Protein AF-0000000068237718 (afdb_homodimer)

Structure (mmCIF, N/CA/C/O backbone):
data_AF-0000000068237718-model_v1
#
loop_
_entity.id
_entity.type
_entity.pdbx_description
1 polymer 'Glycosyl hydrolase, putative'
#
loop_
_atom_site.group_PDB
_atom_site.id
_atom_site.type_symbol
_atom_site.label_atom_id
_atom_site.label_alt_id
_atom_site.label_comp_id
_atom_site.label_asym_id
_atom_site.label_entity_id
_atom_site.label_seq_id
_atom_site.pdbx_PDB_ins_code
_atom_site.Cartn_x
_atom_site.Cartn_y
_atom_site.Cartn_z
_atom_site.occupancy
_atom_site.B_iso_or_equiv
_atom_site.auth_seq_id
_atom_site.auth_comp_id
_atom_site.auth_asym_id
_atom_site.auth_atom_id
_atom_site.pdbx_PDB_model_num
ATOM 1 N N . MET A 1 1 ? -10.891 39.156 21.531 1 84.56 1 MET A N 1
ATOM 2 C CA . MET A 1 1 ? -10.586 38.719 20.172 1 84.56 1 MET A CA 1
ATOM 3 C C . MET A 1 1 ? -9.383 37.781 20.156 1 84.56 1 MET A C 1
ATOM 5 O O . MET A 1 1 ? -8.539 37.812 21.062 1 84.56 1 MET A O 1
ATOM 9 N N . TYR A 1 2 ? -9.477 36.844 19.281 1 87.69 2 TYR A N 1
ATOM 10 C CA . TYR A 1 2 ? -8.352 35.938 19.172 1 87.69 2 TYR A CA 1
ATOM 11 C C . TYR A 1 2 ? -7.969 35.719 17.703 1 87.69 2 TYR A C 1
ATOM 13 O O . TYR A 1 2 ? -8.711 36.094 16.797 1 87.69 2 TYR A O 1
ATOM 21 N N . ASN A 1 3 ? -6.816 35.125 17.531 1 90.75 3 ASN A N 1
ATOM 22 C CA . ASN A 1 3 ? -6.273 34.906 16.188 1 90.75 3 ASN A CA 1
ATOM 23 C C . ASN A 1 3 ? -6.668 33.531 15.664 1 90.75 3 ASN A C 1
ATOM 25 O O . ASN A 1 3 ? -6.703 32.531 16.406 1 90.75 3 ASN A O 1
ATOM 29 N N . ASN A 1 4 ? -7.02 33.469 14.375 1 93.81 4 ASN A N 1
ATOM 30 C CA . ASN A 1 4 ? -7.113 32.25 13.586 1 93.81 4 ASN A CA 1
ATOM 31 C C . ASN A 1 4 ? -6.027 32.188 12.516 1 93.81 4 ASN A C 1
ATOM 33 O O . ASN A 1 4 ? -5.621 33.219 11.977 1 93.81 4 ASN A O 1
ATOM 37 N N . PRO A 1 5 ? -5.641 30.984 12.211 1 95.75 5 PRO A N 1
ATOM 38 C CA . PRO A 1 5 ? -5.961 29.641 12.727 1 95.75 5 PRO A CA 1
ATOM 39 C C . PRO A 1 5 ? -5.426 29.406 14.141 1 95.75 5 PRO A C 1
ATOM 41 O O . PRO A 1 5 ? -4.414 30 14.523 1 95.75 5 PRO A O 1
ATOM 44 N N . ILE A 1 6 ? -6.023 28.531 14.859 1 96.5 6 ILE A N 1
ATOM 45 C CA . ILE A 1 6 ? -5.586 28.203 16.219 1 96.5 6 ILE A CA 1
ATOM 46 C C . ILE A 1 6 ? -4.477 27.156 16.172 1 96.5 6 ILE A C 1
ATOM 48 O O . ILE A 1 6 ? -3.684 27.047 17.109 1 96.5 6 ILE A O 1
ATOM 52 N N . ILE A 1 7 ? -4.402 26.359 15.195 1 97.38 7 ILE A N 1
ATOM 53 C CA . ILE A 1 7 ? -3.283 25.469 14.914 1 97.38 7 ILE A CA 1
ATOM 54 C C . ILE A 1 7 ? -2.756 25.734 13.508 1 97.38 7 ILE A C 1
ATOM 56 O O . ILE A 1 7 ? -3.244 25.156 12.531 1 97.38 7 ILE A O 1
ATOM 60 N N . PRO A 1 8 ? -1.752 26.578 13.391 1 96.19 8 PRO A N 1
ATOM 61 C CA . PRO A 1 8 ? -1.205 26.922 12.078 1 96.19 8 PRO A CA 1
ATOM 62 C C . PRO A 1 8 ? -0.406 25.797 11.445 1 96.19 8 PRO A C 1
ATOM 64 O O . PRO A 1 8 ? 0.057 24.891 12.148 1 96.19 8 PRO A O 1
ATOM 67 N N . GLY A 1 9 ? -0.217 25.859 10.133 1 95.88 9 GLY A N 1
ATOM 68 C CA . GLY A 1 9 ? 0.415 24.797 9.375 1 95.88 9 GLY A CA 1
ATOM 69 C C . GLY A 1 9 ? -0.55 23.688 8.984 1 95.88 9 GLY A C 1
ATOM 70 O O . GLY A 1 9 ? -1.736 23.75 9.312 1 95.88 9 GLY A O 1
ATOM 71 N N . PHE A 1 10 ? -0.057 22.703 8.312 1 94.56 10 PHE A N 1
ATOM 72 C CA . PHE A 1 10 ? -0.828 21.578 7.809 1 94.56 10 PHE A CA 1
ATOM 73 C C . PHE A 1 10 ? -1.458 20.797 8.953 1 94.56 10 PHE A C 1
ATOM 75 O O . PHE A 1 10 ? -0.807 19.953 9.562 1 94.56 10 PHE A O 1
ATOM 82 N N . ASN A 1 11 ? -2.746 21.031 9.25 1 98.06 11 ASN A N 1
ATOM 83 C CA . ASN A 1 11 ? -3.547 20.359 10.273 1 98.06 11 ASN A CA 1
ATOM 84 C C . ASN A 1 11 ? -5.027 20.375 9.914 1 98.06 11 ASN A C 1
ATOM 86 O O . ASN A 1 11 ? -5.84 20.984 10.609 1 98.06 11 ASN A O 1
ATOM 90 N N . PRO A 1 12 ? -5.355 19.625 8.914 1 97.56 12 PRO A N 1
ATOM 91 C CA . PRO A 1 12 ? -6.723 19.672 8.383 1 97.56 12 PRO A CA 1
ATOM 92 C C . PRO A 1 12 ? -7.672 18.734 9.117 1 97.56 12 PRO A C 1
ATOM 94 O O . PRO A 1 12 ? -7.227 17.891 9.898 1 97.56 12 PRO A O 1
ATOM 97 N N . ASP A 1 13 ? -8.984 18.922 8.844 1 98.12 13 ASP A N 1
ATOM 98 C CA . ASP A 1 13 ? -10.055 18.031 9.281 1 98.12 13 ASP A CA 1
ATOM 99 C C . ASP A 1 13 ? -10.039 17.844 10.797 1 98.12 13 ASP A C 1
ATOM 101 O O . ASP A 1 13 ? -10.039 16.719 11.289 1 98.12 13 ASP A O 1
ATOM 105 N N . PRO A 1 14 ? -10.094 18.938 11.508 1 98.69 14 PRO A N 1
ATOM 106 C CA . PRO A 1 14 ? -9.984 18.797 12.961 1 98.69 14 PRO A CA 1
ATOM 107 C C . PRO A 1 14 ? -11.203 18.125 13.586 1 98.69 14 PRO A C 1
ATOM 109 O O . PRO A 1 14 ? -12.336 18.359 13.141 1 98.69 14 PRO A O 1
ATOM 112 N N . SER A 1 15 ? -10.992 17.281 14.492 1 98.88 15 SER A N 1
ATOM 113 C CA . SER A 1 15 ? -12 16.734 15.391 1 98.88 15 SER A CA 1
ATOM 114 C C . SER A 1 15 ? -11.641 16.984 16.844 1 98.88 15 SER A C 1
ATOM 116 O O . SER A 1 15 ? -10.508 16.75 17.266 1 98.88 15 SER A O 1
ATOM 118 N N . ILE A 1 16 ? -12.586 17.453 17.625 1 98.81 16 ILE A N 1
ATOM 119 C CA . ILE A 1 16 ? -12.273 17.953 18.953 1 98.81 16 ILE A CA 1
ATOM 120 C C . ILE A 1 16 ? -13.219 17.328 19.984 1 98.81 16 ILE A C 1
ATOM 122 O O . ILE A 1 16 ? -14.391 17.078 19.688 1 98.81 16 ILE A O 1
ATOM 126 N N . ILE A 1 17 ? -12.711 17.078 21.188 1 98.75 17 ILE A N 1
ATOM 127 C CA . ILE A 1 17 ? -13.531 16.703 22.344 1 98.75 17 ILE A CA 1
ATOM 128 C C . ILE A 1 17 ? -13.062 17.453 23.578 1 98.75 17 ILE A C 1
ATOM 130 O O . ILE A 1 17 ? -11.969 18.016 23.594 1 98.75 17 ILE A O 1
ATOM 134 N N . ARG A 1 18 ? -13.914 17.531 24.484 1 98.56 18 ARG A N 1
ATOM 135 C CA . ARG A 1 18 ? -13.555 17.969 25.828 1 98.56 18 ARG A CA 1
ATOM 136 C C . ARG A 1 18 ? -13.742 16.844 26.844 1 98.56 18 ARG A C 1
ATOM 138 O O . ARG A 1 18 ? -14.781 16.188 26.844 1 98.56 18 ARG A O 1
ATOM 145 N N . VAL A 1 19 ? -12.805 16.578 27.594 1 98.19 19 VAL A N 1
ATOM 146 C CA . VAL A 1 19 ? -12.875 15.68 28.75 1 98.19 19 VAL A CA 1
ATOM 147 C C . VAL A 1 19 ? -12.5 16.438 30.016 1 98.19 19 VAL A C 1
ATOM 149 O O . VAL A 1 19 ? -11.328 16.75 30.234 1 98.19 19 VAL A O 1
ATOM 152 N N . ASN A 1 20 ? -13.484 16.797 30.875 1 95.56 20 ASN A N 1
ATOM 153 C CA . ASN A 1 20 ? -13.328 17.688 32.031 1 95.56 20 ASN A CA 1
ATOM 154 C C . ASN A 1 20 ? -12.875 19.078 31.609 1 95.56 20 ASN A C 1
ATOM 156 O O . ASN A 1 20 ? -13.602 19.781 30.906 1 95.56 20 ASN A O 1
ATOM 160 N N . HIS A 1 21 ? 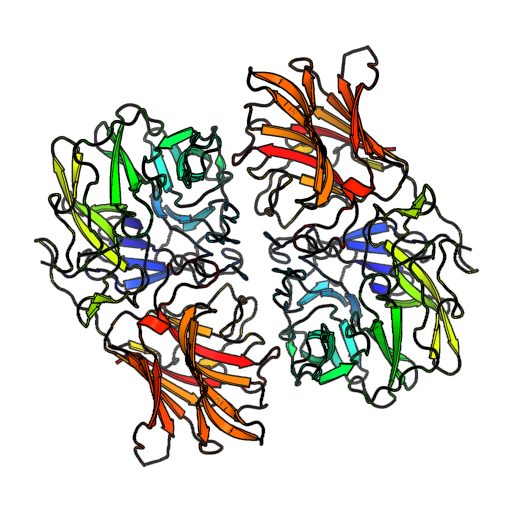-11.641 19.375 31.938 1 95.25 21 HIS A N 1
ATOM 161 C CA . HIS A 1 21 ? -11.18 20.734 31.625 1 95.25 21 HIS A CA 1
ATOM 162 C C . HIS A 1 21 ? -10.18 20.719 30.469 1 95.25 21 HIS A C 1
ATOM 164 O O . HIS A 1 21 ? -9.648 21.766 30.094 1 95.25 21 HIS A O 1
ATOM 170 N N . ASP A 1 22 ? -9.984 19.562 29.922 1 98 22 ASP A N 1
ATOM 171 C CA . ASP A 1 22 ? -9 19.422 28.859 1 98 22 ASP A CA 1
ATOM 172 C C . ASP A 1 22 ? -9.68 19.312 27.484 1 98 22 ASP A C 1
ATOM 174 O O . ASP A 1 22 ? -10.688 18.609 27.344 1 98 22 ASP A O 1
ATOM 178 N N . TYR A 1 23 ? -9.141 20.031 26.531 1 98.62 23 TYR A N 1
ATOM 179 C CA . TYR A 1 23 ? -9.539 19.875 25.141 1 98.62 23 TYR A CA 1
ATOM 180 C C . TYR A 1 23 ? -8.508 19.078 24.359 1 98.62 23 TYR A C 1
ATOM 182 O O . TYR A 1 23 ? -7.301 19.297 24.5 1 98.62 23 TYR A O 1
ATOM 190 N N . PHE A 1 24 ? -8.961 18.078 23.625 1 98.88 24 PHE A N 1
ATOM 191 C CA . PHE A 1 24 ? -8.109 17.297 22.719 1 98.88 24 PHE A CA 1
ATOM 192 C C . PHE A 1 24 ? -8.586 17.438 21.281 1 98.88 24 PHE A C 1
ATOM 194 O O . PHE A 1 24 ? -9.789 17.5 21.031 1 98.88 24 PHE A O 1
ATOM 201 N N . LEU A 1 25 ? -7.68 17.547 20.406 1 98.88 25 LEU A N 1
ATOM 202 C CA . LEU A 1 25 ? -7.965 17.719 18.984 1 98.88 25 LEU A CA 1
ATOM 203 C C . LEU A 1 25 ? -7.051 16.828 18.141 1 98.88 25 LEU A C 1
ATOM 205 O O . LEU A 1 25 ? -5.855 16.734 18.406 1 98.88 25 LEU A O 1
ATOM 209 N N . VAL A 1 26 ? -7.641 16.094 17.156 1 98.88 26 VAL A N 1
ATOM 210 C CA . VAL A 1 26 ? -6.871 15.281 16.234 1 98.88 26 VAL A CA 1
ATOM 211 C C . VAL A 1 26 ? -7.047 15.82 14.805 1 98.88 26 VAL A C 1
ATOM 213 O O . VAL A 1 26 ? -8.078 16.422 14.484 1 98.88 26 VAL A O 1
ATOM 216 N N . THR A 1 27 ? -6.074 15.688 13.938 1 98.75 27 THR A N 1
ATOM 217 C CA . THR A 1 27 ? -6.141 16.141 12.555 1 98.75 27 THR A CA 1
ATOM 218 C C . THR A 1 27 ? -5.656 15.047 11.602 1 98.75 27 THR A C 1
ATOM 220 O O . THR A 1 27 ? -5.086 14.047 12.047 1 98.75 27 THR A O 1
ATOM 223 N N . SER A 1 28 ? -5.969 15.195 10.328 1 98.31 28 SER A N 1
ATOM 224 C CA . SER A 1 28 ? -5.492 14.281 9.305 1 98.31 28 SER A CA 1
ATOM 225 C C . SER A 1 28 ? -3.982 14.406 9.109 1 98.31 28 SER A C 1
ATOM 227 O O . SER A 1 28 ? -3.416 15.484 9.297 1 98.31 28 SER A O 1
ATOM 229 N N . SER A 1 29 ? -3.363 13.273 8.719 1 98.19 29 SER A N 1
ATOM 230 C CA . SER A 1 29 ? -1.926 13.297 8.469 1 98.19 29 SER A CA 1
ATOM 231 C C . SER A 1 29 ? -1.598 12.781 7.07 1 98.19 29 SER A C 1
ATOM 233 O O . SER A 1 29 ? -0.449 12.859 6.629 1 98.19 29 SER A O 1
ATOM 235 N N . PHE A 1 30 ? -2.598 12.195 6.355 1 98.19 30 PHE A N 1
ATOM 236 C CA . PHE A 1 30 ? -2.482 11.766 4.965 1 98.19 30 PHE A CA 1
ATOM 237 C C . PHE A 1 30 ? -1.297 10.82 4.789 1 98.19 30 PHE A C 1
ATOM 239 O O . PHE A 1 30 ? -1.229 9.773 5.434 1 98.19 30 PHE A O 1
ATOM 246 N N . GLU A 1 31 ? -0.339 11.117 3.951 1 97.69 31 GLU A N 1
ATOM 247 C CA . GLU A 1 31 ? 0.714 10.188 3.566 1 97.69 31 GLU A CA 1
ATOM 248 C C . GLU A 1 31 ? 1.885 10.242 4.543 1 97.69 31 GLU A C 1
ATOM 250 O O . GLU A 1 31 ? 2.959 9.703 4.266 1 97.69 31 GLU A O 1
ATOM 255 N N . TYR A 1 32 ? 1.712 10.812 5.734 1 98.25 32 TYR A N 1
ATOM 256 C CA . TYR A 1 32 ? 2.842 11 6.637 1 98.25 32 TYR A CA 1
ATOM 257 C C . TYR A 1 32 ? 2.699 10.133 7.879 1 98.25 32 TYR A C 1
ATOM 259 O O . TYR A 1 32 ? 1.584 9.773 8.266 1 98.25 32 TYR A O 1
ATOM 267 N N . PHE A 1 33 ? 3.869 9.797 8.484 1 98.25 33 PHE A N 1
ATOM 268 C CA . PHE A 1 33 ? 4.031 8.93 9.641 1 98.25 33 PHE A CA 1
ATOM 269 C C . PHE A 1 33 ? 4.895 9.602 10.703 1 98.25 33 PHE A C 1
ATOM 271 O O . PHE A 1 33 ? 5.949 10.164 10.391 1 98.25 33 PHE A O 1
ATOM 278 N N . PRO A 1 34 ? 4.527 9.555 11.93 1 98.12 34 PRO A N 1
ATOM 279 C CA . PRO A 1 34 ? 3.322 8.953 12.508 1 98.12 34 PRO A CA 1
ATOM 280 C C . PRO A 1 34 ? 2.047 9.703 12.133 1 98.12 34 PRO A C 1
ATOM 282 O O . PRO A 1 34 ? 2.115 10.836 11.648 1 98.12 34 PRO A O 1
ATOM 285 N N . GLY A 1 35 ? 0.948 8.977 12.312 1 98.56 35 GLY A N 1
ATOM 286 C CA . GLY A 1 35 ? -0.327 9.531 11.883 1 98.56 35 GLY A CA 1
ATOM 287 C C . GLY A 1 35 ? -1.235 9.906 13.039 1 98.56 35 GLY A C 1
ATOM 288 O O . GLY A 1 35 ? -0.986 9.508 14.188 1 98.56 35 GLY A O 1
ATOM 289 N N . ALA A 1 36 ? -2.234 10.727 12.695 1 98.69 36 ALA A N 1
ATOM 290 C CA . ALA A 1 36 ? -3.262 11.156 13.641 1 98.69 36 ALA A CA 1
ATOM 291 C C . ALA A 1 36 ? -2.648 11.93 14.797 1 98.69 36 ALA A C 1
ATOM 293 O O . ALA A 1 36 ? -2.746 11.516 15.953 1 98.69 36 ALA A O 1
ATOM 294 N N . PRO A 1 37 ? -2.076 13.062 14.484 1 98.75 37 PRO A N 1
ATOM 295 C CA . PRO A 1 37 ? -1.514 13.891 15.555 1 98.75 37 PRO A CA 1
ATOM 296 C C . PRO A 1 37 ? -2.568 14.367 16.547 1 98.75 37 PRO A C 1
ATOM 298 O O . PRO A 1 37 ? -3.684 14.719 16.156 1 98.75 37 PRO A O 1
ATOM 301 N N . ILE A 1 38 ? -2.201 14.359 17.797 1 98.94 38 ILE A N 1
ATOM 302 C CA . ILE A 1 38 ? -3.109 14.727 18.891 1 98.94 38 ILE A CA 1
ATOM 303 C C . ILE A 1 38 ? -2.607 15.992 19.578 1 98.94 38 ILE A C 1
ATOM 305 O O . ILE A 1 38 ? -1.46 16.047 20.031 1 98.94 38 ILE A O 1
ATOM 309 N N . TYR A 1 39 ? -3.469 16.984 19.656 1 98.81 39 TYR A N 1
ATOM 310 C CA . TYR A 1 39 ? -3.174 18.25 20.297 1 98.81 39 TYR A CA 1
ATOM 311 C C . TYR A 1 39 ? -3.98 18.406 21.594 1 98.81 39 TYR A C 1
ATOM 313 O O . TYR A 1 39 ? -5.07 17.844 21.719 1 98.81 39 TYR A O 1
ATOM 321 N N . HIS A 1 40 ? -3.434 19.156 22.531 1 98.81 40 HIS A N 1
ATOM 322 C CA . HIS A 1 40 ? -4.07 19.422 23.812 1 98.81 40 HIS A CA 1
ATOM 323 C C . HIS A 1 40 ? -4.121 20.906 24.109 1 98.81 40 HIS A C 1
ATOM 325 O O . HIS A 1 40 ? -3.188 21.641 23.781 1 98.81 40 HIS A O 1
ATOM 331 N N . SER A 1 41 ? -5.156 21.375 24.609 1 98.31 41 SER A N 1
ATOM 332 C CA . SER A 1 41 ? -5.348 22.734 25.109 1 98.31 41 SER A CA 1
ATOM 333 C C . SER A 1 41 ? -6.219 22.75 26.359 1 98.31 41 SER A C 1
ATOM 335 O O . SER A 1 41 ? -6.988 21.828 26.594 1 98.31 41 SER A O 1
ATOM 337 N N . THR A 1 42 ? -6.133 23.828 27.188 1 97.06 42 THR A N 1
ATOM 338 C CA . THR A 1 42 ? -7.039 24.047 28.312 1 97.06 42 THR A CA 1
ATOM 339 C C . THR A 1 42 ? -7.871 25.312 28.094 1 97.06 42 THR A C 1
ATOM 341 O O . THR A 1 42 ? -8.789 25.594 28.875 1 97.06 42 THR A O 1
ATOM 344 N N . ASP A 1 43 ? -7.617 26.031 27 1 95.44 43 ASP A N 1
ATOM 345 C CA . ASP A 1 43 ? -8.273 27.328 26.859 1 95.44 43 ASP A CA 1
ATOM 346 C C . ASP A 1 43 ? -8.742 27.547 25.422 1 95.44 43 ASP A C 1
ATOM 348 O O . ASP A 1 43 ? -9.188 28.641 25.078 1 95.44 43 ASP A O 1
ATOM 352 N N . LEU A 1 44 ? -8.555 26.5 24.5 1 96.25 44 LEU A N 1
ATOM 353 C CA . LEU A 1 44 ? -8.984 26.484 23.094 1 96.25 44 LEU A CA 1
ATOM 354 C C . LEU A 1 44 ? -8.109 27.406 22.25 1 96.25 44 LEU A C 1
ATOM 356 O O . LEU A 1 44 ? -8.359 27.578 21.062 1 96.25 44 LEU A O 1
ATOM 360 N N . ILE A 1 45 ? -7.078 28 22.797 1 95.31 45 ILE A N 1
ATOM 361 C CA . ILE A 1 45 ? -6.246 28.953 22.062 1 95.31 45 ILE A CA 1
ATOM 362 C C . ILE A 1 45 ? -4.82 28.406 21.953 1 95.31 45 ILE A C 1
ATOM 364 O O . ILE A 1 45 ? -4.297 28.234 20.859 1 95.31 45 ILE A O 1
ATOM 368 N N . ARG A 1 46 ? -4.266 28.031 23.094 1 96.19 46 ARG A N 1
ATOM 369 C CA . ARG A 1 46 ? -2.92 27.469 23.094 1 96.19 46 ARG A CA 1
ATOM 370 C C . ARG A 1 46 ? -2.967 25.938 22.938 1 96.19 46 ARG A C 1
ATOM 372 O O . ARG A 1 46 ? -3.459 25.234 23.828 1 96.19 46 ARG A O 1
ATOM 379 N N . TRP A 1 47 ? -2.447 25.531 21.875 1 97.81 47 TRP A N 1
ATOM 380 C CA . TRP A 1 47 ? -2.461 24.109 21.578 1 97.81 47 TRP A CA 1
ATOM 381 C C . TRP A 1 47 ? -1.043 23.547 21.531 1 97.81 47 TRP A C 1
ATOM 383 O O . TRP A 1 47 ? -0.135 24.188 21 1 97.81 47 TRP A O 1
ATOM 393 N N . SER A 1 48 ? -0.866 22.406 22.156 1 97.56 48 SER A N 1
ATOM 394 C CA . SER A 1 48 ? 0.407 21.688 22.109 1 97.56 48 SER A CA 1
ATOM 395 C C . SER A 1 48 ? 0.232 20.281 21.547 1 97.56 48 SER A C 1
ATOM 397 O O . SER A 1 48 ? -0.728 19.594 21.891 1 97.56 48 SER A O 1
ATOM 399 N N . LEU A 1 49 ? 1.128 19.875 20.625 1 98.12 49 LEU A N 1
ATOM 400 C CA . LEU A 1 49 ? 1.178 18.484 20.188 1 98.12 49 LEU A CA 1
ATOM 401 C C . LEU A 1 49 ? 1.611 17.562 21.328 1 98.12 49 LEU A C 1
ATOM 403 O O . LEU A 1 49 ? 2.682 17.75 21.906 1 98.12 49 LEU A O 1
ATOM 407 N N . ILE A 1 50 ? 0.832 16.531 21.609 1 98.56 50 ILE A N 1
ATOM 408 C CA . ILE A 1 50 ? 1.165 15.711 22.766 1 98.56 50 ILE A CA 1
ATOM 409 C C . ILE A 1 50 ? 1.472 14.281 22.312 1 98.56 50 ILE A C 1
ATOM 411 O O . ILE A 1 50 ? 1.879 13.445 23.125 1 98.56 50 ILE A O 1
ATOM 415 N N . GLY A 1 51 ? 1.209 13.977 21.078 1 98.31 51 GLY A N 1
ATOM 416 C CA . GLY A 1 51 ? 1.504 12.648 20.562 1 98.31 51 GLY A CA 1
ATOM 417 C C . GLY A 1 51 ? 0.754 12.328 19.281 1 98.31 51 GLY A C 1
ATOM 418 O O . GLY A 1 51 ? 0.196 13.227 18.641 1 98.31 51 GLY A O 1
ATOM 419 N N . HIS A 1 52 ? 0.808 11.07 18.859 1 98.69 52 HIS A N 1
ATOM 420 C CA . HIS A 1 52 ? 0.116 10.508 17.703 1 98.69 52 HIS A CA 1
ATOM 421 C C . HIS A 1 52 ? -0.553 9.18 18.047 1 98.69 52 HIS A C 1
ATOM 423 O O . HIS A 1 52 ? -0.093 8.461 18.938 1 98.69 52 HIS A O 1
ATOM 429 N N . ALA A 1 53 ? -1.582 8.867 17.375 1 98.81 53 ALA A N 1
ATOM 430 C CA . ALA A 1 53 ? -2.295 7.625 17.672 1 98.81 53 ALA A CA 1
ATOM 431 C C . ALA A 1 53 ? -1.729 6.461 16.859 1 98.81 53 ALA A C 1
ATOM 433 O O . ALA A 1 53 ? -1.831 5.305 17.281 1 98.81 53 ALA A O 1
ATOM 434 N N . LEU A 1 54 ? -1.195 6.723 15.688 1 98.69 54 LEU A N 1
ATOM 435 C CA . LEU A 1 54 ? -0.659 5.711 14.789 1 98.69 54 LEU A CA 1
ATOM 436 C C . LEU A 1 54 ? 0.858 5.828 14.68 1 98.69 54 LEU A C 1
ATOM 438 O O . LEU A 1 54 ? 1.367 6.625 13.891 1 98.69 54 LEU A O 1
ATOM 442 N N . THR A 1 55 ? 1.596 4.965 15.438 1 98.06 55 THR A N 1
ATOM 443 C CA . THR A 1 55 ? 3.023 5.215 15.594 1 98.06 55 THR A CA 1
ATOM 444 C C . THR A 1 55 ? 3.832 3.971 15.242 1 98.06 55 THR A C 1
ATOM 446 O O . THR A 1 55 ? 5.059 3.969 15.352 1 98.06 55 THR A O 1
ATOM 449 N N . ARG A 1 56 ? 3.143 2.898 14.844 1 96.31 56 ARG A N 1
ATOM 450 C CA . ARG A 1 56 ? 3.877 1.677 14.531 1 96.31 56 ARG A CA 1
ATOM 451 C C . ARG A 1 56 ? 3.309 0.999 13.289 1 96.31 56 ARG A C 1
ATOM 453 O O . ARG A 1 56 ? 2.131 1.168 12.961 1 96.31 56 ARG A O 1
ATOM 460 N N . PRO A 1 57 ? 4.086 0.12 12.664 1 94.38 57 PRO A N 1
ATOM 461 C CA . PRO A 1 57 ? 3.682 -0.521 11.414 1 94.38 57 PRO A CA 1
ATOM 462 C C . PRO A 1 57 ? 2.436 -1.391 11.57 1 94.38 57 PRO A C 1
ATOM 464 O O . PRO A 1 57 ? 1.673 -1.562 10.617 1 94.38 57 PRO A O 1
ATOM 467 N N . SER A 1 58 ? 2.203 -1.957 12.703 1 95.44 58 SER A N 1
ATOM 468 C CA . SER A 1 58 ? 1.022 -2.793 12.891 1 95.44 58 SER A CA 1
ATOM 469 C C . SER A 1 58 ? -0.258 -1.972 12.789 1 95.44 58 SER A C 1
ATOM 471 O O . SER A 1 58 ? -1.343 -2.525 12.594 1 95.44 58 SER A O 1
ATOM 473 N N . GLN A 1 59 ? -0.135 -0.619 12.883 1 96.81 59 GLN A N 1
ATOM 474 C CA .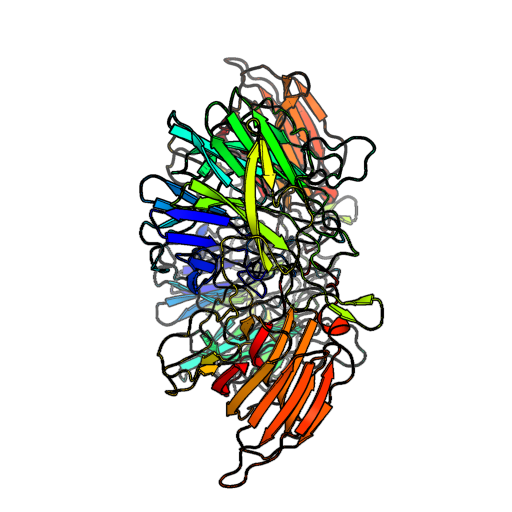 GLN A 1 59 ? -1.308 0.25 12.852 1 96.81 59 GLN A CA 1
ATOM 475 C C . GLN A 1 59 ? -1.48 0.887 11.477 1 96.81 59 GLN A C 1
ATOM 477 O O . GLN A 1 59 ? -2.607 1.085 11.016 1 96.81 59 GLN A O 1
ATOM 482 N N . LEU A 1 60 ? -0.371 1.199 10.906 1 95.75 60 LEU A N 1
ATOM 483 C CA . LEU A 1 60 ? -0.448 2.047 9.727 1 95.75 60 LEU A CA 1
ATOM 484 C C . LEU A 1 60 ? 0.583 1.622 8.68 1 95.75 60 LEU A C 1
ATOM 486 O O . LEU A 1 60 ? 1.788 1.694 8.93 1 95.75 60 LEU A O 1
ATOM 490 N N . GLN A 1 61 ? 0.077 1.151 7.543 1 94.62 61 GLN A N 1
ATOM 491 C CA . GLN A 1 61 ? 0.903 0.74 6.414 1 94.62 61 GLN A CA 1
ATOM 492 C C . GLN A 1 61 ? 0.617 1.595 5.18 1 94.62 61 GLN A C 1
ATOM 494 O O . GLN A 1 61 ? -0.227 1.24 4.355 1 94.62 61 GLN A O 1
ATOM 499 N N . ILE A 1 62 ? 1.306 2.693 5.086 1 95.81 62 ILE A N 1
ATOM 500 C CA . ILE A 1 62 ? 1.241 3.553 3.908 1 95.81 62 ILE A CA 1
ATOM 501 C C . ILE A 1 62 ? 2.504 3.375 3.07 1 95.81 62 ILE A C 1
ATOM 503 O O . ILE A 1 62 ? 3.582 3.84 3.453 1 95.81 62 ILE A O 1
ATOM 507 N N . HIS A 1 63 ? 2.338 2.805 1.894 1 93.81 63 HIS A N 1
ATOM 508 C CA . HIS A 1 63 ? 3.568 2.443 1.198 1 93.81 63 HIS A CA 1
ATOM 509 C C . HIS A 1 63 ? 3.818 3.361 0.007 1 93.81 63 HIS A C 1
ATOM 511 O O . HIS A 1 63 ? 4.875 3.988 -0.087 1 93.81 63 HIS A O 1
ATOM 517 N N . THR A 1 64 ? 2.809 3.506 -0.915 1 95.5 64 THR A N 1
ATOM 518 C CA . THR A 1 64 ? 3.15 4.273 -2.107 1 95.5 64 THR A CA 1
ATOM 519 C C . THR A 1 64 ? 1.924 5.004 -2.65 1 95.5 64 THR A C 1
ATOM 521 O O . THR A 1 64 ? 1.701 5.035 -3.861 1 95.5 64 THR A O 1
ATOM 524 N N . PRO A 1 65 ? 1.046 5.52 -1.845 1 94.94 65 PRO A N 1
ATOM 525 C CA . PRO A 1 65 ? -0.081 6.262 -2.414 1 94.94 65 PRO A CA 1
ATOM 526 C C . PRO A 1 65 ? 0.352 7.555 -3.098 1 94.94 65 PRO A C 1
ATOM 528 O O . PRO A 1 65 ? 1.477 8.023 -2.895 1 94.94 65 PRO A O 1
ATOM 531 N N . GLU A 1 66 ? -0.502 8.102 -3.953 1 96.19 66 GLU A N 1
ATOM 532 C CA . GLU A 1 66 ? -0.308 9.438 -4.5 1 96.19 66 GLU A CA 1
ATOM 533 C C . GLU A 1 66 ? -0.471 10.508 -3.42 1 96.19 66 GLU A C 1
ATOM 535 O O . GLU A 1 66 ? -1.015 10.234 -2.348 1 96.19 66 GLU A O 1
ATOM 540 N N . PRO A 1 67 ? 0.057 11.75 -3.738 1 97.56 67 PRO A N 1
ATOM 541 C CA . PRO A 1 67 ? -0.172 12.828 -2.775 1 97.56 67 PRO A CA 1
ATOM 542 C C . PRO A 1 67 ? -1.64 12.961 -2.373 1 97.56 67 PRO A C 1
ATOM 544 O O . PRO A 1 67 ? -2.527 12.859 -3.223 1 97.56 67 PRO A O 1
ATOM 547 N N . GLY A 1 68 ? -1.835 13.156 -1.111 1 96.44 68 GLY A N 1
ATOM 548 C CA . GLY A 1 68 ? -3.197 13.273 -0.615 1 96.44 68 GLY A CA 1
ATOM 549 C C . GLY A 1 68 ? -3.799 11.945 -0.205 1 96.44 68 GLY A C 1
ATOM 550 O O . GLY A 1 68 ? -4.895 11.898 0.359 1 96.44 68 GLY A O 1
ATOM 551 N N . GLY A 1 69 ? -3.107 10.82 -0.456 1 97.25 69 GLY A N 1
ATOM 552 C CA . GLY A 1 69 ? -3.541 9.539 0.072 1 97.25 69 GLY A CA 1
ATOM 553 C C . GLY A 1 69 ? -3.217 9.359 1.542 1 97.25 69 GLY A C 1
ATOM 554 O O . GLY A 1 69 ? -2.955 10.336 2.25 1 97.25 69 GLY A O 1
ATOM 555 N N . GLY A 1 70 ? -3.279 8.148 2.043 1 97.56 70 GLY A N 1
ATOM 556 C CA . GLY A 1 70 ? -2.971 7.867 3.436 1 97.56 70 GLY A CA 1
ATOM 557 C C . GLY A 1 70 ? -4.145 8.102 4.367 1 97.56 70 GLY A C 1
ATOM 558 O O . GLY A 1 70 ? -5.281 7.758 4.043 1 97.56 70 GLY A O 1
ATOM 559 N N . ILE A 1 71 ? -3.916 8.648 5.543 1 98.06 71 ILE A N 1
ATOM 560 C CA . ILE A 1 71 ? -4.887 8.742 6.629 1 98.06 71 ILE A CA 1
ATOM 561 C C . ILE A 1 71 ? -5.738 10 6.453 1 98.06 71 ILE A C 1
ATOM 563 O O . ILE A 1 71 ? -5.219 11.117 6.484 1 98.06 71 ILE A O 1
ATOM 567 N N . TRP A 1 72 ? -7.016 9.75 6.352 1 97.56 72 TRP A N 1
ATOM 568 C CA . TRP A 1 72 ? -7.953 10.844 6.125 1 97.56 72 TRP A CA 1
ATOM 569 C C . TRP A 1 72 ? -8.867 11.031 7.328 1 97.56 72 TRP A C 1
ATOM 571 O O . TRP A 1 72 ? -9.391 10.062 7.879 1 97.56 72 TRP A O 1
ATOM 581 N N . ALA A 1 73 ? -9.07 12.297 7.578 1 96.62 73 ALA A N 1
ATOM 582 C CA . ALA A 1 73 ? -10.242 12.797 8.281 1 96.62 73 ALA A CA 1
ATOM 583 C C . ALA A 1 73 ? -10.461 12.039 9.586 1 96.62 73 ALA A C 1
ATOM 585 O O . ALA A 1 73 ? -11.539 11.477 9.812 1 96.62 73 ALA A O 1
ATOM 586 N N . THR A 1 74 ? -9.469 12.117 10.453 1 98.19 74 THR A N 1
ATOM 587 C CA . THR A 1 74 ? -9.555 11.445 11.75 1 98.19 74 THR A CA 1
ATOM 588 C C . THR A 1 74 ? -10.648 12.07 12.609 1 98.19 74 THR A C 1
ATOM 590 O O . THR A 1 74 ? -10.836 13.289 12.594 1 98.19 74 THR A O 1
ATOM 593 N N . THR A 1 75 ? -11.359 11.25 13.312 1 98.81 75 THR A N 1
ATOM 594 C CA . THR A 1 75 ? -12.359 11.688 14.289 1 98.81 75 THR A CA 1
ATOM 595 C C . THR A 1 75 ? -11.984 11.203 15.688 1 98.81 75 THR A C 1
ATOM 597 O O . THR A 1 75 ? -11.562 10.062 15.867 1 98.81 75 THR A O 1
ATOM 600 N N . LEU A 1 76 ? -12.047 12.07 16.641 1 98.88 76 LEU A N 1
ATOM 601 C CA . LEU A 1 76 ? -11.75 11.766 18.047 1 98.88 76 LEU A CA 1
ATOM 602 C C . LEU A 1 76 ? -13.039 11.703 18.859 1 98.88 76 LEU A C 1
ATOM 604 O O . LEU A 1 76 ? -13.859 12.625 18.812 1 98.88 76 LEU A O 1
ATOM 608 N N . ARG A 1 77 ? -13.273 10.625 19.609 1 98.81 77 ARG A N 1
ATOM 609 C CA . ARG A 1 77 ? -14.414 10.453 20.516 1 98.81 77 ARG A CA 1
ATOM 610 C C . ARG A 1 77 ? -13.969 9.891 21.859 1 98.81 77 ARG A C 1
ATOM 612 O O . ARG A 1 77 ? -12.914 9.266 21.953 1 98.81 77 ARG A O 1
ATOM 619 N N . TYR A 1 78 ? -14.672 10.18 22.812 1 98.62 78 TYR A N 1
ATOM 620 C CA . TYR A 1 78 ? -14.484 9.68 24.172 1 98.62 78 TYR A CA 1
ATOM 621 C C . TYR A 1 78 ? -15.758 9.031 24.703 1 98.62 78 TYR A C 1
ATOM 623 O O . TYR A 1 78 ? -16.828 9.641 24.656 1 98.62 78 TYR A O 1
ATOM 631 N N . HIS A 1 79 ? -15.648 7.82 25.109 1 98.25 79 HIS A N 1
ATOM 632 C CA . HIS A 1 79 ? -16.797 7.094 25.641 1 98.25 79 HIS A CA 1
ATOM 633 C C . HIS A 1 79 ? -16.406 6.184 26.797 1 98.25 79 HIS A C 1
ATOM 635 O O . HIS A 1 79 ? -15.609 5.262 26.625 1 98.25 79 HIS A O 1
ATOM 641 N N . LYS A 1 80 ? -16.969 6.465 27.953 1 97.5 80 LYS A N 1
ATOM 642 C CA . LYS A 1 80 ? -16.812 5.637 29.156 1 97.5 80 LYS A CA 1
ATOM 643 C C . LYS A 1 80 ? -15.336 5.379 29.438 1 97.5 8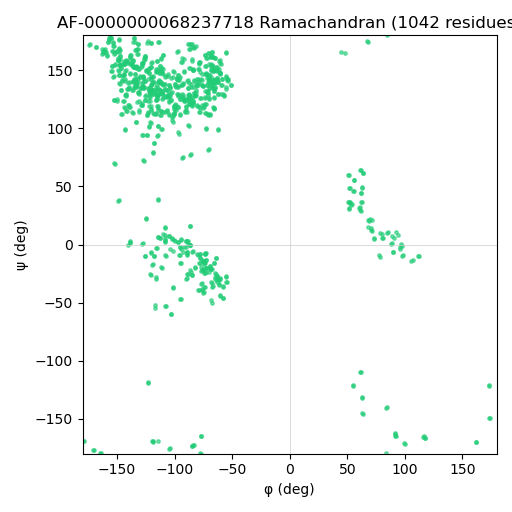0 LYS A C 1
ATOM 645 O O . LYS A 1 80 ? -14.914 4.227 29.594 1 97.5 80 LYS A O 1
ATOM 650 N N . GLY A 1 81 ? -14.57 6.395 29.422 1 98.12 81 GLY A N 1
ATOM 651 C CA . GLY A 1 81 ? -13.188 6.309 29.859 1 98.12 81 GLY A CA 1
ATOM 652 C C . GLY A 1 81 ? -12.234 5.934 28.75 1 98.12 81 GLY A C 1
ATOM 653 O O . GLY A 1 81 ? -11.023 5.824 28.969 1 98.12 81 GLY A O 1
ATOM 654 N N . THR A 1 82 ? -12.734 5.75 27.547 1 98.62 82 THR A N 1
ATOM 655 C CA . THR A 1 82 ? -11.906 5.301 26.422 1 98.62 82 THR A CA 1
ATOM 656 C C . THR A 1 82 ? -11.898 6.34 25.312 1 98.62 82 THR A C 1
ATOM 658 O O . THR A 1 82 ? -12.953 6.859 24.922 1 98.62 82 THR A O 1
ATOM 661 N N . PHE A 1 83 ? -10.672 6.703 24.844 1 98.88 83 PHE A N 1
ATOM 662 C CA . PHE A 1 83 ? -10.508 7.555 23.672 1 98.88 83 PHE A CA 1
ATOM 663 C C . PHE A 1 83 ? -10.477 6.723 22.391 1 98.88 83 PHE A C 1
ATOM 665 O O . PHE A 1 83 ? -9.766 5.719 22.312 1 98.88 83 PHE A O 1
ATOM 672 N N . TYR A 1 84 ? -11.281 7.09 21.438 1 98.94 84 TYR A N 1
ATOM 673 C CA . TYR A 1 84 ? -11.297 6.477 20.109 1 98.94 84 TYR A CA 1
ATOM 674 C C . TYR A 1 84 ? -10.82 7.453 19.047 1 98.94 84 TYR A C 1
ATOM 676 O O . TYR A 1 84 ? -11.234 8.617 19.031 1 98.94 84 TYR A O 1
ATOM 684 N N . ILE A 1 85 ? -9.961 7.039 18.203 1 98.88 85 ILE A N 1
ATOM 685 C CA . ILE A 1 85 ? -9.672 7.758 16.969 1 98.88 85 ILE A CA 1
ATOM 686 C C . ILE A 1 85 ? -10.086 6.91 15.773 1 98.88 85 ILE A C 1
ATOM 688 O O . ILE A 1 85 ? -9.641 5.766 15.633 1 98.88 85 ILE A O 1
ATOM 692 N N . ILE A 1 86 ? -11 7.41 14.969 1 98.81 86 ILE A N 1
ATOM 693 C CA . ILE A 1 86 ? -11.547 6.758 13.789 1 98.81 86 ILE A CA 1
ATOM 694 C C . ILE A 1 86 ? -10.953 7.387 12.531 1 98.81 86 ILE A C 1
ATOM 696 O O . ILE A 1 86 ? -10.82 8.609 12.445 1 98.81 86 ILE A O 1
ATOM 700 N N . ALA A 1 87 ? -10.594 6.582 11.586 1 98.12 87 ALA A N 1
ATOM 701 C CA . ALA A 1 87 ? -9.984 7.102 10.367 1 98.12 87 ALA A CA 1
ATOM 702 C C . ALA A 1 87 ? -10.141 6.109 9.211 1 98.12 87 ALA A C 1
ATOM 704 O O . ALA A 1 87 ? -10.75 5.051 9.375 1 98.12 87 ALA A O 1
ATOM 705 N N . ALA A 1 88 ? -9.766 6.465 8.078 1 97.94 88 ALA A N 1
ATOM 706 C CA . ALA A 1 88 ? -9.594 5.629 6.891 1 97.94 88 ALA A CA 1
ATOM 707 C C . ALA A 1 88 ? -8.266 5.934 6.195 1 97.94 88 ALA A C 1
ATOM 709 O O . ALA A 1 88 ? -7.727 7.035 6.332 1 97.94 88 ALA A O 1
ATOM 710 N N . SER A 1 89 ? -7.711 4.988 5.504 1 97.25 89 SER A N 1
ATOM 711 C CA . SER A 1 89 ? -6.441 5.168 4.805 1 97.25 89 SER A CA 1
ATOM 712 C C . SER A 1 89 ? -6.582 4.871 3.318 1 97.25 89 SER A C 1
ATOM 714 O O . SER A 1 89 ? -6.801 3.725 2.926 1 97.25 89 SER A O 1
ATOM 716 N N . PHE A 1 90 ? -6.445 5.855 2.451 1 97.12 90 PHE A N 1
ATOM 717 C CA . PHE A 1 90 ? -6.5 5.688 1.004 1 97.12 90 PHE A CA 1
ATOM 718 C C . PHE A 1 90 ? -5.191 5.117 0.475 1 97.12 90 PHE A C 1
ATOM 720 O O . PHE A 1 90 ? -4.145 5.766 0.569 1 97.12 90 PHE A O 1
ATOM 727 N N . GLU A 1 91 ? -5.297 3.939 -0.109 1 94.56 91 GLU A N 1
ATOM 728 C CA . GLU A 1 91 ? -4.133 3.322 -0.738 1 94.56 91 GLU A CA 1
ATOM 729 C C . GLU A 1 91 ? -3.975 3.787 -2.184 1 94.56 91 GLU A C 1
ATOM 731 O O . GLU A 1 91 ? -2.896 3.662 -2.766 1 94.56 91 GLU A O 1
ATOM 736 N N . ARG A 1 92 ? -5.043 4.238 -2.74 1 94.38 92 ARG A N 1
ATOM 737 C CA . ARG A 1 92 ? -5.078 4.773 -4.098 1 94.38 92 ARG A CA 1
ATOM 738 C C . ARG A 1 92 ? -6.066 5.93 -4.207 1 94.38 92 ARG A C 1
ATOM 740 O O . ARG A 1 92 ? -7.246 5.777 -3.885 1 94.38 92 ARG A O 1
ATOM 747 N N . TYR A 1 93 ? -5.609 7.02 -4.621 1 95.38 93 TYR A N 1
ATOM 748 C CA . TYR A 1 93 ? -6.422 8.219 -4.812 1 95.38 93 TYR A CA 1
ATOM 749 C C . TYR A 1 93 ? -5.965 8.992 -6.039 1 95.38 93 TYR A C 1
ATOM 751 O O . TYR A 1 93 ? -5.031 9.797 -5.965 1 95.38 93 TYR A O 1
ATOM 759 N N . ARG A 1 94 ? -6.641 8.836 -7.184 1 94.69 94 ARG A N 1
ATOM 760 C CA . ARG A 1 94 ? -6.371 9.469 -8.469 1 94.69 94 ARG A CA 1
ATOM 761 C C . ARG A 1 94 ? -7.613 10.172 -9.008 1 94.69 94 ARG A C 1
ATOM 763 O O . ARG A 1 94 ? -8.18 9.742 -10.016 1 94.69 94 ARG A O 1
ATOM 770 N N . PRO A 1 95 ? -7.938 11.242 -8.383 1 92.62 95 PRO A N 1
ATOM 771 C CA . PRO A 1 95 ? -9.203 11.906 -8.727 1 92.62 95 PRO A CA 1
ATOM 772 C C . PRO A 1 95 ? -9.234 12.406 -10.172 1 92.62 95 PRO A C 1
ATOM 774 O O . PRO A 1 95 ? -10.305 12.5 -10.773 1 92.62 95 PRO A O 1
ATOM 777 N N . GLN A 1 96 ? -8.031 12.703 -10.742 1 92.75 96 GLN A N 1
ATOM 778 C CA . GLN A 1 96 ? -7.965 13.18 -12.125 1 92.75 96 GLN A CA 1
ATOM 779 C C . GLN A 1 96 ? -8.539 12.148 -13.086 1 92.75 96 GLN A C 1
ATOM 781 O O . GLN A 1 96 ? -9.133 12.5 -14.109 1 92.75 96 GLN A O 1
ATOM 786 N N . GLU A 1 97 ? -8.43 10.906 -12.711 1 90.88 97 GLU A N 1
ATOM 787 C CA . GLU A 1 97 ? -8.922 9.812 -13.539 1 90.88 97 GLU A CA 1
ATOM 788 C C . GLU A 1 97 ? -10.18 9.18 -12.945 1 90.88 97 GLU A C 1
ATOM 790 O O . GLU A 1 97 ? -10.641 8.141 -13.414 1 90.88 97 GLU A O 1
ATOM 795 N N . ASP A 1 98 ? -10.703 9.812 -11.898 1 91.62 98 ASP A N 1
ATOM 796 C CA . ASP A 1 98 ? -11.828 9.258 -11.133 1 91.62 98 ASP A CA 1
ATOM 797 C C . ASP A 1 98 ? -11.547 7.82 -10.711 1 91.62 98 ASP A C 1
ATOM 799 O O . ASP A 1 98 ? -12.422 6.957 -10.82 1 91.62 98 ASP A O 1
ATOM 803 N N . ASP A 1 99 ? -10.305 7.562 -10.391 1 91.12 99 ASP A N 1
ATOM 804 C CA . ASP A 1 99 ? -9.859 6.258 -9.922 1 91.12 99 ASP A CA 1
ATOM 805 C C . ASP A 1 99 ? -9.445 6.309 -8.453 1 91.12 99 ASP A C 1
ATOM 807 O O . ASP A 1 99 ? -8.523 7.035 -8.086 1 91.12 99 ASP A O 1
ATOM 811 N N . ARG A 1 100 ? -10.203 5.586 -7.633 1 93.75 100 ARG A N 1
ATOM 812 C CA . ARG A 1 100 ? -9.922 5.48 -6.203 1 93.75 100 ARG A CA 1
ATOM 813 C C . ARG A 1 100 ? -10.352 4.125 -5.656 1 93.75 100 ARG A C 1
ATOM 815 O O . ARG A 1 100 ? -11.258 3.492 -6.199 1 93.75 100 ARG A O 1
ATOM 822 N N . VAL A 1 101 ? -9.711 3.648 -4.711 1 94.75 101 VAL A N 1
ATOM 823 C CA . VAL A 1 101 ? -10.164 2.51 -3.92 1 94.75 101 VAL A CA 1
ATOM 824 C C . VAL A 1 101 ? -10.805 3.002 -2.623 1 94.75 101 VAL A C 1
ATOM 826 O O . VAL A 1 101 ? -10.148 3.658 -1.812 1 94.75 101 VAL A O 1
ATOM 829 N N . TRP A 1 102 ? -12.094 2.742 -2.486 1 96.38 102 TRP A N 1
ATOM 830 C CA . TRP A 1 102 ? -12.758 3.135 -1.247 1 96.38 102 TRP A CA 1
ATOM 831 C C . TRP A 1 102 ? -12.211 2.346 -0.062 1 96.38 102 TRP A C 1
ATOM 833 O O . TRP A 1 102 ? -12.312 1.117 -0.025 1 96.38 102 TRP A O 1
ATOM 843 N N . PRO A 1 103 ? -11.625 3.037 0.873 1 97 103 PRO A N 1
ATOM 844 C CA . PRO A 1 103 ? -11.039 2.307 1.999 1 97 103 PRO A CA 1
ATOM 845 C C . PRO A 1 103 ? -12.086 1.85 3.014 1 97 103 PRO A C 1
ATOM 847 O O . PRO A 1 103 ? -13.164 2.445 3.107 1 97 103 PRO A O 1
ATOM 850 N N . ARG A 1 104 ? -11.688 0.795 3.764 1 95.5 104 ARG A N 1
ATOM 851 C CA . ARG A 1 104 ? -12.398 0.539 5.012 1 95.5 104 ARG A CA 1
ATOM 852 C C . ARG A 1 104 ? -11.992 1.538 6.09 1 95.5 104 ARG A C 1
ATOM 854 O O . ARG A 1 104 ? -10.82 1.896 6.199 1 95.5 104 ARG A O 1
ATOM 861 N N . GLY A 1 105 ? -12.961 2.033 6.801 1 97.38 105 GLY A N 1
ATOM 862 C CA . GLY A 1 105 ? -12.602 2.762 8.008 1 97.38 105 GLY A CA 1
ATOM 863 C C . GLY A 1 105 ? -12.133 1.858 9.133 1 97.38 105 GLY A C 1
ATOM 864 O O . GLY A 1 105 ? -12.336 0.643 9.086 1 97.38 105 GLY A O 1
ATOM 865 N N . PHE A 1 106 ? -11.477 2.395 10.109 1 98.5 106 PHE A N 1
ATOM 866 C CA . PHE A 1 106 ? -11.039 1.669 11.297 1 98.5 106 PHE A CA 1
ATOM 867 C C . PHE A 1 106 ? -10.984 2.596 12.508 1 98.5 106 PHE A C 1
ATOM 869 O O . PHE A 1 106 ? -11.125 3.812 12.367 1 98.5 106 PHE A O 1
ATOM 876 N N . TYR A 1 107 ? -10.867 2.057 13.664 1 98.69 107 TYR A N 1
ATOM 877 C CA . TYR A 1 107 ? -10.555 2.857 14.844 1 98.69 107 TYR A CA 1
ATOM 878 C C . TYR A 1 107 ? -9.422 2.23 15.648 1 98.69 107 TYR A C 1
ATOM 880 O O . TYR A 1 107 ? -9.18 1.026 15.547 1 98.69 107 TYR A O 1
ATOM 888 N N . VAL A 1 108 ? -8.703 3.016 16.297 1 98.81 108 VAL A N 1
ATOM 889 C CA . VAL A 1 108 ? -7.805 2.635 17.391 1 98.81 108 VAL A CA 1
ATOM 890 C C . VAL A 1 108 ? -8.281 3.26 18.688 1 98.81 108 VAL A C 1
ATOM 892 O O . VAL A 1 108 ? -9.047 4.23 18.688 1 98.81 108 VAL A O 1
ATOM 895 N N . LYS A 1 109 ? -7.902 2.711 19.844 1 98.81 109 LYS A N 1
ATOM 896 C CA . LYS A 1 109 ? -8.406 3.234 21.109 1 98.81 109 LYS A CA 1
ATOM 897 C C . LYS A 1 109 ? -7.344 3.16 22.188 1 98.81 109 LYS A C 1
ATOM 899 O O . LYS A 1 109 ? -6.375 2.406 22.078 1 98.81 109 LYS A O 1
ATOM 904 N N . THR A 1 110 ? -7.441 3.961 23.156 1 98.81 110 THR A N 1
ATOM 905 C CA . THR A 1 110 ? -6.574 3.99 24.328 1 98.81 110 THR A CA 1
ATOM 906 C C . THR A 1 110 ? -7.324 4.543 25.547 1 98.81 110 THR A C 1
ATOM 908 O O . THR A 1 110 ? -8.328 5.238 25.391 1 98.81 110 THR A O 1
ATOM 911 N N . GLU A 1 111 ? -6.93 4.207 26.75 1 98.56 111 GLU A N 1
ATOM 912 C CA . GLU A 1 111 ? -7.43 4.816 27.984 1 98.56 111 GLU A CA 1
ATOM 913 C C . GLU A 1 111 ? -6.504 5.93 28.469 1 98.56 111 GLU A C 1
ATOM 915 O O . GLU A 1 111 ? -6.848 6.676 29.375 1 98.56 111 GLU A O 1
ATOM 920 N N . ASN A 1 112 ? -5.344 6.02 27.812 1 98.69 112 ASN A N 1
ATOM 921 C CA . ASN A 1 112 ? -4.375 7.047 28.172 1 98.69 112 ASN A CA 1
ATOM 922 C C . ASN A 1 112 ? -3.93 7.852 26.953 1 98.69 112 ASN A C 1
ATOM 924 O O . ASN A 1 112 ? -2.91 7.539 26.328 1 98.69 112 ASN A O 1
ATOM 928 N N . ILE A 1 113 ? -4.527 8.961 26.672 1 98.38 113 ILE A N 1
ATOM 929 C CA . ILE A 1 113 ? -4.312 9.742 25.469 1 98.38 113 ILE A CA 1
ATOM 930 C C . ILE A 1 113 ? -2.977 10.477 25.562 1 98.38 113 ILE A C 1
ATOM 932 O O . ILE A 1 113 ? -2.467 10.977 24.547 1 98.38 113 ILE A O 1
ATOM 936 N N . TRP A 1 114 ? -2.338 10.578 26.766 1 97.94 114 TRP A N 1
ATOM 937 C CA . TRP A 1 114 ? -1.1 11.312 27 1 97.94 114 TRP A CA 1
ATOM 938 C C . TRP A 1 114 ? 0.109 10.5 26.547 1 97.94 114 TRP A C 1
ATOM 940 O O . TRP A 1 114 ? 1.229 11.016 26.5 1 97.94 114 TRP A O 1
ATOM 950 N N . ASP A 1 115 ? -0.162 9.227 26.219 1 97.44 115 ASP A N 1
ATOM 951 C CA . ASP A 1 115 ? 0.885 8.297 25.812 1 97.44 115 ASP A CA 1
ATOM 952 C C . ASP A 1 115 ? 0.564 7.672 24.453 1 97.44 115 ASP A C 1
ATOM 954 O O . ASP A 1 115 ? -0.514 7.102 24.266 1 97.44 115 ASP A O 1
ATOM 958 N N . SER A 1 116 ? 1.521 7.738 23.547 1 94.38 116 SER A N 1
ATOM 959 C CA . SER A 1 116 ? 1.293 7.223 22.188 1 94.38 116 SER A CA 1
ATOM 960 C C . SER A 1 116 ? 1.415 5.703 22.156 1 94.38 116 SER A C 1
ATOM 962 O O . SER A 1 116 ? 0.95 5.059 21.219 1 94.38 116 SER A O 1
ATOM 964 N N . ASP A 1 117 ? 1.977 5.031 23.125 1 95.06 117 ASP A N 1
ATOM 965 C CA . ASP A 1 117 ? 2.35 3.621 23.078 1 95.06 117 ASP A CA 1
ATOM 966 C C . ASP A 1 117 ? 1.123 2.723 23.234 1 95.06 117 ASP A C 1
ATOM 968 O O . ASP A 1 117 ? 0.979 1.738 22.5 1 95.06 117 ASP A O 1
ATOM 972 N N . PRO A 1 118 ? 0.217 3.09 24.062 1 97 118 PRO A N 1
ATOM 973 C CA . PRO A 1 118 ? -0.831 2.111 24.359 1 97 118 PRO A CA 1
ATOM 974 C C . PRO A 1 118 ? -1.983 2.162 23.359 1 97 118 PRO A C 1
ATOM 976 O O . PRO A 1 118 ? -2.969 1.435 23.516 1 97 118 PRO A O 1
ATOM 979 N N . TRP A 1 119 ? -1.948 3.035 22.375 1 98.69 119 TRP A N 1
ATOM 980 C CA . TRP A 1 119 ? -3 2.979 21.359 1 98.69 119 TRP A CA 1
ATOM 981 C C . TRP A 1 119 ? -3.078 1.592 20.734 1 98.69 119 TRP A C 1
ATOM 983 O O . TRP A 1 119 ? -2.051 0.994 20.406 1 98.69 119 TRP A O 1
ATOM 993 N N . SER A 1 120 ? -4.258 1.021 20.578 1 98.69 120 SER A N 1
ATOM 994 C CA . SER A 1 120 ? -4.465 -0.34 20.094 1 98.69 120 SER A CA 1
ATOM 995 C C . SER A 1 120 ? -4.129 -0.454 18.609 1 98.69 120 SER A C 1
ATOM 997 O O . SER A 1 120 ? -3.912 0.556 17.938 1 98.69 120 SER A O 1
ATOM 999 N N . ASP A 1 121 ? -3.977 -1.677 18.125 1 97.81 121 ASP A N 1
ATOM 1000 C CA . ASP A 1 121 ? -4.039 -1.916 16.688 1 97.81 121 ASP A CA 1
ATOM 1001 C C . ASP A 1 121 ? -5.434 -1.61 16.141 1 97.81 121 ASP A C 1
ATOM 1003 O O . ASP A 1 121 ? -6.406 -1.569 16.906 1 97.81 121 ASP A O 1
ATOM 1007 N N . PRO A 1 122 ? -5.543 -1.393 14.859 1 98.12 122 PRO A N 1
ATOM 1008 C CA . PRO A 1 122 ? -6.832 -0.995 14.289 1 98.12 122 PRO A CA 1
ATOM 1009 C C . PRO A 1 122 ? -7.867 -2.119 14.32 1 98.12 122 PRO A C 1
ATOM 1011 O O . PRO A 1 122 ? -7.52 -3.287 14.133 1 98.12 122 PRO A O 1
ATOM 1014 N N . VAL A 1 123 ? -9.07 -1.805 14.594 1 98.31 123 VAL A N 1
ATOM 1015 C CA . VAL A 1 123 ? -10.25 -2.605 14.281 1 98.31 123 VAL A CA 1
ATOM 1016 C C . VAL A 1 123 ? -10.93 -2.049 13.031 1 98.31 123 VAL A C 1
ATOM 1018 O O . VAL A 1 123 ? -11.469 -0.939 13.055 1 98.31 123 VAL A O 1
ATOM 1021 N N . TYR A 1 124 ? -10.891 -2.785 11.984 1 98.12 124 TYR A N 1
ATOM 1022 C CA . TYR A 1 124 ? -11.414 -2.314 10.703 1 98.12 124 TYR A CA 1
ATOM 1023 C C . TYR A 1 124 ? -12.922 -2.527 10.625 1 98.12 124 TYR A C 1
ATOM 1025 O O . TYR A 1 124 ? -13.438 -3.561 11.062 1 98.12 124 TYR A O 1
ATOM 1033 N N . PHE A 1 125 ? -13.57 -1.537 10.031 1 98.19 125 PHE A N 1
ATOM 1034 C CA . PHE A 1 125 ? -15 -1.659 9.75 1 98.19 125 PHE A CA 1
ATOM 1035 C C . PHE A 1 125 ? -15.227 -2.395 8.43 1 98.19 125 PHE A C 1
ATOM 1037 O O . PHE A 1 125 ? -14.273 -2.695 7.711 1 98.19 125 PHE A O 1
ATOM 1044 N N . ASP A 1 126 ? -16.484 -2.744 8.18 1 95 126 ASP A N 1
ATOM 1045 C CA . ASP A 1 126 ? -16.875 -3.277 6.879 1 95 126 ASP A CA 1
ATOM 1046 C C . ASP A 1 126 ? -17.609 -2.225 6.051 1 95 126 ASP A C 1
ATOM 1048 O O . ASP A 1 126 ? -17.969 -2.479 4.902 1 95 126 ASP A O 1
ATOM 1052 N N . GLN A 1 127 ? -17.797 -1.136 6.676 1 94.44 127 GLN A N 1
ATOM 1053 C CA . GLN A 1 127 ? -18.297 0.023 5.941 1 94.44 127 GLN A CA 1
ATOM 1054 C C . GLN A 1 127 ? -17.156 0.787 5.277 1 94.44 127 GLN A C 1
ATOM 1056 O O . GLN A 1 127 ? -16.172 1.153 5.934 1 94.44 127 GLN A O 1
ATOM 1061 N N . VAL A 1 128 ? -17.266 1.027 3.949 1 97.19 128 VAL A N 1
ATOM 1062 C CA . VAL A 1 128 ? -16.203 1.722 3.223 1 97.19 128 VAL A CA 1
ATOM 1063 C C . VAL A 1 128 ? -16.406 3.23 3.338 1 97.19 128 VAL A C 1
ATOM 1065 O O . VAL A 1 128 ? -17.438 3.691 3.824 1 97.19 128 VAL A O 1
ATOM 1068 N N . GLY A 1 129 ? -15.461 3.889 2.867 1 97.88 129 GLY A N 1
ATOM 1069 C CA . GLY A 1 129 ? -15.547 5.336 2.744 1 97.88 129 GLY A CA 1
ATOM 1070 C C . GLY A 1 129 ? -14.516 6.066 3.574 1 97.88 129 GLY A C 1
ATOM 1071 O O . GLY A 1 129 ? -13.484 5.492 3.943 1 97.88 129 GLY A O 1
ATOM 1072 N N . PHE A 1 130 ? -14.75 7.328 3.701 1 97.88 130 PHE A N 1
ATOM 1073 C CA . PHE A 1 130 ? -13.906 8.195 4.512 1 97.88 130 PHE A CA 1
ATOM 1074 C C . PHE A 1 130 ? -14.75 9.07 5.434 1 97.88 130 PHE A C 1
ATOM 1076 O O . PHE A 1 130 ? -15.977 8.992 5.414 1 97.88 130 PHE A O 1
ATOM 1083 N N . ASP A 1 131 ? -14.125 9.797 6.332 1 98.25 131 ASP A N 1
ATOM 1084 C CA . ASP A 1 131 ? -14.789 10.703 7.266 1 98.25 131 ASP A CA 1
ATOM 1085 C C . ASP A 1 131 ? -15.719 9.938 8.203 1 98.25 131 ASP A C 1
ATOM 1087 O O . ASP A 1 131 ? -16.891 10.305 8.367 1 98.25 131 ASP A O 1
ATOM 1091 N N . GLN A 1 132 ? -15.195 8.867 8.789 1 98.31 132 GLN A N 1
ATOM 1092 C CA . GLN A 1 132 ? -16.016 8.078 9.703 1 98.31 132 GLN A CA 1
ATOM 1093 C C . GLN A 1 132 ? -16.234 8.82 11.023 1 98.31 132 GLN A C 1
ATOM 1095 O O . GLN A 1 132 ? -15.344 9.531 11.492 1 98.31 132 GLN A O 1
ATOM 1100 N N . ASP A 1 133 ? -17.328 8.609 11.57 1 98.62 133 ASP A N 1
ATOM 1101 C CA . ASP A 1 133 ? -17.625 9.062 12.922 1 98.62 133 ASP A CA 1
ATOM 1102 C C . ASP A 1 133 ? -18.469 8.039 13.672 1 98.62 133 ASP A C 1
ATOM 1104 O O . ASP A 1 133 ? -19.172 7.238 13.062 1 98.62 133 ASP A O 1
ATOM 1108 N N . LEU A 1 134 ? -18.312 7.996 14.953 1 98.75 134 LEU A N 1
ATOM 1109 C CA . LEU A 1 134 ? -19.094 7.121 15.828 1 98.75 134 LEU A CA 1
ATOM 1110 C C . LEU A 1 134 ? -20.031 7.938 16.703 1 98.75 134 LEU A C 1
ATOM 1112 O O . LEU A 1 134 ? -19.656 8.992 17.219 1 98.75 134 LEU A O 1
ATOM 1116 N N . PHE A 1 135 ? -21.234 7.52 16.891 1 98.56 135 PHE A N 1
ATOM 1117 C CA . PHE A 1 135 ? -22.234 8.078 17.797 1 98.56 135 PHE A CA 1
ATOM 1118 C C . PHE A 1 135 ? -22.812 6.996 18.688 1 98.56 135 PHE A C 1
ATOM 1120 O O . PHE A 1 135 ? -23.312 5.984 18.203 1 98.56 135 PHE A O 1
ATOM 1127 N N . TRP A 1 136 ? -22.656 7.148 19.953 1 98.38 136 TRP A N 1
ATOM 1128 C CA . TRP A 1 136 ? -23.297 6.289 20.938 1 98.38 136 TRP A CA 1
ATOM 1129 C C . TRP A 1 136 ? -24.656 6.852 21.344 1 98.38 136 TRP A C 1
ATOM 1131 O O . TRP A 1 136 ? -24.719 7.926 21.953 1 98.38 136 TRP A O 1
ATOM 1141 N N . ASP A 1 137 ? -25.688 6.152 21.125 1 97.69 137 ASP A N 1
ATOM 1142 C CA . ASP A 1 137 ? -27 6.613 21.547 1 97.69 137 ASP A CA 1
ATOM 1143 C C . ASP A 1 137 ? -27.312 6.184 22.984 1 97.69 137 ASP A C 1
ATOM 1145 O O . ASP A 1 137 ? -26.562 5.41 23.578 1 97.69 137 ASP A O 1
ATOM 1149 N N . ASP A 1 138 ? -28.406 6.672 23.531 1 95.69 138 ASP A N 1
ATOM 1150 C CA . ASP A 1 138 ? -28.766 6.473 24.922 1 95.69 138 ASP A CA 1
ATOM 1151 C C . ASP A 1 138 ? -29.047 4.996 25.219 1 95.69 138 ASP A C 1
ATOM 1153 O O . ASP A 1 138 ? -28.812 4.527 26.328 1 95.69 138 ASP A O 1
ATOM 1157 N N . ASP A 1 139 ? -29.484 4.254 24.25 1 95.75 139 ASP A N 1
ATOM 1158 C CA . ASP A 1 139 ? -29.844 2.852 24.453 1 95.75 139 ASP A CA 1
ATOM 1159 C C . ASP A 1 139 ? -28.625 1.944 24.266 1 95.75 139 ASP A C 1
ATOM 1161 O O . ASP A 1 139 ? -28.75 0.718 24.312 1 95.75 139 ASP A O 1
ATOM 1165 N N . GLY A 1 140 ? -27.516 2.553 23.984 1 95.44 140 GLY A N 1
ATOM 1166 C CA . GLY A 1 140 ? -26.281 1.789 23.859 1 95.44 140 GLY A CA 1
ATOM 1167 C C . GLY A 1 140 ? -25.922 1.457 22.422 1 95.44 140 GLY A C 1
ATOM 1168 O O . GLY A 1 140 ? -24.812 1 22.141 1 95.44 140 GLY A O 1
ATOM 1169 N N . THR A 1 141 ? -26.828 1.703 21.484 1 97.75 141 THR A N 1
ATOM 1170 C CA . THR A 1 141 ? -26.547 1.449 20.078 1 97.75 141 THR A CA 1
ATOM 1171 C C . THR A 1 141 ? -25.453 2.377 19.562 1 97.75 141 THR A C 1
ATOM 1173 O O . THR A 1 141 ? -25.438 3.568 19.891 1 97.75 141 THR A O 1
ATOM 1176 N N . VAL A 1 142 ? -24.531 1.822 18.859 1 98.62 142 VAL A N 1
ATOM 1177 C CA . VAL A 1 142 ? -23.469 2.613 18.25 1 98.62 142 VAL A CA 1
ATOM 1178 C C . VAL A 1 142 ? -23.703 2.756 16.75 1 98.62 142 VAL A C 1
ATOM 1180 O O . VAL A 1 142 ? -23.953 1.766 16.062 1 98.62 142 VAL A O 1
ATOM 1183 N N . TYR A 1 143 ? -23.656 3.955 16.281 1 98.75 143 TYR A N 1
ATOM 1184 C CA . TYR A 1 143 ? -23.844 4.273 14.859 1 98.75 143 TYR A CA 1
ATOM 1185 C C . TYR A 1 143 ? -22.531 4.707 14.227 1 98.75 143 TYR A C 1
ATOM 1187 O O . TYR A 1 143 ? -21.75 5.43 14.844 1 98.75 143 TYR A O 1
ATOM 1195 N N . LEU A 1 144 ? -22.281 4.23 13.023 1 98.75 144 LEU A N 1
ATOM 1196 C CA . LEU A 1 144 ? -21.141 4.602 12.203 1 98.75 144 LEU A CA 1
ATOM 1197 C C . LEU A 1 144 ? -21.594 5.348 10.953 1 98.75 144 LEU A C 1
ATOM 1199 O O . LEU A 1 144 ? -22.391 4.828 10.164 1 98.75 144 LEU A O 1
ATOM 1203 N N . SER A 1 145 ? -21.203 6.57 10.805 1 98.56 145 SER A N 1
ATOM 1204 C CA . SER A 1 145 ? -21.438 7.305 9.562 1 98.56 145 SER A CA 1
ATOM 1205 C C . SER A 1 145 ? -20.156 7.387 8.727 1 98.56 145 SER A C 1
ATOM 1207 O O . SER A 1 145 ? -19.047 7.445 9.281 1 98.56 145 SER A O 1
ATOM 1209 N N . SER A 1 146 ? -20.266 7.316 7.473 1 98.31 146 SER A N 1
ATOM 1210 C CA . SER A 1 146 ? -19.156 7.363 6.531 1 98.31 146 SER A CA 1
ATOM 1211 C C . SER A 1 146 ? -19.562 8.039 5.227 1 98.31 146 SER A C 1
ATOM 1213 O O . SER A 1 146 ? -20.75 8.086 4.883 1 98.31 146 SER A O 1
ATOM 1215 N N . THR A 1 147 ? -18.594 8.586 4.547 1 98.44 147 THR A N 1
ATOM 1216 C CA . THR A 1 147 ? -18.797 9.195 3.24 1 98.44 147 THR A CA 1
ATOM 1217 C C . THR A 1 147 ? -18.266 8.297 2.131 1 98.44 147 THR A C 1
ATOM 1219 O O . THR A 1 147 ? -17.094 7.902 2.152 1 98.44 147 THR A O 1
ATOM 1222 N N . TYR A 1 148 ? -19.047 7.934 1.208 1 97.44 148 TYR A N 1
ATOM 1223 C CA . TYR A 1 148 ? -18.641 7.27 -0.024 1 97.44 148 TYR A CA 1
ATOM 1224 C C . TYR A 1 148 ? -19.672 7.477 -1.125 1 97.44 148 TYR A C 1
ATOM 1226 O O . TYR A 1 148 ? -20.688 8.156 -0.918 1 97.44 148 TYR A O 1
ATOM 1234 N N . ARG A 1 149 ? -19.406 7.02 -2.262 1 96.94 149 ARG A N 1
ATOM 1235 C CA . ARG A 1 149 ? -20.25 7.242 -3.43 1 96.94 149 ARG A CA 1
ATOM 1236 C C . ARG A 1 149 ? -21.562 6.465 -3.318 1 96.94 149 ARG A C 1
ATOM 1238 O O . ARG A 1 149 ? -21.562 5.309 -2.898 1 96.94 149 ARG A O 1
ATOM 1245 N N . LYS A 1 150 ? -22.703 7.109 -3.768 1 95.88 150 LYS A N 1
ATOM 1246 C CA . LYS A 1 150 ? -24 6.445 -3.814 1 95.88 150 LYS A CA 1
ATOM 1247 C C . LYS A 1 150 ? -23.969 5.219 -4.715 1 95.88 150 LYS A C 1
ATOM 1249 O O . LYS A 1 150 ? -23.344 5.246 -5.785 1 95.88 150 LYS A O 1
ATOM 1254 N N . LEU A 1 151 ? -24.562 4.188 -4.266 1 94.12 151 LEU A N 1
ATOM 1255 C CA . LEU A 1 151 ? -24.672 2.994 -5.094 1 94.12 151 LEU A CA 1
ATOM 1256 C C . LEU A 1 151 ? -25.438 3.299 -6.383 1 94.12 151 LEU A C 1
ATOM 1258 O O . LEU A 1 151 ? -25.078 2.801 -7.453 1 94.12 151 LEU A O 1
ATOM 1262 N N . VAL A 1 152 ? -26.484 4.027 -6.219 1 92.06 152 VAL A N 1
ATOM 1263 C CA . VAL A 1 152 ? -27.266 4.469 -7.367 1 92.06 152 VAL A CA 1
ATOM 1264 C C . VAL A 1 152 ? -26.938 5.926 -7.684 1 92.06 152 VAL A C 1
ATOM 1266 O O . VAL A 1 152 ? -27.375 6.832 -6.965 1 92.06 152 VAL A O 1
ATOM 1269 N N . ARG A 1 153 ? -26.281 6.156 -8.75 1 93.75 153 ARG A N 1
ATOM 1270 C CA . ARG A 1 153 ? -25.828 7.492 -9.133 1 93.75 153 ARG A CA 1
ATOM 1271 C C . ARG A 1 153 ? -27.016 8.383 -9.492 1 93.75 153 ARG A C 1
ATOM 1273 O O . ARG A 1 153 ? -28.062 7.895 -9.93 1 93.75 153 ARG A O 1
ATOM 1280 N N . THR A 1 154 ? -26.734 9.664 -9.289 1 93.81 154 THR A N 1
ATOM 1281 C CA . THR A 1 154 ? -27.75 10.617 -9.742 1 93.81 154 THR A CA 1
ATOM 1282 C C . THR A 1 154 ? -27.859 10.602 -11.266 1 93.81 154 THR A C 1
ATOM 1284 O O . THR A 1 154 ? -26.891 10.891 -11.969 1 93.81 154 THR A O 1
ATOM 1287 N N . PRO A 1 155 ? -29.047 10.234 -11.773 1 91.62 155 PRO A N 1
ATOM 1288 C CA . PRO A 1 155 ? -29.188 10.109 -13.227 1 91.62 155 PRO A CA 1
ATOM 1289 C C . PRO A 1 155 ? -28.984 11.438 -13.953 1 91.62 155 PRO A C 1
ATOM 1291 O O . PRO A 1 155 ? -29.484 12.469 -13.508 1 91.62 155 PRO A O 1
ATOM 1294 N N . GLY A 1 156 ? -28.359 11.375 -15.039 1 90.31 156 GLY A N 1
ATOM 1295 C CA . GLY A 1 156 ? -28.219 12.508 -15.938 1 90.31 156 GLY A CA 1
ATOM 1296 C C . GLY A 1 156 ? -27.297 13.586 -15.398 1 90.31 156 GLY A C 1
ATOM 1297 O O . GLY A 1 156 ? -27.297 14.711 -15.906 1 90.31 156 GLY A O 1
ATOM 1298 N N . ALA A 1 157 ? -26.531 13.297 -14.32 1 88.75 157 ALA A N 1
ATOM 1299 C CA . ALA A 1 157 ? -25.656 14.312 -13.734 1 88.75 157 ALA A CA 1
ATOM 1300 C C . ALA A 1 157 ? -24.219 13.805 -13.641 1 88.75 157 ALA A C 1
ATOM 1302 O O . ALA A 1 157 ? -23.984 12.609 -13.492 1 88.75 157 ALA A O 1
ATOM 1303 N N . THR A 1 158 ? -23.359 14.742 -13.93 1 88.56 158 THR A N 1
ATOM 1304 C CA . THR A 1 158 ? -21.953 14.43 -13.719 1 88.56 158 THR A CA 1
ATOM 1305 C C . THR A 1 158 ? -21.484 14.891 -12.336 1 88.56 158 THR A C 1
ATOM 1307 O O . THR A 1 158 ? -20.938 15.992 -12.195 1 88.56 158 THR A O 1
ATOM 1310 N N . LEU A 1 159 ? -21.859 14.203 -11.273 1 92.44 159 LEU A N 1
ATOM 1311 C CA . LEU A 1 159 ? -21.516 14.5 -9.891 1 92.44 159 LEU A CA 1
ATOM 1312 C C . LEU A 1 159 ? -20.641 13.398 -9.297 1 92.44 159 LEU A C 1
ATOM 1314 O O . LEU A 1 159 ? -20.703 12.25 -9.742 1 92.44 159 LEU A O 1
ATOM 1318 N N . LYS A 1 160 ? -19.859 13.781 -8.398 1 93.12 160 LYS A N 1
ATOM 1319 C CA . LYS A 1 160 ? -19.109 12.758 -7.66 1 93.12 160 LYS A CA 1
ATOM 1320 C C . LYS A 1 160 ? -20.062 11.82 -6.91 1 93.12 160 LYS A C 1
ATOM 1322 O O . LYS A 1 160 ? -19.781 10.625 -6.785 1 93.12 160 LYS A O 1
ATOM 1327 N N . ASP A 1 161 ? -21.234 12.359 -6.391 1 96.38 161 ASP A N 1
ATOM 1328 C CA . ASP A 1 161 ? -22.281 11.641 -5.66 1 96.38 161 ASP A CA 1
ATOM 1329 C C . ASP A 1 161 ? -21.734 11.055 -4.363 1 96.38 161 ASP A C 1
ATOM 1331 O O . ASP A 1 161 ? -22.016 9.891 -4.039 1 96.38 161 ASP A O 1
ATOM 1335 N N . PHE A 1 162 ? -20.828 11.797 -3.725 1 97.44 162 PHE A N 1
ATOM 1336 C CA . PHE A 1 162 ? -20.422 11.453 -2.367 1 97.44 162 PHE A CA 1
ATOM 1337 C C . PHE A 1 162 ? -21.531 11.797 -1.371 1 97.44 162 PHE A C 1
ATOM 1339 O O . PHE A 1 162 ? -22.047 12.914 -1.373 1 97.44 162 PHE A O 1
ATOM 1346 N N . ALA A 1 163 ? -21.922 10.875 -0.599 1 98.25 163 ALA A N 1
ATOM 1347 C CA . ALA A 1 163 ? -23.047 11.039 0.316 1 98.25 163 ALA A CA 1
ATOM 1348 C C . ALA A 1 163 ? -22.734 10.414 1.676 1 98.25 163 ALA A C 1
ATOM 1350 O O . ALA A 1 163 ? -21.781 9.648 1.817 1 98.25 163 ALA A O 1
ATOM 1351 N N . ILE A 1 164 ? -23.516 10.82 2.596 1 98.56 164 ILE A N 1
ATOM 1352 C CA . ILE A 1 164 ? -23.359 10.281 3.941 1 98.56 164 ILE A CA 1
ATOM 1353 C C . ILE A 1 164 ? -24.188 9.008 4.086 1 98.56 164 ILE A C 1
ATOM 1355 O O . ILE A 1 164 ? -25.391 9 3.809 1 98.56 164 ILE A O 1
ATOM 1359 N N . HIS A 1 165 ? -23.516 7.941 4.465 1 98.56 165 HIS A N 1
ATOM 1360 C CA . HIS A 1 165 ? -24.156 6.676 4.812 1 98.56 165 HIS A CA 1
ATOM 1361 C C . HIS A 1 165 ? -24 6.367 6.293 1 98.56 165 HIS A C 1
ATOM 1363 O O . HIS A 1 165 ? -23.016 6.777 6.914 1 98.56 165 HIS A O 1
ATOM 1369 N N . ILE A 1 166 ? -24.984 5.672 6.859 1 98.56 166 ILE A N 1
ATOM 1370 C CA . ILE A 1 166 ? -24.922 5.336 8.273 1 98.56 166 ILE A CA 1
ATOM 1371 C C . ILE A 1 166 ? -25.328 3.875 8.477 1 98.56 166 ILE A C 1
ATOM 1373 O O . ILE A 1 166 ? -26.172 3.352 7.746 1 98.56 166 ILE A O 1
ATOM 1377 N N . ALA A 1 167 ? -24.703 3.191 9.367 1 98.12 167 ALA A N 1
ATOM 1378 C CA . ALA A 1 167 ? -25.047 1.853 9.828 1 98.12 167 ALA A CA 1
ATOM 1379 C C . ALA A 1 167 ? -24.766 1.694 11.32 1 98.12 167 ALA A C 1
ATOM 1381 O O . ALA A 1 167 ? -24.031 2.486 11.906 1 98.12 167 ALA A O 1
ATOM 1382 N N . THR A 1 168 ? -25.469 0.771 11.969 1 98.56 168 THR A N 1
ATOM 1383 C CA . THR A 1 168 ? -25.062 0.384 13.312 1 98.56 168 THR A CA 1
ATOM 1384 C C . THR A 1 168 ? -23.875 -0.575 13.266 1 98.56 168 THR A C 1
ATOM 1386 O O . THR A 1 168 ? -23.656 -1.252 12.258 1 98.56 168 THR A O 1
ATOM 1389 N N . VAL A 1 169 ? -23.094 -0.604 14.359 1 98.44 169 VAL A N 1
ATOM 1390 C CA . VAL A 1 169 ? -21.844 -1.333 14.297 1 98.44 169 VAL A CA 1
ATOM 1391 C C . VAL A 1 169 ? -21.547 -1.982 15.648 1 98.44 169 VAL A C 1
ATOM 1393 O O . VAL A 1 169 ? -21.922 -1.444 16.688 1 98.44 169 VAL A O 1
ATOM 1396 N N . ASP A 1 170 ? -20.922 -3.158 15.625 1 97.88 170 ASP A N 1
ATOM 1397 C CA . ASP A 1 170 ? -20.312 -3.799 16.781 1 97.88 170 ASP A CA 1
ATOM 1398 C C . ASP A 1 170 ? -18.844 -3.396 16.906 1 97.88 170 ASP A C 1
ATOM 1400 O O . ASP A 1 170 ? -18.016 -3.777 16.078 1 97.88 170 ASP A O 1
ATOM 1404 N N . LEU A 1 171 ? -18.438 -2.684 17.938 1 97.69 171 LEU A N 1
ATOM 1405 C CA . LEU A 1 171 ? -17.109 -2.102 18.047 1 97.69 171 LEU A CA 1
ATOM 1406 C C . LEU A 1 171 ? -16.078 -3.168 18.406 1 97.69 171 LEU A C 1
ATOM 1408 O O . LEU A 1 171 ? -14.875 -2.955 18.234 1 97.69 171 LEU A O 1
ATOM 1412 N N . GLU A 1 172 ? -16.516 -4.215 18.953 1 96.62 172 GLU A N 1
ATOM 1413 C CA . GLU A 1 172 ? -15.57 -5.285 19.266 1 96.62 172 GLU A CA 1
ATOM 1414 C C . GLU A 1 172 ? -15 -5.895 17.984 1 96.62 172 GLU A C 1
ATOM 1416 O O . GLU A 1 172 ? -13.805 -6.203 17.922 1 96.62 172 GLU A O 1
ATOM 1421 N N . THR A 1 173 ? -15.836 -6.004 16.906 1 96.44 173 THR A N 1
ATOM 1422 C CA . THR A 1 173 ? -15.406 -6.684 15.695 1 96.44 173 THR A CA 1
ATOM 1423 C C . THR A 1 173 ? -15.242 -5.691 14.547 1 96.44 173 THR A C 1
ATOM 1425 O O . THR A 1 173 ? -14.609 -6.004 13.539 1 96.44 173 THR A O 1
ATOM 1428 N N . GLY A 1 174 ? -15.867 -4.531 14.672 1 97.5 174 GLY A N 1
ATOM 1429 C CA . GLY A 1 174 ? -15.93 -3.588 13.57 1 97.5 174 GLY A CA 1
ATOM 1430 C C . GLY A 1 174 ? -17 -3.926 12.547 1 97.5 174 GLY A C 1
ATOM 1431 O O . GLY A 1 174 ? -17.141 -3.23 11.539 1 97.5 174 GLY A O 1
ATOM 1432 N N . ASN A 1 175 ? -17.828 -4.957 12.828 1 97.06 175 ASN A N 1
ATOM 1433 C CA . ASN A 1 175 ? -18.828 -5.398 11.859 1 97.06 175 ASN A CA 1
ATOM 1434 C C . ASN A 1 175 ? -20.078 -4.523 11.906 1 97.06 175 ASN A C 1
ATOM 1436 O O . ASN A 1 175 ? -20.547 -4.156 12.984 1 97.06 175 ASN A O 1
ATOM 1440 N N . SER A 1 176 ? -20.562 -4.215 10.719 1 97.25 176 SER A N 1
ATOM 1441 C CA . SER A 1 176 ? -21.859 -3.574 10.648 1 97.25 176 SER A CA 1
ATOM 1442 C C . SER A 1 176 ? -22.969 -4.508 11.156 1 97.25 176 SER A C 1
ATOM 1444 O O . SER A 1 176 ? -22.938 -5.707 10.875 1 97.25 176 SER A O 1
ATOM 1446 N N . THR A 1 177 ? -23.938 -3.969 11.875 1 97.25 177 THR A N 1
ATOM 1447 C CA . THR A 1 177 ? -25.062 -4.762 12.383 1 97.25 177 THR A CA 1
ATOM 1448 C C . THR A 1 177 ? -26.359 -4.352 11.703 1 97.25 177 THR A C 1
ATOM 1450 O O . THR A 1 177 ? -27.438 -4.793 12.102 1 97.25 177 THR A O 1
ATOM 1453 N N . SER A 1 178 ? -26.281 -3.49 10.734 1 96.88 178 SER A N 1
ATOM 1454 C CA . SER A 1 178 ? -27.391 -3.113 9.883 1 96.88 178 SER A CA 1
ATOM 1455 C C . SER A 1 178 ? -26.922 -2.742 8.477 1 96.88 178 SER A C 1
ATOM 1457 O O . SER A 1 178 ? -25.734 -2.486 8.266 1 96.88 178 SER A O 1
ATOM 1459 N N . GLU A 1 179 ? -27.844 -2.799 7.512 1 95.62 179 GLU A N 1
ATOM 1460 C CA . GLU A 1 179 ? -27.531 -2.295 6.176 1 95.62 179 GLU A CA 1
ATOM 1461 C C . GLU A 1 179 ? -27.297 -0.786 6.195 1 95.62 179 GLU A C 1
ATOM 1463 O O . GLU A 1 179 ? -28 -0.055 6.902 1 95.62 179 GLU A O 1
ATOM 1468 N N . PRO A 1 180 ? -26.297 -0.366 5.449 1 96.81 180 PRO A N 1
ATOM 1469 C CA . PRO A 1 180 ? -26.094 1.084 5.41 1 96.81 180 PRO A CA 1
ATOM 1470 C C . PRO A 1 180 ? -27.25 1.824 4.754 1 96.81 180 PRO A C 1
ATOM 1472 O O . PRO A 1 180 ? -27.828 1.338 3.777 1 96.81 180 PRO A O 1
ATOM 1475 N N . ARG A 1 181 ? -27.562 2.947 5.316 1 97.12 181 ARG A N 1
ATOM 1476 C CA . ARG A 1 181 ? -28.594 3.828 4.773 1 97.12 181 ARG A CA 1
ATOM 1477 C C . ARG A 1 181 ? -28 5.152 4.316 1 97.12 181 ARG A C 1
ATOM 1479 O O . ARG A 1 181 ? -27.141 5.719 4.992 1 97.12 181 ARG A O 1
ATOM 1486 N N . LEU A 1 182 ? -28.391 5.559 3.137 1 97.69 182 LEU A N 1
ATOM 1487 C CA . LEU A 1 182 ? -28.062 6.906 2.688 1 97.69 182 LEU A CA 1
ATOM 1488 C C . LEU A 1 182 ? -28.891 7.949 3.434 1 97.69 182 LEU A C 1
ATOM 1490 O O . LEU A 1 182 ? -30.109 7.941 3.361 1 97.69 182 LEU A O 1
ATOM 1494 N N . ILE A 1 183 ? -28.234 8.867 4.125 1 98.12 183 ILE A N 1
ATOM 1495 C CA . ILE A 1 183 ? -29.031 9.75 4.973 1 98.12 183 ILE A CA 1
ATOM 1496 C C . ILE A 1 183 ? -28.844 11.195 4.523 1 98.12 183 ILE A C 1
ATOM 1498 O O . ILE A 1 183 ? -29.609 12.078 4.938 1 98.12 183 ILE A O 1
ATOM 1502 N N . ARG A 1 184 ? -27.812 11.523 3.746 1 98.06 184 ARG A N 1
ATOM 1503 C CA . ARG A 1 184 ? -27.594 12.898 3.289 1 98.06 184 ARG A CA 1
ATOM 1504 C C . ARG A 1 184 ? -26.906 12.914 1.936 1 98.06 184 ARG A C 1
ATOM 1506 O O . ARG A 1 184 ? -25.859 12.273 1.757 1 98.06 184 ARG A O 1
ATOM 1513 N N . GLU A 1 185 ? -27.422 13.523 1 1 96.38 185 GLU A N 1
ATOM 1514 C CA . GLU A 1 185 ? -26.781 13.875 -0.271 1 96.38 185 GLU A CA 1
ATOM 1515 C C . GLU A 1 185 ? -26.875 15.375 -0.531 1 96.38 185 GLU A C 1
ATOM 1517 O O . GLU A 1 185 ? -27.766 16.047 -0.017 1 96.38 185 GLU A O 1
ATOM 1522 N N . SER A 1 186 ? -25.953 15.852 -1.177 1 95.38 186 SER A N 1
ATOM 1523 C CA . SER A 1 186 ? -25.891 17.281 -1.449 1 95.38 186 SER A CA 1
ATOM 1524 C C . SER A 1 186 ? -26.125 17.578 -2.926 1 95.38 186 SER A C 1
ATOM 1526 O O . SER A 1 186 ? -25.703 16.812 -3.795 1 95.38 186 SER A O 1
ATOM 1528 N N . ALA A 1 187 ? -26.75 18.75 -3.227 1 90.56 187 ALA A N 1
ATOM 1529 C CA . ALA A 1 187 ? -26.953 19.188 -4.602 1 90.56 187 ALA A CA 1
ATOM 1530 C C . ALA A 1 187 ? -25.625 19.469 -5.289 1 90.56 187 ALA A C 1
ATOM 1532 O O . ALA A 1 187 ? -25.516 19.375 -6.516 1 90.56 187 ALA A O 1
ATOM 1533 N N . SER A 1 188 ? -24.625 19.766 -4.504 1 91.44 188 SER A N 1
ATOM 1534 C CA . SER A 1 188 ? -23.297 20.016 -5.055 1 91.44 188 SER A CA 1
ATOM 1535 C C . SER A 1 188 ? -22.625 18.719 -5.504 1 91.44 188 SER A C 1
ATOM 1537 O O . SER A 1 188 ? -21.625 18.734 -6.215 1 91.44 188 SER A O 1
ATOM 1539 N N . GLY A 1 189 ? -23.172 17.641 -5.023 1 94.31 189 GLY A N 1
ATOM 1540 C CA . GLY A 1 189 ? -22.594 16.344 -5.352 1 94.31 189 GLY A CA 1
ATOM 1541 C C . GLY A 1 189 ? -21.641 15.836 -4.293 1 94.31 189 GLY A C 1
ATOM 1542 O O . GLY A 1 189 ? -21.125 14.719 -4.395 1 94.31 189 GLY A O 1
ATOM 1543 N N . VAL A 1 190 ? -21.391 16.641 -3.252 1 96.5 190 VAL A N 1
ATOM 1544 C CA . VAL A 1 190 ? -20.469 16.203 -2.217 1 96.5 190 VAL A CA 1
ATOM 1545 C C . VAL A 1 190 ? -21.047 16.516 -0.838 1 96.5 190 VAL A C 1
ATOM 1547 O O . VAL A 1 190 ? -21.25 17.688 -0.505 1 96.5 190 VAL A O 1
ATOM 1550 N N . ALA A 1 191 ? -21.359 15.586 -0.104 1 97.69 191 ALA A N 1
ATOM 1551 C CA . ALA A 1 191 ? -21.578 15.625 1.34 1 97.69 191 ALA A CA 1
ATOM 1552 C C . ALA A 1 191 ? -20.547 14.766 2.07 1 97.69 191 ALA A C 1
ATOM 1554 O O . ALA A 1 191 ? -20.375 13.586 1.757 1 97.69 191 ALA A O 1
ATOM 1555 N N . GLU A 1 192 ? -19.828 15.359 3.01 1 98.06 192 GLU A N 1
ATOM 1556 C CA . GLU A 1 192 ? -18.766 14.641 3.711 1 98.06 192 GLU A CA 1
ATOM 1557 C C . GLU A 1 192 ? -18.609 15.141 5.145 1 98.06 192 GLU A C 1
ATOM 1559 O O . GLU A 1 192 ? -19.375 16 5.59 1 98.06 192 GLU A O 1
ATOM 1564 N N . GLY A 1 193 ? -17.719 14.5 5.887 1 97.94 193 GLY A N 1
ATOM 1565 C CA . GLY A 1 193 ? -17.375 14.961 7.219 1 97.94 193 GLY A CA 1
ATOM 1566 C C . GLY A 1 193 ? -18.547 14.953 8.18 1 97.94 193 GLY A C 1
ATOM 1567 O O . GLY A 1 193 ? -18.766 15.914 8.914 1 97.94 193 GLY A O 1
ATOM 1568 N N . SER A 1 194 ? -19.328 13.945 8.203 1 98 194 SER A N 1
ATOM 1569 C CA . SER A 1 194 ? -20.531 13.891 9.016 1 98 194 SER A CA 1
ATOM 1570 C C . SER A 1 194 ? -20.203 13.742 10.5 1 98 194 SER A C 1
ATOM 1572 O O . SER A 1 194 ? -19.281 13.008 10.867 1 98 194 SER A O 1
ATOM 1574 N N . HIS A 1 195 ? -20.875 14.445 11.305 1 98.12 195 HIS A N 1
ATOM 1575 C CA . HIS A 1 195 ? -20.906 14.289 12.758 1 98.12 195 HIS A CA 1
ATOM 1576 C C . HIS A 1 195 ? -22.328 14.25 13.273 1 98.12 195 HIS A C 1
ATOM 1578 O O . HIS A 1 195 ? -23.156 15.086 12.898 1 98.12 195 HIS A O 1
ATOM 1584 N N . ILE A 1 196 ? -22.562 13.273 14.078 1 97.94 196 ILE A N 1
ATOM 1585 C CA . ILE A 1 196 ? -23.891 13.141 14.695 1 97.94 196 ILE A CA 1
ATOM 1586 C C . ILE A 1 196 ? -23.766 13.281 16.203 1 97.94 196 ILE A C 1
ATOM 1588 O O . ILE A 1 196 ? -22.875 12.703 16.828 1 97.94 196 ILE A O 1
ATOM 1592 N N . PHE A 1 197 ? -24.531 14.039 16.812 1 95.5 197 PHE A N 1
ATOM 1593 C CA . PHE A 1 197 ? -24.672 14.062 18.266 1 95.5 197 PHE A CA 1
ATOM 1594 C C . PHE A 1 197 ? -26.094 14.43 18.672 1 95.5 197 PHE A C 1
ATOM 1596 O O . PHE A 1 197 ? -26.906 14.812 17.844 1 95.5 197 PHE A O 1
ATOM 1603 N N . LYS A 1 198 ? -26.344 14.219 19.891 1 96.88 198 LYS A N 1
ATOM 1604 C CA . LYS A 1 198 ? -27.672 14.445 20.438 1 96.88 198 LYS A CA 1
ATOM 1605 C C . LYS A 1 198 ? -27.672 15.633 21.406 1 96.88 198 LYS A C 1
ATOM 1607 O O . LYS A 1 198 ? -26.766 15.781 22.219 1 96.88 198 LYS A O 1
ATOM 1612 N N . ARG A 1 199 ? -28.562 16.562 21.328 1 96.06 199 ARG A N 1
ATOM 1613 C CA . ARG A 1 199 ? -28.797 17.688 22.234 1 96.06 199 ARG A CA 1
ATOM 1614 C C . ARG A 1 199 ? -30.297 17.922 22.438 1 96.06 199 ARG A C 1
ATOM 1616 O O . ARG A 1 199 ? -31.016 18.234 21.484 1 96.06 199 ARG A O 1
ATOM 1623 N N . GLY A 1 200 ? -30.672 17.812 23.703 1 94.88 200 GLY A N 1
ATOM 1624 C CA . GLY A 1 200 ? -32.094 17.891 23.953 1 94.88 200 GLY A CA 1
ATOM 1625 C C . GLY A 1 200 ? -32.875 16.766 23.297 1 94.88 200 GLY A C 1
ATOM 1626 O O . GLY A 1 200 ? -32.562 15.594 23.469 1 94.88 200 GLY A O 1
ATOM 1627 N N . LYS A 1 201 ? -33.906 17.109 22.625 1 96 201 LYS A N 1
ATOM 1628 C CA . LYS A 1 201 ? -34.75 16.094 22.016 1 96 201 LYS A CA 1
ATOM 1629 C C . LYS A 1 201 ? -34.312 15.789 20.594 1 96 201 LYS A C 1
ATOM 1631 O O . LYS A 1 201 ? -34.875 14.914 19.922 1 96 201 LYS A O 1
ATOM 1636 N N . TYR A 1 202 ? -33.281 16.531 20.141 1 98.19 202 TYR A N 1
ATOM 1637 C CA . TYR A 1 202 ? -32.906 16.391 18.719 1 98.19 202 TYR A CA 1
ATOM 1638 C C . TYR A 1 202 ? -31.609 15.641 18.562 1 98.19 202 TYR A C 1
ATOM 1640 O O . TYR A 1 202 ? -30.703 15.773 19.391 1 98.19 202 TYR A O 1
ATOM 1648 N N . TYR A 1 203 ? -31.547 14.859 17.484 1 98.5 203 TYR A N 1
ATOM 1649 C CA . TYR A 1 203 ? -30.281 14.469 16.859 1 98.5 203 TYR A CA 1
ATOM 1650 C C . TYR A 1 203 ? -29.859 15.492 15.812 1 98.5 203 TYR A C 1
ATOM 1652 O O . TYR A 1 203 ? -30.688 15.977 15.039 1 98.5 203 TYR A O 1
ATOM 1660 N N . TYR A 1 204 ? -28.672 15.852 15.812 1 98.62 204 TYR A N 1
ATOM 1661 C CA . TYR A 1 204 ? -28.141 16.766 14.812 1 98.62 204 TYR A CA 1
ATOM 1662 C C . TYR A 1 204 ? -27.141 16.062 13.906 1 98.62 204 TYR A C 1
ATOM 1664 O O . TYR A 1 204 ? -26.359 15.219 14.359 1 98.62 204 TYR A O 1
ATOM 1672 N N . LEU A 1 205 ? -27.172 16.344 12.625 1 98.69 205 LEU A N 1
ATOM 1673 C CA . LEU A 1 205 ? -26.219 15.906 11.617 1 98.69 205 LEU A CA 1
ATOM 1674 C C . LEU A 1 205 ? -25.516 17.109 10.977 1 98.69 205 LEU A C 1
ATOM 1676 O O . LEU A 1 205 ? -26.156 17.922 10.312 1 98.69 205 LEU A O 1
ATOM 1680 N N . PHE A 1 206 ? -24.297 17.234 11.211 1 98.44 206 PHE A N 1
ATOM 1681 C CA . PHE A 1 206 ? -23.469 18.219 10.523 1 98.44 206 PHE A CA 1
ATOM 1682 C C . PHE A 1 206 ? -22.734 17.578 9.352 1 98.44 206 PHE A C 1
ATOM 1684 O O . PHE A 1 206 ? -22.234 16.469 9.453 1 98.44 206 PHE A O 1
ATOM 1691 N N . THR A 1 207 ? -22.703 18.234 8.203 1 98.25 207 THR A N 1
ATOM 1692 C CA . THR A 1 207 ? -22 17.75 7.027 1 98.25 207 THR A CA 1
ATOM 1693 C C . THR A 1 207 ? -21.281 18.891 6.309 1 98.25 207 THR A C 1
ATOM 1695 O O . THR A 1 207 ? -21.812 20 6.227 1 98.25 207 THR A O 1
ATOM 1698 N N . ALA A 1 208 ? -20.094 18.594 5.852 1 97.69 208 ALA A N 1
ATOM 1699 C CA . ALA A 1 208 ? -19.406 19.484 4.922 1 97.69 208 ALA A CA 1
ATOM 1700 C C . ALA A 1 208 ? -19.891 19.266 3.492 1 97.69 208 ALA A C 1
ATOM 1702 O O . ALA A 1 208 ? -19.922 18.141 3.008 1 97.69 208 ALA A O 1
ATOM 1703 N N . GLU A 1 209 ? -20.266 20.328 2.844 1 96.81 209 GLU A N 1
ATOM 1704 C CA . GLU A 1 209 ? -20.812 20.234 1.492 1 96.81 209 GLU A CA 1
ATOM 1705 C C . GLU A 1 209 ? -20.203 21.312 0.582 1 96.81 209 GLU A C 1
ATOM 1707 O O . GLU A 1 209 ? -19.297 22.031 0.984 1 96.81 209 GLU A O 1
ATOM 1712 N N . GLY A 1 210 ? -20.578 21.328 -0.712 1 92.56 210 GLY A N 1
ATOM 1713 C CA . GLY A 1 210 ? -20.141 22.344 -1.659 1 92.56 210 GLY A CA 1
ATOM 1714 C C . GLY A 1 210 ? -18.781 22.031 -2.281 1 92.56 210 GLY A C 1
ATOM 1715 O O . GLY A 1 210 ? -18.203 22.859 -2.982 1 92.56 210 GLY A O 1
ATOM 1716 N N . GLY A 1 211 ? -18.359 20.844 -2.018 1 87.62 211 GLY A N 1
ATOM 1717 C CA . GLY A 1 211 ? -17.016 20.453 -2.453 1 87.62 211 GLY A CA 1
ATOM 1718 C C . GLY A 1 211 ? -15.984 20.516 -1.348 1 87.62 211 GLY A C 1
ATOM 1719 O O . GLY A 1 211 ? -16.328 20.625 -0.17 1 87.62 211 GLY A O 1
ATOM 1720 N N . THR A 1 212 ? -14.68 20.344 -1.719 1 84.88 212 THR A N 1
ATOM 1721 C CA . THR A 1 212 ? -13.625 20.359 -0.716 1 84.88 212 THR A CA 1
ATOM 1722 C C . THR A 1 212 ? -12.703 21.562 -0.924 1 84.88 212 THR A C 1
ATOM 1724 O O . THR A 1 212 ? -11.688 21.703 -0.237 1 84.88 212 THR A O 1
ATOM 1727 N N . GLU A 1 213 ? -13.078 22.422 -1.849 1 90.19 213 GLU A N 1
ATOM 1728 C CA . GLU A 1 213 ? -12.281 23.594 -2.17 1 90.19 213 GLU A CA 1
ATOM 1729 C C . GLU A 1 213 ? -13.094 24.875 -2.004 1 90.19 213 GLU A C 1
ATOM 1731 O O . GLU A 1 213 ? -13.68 25.125 -0.943 1 90.19 213 GLU A O 1
ATOM 1736 N N . SER A 1 214 ? -13.281 25.656 -3.035 1 87.81 214 SER A N 1
ATOM 1737 C CA . SER A 1 214 ? -13.828 27 -2.906 1 87.81 214 SER A CA 1
ATOM 1738 C C . SER A 1 214 ? -15.289 26.969 -2.469 1 87.81 214 SER A C 1
ATOM 1740 O O . SER A 1 214 ? -15.797 27.938 -1.897 1 87.81 214 SER A O 1
ATOM 1742 N N . GLY A 1 215 ? -15.922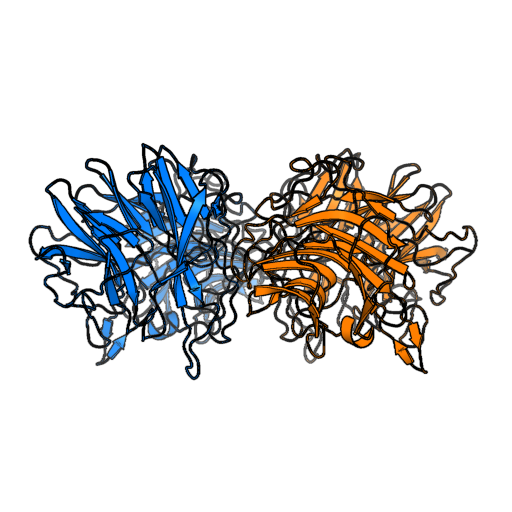 25.859 -2.693 1 89.94 215 GLY A N 1
ATOM 1743 C CA . GLY A 1 215 ? -17.328 25.766 -2.326 1 89.94 215 GLY A CA 1
ATOM 1744 C C . GLY A 1 215 ? -17.547 25.109 -0.975 1 89.94 215 GLY A C 1
ATOM 1745 O O . GLY A 1 215 ? -18.688 24.969 -0.524 1 89.94 215 GLY A O 1
ATOM 1746 N N . HIS A 1 216 ? -16.484 24.766 -0.328 1 92.62 216 HIS A N 1
ATOM 1747 C CA . HIS A 1 216 ? -16.562 24.016 0.923 1 92.62 216 HIS A CA 1
ATOM 1748 C C . HIS A 1 216 ? -17.297 24.812 1.994 1 92.62 216 HIS A C 1
ATOM 1750 O O . HIS A 1 216 ? -17.062 26 2.158 1 92.62 216 HIS A O 1
ATOM 1756 N N . CYS A 1 217 ? -18.266 24.25 2.635 1 95.62 217 CYS A N 1
ATOM 1757 C CA . CYS A 1 217 ? -19.078 24.859 3.68 1 95.62 217 CYS A CA 1
ATOM 1758 C C . CYS A 1 217 ? -19.688 23.797 4.582 1 95.62 217 CYS A C 1
ATOM 1760 O O . CYS A 1 217 ? -19.453 22.609 4.398 1 95.62 217 CYS A O 1
ATOM 1762 N N . GLU A 1 218 ? -20.391 24.281 5.547 1 96.88 218 GLU A N 1
ATOM 1763 C CA . GLU A 1 218 ? -20.953 23.375 6.531 1 96.88 218 GLU A CA 1
ATOM 1764 C C . GLU A 1 218 ? -22.469 23.484 6.578 1 96.88 218 GLU A C 1
ATOM 1766 O O . GLU A 1 218 ? -23.016 24.594 6.5 1 96.88 218 GLU A O 1
ATOM 1771 N N . TRP A 1 219 ? -23.109 22.344 6.652 1 97.44 219 TRP A N 1
ATOM 1772 C CA . TRP A 1 219 ? -24.562 22.234 6.734 1 97.44 219 TRP A CA 1
ATOM 1773 C C . TRP A 1 219 ? -24.984 21.516 8.016 1 97.44 219 TRP A C 1
ATOM 1775 O O . TRP A 1 219 ? -24.188 20.797 8.625 1 97.44 219 TRP A O 1
ATOM 1785 N N . VAL A 1 220 ? -26.25 21.812 8.406 1 98.25 220 VAL A N 1
ATOM 1786 C CA . VAL A 1 220 ? -26.781 21.109 9.57 1 98.25 220 VAL A CA 1
ATOM 1787 C C . VAL A 1 220 ? -28.203 20.625 9.258 1 98.25 220 VAL A C 1
ATOM 1789 O O . VAL A 1 220 ? -28.953 21.297 8.539 1 98.25 220 VAL A O 1
ATOM 1792 N N . CYS A 1 221 ? -28.484 19.469 9.688 1 98.56 221 CYS A N 1
ATOM 1793 C CA . CYS A 1 221 ? -29.828 18.891 9.742 1 98.56 221 CYS A CA 1
ATOM 1794 C C . CYS A 1 221 ? -30.156 18.391 11.141 1 98.56 221 CYS A C 1
ATOM 1796 O O . CYS A 1 221 ? -29.25 18.25 11.977 1 98.56 221 CYS A O 1
ATOM 1798 N N . ARG A 1 222 ? -31.391 18.219 11.453 1 98.62 222 ARG A N 1
ATOM 1799 C CA . ARG A 1 222 ? -31.75 17.625 12.742 1 98.62 222 ARG A CA 1
ATOM 1800 C C . ARG A 1 222 ? -32.906 16.625 12.586 1 98.62 222 ARG A C 1
ATOM 1802 O O . ARG A 1 222 ? -33.594 16.625 11.562 1 98.62 222 ARG A O 1
ATOM 1809 N N . SER A 1 223 ? -33 15.711 13.461 1 98.56 223 SER A N 1
ATOM 1810 C CA . SER A 1 223 ? -34.062 14.719 13.539 1 98.56 223 SER A CA 1
ATOM 1811 C C . SER A 1 223 ? -34.562 14.547 14.969 1 98.56 223 SER A C 1
ATOM 1813 O O . SER A 1 223 ? -33.781 14.578 15.914 1 98.56 223 SER A O 1
ATOM 1815 N N . GLU A 1 224 ? -35.875 14.383 15.148 1 97.75 224 GLU A N 1
ATOM 1816 C CA . GLU A 1 224 ? -36.469 14.094 16.453 1 97.75 224 GLU A CA 1
ATOM 1817 C C . GLU A 1 224 ? -36.625 12.594 16.672 1 97.75 224 GLU A C 1
ATOM 1819 O O . GLU A 1 224 ? -36.969 12.148 17.766 1 97.75 224 GLU A O 1
ATOM 1824 N N . VAL A 1 225 ? -36.344 11.836 15.648 1 97.38 225 VAL A N 1
ATOM 1825 C CA . VAL A 1 225 ? -36.75 10.438 15.641 1 97.38 225 VAL A CA 1
ATOM 1826 C C . VAL A 1 225 ? -35.531 9.547 15.953 1 97.38 225 VAL A C 1
ATOM 1828 O O . VAL A 1 225 ? -35.594 8.727 16.875 1 97.38 225 VAL A O 1
ATOM 1831 N N . SER A 1 226 ? -34.5 9.648 15.109 1 97.06 226 SER A N 1
ATOM 1832 C CA . SER A 1 226 ? -33.344 8.781 15.289 1 97.06 226 SER A CA 1
ATOM 1833 C C . SER A 1 226 ? -32.156 9.242 14.422 1 97.06 226 SER A C 1
ATOM 1835 O O . SER A 1 226 ? -32.344 10.07 13.531 1 97.06 226 SER A O 1
ATOM 1837 N N . PRO A 1 227 ? -30.953 8.664 14.633 1 97.88 227 PRO A N 1
ATOM 1838 C CA . PRO A 1 227 ? -29.812 8.961 13.773 1 97.88 227 PRO A CA 1
ATOM 1839 C C . PRO A 1 227 ? -30.016 8.516 12.328 1 97.88 227 PRO A C 1
ATOM 1841 O O . PRO A 1 227 ? -29.25 8.906 11.438 1 97.88 227 PRO A O 1
ATOM 1844 N N . PHE A 1 228 ? -31 7.746 12.023 1 97.88 228 PHE A N 1
ATOM 1845 C CA . PHE A 1 228 ? -31.328 7.332 10.664 1 97.88 228 PHE A CA 1
ATOM 1846 C C . PHE A 1 228 ? -32.188 8.383 9.961 1 97.88 228 PHE A C 1
ATOM 1848 O O . PHE A 1 228 ? -32.375 8.312 8.75 1 97.88 228 PHE A O 1
ATOM 1855 N N . GLY A 1 229 ? -32.562 9.344 10.664 1 96.44 229 GLY A N 1
ATOM 1856 C CA . GLY A 1 229 ? -33.5 10.328 10.148 1 96.44 229 GLY A CA 1
ATOM 1857 C C . GLY A 1 229 ? -34.938 9.992 10.461 1 96.44 229 GLY A C 1
ATOM 1858 O O . GLY A 1 229 ? -35.219 9.195 11.359 1 96.44 229 GLY A O 1
ATOM 1859 N N . PRO A 1 230 ? -35.938 10.625 9.805 1 97.44 230 PRO A N 1
ATOM 1860 C CA . PRO A 1 230 ? -35.75 11.617 8.742 1 97.44 230 PRO A CA 1
ATOM 1861 C C . PRO A 1 230 ? -35.094 12.898 9.242 1 97.44 230 PRO A C 1
ATOM 1863 O O . PRO A 1 230 ? -35.281 13.297 10.391 1 97.44 230 PRO A O 1
ATOM 1866 N N . TRP A 1 231 ? -34.344 13.555 8.336 1 98.12 231 TRP A N 1
ATOM 1867 C CA . TRP A 1 231 ? -33.594 14.75 8.68 1 98.12 231 TRP A CA 1
ATOM 1868 C C . TRP A 1 231 ? -34.281 16 8.156 1 98.12 231 TRP A C 1
ATOM 1870 O O . TRP A 1 231 ? -34.688 16.047 6.988 1 98.12 231 TRP A O 1
ATOM 1880 N N . GLU A 1 232 ? -34.5 16.969 9 1 97.88 232 GLU A N 1
ATOM 1881 C CA . GLU A 1 232 ? -34.906 18.312 8.641 1 97.88 232 GLU A CA 1
ATOM 1882 C C . GLU A 1 232 ? -33.719 19.219 8.375 1 97.88 232 GLU A C 1
ATOM 1884 O O . GLU A 1 232 ? -32.844 19.375 9.234 1 97.88 232 GLU A O 1
ATOM 1889 N N . VAL A 1 233 ? -33.719 19.828 7.234 1 97.75 233 VAL A N 1
ATOM 1890 C CA . VAL A 1 233 ? -32.594 20.688 6.867 1 97.75 233 VAL A CA 1
ATOM 1891 C C . VAL A 1 233 ? -32.688 22.016 7.609 1 97.75 233 VAL A C 1
ATOM 1893 O O . VAL A 1 233 ? -33.781 22.578 7.73 1 97.75 233 VAL A O 1
ATOM 1896 N N . GLY A 1 234 ? -31.609 22.469 8.094 1 97.5 234 GLY A N 1
ATOM 1897 C CA . GLY A 1 234 ? -31.609 23.75 8.797 1 97.5 234 GLY A CA 1
ATOM 1898 C C . GLY A 1 234 ? -32.031 24.906 7.922 1 97.5 234 GLY A C 1
ATOM 1899 O O . GLY A 1 234 ? -31.719 24.953 6.734 1 97.5 234 GLY A O 1
ATOM 1900 N N . PRO A 1 235 ? -32.656 25.891 8.5 1 95.75 235 PRO A N 1
ATOM 1901 C CA . PRO A 1 235 ? -33.219 27 7.727 1 95.75 235 PRO A CA 1
ATOM 1902 C C . PRO A 1 235 ? -32.156 27.984 7.266 1 95.75 235 PRO A C 1
ATOM 1904 O O . PRO A 1 235 ? -32.375 28.734 6.309 1 95.75 235 PRO A O 1
ATOM 1907 N N . CYS A 1 236 ? -31.062 28.031 7.902 1 94.31 236 CYS A N 1
ATOM 1908 C CA . CYS A 1 236 ? -30.031 29 7.586 1 94.31 236 CYS A CA 1
ATOM 1909 C C . CYS A 1 236 ? -28.781 28.328 7.047 1 94.31 236 CYS A C 1
ATOM 1911 O O . CYS A 1 236 ? -27.656 28.734 7.367 1 94.31 236 CYS A O 1
ATOM 1913 N N . ASN A 1 237 ? -28.859 27.344 6.25 1 95.56 237 ASN A N 1
ATOM 1914 C CA . ASN A 1 237 ? -27.75 26.672 5.598 1 95.56 237 ASN A CA 1
ATOM 1915 C C . ASN A 1 237 ? -27.328 27.391 4.32 1 95.56 237 ASN A C 1
ATOM 1917 O O . ASN A 1 237 ? -28.172 27.938 3.605 1 95.56 237 ASN A O 1
ATOM 1921 N N . PRO A 1 238 ? -26.094 27.297 3.947 1 95.44 238 PRO A N 1
ATOM 1922 C CA . PRO A 1 238 ? -24.984 26.812 4.781 1 95.44 238 PRO A CA 1
ATOM 1923 C C . PRO A 1 238 ? -24.781 27.672 6.027 1 95.44 238 PRO A C 1
ATOM 1925 O O . PRO A 1 238 ? -25.156 28.844 6.059 1 95.44 238 PRO A O 1
ATOM 1928 N N . LEU A 1 239 ? -24.188 27.156 6.969 1 96.19 239 LEU A N 1
ATOM 1929 C CA . LEU A 1 239 ? -24.016 27.812 8.258 1 96.19 239 LEU A CA 1
ATOM 1930 C C . LEU A 1 239 ? -23.078 29 8.141 1 96.19 239 LEU A C 1
ATOM 1932 O O . LEU A 1 239 ? -23.156 29.938 8.938 1 96.19 239 LEU A O 1
ATOM 1936 N N . TRP A 1 240 ? -22.156 28.953 7.312 1 92.25 240 TRP A N 1
ATOM 1937 C CA . TRP A 1 240 ? -21.344 30.078 6.844 1 92.25 240 TRP A CA 1
ATOM 1938 C C . TRP A 1 240 ? -20.844 29.844 5.426 1 92.25 240 TRP A C 1
ATOM 1940 O O . TRP A 1 240 ? -20.969 28.734 4.898 1 92.25 240 TRP A O 1
ATOM 1950 N N . ARG A 1 241 ? -20.375 30.953 4.828 1 90.81 241 ARG A N 1
ATOM 1951 C CA . ARG A 1 241 ? -19.812 30.781 3.49 1 90.81 241 ARG A CA 1
ATOM 1952 C C . ARG A 1 241 ? -18.672 31.75 3.258 1 90.81 241 ARG A C 1
ATOM 1954 O O . ARG A 1 241 ? -18.859 32.969 3.25 1 90.81 241 ARG A O 1
ATOM 1961 N N . ASN A 1 242 ? -17.516 31.188 3.152 1 94.62 242 ASN A N 1
ATOM 1962 C CA . ASN A 1 242 ? -16.359 31.906 2.609 1 94.62 242 ASN A CA 1
ATOM 1963 C C . ASN A 1 242 ? -16.156 31.578 1.132 1 94.62 242 ASN A C 1
ATOM 1965 O O . ASN A 1 242 ? -16.391 30.453 0.696 1 94.62 242 ASN A O 1
ATOM 1969 N N . GLY A 1 243 ? -15.758 32.594 0.344 1 93.12 243 GLY A N 1
ATOM 1970 C CA . GLY A 1 243 ? -15.5 32.406 -1.074 1 93.12 243 GLY A CA 1
ATOM 1971 C C . GLY A 1 243 ? -14.078 32.719 -1.474 1 93.12 243 GLY A C 1
ATOM 1972 O O . GLY A 1 243 ? -13.203 32.906 -0.615 1 93.12 243 GLY A O 1
ATOM 1973 N N . VAL A 1 244 ? -13.836 32.781 -2.793 1 93.75 244 VAL A N 1
ATOM 1974 C CA . VAL A 1 244 ? -12.492 32.875 -3.365 1 93.75 244 VAL A CA 1
ATOM 1975 C C . VAL A 1 244 ? -11.93 34.281 -3.107 1 93.75 244 VAL A C 1
ATOM 1977 O O . VAL A 1 244 ? -10.727 34.5 -3.248 1 93.75 244 VAL A O 1
ATOM 1980 N N . ASP A 1 245 ? -12.781 35.25 -2.697 1 93.69 245 ASP A N 1
ATOM 1981 C CA . ASP A 1 245 ? -12.328 36.594 -2.498 1 93.69 245 ASP A CA 1
ATOM 1982 C C . ASP A 1 245 ? -12.078 36.906 -1.018 1 93.69 245 ASP A C 1
ATOM 1984 O O . ASP A 1 245 ? -11.719 38 -0.649 1 93.69 245 ASP A O 1
ATOM 1988 N N . ASP A 1 246 ? -12.234 35.906 -0.187 1 95.31 246 ASP A N 1
ATOM 1989 C CA . ASP A 1 246 ? -12.094 36.094 1.255 1 95.31 246 ASP A CA 1
ATOM 1990 C C . ASP A 1 246 ? -10.672 35.781 1.715 1 95.31 246 ASP A C 1
ATOM 1992 O O . ASP A 1 246 ? -9.961 35.031 1.054 1 95.31 246 ASP A O 1
ATOM 1996 N N . GLU A 1 247 ? -10.219 36.312 2.865 1 95.56 247 GLU A N 1
ATOM 1997 C CA . GLU A 1 247 ? -8.875 36.094 3.395 1 95.56 247 GLU A CA 1
ATOM 1998 C C . GLU A 1 247 ? -8.742 34.688 3.973 1 95.56 247 GLU A C 1
ATOM 2000 O O . GLU A 1 247 ? -7.629 34.188 4.184 1 95.56 247 GLU A O 1
ATOM 2005 N N . VAL A 1 248 ? -9.875 34.125 4.359 1 96.5 248 VAL A N 1
ATOM 2006 C CA . VAL A 1 248 ? -9.961 32.688 4.695 1 96.5 248 VAL A CA 1
ATOM 2007 C C . VAL A 1 248 ? -10.828 31.969 3.666 1 96.5 248 VAL A C 1
ATOM 2009 O O . VAL A 1 248 ? -11.922 32.438 3.324 1 96.5 248 VAL A O 1
ATOM 2012 N N . GLN A 1 249 ? -10.359 30.891 3.137 1 96.56 249 GLN A N 1
ATOM 2013 C CA . GLN A 1 249 ? -11.047 30.188 2.064 1 96.56 249 GLN A CA 1
ATOM 2014 C C . GLN A 1 249 ? -11.141 28.688 2.357 1 96.56 249 GLN A C 1
ATOM 2016 O O . GLN A 1 249 ? -10.516 28.203 3.301 1 96.56 249 GLN A O 1
ATOM 2021 N N . ASN A 1 250 ? -11.984 27.969 1.537 1 96.38 250 ASN A N 1
ATOM 2022 C CA . ASN A 1 250 ? -12.117 26.516 1.613 1 96.38 250 ASN A CA 1
ATOM 2023 C C . ASN A 1 250 ? -12.469 26.062 3.027 1 96.38 250 ASN A C 1
ATOM 2025 O O . ASN A 1 250 ? -11.82 25.172 3.574 1 96.38 250 ASN A O 1
ATOM 2029 N N . THR A 1 251 ? -13.414 26.719 3.621 1 96.56 251 THR A N 1
ATOM 2030 C CA . THR A 1 251 ? -13.758 26.469 5.016 1 96.56 251 THR A CA 1
ATOM 2031 C C . THR A 1 251 ? -14.867 25.422 5.121 1 96.56 251 THR A C 1
ATOM 2033 O O . THR A 1 251 ? -15.898 25.531 4.453 1 96.56 251 THR A O 1
ATOM 2036 N N . GLY A 1 252 ? -14.648 24.375 5.832 1 95.81 252 GLY A N 1
ATOM 2037 C CA . GLY A 1 252 ? -15.617 23.312 6.066 1 95.81 252 GLY A CA 1
ATOM 2038 C C . GLY A 1 252 ? -15.094 22.203 6.965 1 95.81 252 GLY A C 1
ATOM 2039 O O . GLY A 1 252 ? -14.141 22.406 7.715 1 95.81 252 GLY A O 1
ATOM 2040 N N . HIS A 1 253 ? -15.836 21.125 7.027 1 97.12 253 HIS A N 1
ATOM 2041 C CA . HIS A 1 253 ? -15.453 19.969 7.82 1 97.12 253 HIS A CA 1
ATOM 2042 C C . HIS A 1 253 ? -15.391 20.312 9.305 1 97.12 253 HIS A C 1
ATOM 2044 O O . HIS A 1 253 ? -14.375 20.062 9.961 1 97.12 253 HIS A O 1
ATOM 2050 N N . ALA A 1 254 ? -16.422 20.688 9.867 1 97.88 254 ALA A N 1
ATOM 2051 C CA . ALA A 1 254 ? -16.453 21.234 11.219 1 97.88 254 ALA A CA 1
ATOM 2052 C C . ALA A 1 254 ? -16.703 20.141 12.25 1 97.88 254 ALA A C 1
ATOM 2054 O O . ALA A 1 254 ? -17.281 19.109 11.93 1 97.88 254 ALA A O 1
ATOM 2055 N N . ASP A 1 255 ? -16.203 20.281 13.352 1 98.5 255 ASP A N 1
ATOM 2056 C CA . ASP A 1 255 ? -16.562 19.562 14.578 1 98.5 255 ASP A CA 1
ATOM 2057 C C . ASP A 1 255 ? -16.844 20.547 15.711 1 98.5 255 ASP A C 1
ATOM 2059 O O . ASP A 1 255 ? -16.438 21.719 15.656 1 98.5 255 ASP A O 1
ATOM 2063 N N . LEU A 1 256 ? -17.609 20.141 16.672 1 98.06 256 LEU A N 1
ATOM 2064 C CA . LEU A 1 256 ? -18.125 21.047 17.688 1 98.06 256 LEU A CA 1
ATOM 2065 C C . LEU A 1 256 ? -17.719 20.609 19.094 1 98.06 256 LEU A C 1
ATOM 2067 O O . LEU A 1 256 ? -17.5 19.406 19.328 1 98.06 256 LEU A O 1
ATOM 2071 N N . VAL A 1 257 ? -17.609 21.562 20 1 97.69 257 VAL A N 1
ATOM 2072 C CA . VAL A 1 257 ? -17.297 21.25 21.391 1 97.69 257 VAL A CA 1
ATOM 2073 C C . VAL A 1 257 ? -17.969 22.266 22.312 1 97.69 257 VAL A C 1
ATOM 2075 O O . VAL A 1 257 ? -18.078 23.438 21.969 1 97.69 257 VAL A O 1
ATOM 2078 N N . GLU A 1 258 ? -18.5 21.812 23.375 1 96.38 258 GLU A N 1
ATOM 2079 C CA . GLU A 1 258 ? -18.969 22.672 24.469 1 96.38 258 GLU A CA 1
ATOM 2080 C C . GLU A 1 258 ? -17.875 22.875 25.516 1 96.38 258 GLU A C 1
ATOM 2082 O O . GLU A 1 258 ? -17.312 21.922 26.031 1 96.38 258 GLU A O 1
ATOM 2087 N N . ASP A 1 259 ? -17.578 24.125 25.75 1 94.69 259 ASP A N 1
ATOM 2088 C CA . ASP A 1 259 ? -16.531 24.359 26.734 1 94.69 259 ASP A CA 1
ATOM 2089 C C . ASP A 1 259 ? -17.062 24.172 28.156 1 94.69 259 ASP A C 1
ATOM 2091 O O . ASP A 1 259 ? -18.219 23.812 28.359 1 94.69 259 ASP A O 1
ATOM 2095 N N . ALA A 1 260 ? -16.203 24.359 29.156 1 91.44 260 ALA A N 1
ATOM 2096 C CA . ALA A 1 260 ? -16.531 24.062 30.547 1 91.44 260 ALA A CA 1
ATOM 2097 C C . ALA A 1 260 ? -17.594 25.031 31.078 1 91.44 260 ALA A C 1
ATOM 2099 O O . ALA A 1 260 ? -18.266 24.734 32.062 1 91.44 260 ALA A O 1
ATOM 2100 N N . GLU A 1 261 ? -17.75 26.188 30.453 1 92.06 261 GLU A N 1
ATOM 2101 C CA . GLU A 1 261 ? -18.688 27.203 30.906 1 92.06 261 GLU A CA 1
ATOM 2102 C C . GLU A 1 261 ? -20.016 27.094 30.156 1 92.06 261 GLU A C 1
ATOM 2104 O O . GLU A 1 261 ? -20.938 27.875 30.406 1 92.06 261 GLU A O 1
ATOM 2109 N N . GLY A 1 262 ? -20.125 26.203 29.25 1 92.69 262 GLY A N 1
ATOM 2110 C CA . GLY A 1 262 ? -21.359 25.953 28.531 1 92.69 262 GLY A CA 1
ATOM 2111 C C . GLY A 1 262 ? -21.422 26.641 27.188 1 92.69 262 GLY A C 1
ATOM 2112 O O . GLY A 1 262 ? -22.406 26.531 26.453 1 92.69 262 GLY A O 1
ATOM 2113 N N . ASN A 1 263 ? -20.359 27.391 26.875 1 94.19 263 ASN A N 1
ATOM 2114 C CA . ASN A 1 263 ? -20.281 27.984 25.547 1 94.19 263 ASN A CA 1
ATOM 2115 C C . ASN A 1 263 ? -19.906 26.969 24.484 1 94.19 263 ASN A C 1
ATOM 2117 O O . ASN A 1 263 ? -19.125 26.047 24.75 1 94.19 263 ASN A O 1
ATOM 2121 N N . TRP A 1 264 ? -20.438 27.172 23.281 1 96.44 264 TRP A N 1
ATOM 2122 C CA . TRP A 1 264 ? -20.156 26.234 22.188 1 96.44 264 TRP A CA 1
ATOM 2123 C C . TRP A 1 264 ? -19.172 26.859 21.203 1 96.44 264 TRP A C 1
ATOM 2125 O O . TRP A 1 264 ? -19.188 28.078 20.984 1 96.44 264 TRP A O 1
ATOM 2135 N N . TRP A 1 265 ? -18.391 26.016 20.672 1 96.81 265 TRP A N 1
ATOM 2136 C CA . TRP A 1 265 ? -17.391 26.391 19.672 1 96.81 265 TRP A CA 1
ATOM 2137 C C . TRP A 1 265 ? -17.375 25.406 18.516 1 96.81 265 TRP A C 1
ATOM 2139 O O . TRP A 1 265 ? -17.75 24.25 18.672 1 96.81 265 TRP A O 1
ATOM 2149 N N . ALA A 1 266 ? -16.969 25.906 17.375 1 97.12 266 ALA A N 1
ATOM 2150 C CA . ALA A 1 266 ? -16.75 25.062 16.203 1 97.12 266 ALA A CA 1
ATOM 2151 C C . ALA A 1 266 ? -15.305 25.172 15.711 1 97.12 266 ALA A C 1
ATOM 2153 O O . ALA A 1 266 ? -14.758 26.281 15.617 1 97.12 266 ALA A O 1
ATOM 2154 N N . VAL A 1 267 ? -14.688 24.047 15.523 1 98.06 267 VAL A N 1
ATOM 2155 C CA . VAL A 1 267 ? -13.422 24 14.797 1 98.06 267 VAL A CA 1
ATOM 2156 C C . VAL A 1 267 ? -13.664 23.516 13.367 1 98.06 267 VAL A C 1
ATOM 2158 O O . VAL A 1 267 ? -14.586 22.734 13.117 1 98.06 267 VAL A O 1
ATOM 2161 N N . PHE A 1 268 ? -12.906 23.938 12.445 1 97.62 268 PHE A N 1
ATOM 2162 C CA . PHE A 1 268 ? -13.016 23.516 11.047 1 97.62 268 PHE A CA 1
ATOM 2163 C C . PHE A 1 268 ? -11.719 23.797 10.297 1 97.62 268 PHE A C 1
ATOM 2165 O O . PHE A 1 268 ? -10.828 24.469 10.812 1 97.62 268 PHE A O 1
ATOM 2172 N N . LEU A 1 269 ? -11.594 23.188 9.109 1 97.94 269 LEU A N 1
ATOM 2173 C CA . LEU A 1 269 ? -10.422 23.469 8.289 1 97.94 269 LEU A CA 1
ATOM 2174 C C . LEU A 1 269 ? -10.641 24.688 7.414 1 97.94 269 LEU A C 1
ATOM 2176 O O . LEU A 1 269 ? -11.781 25.031 7.078 1 97.94 269 LEU A O 1
ATOM 2180 N N . GLY A 1 270 ? -9.625 25.344 7.102 1 97.06 270 GLY A N 1
ATOM 2181 C CA . GLY A 1 270 ? -9.578 26.469 6.184 1 97.06 270 GLY A CA 1
ATOM 2182 C C . GLY A 1 270 ? -8.18 26.75 5.664 1 97.06 270 GLY A C 1
ATOM 2183 O O . GLY A 1 270 ? -7.207 26.141 6.121 1 97.06 270 GLY A O 1
ATOM 2184 N N . VAL A 1 271 ? -8.125 27.562 4.688 1 96.81 271 VAL A N 1
ATOM 2185 C CA . VAL A 1 271 ? -6.844 27.969 4.125 1 96.81 271 VAL A CA 1
ATOM 2186 C C . VAL A 1 271 ? -6.719 29.484 4.188 1 96.81 271 VAL A C 1
ATOM 2188 O O . VAL A 1 271 ? -7.723 30.203 4.125 1 96.81 271 VAL A O 1
ATOM 2191 N N . ARG A 1 272 ? -5.586 29.969 4.355 1 94.88 272 ARG A N 1
ATOM 2192 C CA . ARG A 1 272 ? -5.367 31.406 4.352 1 94.88 272 ARG A CA 1
ATOM 2193 C C . ARG A 1 272 ? -4.422 31.828 3.229 1 94.88 272 ARG A C 1
ATOM 2195 O O . ARG A 1 272 ? -3.225 32 3.457 1 94.88 272 ARG A O 1
ATOM 2202 N N . PRO A 1 273 ? -4.879 31.953 1.989 1 95.38 273 PRO A N 1
ATOM 2203 C CA . PRO A 1 273 ? -4.07 32.5 0.892 1 95.38 273 PRO A CA 1
ATOM 2204 C C . PRO A 1 273 ? -3.525 33.875 1.19 1 95.38 273 PRO A C 1
ATOM 2206 O O . PRO A 1 273 ? -3.918 34.5 2.182 1 95.38 273 PRO A O 1
ATOM 2209 N N . VAL A 1 274 ? -2.594 34.312 0.429 1 94.25 274 VAL A N 1
ATOM 2210 C CA . VAL A 1 274 ? -1.964 35.625 0.648 1 94.25 274 VAL A CA 1
ATOM 2211 C C . VAL A 1 274 ? -2.258 36.531 -0.532 1 94.25 274 VAL A C 1
ATOM 2213 O O . VAL A 1 274 ? -2.076 36.156 -1.689 1 94.25 274 VAL A O 1
ATOM 2216 N N . TRP A 1 275 ? -2.717 37.656 -0.168 1 92.88 275 TRP A N 1
ATOM 2217 C CA . TRP A 1 275 ? -2.928 38.688 -1.204 1 92.88 275 TRP A CA 1
ATOM 2218 C C . TRP A 1 275 ? -1.6 39.25 -1.673 1 92.88 275 TRP A C 1
ATOM 2220 O O . TRP A 1 275 ? -0.866 39.844 -0.885 1 92.88 275 TRP A O 1
ATOM 2230 N N . LYS A 1 276 ? -1.295 39 -2.84 1 89.75 276 LYS A N 1
ATOM 2231 C CA . LYS A 1 276 ? -0.031 39.438 -3.424 1 89.75 276 LYS A CA 1
ATOM 2232 C C . LYS A 1 276 ? -0.211 39.844 -4.883 1 89.75 276 LYS A C 1
ATOM 2234 O O . LYS A 1 276 ? -0.749 39.062 -5.688 1 89.75 276 LYS A O 1
ATOM 2239 N N . ASP A 1 277 ? 0.315 41.125 -5.227 1 89.38 277 ASP A N 1
ATOM 2240 C CA . ASP A 1 277 ? 0.353 41.656 -6.59 1 89.38 277 ASP A CA 1
ATOM 2241 C C . ASP A 1 277 ? -1.029 41.594 -7.238 1 89.38 277 ASP A C 1
ATOM 2243 O O . ASP A 1 277 ? -1.166 41.156 -8.383 1 89.38 277 ASP A O 1
ATOM 2247 N N . GLY A 1 278 ? -2.098 41.781 -6.445 1 90.38 278 GLY A N 1
ATOM 2248 C CA . GLY A 1 278 ? -3.447 41.938 -6.973 1 90.38 278 GLY A CA 1
ATOM 2249 C C . GLY A 1 278 ? -4.172 40.594 -7.105 1 90.38 278 GLY A C 1
ATOM 2250 O O . GLY A 1 278 ? -5.262 40.531 -7.676 1 90.38 278 GLY A O 1
ATOM 2251 N N . GLU A 1 279 ? -3.527 39.562 -6.621 1 92 279 GLU A N 1
ATOM 2252 C CA . GLU A 1 279 ? -4.16 38.25 -6.68 1 92 279 GLU A CA 1
ATOM 2253 C C . GLU A 1 279 ? -3.902 37.469 -5.402 1 92 279 GLU A C 1
ATOM 2255 O O . GLU A 1 279 ? -2.984 37.781 -4.645 1 92 279 GLU A O 1
ATOM 2260 N N . TRP A 1 280 ? -4.742 36.5 -5.129 1 93.5 280 TRP A N 1
ATOM 2261 C CA . TRP A 1 280 ? -4.535 35.594 -4.008 1 93.5 280 TRP A CA 1
ATOM 2262 C C . TRP A 1 280 ? -3.539 34.5 -4.371 1 93.5 280 TRP A C 1
ATOM 2264 O O . TRP A 1 280 ? -3.752 33.75 -5.328 1 93.5 280 TRP A O 1
ATOM 2274 N N . GLU A 1 281 ? -2.473 34.469 -3.662 1 94.44 281 GLU A N 1
ATOM 2275 C CA . GLU A 1 281 ? -1.511 33.375 -3.791 1 94.44 281 GLU A CA 1
ATOM 2276 C C . GLU A 1 281 ? -1.89 32.188 -2.898 1 94.44 281 GLU A C 1
ATOM 2278 O O . GLU A 1 281 ? -2.303 32.375 -1.751 1 94.44 281 GLU A O 1
ATOM 2283 N N . GLU A 1 282 ? -1.737 30.984 -3.475 1 93.94 282 GLU A N 1
ATOM 2284 C CA . GLU A 1 282 ? -2.047 29.781 -2.723 1 93.94 282 GLU A CA 1
ATOM 2285 C C . GLU A 1 282 ? -1.297 29.75 -1.396 1 93.94 282 GLU A C 1
ATOM 2287 O O . GLU A 1 282 ? -0.139 30.156 -1.32 1 93.94 282 GLU A O 1
ATOM 2292 N N . SER A 1 283 ? -1.94 29.266 -0.41 1 95.81 283 SER A N 1
ATOM 2293 C CA . SER A 1 283 ? -1.335 29.172 0.914 1 95.81 283 SER A CA 1
ATOM 2294 C C . SER A 1 283 ? -0.269 28.094 0.96 1 95.81 283 SER A C 1
ATOM 2296 O O . SER A 1 283 ? -0.538 26.938 0.616 1 95.81 283 SER A O 1
ATOM 2298 N N . VAL A 1 284 ? 0.895 28.359 1.492 1 97.81 284 VAL A N 1
ATOM 2299 C CA . VAL A 1 284 ? 1.95 27.359 1.652 1 97.81 284 VAL A CA 1
ATOM 2300 C C . VAL A 1 284 ? 1.642 26.469 2.852 1 97.81 284 VAL A C 1
ATOM 2302 O O . VAL A 1 284 ? 2.24 25.406 3.008 1 97.81 284 VAL A O 1
ATOM 2305 N N . PHE A 1 285 ? 0.667 26.875 3.66 1 97.69 285 PHE A N 1
ATOM 2306 C CA . PHE A 1 285 ? 0.381 26.141 4.891 1 97.69 285 PHE A CA 1
ATOM 2307 C C . PHE A 1 285 ? -0.641 25.031 4.641 1 97.69 285 PHE A C 1
ATOM 2309 O O . PHE A 1 285 ? -0.873 24.188 5.508 1 97.69 285 PHE A O 1
ATOM 2316 N N . GLY A 1 286 ? -1.248 24.984 3.447 1 96.69 286 GLY A N 1
ATOM 2317 C CA . GLY A 1 286 ? -2.338 24.062 3.213 1 96.69 286 GLY A CA 1
ATOM 2318 C C . GLY A 1 286 ? -3.553 24.328 4.082 1 96.69 286 GLY A C 1
ATOM 2319 O O . GLY A 1 286 ? -3.955 25.484 4.254 1 96.69 286 GLY A O 1
ATOM 2320 N N . ARG A 1 287 ? -4.215 23.297 4.461 1 97.38 287 ARG A N 1
ATOM 2321 C CA . ARG A 1 287 ? -5.41 23.406 5.289 1 97.38 287 ARG A CA 1
ATOM 2322 C C . ARG A 1 287 ? -5.051 23.438 6.773 1 97.38 287 ARG A C 1
ATOM 2324 O O . ARG A 1 287 ? -4.328 22.562 7.254 1 97.38 287 ARG A O 1
ATOM 2331 N N . GLU A 1 288 ? -5.5 24.422 7.426 1 98 288 GLU A N 1
ATOM 2332 C CA . GLU A 1 288 ? -5.199 24.656 8.836 1 98 288 GLU A CA 1
ATOM 2333 C C . GLU A 1 288 ? -6.449 24.531 9.695 1 98 288 GLU A C 1
ATOM 2335 O O . GLU A 1 288 ? -7.523 24.188 9.195 1 98 288 GLU A O 1
ATOM 2340 N N . THR A 1 289 ? -6.324 24.594 11 1 98.19 289 THR A N 1
ATOM 2341 C CA . THR A 1 289 ? -7.461 24.438 11.906 1 98.19 289 THR A CA 1
ATOM 2342 C C . THR A 1 289 ? -7.898 25.797 12.453 1 98.19 289 THR A C 1
ATOM 2344 O O . THR A 1 289 ? -7.094 26.516 13.047 1 98.19 289 THR A O 1
ATOM 2347 N N . PHE A 1 290 ? -9.117 26.125 12.273 1 97.38 290 PHE A N 1
ATOM 2348 C CA . PHE A 1 290 ? -9.742 27.359 12.703 1 97.38 290 PHE A CA 1
ATOM 2349 C C . PHE A 1 290 ? -10.758 27.109 13.812 1 97.38 290 PHE A C 1
ATOM 2351 O O . PHE A 1 290 ? -11.211 25.969 13.992 1 97.38 290 PHE A O 1
ATOM 2358 N N . LEU A 1 291 ? -11.062 28.156 14.547 1 97.25 291 LEU A N 1
ATOM 2359 C CA . LEU A 1 291 ? -12.023 28.125 15.633 1 97.25 291 LEU A CA 1
ATOM 2360 C C . LEU A 1 291 ? -12.961 29.328 15.562 1 97.25 291 LEU A C 1
ATOM 2362 O O . LEU A 1 291 ? -12.523 30.453 15.32 1 97.25 291 LEU A O 1
ATOM 2366 N N . VAL A 1 292 ? -14.281 29.109 15.758 1 96.06 292 VAL A N 1
ATOM 2367 C CA . VAL A 1 292 ? -15.242 30.203 15.852 1 96.06 292 VAL A CA 1
ATOM 2368 C C . VAL A 1 292 ? -16.281 29.891 16.906 1 96.06 292 VAL A C 1
ATOM 2370 O O . VAL A 1 292 ? -16.516 28.719 17.234 1 96.06 292 VAL A O 1
ATOM 2373 N N . PRO A 1 293 ? -16.906 30.891 17.453 1 95.5 293 PRO A N 1
ATOM 2374 C CA . PRO A 1 293 ? -17.984 30.641 18.422 1 95.5 293 PRO A CA 1
ATOM 2375 C C . PRO A 1 293 ? -19.25 30.125 17.75 1 95.5 293 PRO A C 1
ATOM 2377 O O . PRO A 1 293 ? -19.469 30.359 16.562 1 95.5 293 PRO A O 1
ATOM 2380 N N . MET A 1 294 ? -19.969 29.422 18.516 1 95.75 294 MET A N 1
ATOM 2381 C CA . MET A 1 294 ? -21.281 28.922 18.078 1 95.75 294 MET A CA 1
ATOM 2382 C C . MET A 1 294 ? -22.328 29.156 19.156 1 95.75 294 MET A C 1
ATOM 2384 O O . MET A 1 294 ? -22.062 28.984 20.344 1 95.75 294 MET A O 1
ATOM 2388 N N . GLU A 1 295 ? -23.484 29.562 18.75 1 95.31 295 GLU A N 1
ATOM 2389 C CA . GLU A 1 295 ? -24.625 29.719 19.641 1 95.31 295 GLU A CA 1
ATOM 2390 C C . GLU A 1 295 ? -25.828 28.953 19.141 1 95.31 295 GLU A C 1
ATOM 2392 O O . GLU A 1 295 ? -25.875 28.547 17.984 1 95.31 295 GLU A O 1
ATOM 2397 N N . TRP A 1 296 ? -26.719 28.703 20.031 1 97 296 TRP A N 1
ATOM 2398 C CA . TRP A 1 296 ? -27.969 28.031 19.672 1 97 296 TRP A CA 1
ATOM 2399 C C . TRP A 1 296 ? -29.141 29.016 19.703 1 97 296 TRP A C 1
ATOM 2401 O O . TRP A 1 296 ? -29.312 29.766 20.672 1 97 296 TRP A O 1
ATOM 2411 N N . LYS A 1 297 ? -29.844 29.078 18.656 1 96.5 297 LYS A N 1
ATOM 2412 C CA . LYS A 1 297 ? -31.094 29.844 18.562 1 96.5 297 LYS A CA 1
ATOM 2413 C C . LYS A 1 297 ? -32.219 28.969 18.016 1 96.5 297 LYS A C 1
ATOM 2415 O O . LYS A 1 297 ? -32.125 28.438 16.906 1 96.5 297 LYS A O 1
ATOM 2420 N N . ASP A 1 298 ? -33.312 28.812 18.781 1 96.25 298 ASP A N 1
ATOM 2421 C CA . ASP A 1 298 ? -34.469 27.984 18.422 1 96.25 298 ASP A CA 1
ATOM 2422 C C . ASP A 1 298 ? -34 26.578 18.047 1 96.25 298 ASP A C 1
ATOM 2424 O O . ASP A 1 298 ? -34.438 26.031 17.016 1 96.25 298 ASP A O 1
ATOM 2428 N N . ASP A 1 299 ? -33 26.078 18.719 1 96.94 299 ASP A N 1
ATOM 2429 C CA . ASP A 1 299 ? -32.438 24.719 18.609 1 96.94 299 ASP A CA 1
ATOM 2430 C C . ASP A 1 299 ? -31.719 24.531 17.281 1 96.94 299 ASP A C 1
ATOM 2432 O O . ASP A 1 299 ? -31.609 23.406 16.781 1 96.94 299 ASP A O 1
ATOM 2436 N N . TRP A 1 300 ? -31.344 25.641 16.734 1 98.12 300 TRP A N 1
ATOM 2437 C CA . TRP A 1 300 ? -30.453 25.594 15.586 1 98.12 300 TRP A CA 1
ATOM 2438 C C . TRP A 1 300 ? -29.141 26.297 15.891 1 98.12 300 TRP A C 1
ATOM 2440 O O . TRP A 1 300 ? -29.125 27.344 16.562 1 98.12 300 TRP A O 1
ATOM 2450 N N . PRO A 1 301 ? -28.094 25.797 15.367 1 97.44 301 PRO A N 1
ATOM 2451 C CA . PRO A 1 301 ? -26.797 26.453 15.609 1 97.44 301 PRO A CA 1
ATOM 2452 C C . PRO A 1 301 ? -26.594 27.672 14.727 1 97.44 301 PRO A C 1
ATOM 2454 O O . PRO A 1 301 ? -27 27.688 13.562 1 97.44 301 PRO A O 1
ATOM 2457 N N . ILE A 1 302 ? -26.062 28.656 15.25 1 96.62 302 ILE A N 1
ATOM 2458 C CA . ILE A 1 302 ? -25.547 29.828 14.547 1 96.62 302 ILE A CA 1
ATOM 2459 C C . ILE A 1 302 ? -24.031 29.922 14.742 1 96.62 302 ILE A C 1
ATOM 2461 O O . ILE A 1 302 ? -23.562 30.156 15.852 1 96.62 302 ILE A O 1
ATOM 2465 N N . ILE A 1 303 ? -23.359 29.734 13.695 1 95.25 303 ILE A N 1
ATOM 2466 C CA . ILE A 1 303 ? -21.906 29.719 13.75 1 95.25 303 ILE A CA 1
ATOM 2467 C C . ILE A 1 303 ? -21.359 31.094 13.352 1 95.25 303 ILE A C 1
ATOM 2469 O O . ILE A 1 303 ? -21.75 31.641 12.32 1 95.25 303 ILE A O 1
ATOM 2473 N N . ASN A 1 304 ? -20.484 31.594 14.188 1 94 304 ASN A N 1
ATOM 2474 C CA . ASN A 1 304 ? -19.844 32.875 13.969 1 94 304 ASN A CA 1
ATOM 2475 C C . ASN A 1 304 ? -20.859 34 13.68 1 94 304 ASN A C 1
ATOM 2477 O O . ASN A 1 304 ? -20.625 34.844 12.82 1 94 304 ASN A O 1
ATOM 2481 N N . GLY A 1 305 ? -22 33.875 14.234 1 89.56 305 GLY A N 1
ATOM 2482 C CA . GLY A 1 305 ? -23.062 34.875 14.031 1 89.56 305 GLY A CA 1
ATOM 2483 C C . GLY A 1 305 ? -23.625 34.844 12.617 1 89.56 305 GLY A C 1
ATOM 2484 O O . GLY A 1 305 ? -24.281 35.812 12.203 1 89.56 305 GLY A O 1
ATOM 2485 N N . GLY A 1 306 ? -23.312 33.781 11.883 1 89 306 GLY A N 1
ATOM 2486 C CA . GLY A 1 306 ? -23.734 33.688 10.492 1 89 306 GLY A CA 1
ATOM 2487 C C . GLY A 1 306 ? -22.844 34.469 9.555 1 89 306 GLY A C 1
ATOM 2488 O O . GLY A 1 306 ? -23.156 34.625 8.375 1 89 306 GLY A O 1
ATOM 2489 N N . ARG A 1 307 ? -21.781 34.938 10.039 1 92.31 307 ARG A N 1
ATOM 2490 C CA . ARG A 1 307 ? -20.875 35.75 9.266 1 92.31 307 ARG A CA 1
ATOM 2491 C C . ARG A 1 307 ? -19.719 34.938 8.703 1 92.31 307 ARG A C 1
ATOM 2493 O O . ARG A 1 307 ? -19.469 33.844 9.156 1 92.31 307 ARG A O 1
ATOM 2500 N N . LYS A 1 308 ? -19.047 35.531 7.801 1 93.25 308 LYS A N 1
ATOM 2501 C CA . LYS A 1 308 ? -17.828 34.938 7.254 1 93.25 308 LYS A CA 1
ATOM 2502 C C . LYS A 1 308 ? -16.75 34.812 8.328 1 93.25 308 LYS A C 1
ATOM 2504 O O . LYS A 1 308 ? -16.719 35.625 9.266 1 93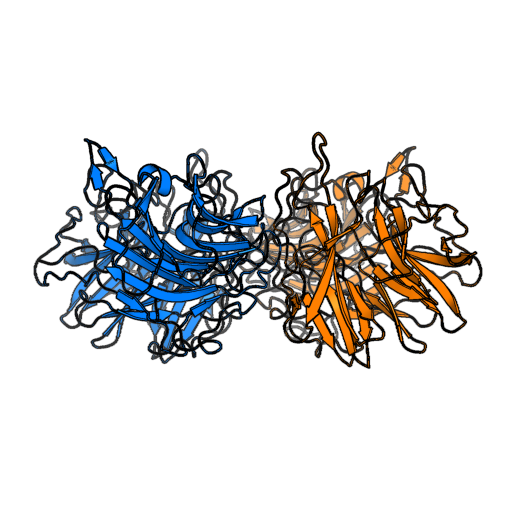.25 308 LYS A O 1
ATOM 2509 N N . VAL A 1 309 ? -15.977 33.844 8.133 1 94.31 309 VAL A N 1
ATOM 2510 C CA . VAL A 1 309 ? -14.859 33.656 9.047 1 94.31 309 VAL A CA 1
ATOM 2511 C C . VAL A 1 309 ? -13.672 34.5 8.602 1 94.31 309 VAL A C 1
ATOM 2513 O O . VAL A 1 309 ? -13.359 34.562 7.41 1 94.31 309 VAL A O 1
ATOM 2516 N N . THR A 1 310 ? -13.055 35.156 9.523 1 94.25 310 THR A N 1
ATOM 2517 C CA . THR A 1 310 ? -11.883 36 9.258 1 94.25 310 THR A CA 1
ATOM 2518 C C . THR A 1 310 ? -10.703 35.531 10.109 1 94.25 310 THR A C 1
ATOM 2520 O O . THR A 1 310 ? -10.828 34.625 10.922 1 94.25 310 THR A O 1
ATOM 2523 N N . LEU A 1 311 ? -9.539 36.156 9.883 1 93.88 311 LEU A N 1
ATOM 2524 C CA . LEU A 1 311 ? -8.328 35.812 10.617 1 93.88 311 LEU A CA 1
ATOM 2525 C C . LEU A 1 311 ? -8.383 36.375 12.039 1 93.88 311 LEU A C 1
ATOM 2527 O O . LEU A 1 311 ? -7.637 35.906 12.914 1 93.88 311 LEU A O 1
ATOM 2531 N N . GLN A 1 312 ? -9.148 37.312 12.227 1 88.81 312 GLN A N 1
ATOM 2532 C CA . GLN A 1 312 ? -9.438 37.844 13.555 1 88.81 312 GLN A CA 1
ATOM 2533 C C . GLN A 1 312 ? -10.867 37.531 13.977 1 88.81 312 GLN A C 1
ATOM 2535 O O . GLN A 1 312 ? -11.828 37.906 13.297 1 88.81 312 GLN A O 1
ATOM 2540 N N . SER A 1 313 ? -10.836 36.688 15.016 1 77.19 313 SER A N 1
ATOM 2541 C CA . SER A 1 313 ? -12.18 36.188 15.297 1 77.19 313 SER A CA 1
ATOM 2542 C C . SER A 1 313 ? -12.617 36.531 16.719 1 77.19 313 SER A C 1
ATOM 2544 O O . SER A 1 313 ? -11.805 36.5 17.641 1 77.19 313 SER A O 1
ATOM 2546 N N . GLY A 1 314 ? -13.891 36.875 16.938 1 69.88 314 GLY A N 1
ATOM 2547 C CA . GLY A 1 314 ? -14.906 36.906 17.984 1 69.88 314 GLY A CA 1
ATOM 2548 C C . GLY A 1 314 ? -14.383 37.438 19.297 1 69.88 314 GLY A C 1
ATOM 2549 O O . GLY A 1 314 ? -13.172 37.562 19.484 1 69.88 314 GLY A O 1
ATOM 2550 N N . PRO A 1 315 ? -15.281 37.75 20.156 1 68.31 315 PRO A N 1
ATOM 2551 C CA . PRO A 1 315 ? -14.953 38.188 21.516 1 68.31 315 PRO A CA 1
ATOM 2552 C C . PRO A 1 315 ? -14.734 37.031 22.484 1 68.31 315 PRO A C 1
ATOM 2554 O O . PRO A 1 315 ? -15.117 35.875 22.188 1 68.31 315 PRO A O 1
ATOM 2557 N N . GLY A 1 316 ? -14.055 37.219 23.547 1 68.25 316 GLY A N 1
ATOM 2558 C CA . GLY A 1 316 ? -14.062 36.344 24.719 1 68.25 316 GLY A CA 1
ATOM 2559 C C . GLY A 1 316 ? -12.781 35.531 24.875 1 68.25 316 GLY A C 1
ATOM 2560 O O . GLY A 1 316 ? -12.516 35 25.953 1 68.25 316 GLY A O 1
ATOM 2561 N N . LEU A 1 317 ? -12.023 35.5 23.891 1 86 317 LEU A N 1
ATOM 2562 C CA . LEU A 1 317 ? -10.719 34.844 24.016 1 86 317 LEU A CA 1
ATOM 2563 C C . LEU A 1 317 ? -9.602 35.875 23.859 1 86 317 LEU A C 1
ATOM 2565 O O . LEU A 1 317 ? -9.773 37.062 24.203 1 86 317 LEU A O 1
ATOM 2569 N N . TYR A 1 318 ? -8.414 35.312 23.734 1 88.31 318 TYR A N 1
ATOM 2570 C CA . TYR A 1 318 ? -7.309 36.25 23.688 1 88.31 318 TYR A CA 1
ATOM 2571 C C . TYR A 1 318 ? -6.406 36 22.484 1 88.31 318 TYR A C 1
ATOM 2573 O O . TYR A 1 318 ? -6.414 34.906 21.922 1 88.31 318 TYR A O 1
ATOM 2581 N N . GLU A 1 319 ? -5.766 37 22.125 1 89.94 319 GLU A N 1
ATOM 2582 C CA . GLU A 1 319 ? -4.809 36.875 21.016 1 89.94 319 GLU A CA 1
ATOM 2583 C C . GLU A 1 319 ? -3.551 36.125 21.469 1 89.94 319 GLU A C 1
ATOM 2585 O O . GLU A 1 319 ? -3.043 36.375 22.562 1 89.94 319 GLU A O 1
ATOM 2590 N N . TYR A 1 320 ? -3.236 35.219 20.641 1 90.62 320 TYR A N 1
ATOM 2591 C CA . TYR A 1 320 ? -2.031 34.438 20.906 1 90.62 320 TYR A CA 1
ATOM 2592 C C . TYR A 1 320 ? -1.276 34.188 19.609 1 90.62 320 TYR A C 1
ATOM 2594 O O . TYR A 1 320 ? -1.884 33.844 18.578 1 90.62 320 TYR A O 1
ATOM 2602 N N . GLU A 1 321 ? 0.064 34.406 19.641 1 86.25 321 GLU A N 1
ATOM 2603 C CA . GLU A 1 321 ? 0.967 34.031 18.562 1 86.25 321 GLU A CA 1
ATOM 2604 C C . GLU A 1 321 ? 2.037 33.062 19.047 1 86.25 321 GLU A C 1
ATOM 2606 O O . GLU A 1 321 ? 2.865 33.406 19.891 1 86.25 321 GLU A O 1
ATOM 2611 N N . PRO A 1 322 ? 2.006 31.906 18.516 1 89.06 322 PRO A N 1
ATOM 2612 C CA . PRO A 1 322 ? 3.051 30.969 18.922 1 89.06 322 PRO A CA 1
ATOM 2613 C C . PRO A 1 322 ? 4.449 31.422 18.516 1 89.06 322 PRO A C 1
ATOM 2615 O O . PRO A 1 322 ? 4.602 32.188 17.547 1 89.06 322 PRO A O 1
ATOM 2618 N N . PRO A 1 323 ? 5.438 30.969 19.297 1 90.44 323 PRO A N 1
ATOM 2619 C CA . PRO A 1 323 ? 6.809 31.328 18.922 1 90.44 323 PRO A CA 1
ATOM 2620 C C . PRO A 1 323 ? 7.25 30.688 17.609 1 90.44 323 PRO A C 1
ATOM 2622 O O . PRO A 1 323 ? 6.895 29.547 17.312 1 90.44 323 PRO A O 1
ATOM 2625 N N . VAL A 1 324 ? 7.965 31.453 16.891 1 91.19 324 VAL A N 1
ATOM 2626 C CA . VAL A 1 324 ? 8.547 30.969 15.648 1 91.19 324 VAL A CA 1
ATOM 2627 C C . VAL A 1 324 ? 9.711 30.016 15.953 1 91.19 324 VAL A C 1
ATOM 2629 O O . VAL A 1 324 ? 9.898 29.016 15.266 1 91.19 324 VAL A O 1
ATOM 2632 N N . ALA A 1 325 ? 10.422 30.359 17 1 95.56 325 ALA A N 1
ATOM 2633 C CA . ALA A 1 325 ? 11.68 29.688 17.297 1 95.56 325 ALA A CA 1
ATOM 2634 C C . ALA A 1 325 ? 11.445 28.25 17.75 1 95.56 325 ALA A C 1
ATOM 2636 O O . ALA A 1 325 ? 10.594 27.984 18.609 1 95.56 325 ALA A O 1
ATOM 2637 N N . TRP A 1 326 ? 12.047 27.391 17.141 1 97.19 326 TRP A N 1
ATOM 2638 C CA . TRP A 1 326 ? 12.117 25.969 17.469 1 97.19 326 TRP A CA 1
ATOM 2639 C C . TRP A 1 326 ? 13.5 25.406 17.156 1 97.19 326 TRP A C 1
ATOM 2641 O O . TRP A 1 326 ? 14.125 25.781 16.156 1 97.19 326 TRP A O 1
ATOM 2651 N N . ARG A 1 327 ? 13.984 24.531 18.016 1 98 327 ARG A N 1
ATOM 2652 C CA . ARG A 1 327 ? 15.281 23.922 17.781 1 98 327 ARG A CA 1
ATOM 2653 C C . ARG A 1 327 ? 15.312 22.484 18.297 1 98 327 ARG A C 1
ATOM 2655 O O . ARG A 1 327 ? 14.773 22.188 19.359 1 98 327 ARG A O 1
ATOM 2662 N N . ASP A 1 328 ? 15.781 21.578 17.562 1 98.44 328 ASP A N 1
ATOM 2663 C CA . ASP A 1 328 ? 16.188 20.25 18 1 98.44 328 ASP A CA 1
ATOM 2664 C C . ASP A 1 328 ? 17.703 20.078 17.859 1 98.44 328 ASP A C 1
ATOM 2666 O O . ASP A 1 328 ? 18.25 20.125 16.75 1 98.44 328 ASP A O 1
ATOM 2670 N N . ASP A 1 329 ? 18.391 19.984 18.922 1 98.25 329 ASP A N 1
ATOM 2671 C CA . ASP A 1 329 ? 19.844 19.797 18.891 1 98.25 329 ASP A CA 1
ATOM 2672 C C . ASP A 1 329 ? 20.219 18.328 18.984 1 98.25 329 ASP A C 1
ATOM 2674 O O . ASP A 1 329 ? 21.391 17.984 19.156 1 98.25 329 ASP A O 1
ATOM 2678 N N . PHE A 1 330 ? 19.156 17.422 18.969 1 98.5 330 PHE A N 1
ATOM 2679 C CA . PHE A 1 330 ? 19.281 15.977 18.906 1 98.5 330 PHE A CA 1
ATOM 2680 C C . PHE A 1 330 ? 20.062 15.445 20.094 1 98.5 330 PHE A C 1
ATOM 2682 O O . PHE A 1 330 ? 20.828 14.477 19.969 1 98.5 330 PHE A O 1
ATOM 2689 N N . SER A 1 331 ? 19.922 16.125 21.156 1 97.56 331 SER A N 1
ATOM 2690 C CA . SER A 1 331 ? 20.625 15.688 22.359 1 97.56 331 SER A CA 1
ATOM 2691 C C . SER A 1 331 ? 19.859 14.578 23.078 1 97.56 331 SER A C 1
ATOM 2693 O O . SER A 1 331 ? 20.422 13.867 23.906 1 97.56 331 SER A O 1
ATOM 2695 N N . SER A 1 332 ? 18.562 14.453 22.781 1 96.06 332 SER A N 1
ATOM 2696 C CA . SER A 1 332 ? 17.734 13.398 23.344 1 96.06 332 SER A CA 1
ATOM 2697 C C . SER A 1 332 ? 17.859 12.102 22.547 1 96.06 332 SER A C 1
ATOM 2699 O O . SER A 1 332 ? 18.109 12.133 21.344 1 96.06 332 SER A O 1
ATOM 2701 N N . PRO A 1 333 ? 17.688 10.969 23.219 1 95.12 333 PRO A N 1
ATOM 2702 C CA . PRO A 1 333 ? 17.719 9.695 22.5 1 95.12 333 PRO A CA 1
ATOM 2703 C C . PRO A 1 333 ? 16.469 9.453 21.672 1 95.12 333 PRO A C 1
ATOM 2705 O O . PRO A 1 333 ? 16.391 8.469 20.938 1 95.12 333 PRO A O 1
ATOM 2708 N N . GLN A 1 334 ? 15.539 10.297 21.859 1 94.69 334 GLN A N 1
ATOM 2709 C CA . GLN A 1 334 ? 14.32 10.242 21.047 1 94.69 334 GLN A CA 1
ATOM 2710 C C . GLN A 1 334 ? 14.117 11.539 20.281 1 94.69 334 GLN A C 1
ATOM 2712 O O . GLN A 1 334 ? 14.469 12.617 20.75 1 94.69 334 GLN A O 1
ATOM 2717 N N . LEU A 1 335 ? 13.586 11.367 19.047 1 95.44 335 LEU A N 1
ATOM 2718 C CA . LEU A 1 335 ? 13.234 12.57 18.297 1 95.44 335 LEU A CA 1
ATOM 2719 C C . LEU A 1 335 ? 12.141 13.359 19 1 95.44 335 LEU A C 1
ATOM 2721 O O . LEU A 1 335 ? 11.219 12.781 19.578 1 95.44 335 LEU A O 1
ATOM 2725 N N . GLN A 1 336 ? 12.219 14.656 18.938 1 97.06 336 GLN A N 1
ATOM 2726 C CA . GLN A 1 336 ? 11.141 15.508 19.438 1 97.06 336 GLN A CA 1
ATOM 2727 C C . GLN A 1 336 ? 9.844 15.234 18.688 1 97.06 336 GLN A C 1
ATOM 2729 O O . GLN A 1 336 ? 9.859 14.852 17.516 1 97.06 336 GLN A O 1
ATOM 2734 N N . LEU A 1 337 ? 8.734 15.375 19.406 1 96.94 337 LEU A N 1
ATOM 2735 C CA . LEU A 1 337 ? 7.453 15.359 18.703 1 96.94 337 LEU A CA 1
ATOM 2736 C C . LEU A 1 337 ? 7.43 16.406 17.594 1 96.94 337 LEU A C 1
ATOM 2738 O O . LEU A 1 337 ? 7.977 17.5 17.734 1 96.94 337 LEU A O 1
ATOM 2742 N N . GLY A 1 338 ? 6.824 16.047 16.5 1 97.38 338 GLY A N 1
ATOM 2743 C CA . GLY A 1 338 ? 6.664 16.984 15.398 1 97.38 338 GLY A CA 1
ATOM 2744 C C . GLY A 1 338 ? 7.473 16.609 14.172 1 97.38 338 GLY A C 1
ATOM 2745 O O . GLY A 1 338 ? 7.324 17.234 13.117 1 97.38 338 GLY A O 1
ATOM 2746 N N . TRP A 1 339 ? 8.359 15.617 14.305 1 98.62 339 TRP A N 1
ATOM 2747 C CA . TRP A 1 339 ? 9.023 15.055 13.133 1 98.62 339 TRP A CA 1
ATOM 2748 C C . TRP A 1 339 ? 8.117 14.055 12.422 1 98.62 339 TRP A C 1
ATOM 2750 O O . TRP A 1 339 ? 7.453 13.242 13.07 1 98.62 339 TRP A O 1
ATOM 2760 N N . TYR A 1 340 ? 8.125 14.156 11.094 1 98.5 340 TYR A N 1
ATOM 2761 C CA . TYR A 1 340 ? 7.324 13.242 10.289 1 98.5 340 TYR A CA 1
ATOM 2762 C C . TYR A 1 340 ? 8.172 12.578 9.219 1 98.5 340 TYR A C 1
ATOM 2764 O O . TYR A 1 340 ? 9.094 13.188 8.672 1 98.5 340 TYR A O 1
ATOM 2772 N N . ARG A 1 341 ? 7.844 11.32 8.961 1 97.94 341 ARG A N 1
ATOM 2773 C CA . ARG A 1 341 ? 8.32 10.594 7.793 1 97.94 341 ARG A CA 1
ATOM 2774 C C . ARG A 1 341 ? 7.297 10.648 6.66 1 97.94 341 ARG A C 1
ATOM 2776 O O . ARG A 1 341 ? 6.09 10.672 6.906 1 97.94 341 ARG A O 1
ATOM 2783 N N . LYS A 1 342 ? 7.781 10.742 5.457 1 97.12 342 LYS A N 1
ATOM 2784 C CA . LYS A 1 342 ? 6.91 10.438 4.324 1 97.12 342 LYS A CA 1
ATOM 2785 C C . LYS A 1 342 ? 6.684 8.938 4.188 1 97.12 342 LYS A C 1
ATOM 2787 O O . LYS A 1 342 ? 7.641 8.172 4.039 1 97.12 342 LYS A O 1
ATOM 2792 N N . ASN A 1 343 ? 5.379 8.398 4.273 1 97 343 ASN A N 1
ATOM 2793 C CA . ASN A 1 343 ? 5 6.988 4.227 1 97 343 ASN A CA 1
ATOM 2794 C C . ASN A 1 343 ? 5.492 6.23 5.461 1 97 343 ASN A C 1
ATOM 2796 O O . ASN A 1 343 ? 6.137 6.816 6.336 1 97 343 ASN A O 1
ATOM 2800 N N . THR A 1 344 ? 5.156 4.961 5.652 1 97.06 344 THR A N 1
ATOM 2801 C CA . THR A 1 344 ? 5.535 4.125 6.785 1 97.06 344 THR A CA 1
ATOM 2802 C C . THR A 1 344 ? 6.914 3.508 6.562 1 97.06 344 THR A C 1
ATOM 2804 O O . THR A 1 344 ? 7.129 2.797 5.578 1 97.06 344 THR A O 1
ATOM 2807 N N . PRO A 1 345 ? 7.832 3.762 7.43 1 96.31 345 PRO A N 1
ATOM 2808 C CA . PRO A 1 345 ? 9.156 3.152 7.266 1 96.31 345 PRO A CA 1
ATOM 2809 C C . PRO A 1 345 ? 9.148 1.646 7.516 1 96.31 345 PRO A C 1
ATOM 2811 O O . PRO A 1 345 ? 8.43 1.168 8.406 1 96.31 345 PRO A O 1
ATOM 2814 N N . VAL A 1 346 ? 9.945 0.9 6.742 1 93.5 346 VAL A N 1
ATOM 2815 C CA . VAL A 1 346 ? 10.047 -0.538 6.969 1 93.5 346 VAL A CA 1
ATOM 2816 C C . VAL A 1 346 ? 11.406 -0.867 7.586 1 93.5 346 VAL A C 1
ATOM 2818 O O . VAL A 1 346 ? 11.633 -1.991 8.039 1 93.5 346 VAL A O 1
ATOM 2821 N N . LYS A 1 347 ? 12.305 0.128 7.613 1 94.75 347 LYS A N 1
ATOM 2822 C CA . LYS A 1 347 ? 13.641 0.005 8.203 1 94.75 347 LYS A CA 1
ATOM 2823 C C . LYS A 1 347 ? 13.953 1.195 9.109 1 94.75 347 LYS A C 1
ATOM 2825 O O . LYS A 1 347 ? 13.414 2.289 8.906 1 94.75 347 LYS A O 1
ATOM 2830 N N . THR A 1 348 ? 14.789 0.921 10.039 1 95.06 348 THR A N 1
ATOM 2831 C CA . THR A 1 348 ? 15.352 2.029 10.805 1 95.06 348 THR A CA 1
ATOM 2832 C C . THR A 1 348 ? 16.562 2.621 10.078 1 95.06 348 THR A C 1
ATOM 2834 O O . THR A 1 348 ? 17.547 1.926 9.836 1 95.06 348 THR A O 1
ATOM 2837 N N . ASP A 1 349 ? 16.469 3.85 9.758 1 97.25 349 ASP A N 1
ATOM 2838 C CA . ASP A 1 349 ? 17.5 4.453 8.93 1 97.25 349 ASP A CA 1
ATOM 2839 C C . ASP A 1 349 ? 18.094 5.688 9.602 1 97.25 349 ASP A C 1
ATOM 2841 O O . ASP A 1 349 ? 18.609 6.582 8.922 1 97.25 349 ASP A O 1
ATOM 2845 N N . TYR A 1 350 ? 17.969 5.762 10.914 1 98.06 350 TYR A N 1
ATOM 2846 C CA . TYR A 1 350 ? 18.547 6.879 11.656 1 98.06 350 TYR A CA 1
ATOM 2847 C C . TYR A 1 350 ? 19 6.438 13.047 1 98.06 350 TYR A C 1
ATOM 2849 O O . TYR A 1 350 ? 18.641 5.348 13.5 1 98.06 350 TYR A O 1
ATOM 2857 N N . SER A 1 351 ? 19.844 7.25 13.641 1 98.19 351 SER A N 1
ATOM 2858 C CA . SER A 1 351 ? 20.281 7.016 15.016 1 98.19 351 SER A CA 1
ATOM 2859 C C . SER A 1 351 ? 20.5 8.328 15.758 1 98.19 351 SER A C 1
ATOM 2861 O O . SER A 1 351 ? 21 9.297 15.172 1 98.19 351 SER A O 1
ATOM 2863 N N . LEU A 1 352 ? 20.125 8.328 16.969 1 98.38 352 LEU A N 1
ATOM 2864 C CA . LEU A 1 352 ? 20.422 9.445 17.844 1 98.38 352 LEU A CA 1
ATOM 2865 C C . LEU A 1 352 ? 21.484 9.07 18.875 1 98.38 352 LEU A C 1
ATOM 2867 O O . LEU A 1 352 ? 21.906 9.906 19.672 1 98.38 352 LEU A O 1
ATOM 2871 N N . THR A 1 353 ? 21.984 7.871 18.781 1 97.62 353 THR A N 1
ATOM 2872 C CA . THR A 1 353 ? 22.875 7.395 19.828 1 97.62 353 THR A CA 1
ATOM 2873 C C . THR A 1 353 ? 24.25 7.031 19.25 1 97.62 353 THR A C 1
ATOM 2875 O O . THR A 1 353 ? 25.25 7.039 19.969 1 97.62 353 THR A O 1
ATOM 2878 N N . GLU A 1 354 ? 24.297 6.672 17.953 1 97.44 354 GLU A N 1
ATOM 2879 C CA . GLU A 1 354 ? 25.578 6.301 17.359 1 97.44 354 GLU A CA 1
ATOM 2880 C C . GLU A 1 354 ? 26.594 7.434 17.484 1 97.44 354 GLU A C 1
ATOM 2882 O O . GLU A 1 354 ? 27.781 7.191 17.719 1 97.44 354 GLU A O 1
ATOM 2887 N N . ARG A 1 355 ? 26.172 8.656 17.172 1 97.5 355 ARG A N 1
ATOM 2888 C CA . ARG A 1 355 ? 26.922 9.883 17.406 1 97.5 355 ARG A CA 1
ATOM 2889 C C . ARG A 1 355 ? 26.109 10.852 18.281 1 97.5 355 ARG A C 1
ATOM 2891 O O . ARG A 1 355 ? 25.281 11.602 17.781 1 97.5 355 ARG A O 1
ATOM 2898 N N . PRO A 1 356 ? 26.422 10.906 19.531 1 96.69 356 PRO A N 1
ATOM 2899 C CA . PRO A 1 356 ? 25.625 11.727 20.438 1 96.69 356 PRO A CA 1
ATOM 2900 C C . PRO A 1 356 ? 25.516 13.18 19.984 1 96.69 356 PRO A C 1
ATOM 2902 O O . PRO A 1 356 ? 26.453 13.719 19.406 1 96.69 356 PRO A O 1
ATOM 2905 N N . ASN A 1 357 ? 24.359 13.805 20.219 1 97.88 357 ASN A N 1
ATOM 2906 C CA . ASN A 1 357 ? 24.078 15.203 19.922 1 97.88 357 ASN A CA 1
ATOM 2907 C C . ASN A 1 357 ? 24.016 15.445 18.406 1 97.88 357 ASN A C 1
ATOM 2909 O O . ASN A 1 357 ? 24.359 16.531 17.938 1 97.88 357 ASN A O 1
ATOM 2913 N N . HIS A 1 358 ? 23.812 14.359 1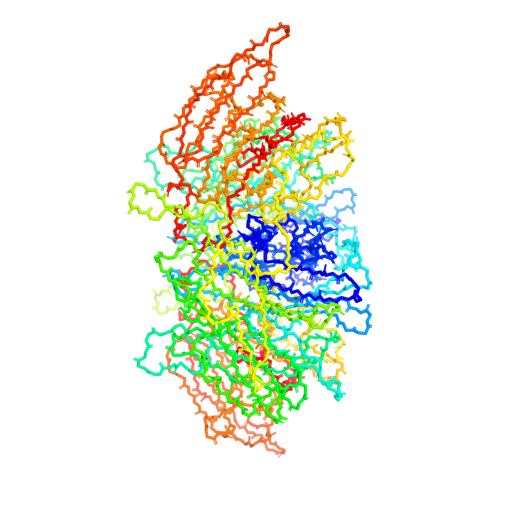7.719 1 98.56 358 HIS A N 1
ATOM 2914 C CA . HIS A 1 358 ? 23.562 14.414 16.281 1 98.56 358 HIS A CA 1
ATOM 2915 C C . HIS A 1 358 ? 22.391 13.531 15.891 1 98.56 358 HIS A C 1
ATOM 2917 O O . HIS A 1 358 ? 22.109 12.531 16.547 1 98.56 358 HIS A O 1
ATOM 2923 N N . LEU A 1 359 ? 21.656 13.938 14.898 1 98.88 359 LEU A N 1
ATOM 2924 C CA . LEU A 1 359 ? 20.828 13 14.148 1 98.88 359 LEU A CA 1
ATOM 2925 C C . LEU A 1 359 ? 21.625 12.383 12.992 1 98.88 359 LEU A C 1
ATOM 2927 O O . LEU A 1 359 ? 21.984 13.078 12.047 1 98.88 359 LEU A O 1
ATOM 2931 N N . ARG A 1 360 ? 22.047 11.203 13.164 1 98.75 360 ARG A N 1
ATOM 2932 C CA . ARG A 1 360 ? 22.734 10.477 12.094 1 98.75 360 ARG A CA 1
ATOM 2933 C C . ARG A 1 360 ? 21.734 9.805 11.156 1 98.75 360 ARG A C 1
ATOM 2935 O O . ARG A 1 360 ? 20.906 9.016 11.602 1 98.75 360 ARG A O 1
ATOM 2942 N N . LEU A 1 361 ? 21.75 10.055 9.844 1 98.81 361 LEU A N 1
ATOM 2943 C CA . LEU A 1 361 ? 20.922 9.406 8.828 1 98.81 361 LEU A CA 1
ATOM 2944 C C . LEU A 1 361 ? 21.75 8.422 8.008 1 98.81 361 LEU A C 1
ATOM 2946 O O . LEU A 1 361 ? 22.875 8.742 7.594 1 98.81 361 LEU A O 1
ATOM 2950 N N . HIS A 1 362 ? 21.281 7.238 7.922 1 98.12 362 HIS A N 1
ATOM 2951 C CA . HIS A 1 362 ? 21.75 6.266 6.945 1 98.12 362 HIS A CA 1
ATOM 2952 C C . HIS A 1 362 ? 20.859 6.25 5.707 1 98.12 362 HIS A C 1
ATOM 2954 O O . HIS A 1 362 ? 19.859 5.531 5.668 1 98.12 362 HIS A O 1
ATOM 2960 N N . GLY A 1 363 ? 21.281 7.004 4.695 1 98.19 363 GLY A N 1
ATOM 2961 C CA . GLY A 1 363 ? 20.453 7.242 3.527 1 98.19 363 GLY A CA 1
ATOM 2962 C C . GLY A 1 363 ? 20.016 5.965 2.84 1 98.19 363 GLY A C 1
ATOM 2963 O O . GLY A 1 363 ? 20.828 5.074 2.584 1 98.19 363 GLY A O 1
ATOM 2964 N N . GLY A 1 364 ? 18.719 5.844 2.611 1 97.38 364 GLY A N 1
ATOM 2965 C CA . GLY A 1 364 ? 18.141 4.707 1.905 1 97.38 364 GLY A CA 1
ATOM 2966 C C . GLY A 1 364 ? 18.172 4.863 0.397 1 97.38 364 GLY A C 1
ATOM 2967 O O . GLY A 1 364 ? 18.75 5.824 -0.121 1 97.38 364 GLY A O 1
ATOM 2968 N N . PRO A 1 365 ? 17.516 3.893 -0.28 1 97.56 365 PRO A N 1
ATOM 2969 C CA . PRO A 1 365 ? 17.719 3.801 -1.729 1 97.56 365 PRO A CA 1
ATOM 2970 C C . PRO A 1 365 ? 16.719 4.66 -2.512 1 97.56 365 PRO A C 1
ATOM 2972 O O . PRO A 1 365 ? 16.734 4.648 -3.746 1 97.56 365 PRO A O 1
ATOM 2975 N N . TYR A 1 366 ? 15.867 5.402 -1.862 1 97.75 366 TYR A N 1
ATOM 2976 C CA . TYR A 1 366 ? 14.836 6.203 -2.516 1 97.75 366 TYR A CA 1
ATOM 2977 C C . TYR A 1 366 ? 15.133 7.691 -2.367 1 97.75 366 TYR A C 1
ATOM 2979 O O . TYR A 1 366 ? 15.406 8.172 -1.265 1 97.75 366 TYR A O 1
ATOM 2987 N N . ASN A 1 367 ? 15.078 8.398 -3.467 1 97.81 367 ASN A N 1
ATOM 2988 C CA . ASN A 1 367 ? 15.305 9.844 -3.406 1 97.81 367 ASN A CA 1
ATOM 2989 C C . ASN A 1 367 ? 14.023 10.586 -3.031 1 97.81 367 ASN A C 1
ATOM 2991 O O . ASN A 1 367 ? 13.023 9.969 -2.664 1 97.81 367 ASN A O 1
ATOM 2995 N N . LEU A 1 368 ? 14.023 11.883 -3.076 1 98.31 368 LEU A N 1
ATOM 2996 C CA . LEU A 1 368 ? 12.961 12.734 -2.541 1 98.31 368 LEU A CA 1
ATOM 2997 C C . LEU A 1 368 ? 11.734 12.695 -3.443 1 98.31 368 LEU A C 1
ATOM 2999 O O . LEU A 1 368 ? 10.648 13.125 -3.037 1 98.31 368 LEU A O 1
ATOM 3003 N N . SER A 1 369 ? 11.859 12.203 -4.672 1 97.5 369 SER A N 1
ATOM 3004 C CA . SER A 1 369 ? 10.773 12.195 -5.645 1 97.5 369 SER A CA 1
ATOM 3005 C C . SER A 1 369 ? 10.188 10.789 -5.801 1 97.5 369 SER A C 1
ATOM 3007 O O . SER A 1 369 ? 9.391 10.547 -6.707 1 97.5 369 SER A O 1
ATOM 3009 N N . SER A 1 370 ? 10.617 9.883 -4.988 1 96.81 370 SER A N 1
ATOM 3010 C CA . SER A 1 370 ? 10.086 8.523 -5.004 1 96.81 370 SER A CA 1
ATOM 3011 C C . SER A 1 370 ? 8.758 8.438 -4.27 1 96.81 370 SER A C 1
ATOM 3013 O O . SER A 1 370 ? 8.578 9.062 -3.223 1 96.81 370 SER A O 1
ATOM 3015 N N . PRO A 1 371 ? 7.805 7.621 -4.781 1 96.31 371 PRO A N 1
ATOM 3016 C CA . PRO A 1 371 ? 6.574 7.391 -4.02 1 96.31 371 PRO A CA 1
ATOM 3017 C C . PRO A 1 371 ? 6.809 6.57 -2.754 1 96.31 371 PRO A C 1
ATOM 3019 O O . PRO A 1 371 ? 5.957 6.555 -1.859 1 96.31 371 PRO A O 1
ATOM 3022 N N . ALA A 1 372 ? 7.93 5.859 -2.682 1 96.56 372 ALA A N 1
ATOM 3023 C CA . ALA A 1 372 ? 8.234 5.02 -1.525 1 96.56 372 ALA A CA 1
ATOM 3024 C C . ALA A 1 372 ? 8.82 5.848 -0.387 1 96.56 372 ALA A C 1
ATOM 3026 O O . ALA A 1 372 ? 9.109 7.035 -0.557 1 96.56 372 ALA A O 1
ATOM 3027 N N . CYS A 1 373 ? 8.969 5.242 0.766 1 96.88 373 CYS A N 1
ATOM 3028 C CA . CYS A 1 373 ? 9.484 5.898 1.967 1 96.88 373 CYS A CA 1
ATOM 3029 C C . CYS A 1 373 ? 10.969 6.195 1.836 1 96.88 373 CYS A C 1
ATOM 3031 O O . CYS A 1 373 ? 11.797 5.277 1.871 1 96.88 373 CYS A O 1
ATOM 3033 N N . SER A 1 374 ? 11.344 7.418 1.736 1 97.5 374 SER A N 1
ATOM 3034 C CA . SER A 1 374 ? 12.734 7.871 1.695 1 97.5 374 SER A CA 1
ATOM 3035 C C . SER A 1 374 ? 13.25 8.203 3.092 1 97.5 374 SER A C 1
ATOM 3037 O O . SER A 1 374 ? 12.461 8.391 4.023 1 97.5 374 SER A O 1
ATOM 3039 N N . THR A 1 375 ? 14.57 8.211 3.252 1 98.5 375 THR A N 1
ATOM 3040 C CA . THR A 1 375 ? 15.148 8.742 4.48 1 98.5 375 THR A CA 1
ATOM 3041 C C . THR A 1 375 ? 14.984 10.258 4.543 1 98.5 375 THR A C 1
ATOM 3043 O O . THR A 1 375 ? 15.883 11 4.137 1 98.5 375 THR A O 1
ATOM 3046 N N . LEU A 1 376 ? 13.867 10.664 4.957 1 98.69 376 LEU A N 1
ATOM 3047 C CA . LEU A 1 376 ? 13.391 12.039 4.941 1 98.69 376 LEU A CA 1
ATOM 3048 C C . LEU A 1 376 ? 12.633 12.367 6.223 1 98.69 376 LEU A C 1
ATOM 3050 O O . LEU A 1 376 ? 11.672 11.68 6.57 1 98.69 376 LEU A O 1
ATOM 3054 N N . PHE A 1 377 ? 13.125 13.305 6.977 1 98.81 377 PHE A N 1
ATOM 3055 C CA . PHE A 1 377 ? 12.484 13.789 8.195 1 98.81 377 PHE A CA 1
ATOM 3056 C C . PHE A 1 377 ? 11.953 15.203 8 1 98.81 377 PHE A C 1
ATOM 3058 O O . PHE A 1 377 ? 12.711 16.109 7.645 1 98.81 377 PHE A O 1
ATOM 3065 N N . LEU A 1 378 ? 10.695 15.398 8.273 1 98.81 378 LEU A N 1
ATOM 3066 C CA . LEU A 1 378 ? 10.039 16.656 7.914 1 98.81 378 LEU A CA 1
ATOM 3067 C C . LEU A 1 378 ? 9.391 17.297 9.141 1 98.81 378 LEU A C 1
ATOM 3069 O O . LEU A 1 378 ? 8.945 16.594 10.055 1 98.81 378 LEU A O 1
ATOM 3073 N N . ARG A 1 379 ? 9.32 18.562 9.133 1 98.31 379 ARG A N 1
ATOM 3074 C CA . ARG A 1 379 ? 8.555 19.359 10.086 1 98.31 379 ARG A CA 1
ATOM 3075 C C . ARG A 1 379 ? 7.633 20.328 9.367 1 98.31 379 ARG A C 1
ATOM 3077 O O . ARG A 1 379 ? 8.016 20.922 8.352 1 98.31 379 ARG A O 1
ATOM 3084 N N . LYS A 1 380 ? 6.516 20.578 9.883 1 98.38 380 LYS A N 1
ATOM 3085 C CA . LYS A 1 380 ? 5.531 21.469 9.273 1 98.38 380 LYS A CA 1
ATOM 3086 C C . LYS A 1 380 ? 5.992 22.922 9.32 1 98.38 380 LYS A C 1
ATOM 3088 O O . LYS A 1 380 ? 6.508 23.375 10.344 1 98.38 380 LYS A O 1
ATOM 3093 N N . GLN A 1 381 ? 5.844 23.625 8.203 1 98.38 381 GLN A N 1
ATOM 3094 C CA . GLN A 1 381 ? 5.996 25.062 8.242 1 98.38 381 GLN A CA 1
ATOM 3095 C C . GLN A 1 381 ? 4.762 25.734 8.844 1 98.38 381 GLN A C 1
ATOM 3097 O O . GLN A 1 381 ? 3.645 25.531 8.367 1 98.38 381 GLN A O 1
ATOM 3102 N N . SER A 1 382 ? 4.957 26.547 9.844 1 96.25 382 SER A N 1
ATOM 3103 C CA . SER A 1 382 ? 3.809 27.172 10.492 1 96.25 382 SER A CA 1
ATOM 3104 C C . SER A 1 382 ? 3.887 28.688 10.422 1 96.25 382 SER A C 1
ATOM 3106 O O . SER A 1 382 ? 2.949 29.375 10.812 1 96.25 382 SER A O 1
ATOM 3108 N N . PHE A 1 383 ? 4.996 29.203 9.945 1 96.5 383 PHE A N 1
ATOM 3109 C CA . PHE A 1 383 ? 5.176 30.641 9.797 1 96.5 383 PHE A CA 1
ATOM 3110 C C . PHE A 1 383 ? 5.621 30.984 8.383 1 96.5 383 PHE A C 1
ATOM 3112 O O . PHE A 1 383 ? 6.5 30.328 7.824 1 96.5 383 PHE A O 1
ATOM 3119 N N . ARG A 1 384 ? 5.02 31.984 7.879 1 95 384 ARG A N 1
ATOM 3120 C CA . ARG A 1 384 ? 5.332 32.375 6.512 1 95 384 ARG A CA 1
ATOM 3121 C C . ARG A 1 384 ? 6.754 32.938 6.414 1 95 384 ARG A C 1
ATOM 3123 O O . ARG A 1 384 ? 7.504 32.562 5.508 1 95 384 ARG A O 1
ATOM 3130 N N . HIS A 1 385 ? 7.035 33.875 7.387 1 96.81 385 HIS A N 1
ATOM 3131 C CA . HIS A 1 385 ? 8.375 34.438 7.426 1 96.81 385 HIS A CA 1
ATOM 3132 C C . HIS A 1 385 ? 9.211 33.812 8.531 1 96.81 385 HIS A C 1
ATOM 3134 O O . HIS A 1 385 ? 9.016 34.125 9.711 1 96.81 385 HIS A O 1
ATOM 3140 N N . CYS A 1 386 ? 10.125 33 8.156 1 97.94 386 CYS A N 1
ATOM 3141 C CA . CYS A 1 386 ? 11.047 32.312 9.055 1 97.94 386 CYS A CA 1
ATOM 3142 C C . CYS A 1 386 ? 12.25 31.797 8.297 1 97.94 386 CYS A C 1
ATOM 3144 O O . CYS A 1 386 ? 12.305 31.859 7.07 1 97.94 386 CYS A O 1
ATOM 3146 N N . THR A 1 387 ? 13.219 31.422 9.039 1 98.5 387 THR A N 1
ATOM 3147 C CA . THR A 1 387 ? 14.406 30.812 8.461 1 98.5 387 THR A CA 1
ATOM 3148 C C . THR A 1 387 ? 14.641 29.422 9.039 1 98.5 387 THR A C 1
ATOM 3150 O O . THR A 1 387 ? 14.656 29.25 10.258 1 98.5 387 THR A O 1
ATOM 3153 N N . TRP A 1 388 ? 14.719 28.453 8.188 1 98.81 388 TRP A N 1
ATOM 3154 C CA . TRP A 1 388 ? 15.141 27.094 8.531 1 98.81 388 TRP A CA 1
ATOM 3155 C C . TRP A 1 388 ? 16.656 26.953 8.414 1 98.81 388 TRP A C 1
ATOM 3157 O O . TRP A 1 388 ? 17.25 27.391 7.434 1 98.81 388 TRP A O 1
ATOM 3167 N N . GLU A 1 389 ? 17.297 26.438 9.453 1 98.75 389 GLU A N 1
ATOM 3168 C CA . GLU A 1 389 ? 18.734 26.266 9.438 1 98.75 389 GLU A CA 1
ATOM 3169 C C . GLU A 1 389 ? 19.141 24.906 9.992 1 98.75 389 GLU A C 1
ATOM 3171 O O . GLU A 1 389 ? 18.547 24.422 10.953 1 98.75 389 GLU A O 1
ATOM 3176 N N . THR A 1 390 ? 20.125 24.266 9.398 1 98.88 390 THR A N 1
ATOM 3177 C CA . THR A 1 390 ? 20.719 23.031 9.906 1 98.88 390 THR A CA 1
ATOM 3178 C C . THR A 1 390 ? 22.203 22.969 9.578 1 98.88 390 THR A C 1
ATOM 3180 O O . THR A 1 390 ? 22.656 23.625 8.633 1 98.88 390 THR A O 1
ATOM 3183 N N . ARG A 1 391 ? 22.969 22.281 10.383 1 98.62 391 ARG A N 1
ATOM 3184 C CA . ARG A 1 391 ? 24.375 22.016 10.133 1 98.62 391 ARG A CA 1
ATOM 3185 C C . ARG A 1 391 ? 24.609 20.547 9.812 1 98.62 391 ARG A C 1
ATOM 3187 O O . ARG A 1 391 ? 24.172 19.656 10.562 1 98.62 391 ARG A O 1
ATOM 3194 N N . LEU A 1 392 ? 25.297 20.281 8.727 1 98.81 392 LEU A N 1
ATOM 3195 C CA . LEU A 1 392 ? 25.484 18.922 8.219 1 98.81 392 LEU A CA 1
ATOM 3196 C C . LEU A 1 392 ? 26.969 18.578 8.133 1 98.81 392 LEU A C 1
ATOM 3198 O O . LEU A 1 392 ? 27.766 19.359 7.625 1 98.81 392 LEU A O 1
ATOM 3202 N N . SER A 1 393 ? 27.359 17.469 8.727 1 98.5 393 SER A N 1
ATOM 3203 C CA . SER A 1 393 ? 28.609 16.766 8.438 1 98.5 393 SER A CA 1
ATOM 3204 C C . SER A 1 393 ? 28.359 15.57 7.523 1 98.5 393 SER A C 1
ATOM 3206 O O . SER A 1 393 ? 27.719 14.602 7.922 1 98.5 393 SER A O 1
ATOM 3208 N N . PHE A 1 394 ? 28.906 15.664 6.27 1 98.44 394 PHE A N 1
ATOM 3209 C CA . PHE A 1 394 ? 28.656 14.586 5.316 1 98.44 394 PHE A CA 1
ATOM 3210 C C . PHE A 1 394 ? 29.797 14.492 4.309 1 98.44 394 PHE A C 1
ATOM 3212 O O . PHE A 1 394 ? 30.188 15.492 3.707 1 98.44 394 PHE A O 1
ATOM 3219 N N . GLN A 1 395 ? 30.344 13.344 4.246 1 97.81 395 GLN A N 1
ATOM 3220 C CA . GLN A 1 395 ? 31.344 13 3.244 1 97.81 395 GLN A CA 1
ATOM 3221 C C . GLN A 1 395 ? 30.828 11.922 2.299 1 97.81 395 GLN A C 1
ATOM 3223 O O . GLN A 1 395 ? 30.969 10.727 2.578 1 97.81 395 GLN A O 1
ATOM 3228 N N . PRO A 1 396 ? 30.266 12.344 1.16 1 97.19 396 PRO A N 1
ATOM 3229 C CA . PRO A 1 396 ? 29.672 11.359 0.253 1 97.19 396 PRO A CA 1
ATOM 3230 C C . PRO A 1 396 ? 30.672 10.312 -0.227 1 97.19 396 PRO A C 1
ATOM 3232 O O . PRO A 1 396 ? 31.844 10.648 -0.497 1 97.19 396 PRO A O 1
ATOM 3235 N N . SER A 1 397 ? 30.188 9.109 -0.337 1 92.5 397 SER A N 1
ATOM 3236 C CA . SER A 1 397 ? 31.031 7.977 -0.694 1 92.5 397 SER A CA 1
ATOM 3237 C C . SER A 1 397 ? 31 7.711 -2.195 1 92.5 397 SER A C 1
ATOM 3239 O O . SER A 1 397 ? 31.828 6.953 -2.717 1 92.5 397 SER A O 1
ATOM 3241 N N . SER A 1 398 ? 30.047 8.273 -2.824 1 93.88 398 SER A N 1
ATOM 3242 C CA . SER A 1 398 ? 29.859 8.07 -4.258 1 93.88 398 SER A CA 1
ATOM 3243 C C . SER A 1 398 ? 29.125 9.242 -4.895 1 93.88 398 SER A C 1
ATOM 3245 O O . SER A 1 398 ? 28.547 10.078 -4.188 1 93.88 398 SER A O 1
ATOM 3247 N N . VAL A 1 399 ? 29.141 9.305 -6.246 1 96.06 399 VAL A N 1
ATOM 3248 C CA . VAL A 1 399 ? 28.469 10.375 -6.973 1 96.06 399 VAL A CA 1
ATOM 3249 C C . VAL A 1 399 ? 26.953 10.164 -6.91 1 96.06 399 VAL A C 1
ATOM 3251 O O . VAL A 1 399 ? 26.188 11.055 -7.289 1 96.06 399 VAL A O 1
ATOM 3254 N N . HIS A 1 400 ? 26.484 9.016 -6.359 1 96.06 400 HIS A N 1
ATOM 3255 C CA . HIS A 1 400 ? 25.062 8.648 -6.406 1 96.06 400 HIS A CA 1
ATOM 3256 C C . HIS A 1 400 ? 24.391 8.914 -5.07 1 96.06 400 HIS A C 1
ATOM 3258 O O . HIS A 1 400 ? 23.25 8.492 -4.859 1 96.06 400 HIS A O 1
ATOM 3264 N N . VAL A 1 401 ? 25.094 9.523 -4.121 1 97.94 401 VAL A N 1
ATOM 3265 C CA . VAL A 1 401 ? 24.484 9.75 -2.811 1 97.94 401 VAL A CA 1
ATOM 3266 C C . VAL A 1 401 ? 24.469 11.25 -2.51 1 97.94 401 VAL A C 1
ATOM 3268 O O . VAL A 1 401 ? 25.266 12.008 -3.053 1 97.94 401 VAL A O 1
ATOM 3271 N N . GLU A 1 402 ? 23.516 11.664 -1.696 1 98.69 402 GLU A N 1
ATOM 3272 C CA . GLU A 1 402 ? 23.297 13.062 -1.358 1 98.69 402 GLU A CA 1
ATOM 3273 C C . GLU A 1 402 ? 22.641 13.211 0.015 1 98.69 402 GLU A C 1
ATOM 3275 O O . GLU A 1 402 ? 21.891 12.336 0.447 1 98.69 402 GLU A O 1
ATOM 3280 N N . ALA A 1 403 ? 22.984 14.211 0.765 1 98.88 403 ALA A N 1
ATOM 3281 C CA . ALA A 1 403 ? 22.312 14.578 2.008 1 98.88 403 ALA A CA 1
ATOM 3282 C C . ALA A 1 403 ? 22.156 16.094 2.123 1 98.88 403 ALA A C 1
ATOM 3284 O O . ALA A 1 403 ? 23 16.844 1.613 1 98.88 403 ALA A O 1
ATOM 3285 N N . GLY A 1 404 ? 21.156 16.547 2.719 1 98.94 404 GLY A N 1
ATOM 3286 C CA . GLY A 1 404 ? 20.938 17.969 2.861 1 98.94 404 GLY A CA 1
ATOM 3287 C C . GLY A 1 404 ? 19.594 18.312 3.473 1 98.94 404 GLY A C 1
ATOM 3288 O O . GLY A 1 404 ? 19.141 17.641 4.41 1 98.94 404 GLY A O 1
ATOM 3289 N N . THR A 1 405 ? 19.062 19.453 3.08 1 98.94 405 THR A N 1
ATOM 3290 C CA . THR A 1 405 ? 17.766 19.906 3.572 1 98.94 405 THR A CA 1
ATOM 3291 C C . THR A 1 405 ? 16.828 20.219 2.412 1 98.94 405 THR A C 1
ATOM 3293 O O . THR A 1 405 ? 17.266 20.312 1.263 1 98.94 405 THR A O 1
ATOM 3296 N N . VAL A 1 406 ? 15.562 20.281 2.715 1 98.94 406 VAL A N 1
ATOM 3297 C CA . VAL A 1 406 ? 14.57 20.312 1.641 1 98.94 406 VAL A CA 1
ATOM 3298 C C . VAL A 1 406 ? 13.359 21.125 2.068 1 98.94 406 VAL A C 1
ATOM 3300 O O . VAL A 1 406 ? 13.07 21.25 3.262 1 98.94 406 VAL A O 1
ATOM 3303 N N . VAL A 1 407 ? 12.703 21.844 1.146 1 98.88 407 VAL A N 1
ATOM 3304 C CA . VAL A 1 407 ? 11.312 22.281 1.188 1 98.88 407 VAL A CA 1
ATOM 3305 C C . VAL A 1 407 ? 10.438 21.281 0.432 1 98.88 407 VAL A C 1
ATOM 3307 O O . VAL A 1 407 ? 10.688 21 -0.743 1 98.88 407 VAL A O 1
ATOM 3310 N N . TYR A 1 408 ? 9.445 20.781 1.087 1 98.81 408 TYR A N 1
ATOM 3311 C CA . TYR A 1 408 ? 8.766 19.594 0.587 1 98.81 408 TYR A CA 1
ATOM 3312 C C . TYR A 1 408 ? 7.254 19.797 0.567 1 98.81 408 TYR A C 1
ATOM 3314 O O . TYR A 1 408 ? 6.629 19.969 1.618 1 98.81 408 TYR A O 1
ATOM 3322 N N . TRP A 1 409 ? 6.645 19.812 -0.642 1 98.62 409 TRP A N 1
ATOM 3323 C CA . TRP A 1 409 ? 5.203 19.859 -0.851 1 98.62 409 TRP A CA 1
ATOM 3324 C C . TRP A 1 409 ? 4.633 18.453 -1.024 1 98.62 409 TRP A C 1
ATOM 3326 O O . TRP A 1 409 ? 3.68 18.078 -0.342 1 98.62 409 TRP A O 1
ATOM 3336 N N . ASN A 1 410 ? 5.219 17.641 -1.812 1 98.25 410 ASN A N 1
ATOM 3337 C CA . ASN A 1 410 ? 5 16.234 -2.098 1 98.25 410 ASN A CA 1
ATOM 3338 C C . ASN A 1 410 ? 6.117 15.656 -2.967 1 98.25 410 ASN A C 1
ATOM 3340 O O . ASN A 1 410 ? 7.086 16.344 -3.277 1 98.25 410 ASN A O 1
ATOM 3344 N N . TYR A 1 411 ? 6.035 14.375 -3.381 1 97.88 411 TYR A N 1
ATOM 3345 C CA . TYR A 1 411 ? 7.176 13.758 -4.047 1 97.88 411 TYR A CA 1
ATOM 3346 C C . TYR A 1 411 ? 7.266 14.211 -5.5 1 97.88 411 TYR A C 1
ATOM 3348 O O . TYR A 1 411 ? 8.273 13.977 -6.168 1 97.88 411 TYR A O 1
ATOM 3356 N N . PHE A 1 412 ? 6.211 14.969 -6.047 1 97.88 412 PHE A N 1
ATOM 3357 C CA . PHE A 1 412 ? 6.301 15.562 -7.371 1 97.88 412 PHE A CA 1
ATOM 3358 C C . PHE A 1 412 ? 6.918 16.953 -7.297 1 97.88 412 PHE A C 1
ATOM 3360 O O . PHE A 1 412 ? 7.465 17.453 -8.289 1 97.88 412 PHE A O 1
ATOM 3367 N N . THR A 1 413 ? 6.77 17.594 -6.113 1 98.5 413 THR A N 1
ATOM 3368 C CA . THR A 1 413 ? 7.172 18.984 -5.965 1 98.5 413 THR A CA 1
ATOM 3369 C C . THR A 1 413 ? 7.973 19.188 -4.684 1 98.5 413 THR A C 1
ATOM 3371 O O . THR A 1 413 ? 7.398 19.266 -3.594 1 98.5 413 THR A O 1
ATOM 3374 N N . ASN A 1 414 ? 9.266 19.359 -4.801 1 98.75 414 ASN A N 1
ATOM 3375 C CA . ASN A 1 414 ? 10.18 19.672 -3.717 1 98.75 414 ASN A CA 1
ATOM 3376 C C . ASN A 1 414 ? 11.422 20.406 -4.227 1 98.75 414 ASN A C 1
ATOM 3378 O O . ASN A 1 414 ? 11.734 20.344 -5.418 1 98.75 414 ASN A O 1
ATOM 3382 N N . SER A 1 415 ? 12.008 21.141 -3.469 1 98.94 415 SER A N 1
ATOM 3383 C CA . SER A 1 415 ? 13.281 21.812 -3.732 1 98.94 415 SER A CA 1
ATOM 3384 C C . SER A 1 415 ? 14.297 21.516 -2.629 1 98.94 415 SER A C 1
ATOM 3386 O O . SER A 1 415 ? 13.961 21.578 -1.443 1 98.94 415 SER A O 1
ATOM 3388 N N . SER A 1 416 ? 15.508 21.219 -3.051 1 98.88 416 SER A N 1
ATOM 3389 C CA . SER A 1 416 ? 16.469 20.766 -2.057 1 98.88 416 SER A CA 1
ATOM 3390 C C . SER A 1 416 ? 17.828 21.422 -2.273 1 98.88 416 SER A C 1
ATOM 3392 O O . SER A 1 416 ? 18.094 21.969 -3.344 1 98.88 416 SER A O 1
ATOM 3394 N N . ILE A 1 417 ? 18.609 21.5 -1.292 1 98.88 417 ILE A N 1
ATOM 3395 C CA . ILE A 1 417 ? 20.031 21.844 -1.293 1 98.88 417 ILE A CA 1
ATOM 3396 C C . ILE A 1 417 ? 20.812 20.828 -0.47 1 98.88 417 ILE A C 1
ATOM 3398 O O . ILE A 1 417 ? 20.453 20.531 0.67 1 98.88 417 ILE A O 1
ATOM 3402 N N . GLY A 1 418 ? 21.75 20.25 -1.06 1 98.75 418 GLY A N 1
ATOM 3403 C CA . GLY A 1 418 ? 22.484 19.188 -0.375 1 98.75 418 GLY A CA 1
ATOM 3404 C C . GLY A 1 418 ? 23.906 19.016 -0.884 1 98.75 418 GLY A C 1
ATOM 3405 O O . GLY A 1 418 ? 24.328 19.703 -1.819 1 98.75 418 GLY A O 1
ATOM 3406 N N . VAL A 1 419 ? 24.672 18.141 -0.191 1 98.62 419 VAL A N 1
ATOM 3407 C CA . VAL A 1 419 ? 26.062 17.828 -0.505 1 98.62 419 VAL A CA 1
ATOM 3408 C C . VAL A 1 419 ? 26.141 16.531 -1.3 1 98.62 419 VAL A C 1
ATOM 3410 O O . VAL A 1 419 ? 25.438 15.555 -0.98 1 98.62 419 VAL A O 1
ATOM 3413 N N . ARG A 1 420 ? 26.891 16.516 -2.271 1 98.31 420 ARG A N 1
ATOM 3414 C CA . ARG A 1 420 ? 27.172 15.328 -3.061 1 98.31 420 ARG A CA 1
ATOM 3415 C C . ARG A 1 420 ? 28.531 15.445 -3.762 1 98.31 420 ARG A C 1
ATOM 3417 O O . ARG A 1 420 ? 29.219 16.453 -3.619 1 98.31 420 ARG A O 1
ATOM 3424 N N . LEU A 1 421 ? 28.891 14.391 -4.473 1 98 421 LEU A N 1
ATOM 3425 C CA . LEU A 1 421 ? 30.062 14.461 -5.34 1 98 421 LEU A CA 1
ATOM 3426 C C . LEU A 1 421 ? 29.672 14.82 -6.766 1 98 421 LEU A C 1
ATOM 3428 O O . LEU A 1 421 ? 28.641 14.352 -7.266 1 98 421 LEU A O 1
ATOM 3432 N N . SER A 1 422 ? 30.438 15.703 -7.379 1 97.19 422 SER A N 1
ATOM 3433 C CA . SER A 1 422 ? 30.312 15.922 -8.82 1 97.19 422 SER A CA 1
ATOM 3434 C C . SER A 1 422 ? 30.781 14.695 -9.602 1 97.19 422 SER A C 1
ATOM 3436 O O . SER A 1 422 ? 31.406 13.797 -9.047 1 97.19 422 SER A O 1
ATOM 3438 N N . PRO A 1 423 ? 30.422 14.711 -10.867 1 93.69 423 PRO A N 1
ATOM 3439 C CA . PRO A 1 423 ? 30.906 13.602 -11.68 1 93.69 423 PRO A CA 1
ATOM 3440 C C . PRO A 1 423 ? 32.438 13.445 -11.641 1 93.69 423 PRO A C 1
ATOM 3442 O O . PRO A 1 423 ? 32.938 12.344 -11.797 1 93.69 423 PRO A O 1
ATOM 3445 N N . ASP A 1 424 ? 33.188 14.531 -11.406 1 94.44 424 ASP A N 1
ATOM 3446 C CA . ASP A 1 424 ? 34.656 14.5 -11.391 1 94.44 424 ASP A CA 1
ATOM 3447 C C . ASP A 1 424 ? 35.188 14.211 -9.992 1 94.44 424 ASP A C 1
ATOM 3449 O O . ASP A 1 424 ? 36.375 14.258 -9.758 1 94.44 424 ASP A O 1
ATOM 3453 N N . GLY A 1 425 ? 34.281 13.977 -9.031 1 94.38 425 GLY A N 1
ATOM 3454 C CA . GLY A 1 425 ? 34.688 13.516 -7.707 1 94.38 425 GLY A CA 1
ATOM 3455 C C . GLY A 1 425 ? 34.906 14.648 -6.719 1 94.38 425 GLY A C 1
ATOM 3456 O O . GLY A 1 425 ? 35.406 14.43 -5.617 1 94.38 425 GLY A O 1
ATOM 3457 N N . LYS A 1 426 ? 34.5 15.852 -7.098 1 96.69 426 LYS A N 1
ATOM 3458 C CA . LYS A 1 426 ? 34.625 16.984 -6.184 1 96.69 426 LYS A CA 1
ATOM 3459 C C . LYS A 1 426 ? 33.375 17.125 -5.316 1 96.69 426 LYS A C 1
ATOM 3461 O O . LYS A 1 426 ? 32.25 16.891 -5.785 1 96.69 426 LYS A O 1
ATOM 3466 N N . ARG A 1 427 ? 33.688 17.453 -4.105 1 97.75 427 ARG A N 1
ATOM 3467 C CA . ARG A 1 427 ? 32.531 17.719 -3.221 1 97.75 427 ARG A CA 1
ATOM 3468 C C . ARG A 1 427 ? 31.844 19.016 -3.609 1 97.75 427 ARG A C 1
ATOM 3470 O O . ARG A 1 427 ? 32.5 20.062 -3.77 1 97.75 427 ARG A O 1
ATOM 3477 N N . ILE A 1 428 ? 30.531 19 -3.771 1 98.38 428 ILE A N 1
ATOM 3478 C CA . ILE A 1 428 ? 29.781 20.172 -4.207 1 98.38 428 ILE A CA 1
ATOM 3479 C C . ILE A 1 428 ? 28.5 20.297 -3.379 1 98.38 428 ILE A C 1
ATOM 3481 O O . ILE A 1 428 ? 28.047 19.312 -2.775 1 98.38 428 ILE A O 1
ATOM 3485 N N . VAL A 1 429 ? 28.031 21.484 -3.283 1 98.56 429 VAL A N 1
ATOM 3486 C CA . VAL A 1 429 ? 26.656 21.766 -2.887 1 98.56 429 VAL A CA 1
ATOM 3487 C C . VAL A 1 429 ? 25.766 21.875 -4.125 1 98.56 429 VAL A C 1
ATOM 3489 O O . VAL A 1 429 ? 26.078 22.609 -5.059 1 98.56 429 VAL A O 1
ATOM 3492 N N . ARG A 1 430 ? 24.734 21.156 -4.137 1 98.44 430 ARG A N 1
ATOM 3493 C CA . ARG A 1 430 ? 23.797 21.203 -5.254 1 98.44 430 ARG A CA 1
ATOM 3494 C C . ARG A 1 430 ? 22.438 21.75 -4.805 1 98.44 430 ARG A C 1
ATOM 3496 O O . ARG A 1 430 ? 21.844 21.234 -3.854 1 98.44 430 ARG A O 1
ATOM 3503 N N . PHE A 1 431 ? 21.984 22.719 -5.5 1 98.81 431 PHE A N 1
ATOM 3504 C CA . PHE A 1 431 ? 20.625 23.219 -5.379 1 98.81 431 PHE A CA 1
ATOM 3505 C C . PHE A 1 431 ? 19.734 22.672 -6.488 1 98.81 431 PHE A C 1
ATOM 3507 O O . PHE A 1 431 ? 20.047 22.812 -7.672 1 98.81 431 PHE A O 1
ATOM 3514 N N . ARG A 1 432 ? 18.656 21.953 -6.098 1 98.75 432 ARG A N 1
ATOM 3515 C CA . ARG A 1 432 ? 17.656 21.422 -7.027 1 98.75 432 ARG A CA 1
ATOM 3516 C C . ARG A 1 432 ? 16.297 22.078 -6.809 1 98.75 432 ARG A C 1
ATOM 3518 O O . ARG A 1 432 ? 15.555 21.672 -5.91 1 98.75 432 ARG A O 1
ATOM 3525 N N . PRO A 1 433 ? 15.922 23.047 -7.672 1 98.56 433 PRO A N 1
ATOM 3526 C CA . PRO A 1 433 ? 14.609 23.672 -7.555 1 98.56 433 PRO A CA 1
ATOM 3527 C C . PRO A 1 433 ? 13.484 22.812 -8.141 1 98.56 433 PRO A C 1
ATOM 3529 O O . PRO A 1 433 ? 13.734 21.984 -9.023 1 98.56 433 PRO A O 1
ATOM 3532 N N . ALA A 1 434 ? 12.281 22.969 -7.582 1 98.12 434 ALA A N 1
ATOM 3533 C CA . ALA A 1 434 ? 11.117 22.266 -8.117 1 98.12 434 ALA A CA 1
ATOM 3534 C C . ALA A 1 434 ? 10.938 22.562 -9.602 1 98.12 434 ALA A C 1
ATOM 3536 O O . ALA A 1 434 ? 10.398 21.734 -10.344 1 98.12 434 ALA A O 1
ATOM 3537 N N . GLU A 1 435 ? 11.305 23.719 -9.961 1 96.62 435 GLU A N 1
ATOM 3538 C CA . GLU A 1 435 ? 11.312 24.125 -11.359 1 96.62 435 GLU A CA 1
ATOM 3539 C C . GLU A 1 435 ? 12.562 24.953 -11.68 1 96.62 435 GLU A C 1
ATOM 3541 O O . GLU A 1 435 ? 12.953 25.828 -10.906 1 96.62 435 GLU A O 1
ATOM 3546 N N . GLY A 1 436 ? 13.117 24.609 -12.781 1 94.75 436 GLY A N 1
ATOM 3547 C CA . GLY A 1 436 ? 14.32 25.328 -13.18 1 94.75 436 GLY A CA 1
ATOM 3548 C C . GLY A 1 436 ? 15.547 24.453 -13.234 1 94.75 436 GLY A C 1
ATOM 3549 O O . GLY A 1 436 ? 15.438 23.219 -13.203 1 94.75 436 GLY A O 1
ATOM 3550 N N . GLU A 1 437 ? 16.734 25.016 -13.297 1 96.31 437 GLU A N 1
ATOM 3551 C CA . GLU A 1 437 ? 17.969 24.281 -13.492 1 96.31 437 GLU A CA 1
ATOM 3552 C C . GLU A 1 437 ? 18.672 24 -12.164 1 96.31 437 GLU A C 1
ATOM 3554 O O . GLU A 1 437 ? 18.625 24.828 -11.25 1 96.31 437 GLU A O 1
ATOM 3559 N N . VAL A 1 438 ? 19.281 22.906 -12.109 1 97.81 438 VAL A N 1
ATOM 3560 C CA . VAL A 1 438 ? 20.141 22.531 -10.992 1 97.81 438 VAL A CA 1
ATOM 3561 C C . VAL A 1 438 ? 21.375 23.422 -10.961 1 97.81 438 VAL A C 1
ATOM 3563 O O . VAL A 1 438 ? 21.938 23.75 -12.016 1 97.81 438 VAL A O 1
ATOM 3566 N N . ILE A 1 439 ? 21.812 23.922 -9.812 1 98.5 439 ILE A N 1
ATOM 3567 C CA . ILE A 1 439 ? 23 24.734 -9.648 1 98.5 439 ILE A CA 1
ATOM 3568 C C . ILE A 1 439 ? 23.984 24.062 -8.695 1 98.5 439 ILE A C 1
ATOM 3570 O O . ILE A 1 439 ? 23.594 23.656 -7.594 1 98.5 439 ILE A O 1
ATOM 3574 N N . ASP A 1 440 ? 25.203 23.969 -9.047 1 98.12 440 ASP A N 1
ATOM 3575 C CA . ASP A 1 440 ? 26.266 23.359 -8.25 1 98.12 440 ASP A CA 1
ATOM 3576 C C . ASP A 1 440 ? 27.297 24.406 -7.809 1 98.12 440 ASP A C 1
ATOM 3578 O O . ASP A 1 440 ? 27.609 25.328 -8.562 1 98.12 440 ASP A O 1
ATOM 3582 N N . ARG A 1 441 ? 27.781 24.281 -6.594 1 97.94 441 ARG A N 1
ATOM 3583 C CA . ARG A 1 441 ? 28.891 25.078 -6.066 1 97.94 441 ARG A CA 1
ATOM 3584 C C . ARG A 1 441 ? 29.922 24.188 -5.391 1 97.94 441 ARG A C 1
ATOM 3586 O O . ARG A 1 441 ? 29.594 23.359 -4.539 1 97.94 441 ARG A O 1
ATOM 3593 N N . GLU A 1 442 ? 31.172 24.406 -5.758 1 96.81 442 GLU A N 1
ATOM 3594 C CA . GLU A 1 442 ? 32.25 23.641 -5.109 1 96.81 442 GLU A CA 1
ATOM 3595 C C . GLU A 1 442 ? 32.469 24.109 -3.674 1 96.81 442 GLU A C 1
ATOM 3597 O O . GLU A 1 442 ? 32.344 25.312 -3.379 1 96.81 442 GLU A O 1
ATOM 3602 N N . VAL A 1 443 ? 32.75 23.219 -2.842 1 96.12 443 VAL A N 1
ATOM 3603 C CA . VAL A 1 443 ? 33.031 23.531 -1.443 1 96.12 443 VAL A CA 1
ATOM 3604 C C . VAL A 1 443 ? 34.25 22.781 -0.974 1 96.12 443 VAL A C 1
ATOM 3606 O O . VAL A 1 443 ? 34.812 21.969 -1.718 1 96.12 443 VAL A O 1
ATOM 3609 N N . GLY A 1 444 ? 34.688 23.078 0.267 1 93.81 444 GLY A N 1
ATOM 3610 C CA . GLY A 1 444 ? 35.844 22.391 0.827 1 93.81 444 GLY A CA 1
ATOM 3611 C C . GLY A 1 444 ? 35.656 20.891 0.942 1 93.81 444 GLY A C 1
ATOM 3612 O O . GLY A 1 444 ? 34.5 20.422 1.071 1 93.81 444 GLY A O 1
ATOM 3613 N N . PRO A 1 445 ? 36.688 20.141 0.975 1 92.44 445 PRO A N 1
ATOM 3614 C CA . PRO A 1 445 ? 36.594 18.688 0.922 1 92.44 445 PRO A CA 1
ATOM 3615 C C . PRO A 1 445 ? 36.062 18.078 2.211 1 92.44 445 PRO A C 1
ATOM 3617 O O . PRO A 1 445 ? 35.5 16.969 2.193 1 92.44 445 PRO A O 1
ATOM 3620 N N . THR A 1 446 ? 36.125 18.781 3.334 1 92.38 446 THR A N 1
ATOM 3621 C CA . THR A 1 446 ? 35.781 18.109 4.578 1 92.38 446 THR A CA 1
ATOM 3622 C C . THR A 1 446 ? 34.969 19.047 5.488 1 92.38 446 THR A C 1
ATOM 3624 O O . THR A 1 446 ? 34.531 18.641 6.574 1 92.38 446 THR A O 1
ATOM 3627 N N . SER A 1 447 ? 34.688 20.234 5.121 1 93.25 447 SER A N 1
ATOM 3628 C CA . SER A 1 447 ? 34.031 21.219 5.977 1 93.25 447 SER A CA 1
ATOM 3629 C C . SER A 1 447 ? 32.562 20.844 6.227 1 93.25 447 SER A C 1
ATOM 3631 O O . SER A 1 447 ? 31.906 20.312 5.336 1 93.25 447 SER A O 1
ATOM 3633 N N . ASP A 1 448 ? 32.156 21.109 7.43 1 96.62 448 ASP A N 1
ATOM 3634 C CA . ASP A 1 448 ? 30.703 21.078 7.645 1 96.62 448 ASP A CA 1
ATOM 3635 C C . ASP A 1 448 ? 30.016 22.219 6.883 1 96.62 448 ASP A C 1
ATOM 3637 O O . ASP A 1 448 ? 30.656 23.203 6.531 1 96.62 448 ASP A O 1
ATOM 3641 N N . LEU A 1 449 ? 28.812 21.969 6.594 1 97.94 449 LEU A N 1
ATOM 3642 C CA . LEU A 1 449 ? 28.016 22.984 5.914 1 97.94 449 LEU A CA 1
ATOM 3643 C C . LEU A 1 449 ? 26.797 23.359 6.742 1 97.94 449 LEU A C 1
ATOM 3645 O O . LEU A 1 449 ? 26.156 22.484 7.328 1 97.94 449 LEU A O 1
ATOM 3649 N N . ILE A 1 450 ? 26.547 24.625 6.879 1 98.25 450 ILE A N 1
ATOM 3650 C CA . ILE A 1 450 ? 25.281 25.125 7.398 1 98.25 450 ILE A CA 1
ATOM 3651 C C . ILE A 1 450 ? 24.359 25.5 6.242 1 98.25 450 ILE A C 1
ATOM 3653 O O . ILE A 1 450 ? 24.719 26.297 5.375 1 98.25 450 ILE A O 1
ATOM 3657 N N . PHE A 1 451 ? 23.266 24.844 6.172 1 98.81 451 PHE A N 1
ATOM 3658 C CA . PHE A 1 451 ? 22.266 25.156 5.156 1 98.81 451 PHE A CA 1
ATOM 3659 C C . PHE A 1 451 ? 21.188 26.078 5.727 1 98.81 451 PHE A C 1
ATOM 3661 O O . PHE A 1 451 ? 20.781 25.922 6.883 1 98.81 451 PHE A O 1
ATOM 3668 N N . LEU A 1 452 ? 20.75 27.031 4.863 1 98.62 452 LEU A N 1
ATOM 3669 C CA . LEU A 1 452 ? 19.703 27.984 5.219 1 98.62 452 LEU A CA 1
ATOM 3670 C C . LEU A 1 452 ? 18.594 27.984 4.168 1 98.62 452 LEU A C 1
ATOM 3672 O O . LEU A 1 452 ? 18.875 27.938 2.967 1 98.62 452 LEU A O 1
ATOM 3676 N N . ILE A 1 453 ? 17.391 27.969 4.605 1 98.94 453 ILE A N 1
ATOM 3677 C CA . ILE A 1 453 ? 16.234 28.234 3.771 1 98.94 453 ILE A CA 1
ATOM 3678 C C . ILE A 1 453 ? 15.422 29.391 4.367 1 98.94 453 ILE A C 1
ATOM 3680 O O . ILE A 1 453 ? 14.852 29.25 5.449 1 98.94 453 ILE A O 1
ATOM 3684 N N . GLU A 1 454 ? 15.406 30.5 3.709 1 98.75 454 GLU A N 1
ATOM 3685 C CA . GLU A 1 454 ? 14.562 31.641 4.102 1 98.75 454 GLU A CA 1
ATOM 3686 C C . GLU A 1 454 ? 13.172 31.531 3.49 1 98.75 454 GLU A C 1
ATOM 3688 O O . GLU A 1 454 ? 13.031 31.438 2.27 1 98.75 454 GLU A O 1
ATOM 3693 N N . CYS A 1 455 ? 12.211 31.5 4.324 1 98.5 455 CYS A N 1
ATOM 3694 C CA . CYS A 1 455 ? 10.812 31.406 3.902 1 98.5 455 CYS A CA 1
ATOM 3695 C C . CYS A 1 455 ? 10.156 32.781 3.891 1 98.5 455 CYS A C 1
ATOM 3697 O O . CYS A 1 455 ? 10.398 33.594 4.781 1 98.5 455 CYS A O 1
ATOM 3699 N N . GLY A 1 456 ? 9.312 33.062 2.988 1 97 456 GLY A N 1
ATOM 3700 C CA . GLY A 1 456 ? 8.578 34.312 2.826 1 97 456 GLY A CA 1
ATOM 3701 C C . GLY A 1 456 ? 7.777 34.375 1.538 1 97 456 GLY A C 1
ATOM 3702 O O . GLY A 1 456 ? 6.961 33.5 1.27 1 97 456 GLY A O 1
ATOM 3703 N N . ASP A 1 457 ? 8.047 35.375 0.716 1 95.12 457 ASP A N 1
ATOM 3704 C CA . ASP A 1 457 ? 7.352 35.5 -0.562 1 95.12 457 ASP A CA 1
ATOM 3705 C C . ASP A 1 457 ? 7.887 34.469 -1.578 1 95.12 457 ASP A C 1
ATOM 3707 O O . ASP A 1 457 ? 7.285 34.281 -2.637 1 95.12 457 ASP A O 1
ATOM 3711 N N . ARG A 1 458 ? 8.938 33.938 -1.243 1 97.38 458 ARG A N 1
ATOM 3712 C CA . ARG A 1 458 ? 9.594 32.844 -1.932 1 97.38 458 ARG A CA 1
ATOM 3713 C C . ARG A 1 458 ? 10.438 32 -0.965 1 97.38 458 ARG A C 1
ATOM 3715 O O . ARG A 1 458 ? 10.602 32.375 0.197 1 97.38 458 ARG A O 1
ATOM 3722 N N . TYR A 1 459 ? 10.906 30.938 -1.387 1 98.69 459 TYR A N 1
ATOM 3723 C CA . TYR A 1 459 ? 11.898 30.172 -0.637 1 98.69 459 TYR A CA 1
ATOM 3724 C C . TYR A 1 459 ? 13.305 30.406 -1.193 1 98.69 459 TYR A C 1
ATOM 3726 O O . TYR A 1 459 ? 13.57 30.109 -2.357 1 98.69 459 TYR A O 1
ATOM 3734 N N . ARG A 1 460 ? 14.188 30.984 -0.384 1 98.75 460 ARG A N 1
ATOM 3735 C CA . ARG A 1 460 ? 15.562 31.234 -0.788 1 98.75 460 ARG A CA 1
ATOM 3736 C C . ARG A 1 460 ? 16.516 30.25 -0.115 1 98.75 460 ARG A C 1
ATOM 3738 O O . ARG A 1 460 ? 16.422 30.016 1.094 1 98.75 460 ARG A O 1
ATOM 3745 N N . PHE A 1 461 ? 17.391 29.672 -0.938 1 98.88 461 PHE A N 1
ATOM 3746 C CA . PHE A 1 461 ? 18.297 28.641 -0.465 1 98.88 461 PHE A CA 1
ATOM 3747 C C . PHE A 1 461 ? 19.734 29.188 -0.396 1 98.88 461 PHE A C 1
ATOM 3749 O O . PHE A 1 461 ? 20.188 29.875 -1.313 1 98.88 461 PHE A O 1
ATOM 3756 N N . GLY A 1 462 ? 20.406 28.922 0.707 1 98.56 462 GLY A N 1
ATOM 3757 C CA . GLY A 1 462 ? 21.797 29.312 0.88 1 98.56 462 GLY A CA 1
ATOM 3758 C C . GLY A 1 462 ? 22.578 28.359 1.755 1 98.56 462 GLY A C 1
ATOM 3759 O O . GLY A 1 462 ? 22.031 27.406 2.297 1 98.56 462 GLY A O 1
ATOM 3760 N N . PHE A 1 463 ? 23.875 28.516 1.787 1 98.31 463 PHE A N 1
ATOM 3761 C CA . PHE A 1 463 ? 24.734 27.703 2.645 1 98.31 463 PHE A CA 1
ATOM 3762 C C . PHE A 1 463 ? 25.969 28.5 3.09 1 98.31 463 PHE A C 1
ATOM 3764 O O . PHE A 1 463 ? 26.25 29.547 2.535 1 98.31 463 PHE A O 1
ATOM 3771 N N . LYS A 1 464 ? 26.547 27.984 4.172 1 96.31 464 LYS A N 1
ATOM 3772 C CA . LYS A 1 464 ? 27.812 28.469 4.711 1 96.31 464 LYS A CA 1
ATOM 3773 C C . LYS A 1 464 ? 28.75 27.312 5.035 1 96.31 464 LYS A C 1
ATOM 3775 O O . LYS A 1 464 ? 28.312 26.281 5.547 1 96.31 464 LYS A O 1
ATOM 3780 N N . GLU A 1 465 ? 29.953 27.531 4.676 1 94.75 465 GLU A N 1
ATOM 3781 C CA . GLU A 1 465 ? 30.969 26.578 5.129 1 94.75 465 GLU A CA 1
ATOM 3782 C C . GLU A 1 465 ? 31.438 26.906 6.539 1 94.75 465 GLU A C 1
ATOM 3784 O O . GLU A 1 465 ? 31.734 28.062 6.848 1 94.75 465 GLU A O 1
ATOM 3789 N N . VAL A 1 466 ? 31.406 25.891 7.277 1 93.69 466 VAL A N 1
ATOM 3790 C CA . VAL A 1 466 ? 31.875 26.094 8.648 1 93.69 466 VAL A CA 1
ATOM 3791 C C . VAL A 1 466 ? 33.406 26.125 8.672 1 93.69 466 VAL A C 1
ATOM 3793 O O . VAL A 1 466 ? 34.031 25.219 8.141 1 93.69 466 VAL A O 1
ATOM 3796 N N . SER A 1 467 ? 33.938 27.172 8.969 1 84.88 467 SER A N 1
ATOM 3797 C CA . SER A 1 467 ? 35.375 27.312 9.164 1 84.88 467 SER A CA 1
ATOM 3798 C C . SER A 1 467 ? 35.688 27.781 10.578 1 84.88 467 SER A C 1
ATOM 3800 O O . SER A 1 467 ? 34.906 28.531 11.18 1 84.88 467 SER A O 1
ATOM 3802 N N . GLU A 1 468 ? 36.719 27.141 11.094 1 75.69 468 GLU A N 1
ATOM 3803 C CA . GLU A 1 468 ? 37.125 27.531 12.438 1 75.69 468 GLU A CA 1
ATOM 3804 C C . GLU A 1 468 ? 37.469 29.016 12.492 1 75.69 468 GLU A C 1
ATOM 3806 O O . GLU A 1 468 ? 38.281 29.5 11.695 1 75.69 468 GLU A O 1
ATOM 3811 N N . GLY A 1 469 ? 36.906 29.672 13.422 1 68.81 469 GLY A N 1
ATOM 3812 C CA . GLY A 1 469 ? 37.281 31.016 13.836 1 68.81 469 GLY A CA 1
ATOM 3813 C C . GLY A 1 469 ? 36.781 32.094 12.898 1 68.81 469 GLY A C 1
ATOM 3814 O O . GLY A 1 469 ? 37.031 33.281 13.109 1 68.81 469 GLY A O 1
ATOM 3815 N N . VAL A 1 470 ? 36.25 31.734 11.758 1 70.81 470 VAL A N 1
ATOM 3816 C CA . VAL A 1 470 ? 35.875 32.781 10.836 1 70.81 470 VAL A CA 1
ATOM 3817 C C . VAL A 1 470 ? 34.375 32.656 10.523 1 70.81 470 VAL A C 1
ATOM 3819 O O . VAL A 1 470 ? 33.875 31.562 10.242 1 70.81 470 VAL A O 1
ATOM 3822 N N . GLU A 1 471 ? 33.656 33.656 10.836 1 75.81 471 GLU A N 1
ATOM 3823 C CA . GLU A 1 471 ? 32.25 33.688 10.398 1 75.81 471 GLU A CA 1
ATOM 3824 C C . GLU A 1 471 ? 32.156 33.906 8.891 1 75.81 471 GLU A C 1
ATOM 3826 O O . GLU A 1 471 ? 32.656 34.906 8.359 1 75.81 471 GLU A O 1
ATOM 3831 N N . THR A 1 472 ? 31.703 32.906 8.195 1 80.88 472 THR A N 1
ATOM 3832 C CA . THR A 1 472 ? 31.531 32.969 6.75 1 80.88 472 THR A CA 1
ATOM 3833 C C . THR A 1 472 ? 30.109 33.375 6.398 1 80.88 472 THR A C 1
ATOM 3835 O O . THR A 1 472 ? 29.156 32.875 6.973 1 80.88 472 THR A O 1
ATOM 3838 N N . PRO A 1 473 ? 30.016 34.375 5.609 1 88.81 473 PRO A N 1
ATOM 3839 C CA . PRO A 1 473 ? 28.672 34.781 5.191 1 88.81 473 PRO A CA 1
ATOM 3840 C C . PRO A 1 473 ? 27.938 33.688 4.418 1 88.81 473 PRO A C 1
ATOM 3842 O O . PRO A 1 473 ? 28.578 32.875 3.773 1 88.81 473 PRO A O 1
ATOM 3845 N N . ALA A 1 474 ? 26.656 33.75 4.562 1 93.56 474 ALA A N 1
ATOM 3846 C CA . ALA A 1 474 ? 25.828 32.812 3.803 1 93.56 474 ALA A CA 1
ATOM 3847 C C . ALA A 1 474 ? 25.938 33.094 2.305 1 93.56 474 ALA A C 1
ATOM 3849 O O . ALA A 1 474 ? 25.938 34.25 1.874 1 93.56 474 ALA A O 1
ATOM 3850 N N . GLN A 1 475 ? 26.156 32.094 1.558 1 96.5 475 GLN A N 1
ATOM 3851 C CA . GLN A 1 475 ? 26.078 32.156 0.101 1 96.5 475 GLN A CA 1
ATOM 3852 C C . GLN A 1 475 ? 24.703 31.703 -0.399 1 96.5 475 GLN A C 1
ATOM 3854 O O . GLN A 1 475 ? 24.359 30.531 -0.294 1 96.5 475 GLN A O 1
ATOM 3859 N N . TRP A 1 476 ? 23.984 32.625 -0.928 1 98.06 476 TRP A N 1
ATOM 3860 C CA . TRP A 1 476 ? 22.672 32.281 -1.497 1 98.06 476 TRP A CA 1
ATOM 3861 C C . TRP A 1 476 ? 22.828 31.703 -2.902 1 98.06 476 TRP A C 1
ATOM 3863 O O . TRP A 1 476 ? 23.547 32.281 -3.734 1 98.06 476 TRP A O 1
ATOM 3873 N N . ILE A 1 477 ? 22.188 30.656 -3.139 1 97.94 477 ILE A N 1
ATOM 3874 C CA . ILE A 1 477 ? 22.484 29.906 -4.355 1 97.94 477 ILE A CA 1
ATOM 3875 C C . ILE A 1 477 ? 21.266 29.906 -5.27 1 97.94 477 ILE A C 1
ATOM 3877 O O . ILE A 1 477 ? 21.391 29.766 -6.488 1 97.94 477 ILE A O 1
ATOM 3881 N N . GLY A 1 478 ? 20.047 29.969 -4.777 1 97.94 478 GLY A N 1
ATOM 3882 C CA . GLY A 1 478 ? 18.844 29.984 -5.598 1 97.94 478 GLY A CA 1
ATOM 3883 C C . GLY A 1 478 ? 17.578 30.219 -4.805 1 97.94 478 GLY A C 1
ATOM 3884 O O . GLY A 1 478 ? 17.625 30.328 -3.576 1 97.94 478 GLY A O 1
ATOM 3885 N N . ALA A 1 479 ? 16.469 30.391 -5.516 1 98.25 479 ALA A N 1
ATOM 3886 C CA . ALA A 1 479 ? 15.164 30.625 -4.918 1 98.25 479 ALA A CA 1
ATOM 3887 C C . ALA A 1 479 ? 14.055 30.016 -5.777 1 98.25 479 ALA A C 1
ATOM 3889 O O . ALA A 1 479 ? 14.242 29.781 -6.973 1 98.25 479 ALA A O 1
ATOM 3890 N N . VAL A 1 480 ? 13.008 29.719 -5.176 1 98.56 480 VAL A N 1
ATOM 3891 C CA . VAL A 1 480 ? 11.836 29.172 -5.863 1 98.56 480 VAL A CA 1
ATOM 3892 C C . VAL A 1 480 ? 10.578 29.891 -5.395 1 98.56 480 VAL A C 1
ATOM 3894 O O . VAL A 1 480 ? 10.383 30.109 -4.195 1 98.56 480 VAL A O 1
ATOM 3897 N N . ALA A 1 481 ? 9.703 30.25 -6.34 1 97.44 481 ALA A N 1
ATOM 3898 C CA . ALA A 1 481 ? 8.461 30.953 -6.027 1 97.44 481 ALA A CA 1
ATOM 3899 C C . ALA A 1 481 ? 7.492 30.031 -5.281 1 97.44 481 ALA A C 1
ATOM 3901 O O . ALA A 1 481 ? 7.43 28.828 -5.551 1 97.44 481 ALA A O 1
ATOM 3902 N N . ASN A 1 482 ? 6.727 30.672 -4.367 1 97.44 482 ASN A N 1
ATOM 3903 C CA . ASN A 1 482 ? 5.703 29.906 -3.666 1 97.44 482 ASN A CA 1
ATOM 3904 C C . ASN A 1 482 ? 4.715 29.266 -4.637 1 97.44 482 ASN A C 1
ATOM 3906 O O . ASN A 1 482 ? 4.25 28.141 -4.41 1 97.44 482 ASN A O 1
ATOM 3910 N N . SER A 1 483 ? 4.363 29.953 -5.746 1 96.31 483 SER A N 1
ATOM 3911 C CA . SER A 1 483 ? 3.414 29.438 -6.734 1 96.31 483 SER A CA 1
ATOM 3912 C C . SER A 1 483 ? 3.936 28.172 -7.398 1 96.31 483 SER A C 1
ATOM 3914 O O . SER A 1 483 ? 3.152 27.312 -7.793 1 96.31 483 SER A O 1
ATOM 3916 N N . VAL A 1 484 ? 5.254 28.094 -7.504 1 97.81 484 VAL A N 1
ATOM 3917 C CA . VAL A 1 484 ? 5.879 26.906 -8.062 1 97.81 484 VAL A CA 1
ATOM 3918 C C . VAL A 1 484 ? 5.844 25.781 -7.035 1 97.81 484 VAL A C 1
ATOM 3920 O O . VAL A 1 484 ? 5.527 24.625 -7.371 1 97.81 484 VAL A O 1
ATOM 3923 N N . MET A 1 485 ? 6.102 26.094 -5.809 1 98.31 485 MET A N 1
ATOM 3924 C CA . MET A 1 485 ? 6.211 25.094 -4.75 1 98.31 485 MET A CA 1
ATOM 3925 C C . MET A 1 485 ? 4.844 24.531 -4.387 1 98.31 485 MET A C 1
ATOM 3927 O O . MET A 1 485 ? 4.746 23.453 -3.805 1 98.31 485 MET A O 1
ATOM 3931 N N . THR A 1 486 ? 3.771 25.234 -4.707 1 97.69 486 THR A N 1
ATOM 3932 C CA . THR A 1 486 ? 2.439 24.812 -4.301 1 97.69 486 THR A CA 1
ATOM 3933 C C . THR A 1 486 ? 1.643 24.297 -5.5 1 97.69 486 THR A C 1
ATOM 3935 O O . THR A 1 486 ? 0.412 24.266 -5.461 1 97.69 486 THR A O 1
ATOM 3938 N N . ARG A 1 487 ? 2.268 24.031 -6.574 1 97.06 487 ARG A N 1
ATOM 3939 C CA . ARG A 1 487 ? 1.558 23.547 -7.758 1 97.06 487 ARG A CA 1
ATOM 3940 C C . ARG A 1 487 ? 0.836 22.234 -7.477 1 97.06 487 ARG A C 1
ATOM 3942 O O . ARG A 1 487 ? 1.301 21.422 -6.668 1 97.06 487 ARG A O 1
ATOM 3949 N N . ALA A 1 488 ? -0.27 22.031 -8.125 1 96.06 488 ALA A N 1
ATOM 3950 C CA . ALA A 1 488 ? -1.023 20.781 -8.008 1 96.06 488 ALA A CA 1
ATOM 3951 C C . ALA A 1 488 ? -0.226 19.594 -8.562 1 96.06 488 ALA A C 1
ATOM 3953 O O . ALA A 1 488 ? 0.418 19.719 -9.609 1 96.06 488 ALA A O 1
ATOM 3954 N N . PRO A 1 489 ? -0.2 18.516 -7.848 1 97.44 489 PRO A N 1
ATOM 3955 C CA . PRO A 1 489 ? 0.462 17.328 -8.406 1 97.44 489 PRO A CA 1
ATOM 3956 C C . PRO A 1 489 ? -0.265 16.766 -9.625 1 97.44 489 PRO A C 1
ATOM 3958 O O . PRO A 1 489 ? -1.485 16.906 -9.742 1 97.44 489 PRO A O 1
ATOM 3961 N N . PRO A 1 490 ? 0.449 16.172 -10.539 1 96.5 490 PRO A N 1
ATOM 3962 C CA . PRO A 1 490 ? -0.194 15.578 -11.719 1 96.5 490 PRO A CA 1
ATOM 3963 C C . PRO A 1 490 ? -1.164 14.461 -11.359 1 96.5 490 PRO A C 1
ATOM 3965 O O . PRO A 1 490 ? -2.098 14.18 -12.117 1 96.5 490 PRO A O 1
ATOM 3968 N N . VAL A 1 491 ? -0.929 13.727 -10.281 1 96.25 491 VAL A N 1
ATOM 3969 C CA . VAL A 1 491 ? -1.8 12.688 -9.734 1 96.25 491 VAL A CA 1
ATOM 3970 C C . VAL A 1 491 ? -1.965 12.883 -8.234 1 96.25 491 VAL A C 1
ATOM 3972 O O . VAL A 1 491 ? -1.001 13.203 -7.531 1 96.25 491 VAL A O 1
ATOM 3975 N N . GLY A 1 492 ? -3.197 12.68 -7.738 1 96.69 492 GLY A N 1
ATOM 3976 C CA . GLY A 1 492 ? -3.49 12.953 -6.336 1 96.69 492 GLY A CA 1
ATOM 3977 C C . GLY A 1 492 ? -3.986 14.359 -6.094 1 96.69 492 GLY A C 1
ATOM 3978 O O . GLY A 1 492 ? -4.535 15 -7 1 96.69 492 GLY A O 1
ATOM 3979 N N . ALA A 1 493 ? -3.924 14.797 -4.84 1 95.38 493 ALA A N 1
ATOM 3980 C CA . ALA A 1 493 ? -4.359 16.125 -4.438 1 95.38 493 ALA A CA 1
ATOM 3981 C C . ALA A 1 493 ? -3.465 16.688 -3.336 1 95.38 493 ALA A C 1
ATOM 3983 O O . ALA A 1 493 ? -2.955 15.938 -2.498 1 95.38 493 ALA A O 1
ATOM 3984 N N . PRO A 1 494 ? -3.281 17.938 -3.348 1 93.75 494 PRO A N 1
ATOM 3985 C CA . PRO A 1 494 ? -2.447 18.594 -2.338 1 93.75 494 PRO A CA 1
ATOM 3986 C C . PRO A 1 494 ? -3.225 18.953 -1.073 1 93.75 494 PRO A C 1
ATOM 3988 O O . PRO A 1 494 ? -3.406 20.141 -0.77 1 93.75 494 PRO A O 1
ATOM 3991 N N . PHE A 1 495 ? -3.508 18.031 -0.206 1 95 495 PHE A N 1
ATOM 3992 C CA . PHE A 1 495 ? -4.312 18.266 0.987 1 95 495 PHE A CA 1
ATOM 3993 C C . PHE A 1 495 ? -3.436 18.688 2.16 1 95 495 PHE A C 1
ATOM 3995 O O . PHE A 1 495 ? -3.943 19.031 3.23 1 95 495 PHE A O 1
ATOM 4002 N N . THR A 1 496 ? -2.121 18.656 1.983 1 96.56 496 THR A N 1
ATOM 4003 C CA . THR A 1 496 ? -1.173 18.938 3.059 1 96.56 496 THR A CA 1
ATOM 4004 C C . THR A 1 496 ? -0.563 20.328 2.904 1 96.56 496 THR A C 1
ATOM 4006 O O . THR A 1 496 ? -1.074 21.156 2.148 1 96.56 496 THR A O 1
ATOM 4009 N N . GLY A 1 497 ? 0.38 20.672 3.742 1 98 497 GLY A N 1
ATOM 4010 C CA . GLY A 1 497 ? 1.104 21.922 3.695 1 98 497 GLY A CA 1
ATOM 4011 C C . GLY A 1 497 ? 2.602 21.75 3.529 1 98 497 GLY A C 1
ATOM 4012 O O . GLY A 1 497 ? 3.104 20.625 3.551 1 98 497 GLY A O 1
ATOM 4013 N N . MET A 1 498 ? 3.207 22.891 3.352 1 98.75 498 MET A N 1
ATOM 4014 C CA . MET A 1 498 ? 4.648 22.875 3.123 1 98.75 498 MET A CA 1
ATOM 4015 C C . MET A 1 498 ? 5.395 22.406 4.367 1 98.75 498 MET A C 1
ATOM 4017 O O . MET A 1 498 ? 5.066 22.812 5.484 1 98.75 498 MET A O 1
ATOM 4021 N N . MET A 1 499 ? 6.379 21.609 4.145 1 98.62 499 MET A N 1
ATOM 4022 C CA . MET A 1 499 ? 7.262 21.156 5.219 1 98.62 499 MET A CA 1
ATOM 4023 C C . MET A 1 499 ? 8.727 21.375 4.848 1 98.62 499 MET A C 1
ATOM 4025 O O . MET A 1 499 ? 9.062 21.484 3.67 1 98.62 499 MET A O 1
ATOM 4029 N N . LEU A 1 500 ? 9.523 21.531 5.805 1 98.88 500 LEU A N 1
ATOM 4030 C CA . LEU A 1 500 ? 10.977 21.562 5.664 1 98.88 500 LEU A CA 1
ATOM 4031 C C . LEU A 1 500 ? 11.617 20.375 6.395 1 98.88 500 LEU A C 1
ATOM 4033 O O . LEU A 1 500 ? 11.047 19.859 7.355 1 98.88 500 LEU A O 1
ATOM 4037 N N . GLY A 1 501 ? 12.742 19.938 5.852 1 98.75 501 GLY A N 1
ATOM 4038 C CA . GLY A 1 501 ? 13.219 18.719 6.477 1 98.75 501 GLY A CA 1
ATOM 4039 C C . GLY A 1 501 ? 14.656 18.391 6.141 1 98.75 501 GLY A C 1
ATOM 4040 O O . GLY A 1 501 ? 15.375 19.219 5.574 1 98.75 501 GLY A O 1
ATOM 4041 N N . LEU A 1 502 ? 15.18 17.266 6.676 1 98.94 502 LEU A N 1
ATOM 4042 C CA . LEU A 1 502 ? 16.5 16.672 6.527 1 98.94 502 LEU A CA 1
ATOM 4043 C C . LEU A 1 502 ? 16.438 15.367 5.75 1 98.94 502 LEU A C 1
ATOM 4045 O O . LEU A 1 502 ? 15.516 14.57 5.938 1 98.94 502 LEU A O 1
ATOM 4049 N N . TYR A 1 503 ? 17.406 15.188 4.875 1 98.94 503 TYR A N 1
ATOM 4050 C CA . TYR A 1 503 ? 17.359 13.953 4.102 1 98.94 503 TYR A CA 1
ATOM 4051 C C . TYR A 1 503 ? 18.75 13.414 3.85 1 98.94 503 TYR A C 1
ATOM 4053 O O . TYR A 1 503 ? 19.734 14.141 3.984 1 98.94 503 TYR A O 1
ATOM 4061 N N . SER A 1 504 ? 18.859 12.188 3.631 1 98.88 504 SER A N 1
ATOM 4062 C CA . SER A 1 504 ? 19.984 11.461 3.029 1 98.88 504 SER A CA 1
ATOM 4063 C C . SER A 1 504 ? 19.484 10.328 2.135 1 98.88 504 SER A C 1
ATOM 4065 O O . SER A 1 504 ? 18.578 9.578 2.518 1 98.88 504 SER A O 1
ATOM 4067 N N . TYR A 1 505 ? 19.984 10.312 0.928 1 98.31 505 TYR A N 1
ATOM 4068 C CA . TYR A 1 505 ? 19.562 9.203 0.083 1 98.31 505 TYR A CA 1
ATOM 4069 C C . TYR A 1 505 ? 20.656 8.797 -0.89 1 98.31 505 TYR A C 1
ATOM 4071 O O . TYR A 1 505 ? 21.625 9.547 -1.098 1 98.31 505 TYR A O 1
ATOM 4079 N N . GLY A 1 506 ? 20.547 7.586 -1.354 1 97.44 506 GLY A N 1
ATOM 4080 C CA . GLY A 1 506 ? 21.25 7.129 -2.543 1 97.44 506 GLY A CA 1
ATOM 4081 C C . GLY A 1 506 ? 20.328 6.832 -3.707 1 97.44 506 GLY A C 1
ATOM 4082 O O . GLY A 1 506 ? 19.172 6.445 -3.508 1 97.44 506 GLY A O 1
ATOM 4083 N N . GLU A 1 507 ? 20.828 7.062 -4.883 1 96.5 507 GLU A N 1
ATOM 4084 C CA . GLU A 1 507 ? 20.078 6.699 -6.074 1 96.5 507 GLU A CA 1
ATOM 4085 C C . GLU A 1 507 ? 20.062 5.184 -6.277 1 96.5 507 GLU A C 1
ATOM 4087 O O . GLU A 1 507 ? 21.016 4.613 -6.793 1 96.5 507 GLU A O 1
ATOM 4092 N N . LEU A 1 508 ? 18.922 4.488 -5.867 1 96.12 508 LEU A N 1
ATOM 4093 C CA . LEU A 1 508 ? 18.672 3.055 -5.988 1 96.12 508 LEU A CA 1
ATOM 4094 C C . LEU A 1 508 ? 19.719 2.256 -5.215 1 96.12 508 LEU A C 1
ATOM 4096 O O . LEU A 1 508 ? 20.094 1.157 -5.629 1 96.12 508 LEU A O 1
ATOM 4100 N N . GLN A 1 509 ? 20.25 2.818 -4.156 1 95.31 509 GLN A N 1
ATOM 4101 C CA . GLN A 1 509 ? 21.234 2.174 -3.303 1 95.31 509 GLN A CA 1
ATOM 4102 C C . GLN A 1 509 ? 21.281 2.82 -1.921 1 95.31 509 GLN A C 1
ATOM 4104 O O . GLN A 1 509 ? 20.828 3.959 -1.75 1 95.31 509 GLN A O 1
ATOM 4109 N N . LYS A 1 510 ? 21.844 2.146 -0.971 1 95.12 510 LYS A N 1
ATOM 4110 C CA . LYS A 1 510 ? 22.078 2.705 0.358 1 95.12 510 LYS A CA 1
ATOM 4111 C C . LYS A 1 510 ? 23.266 3.66 0.355 1 95.12 510 LYS A C 1
ATOM 4113 O O . LYS A 1 510 ? 24.281 3.4 -0.304 1 95.12 510 LYS A O 1
ATOM 4118 N N . CYS A 1 511 ? 23.172 4.73 1.096 1 96.62 511 CYS A N 1
ATOM 4119 C CA . CYS A 1 511 ? 24.328 5.555 1.402 1 96.62 511 CYS A CA 1
ATOM 4120 C C . CYS A 1 511 ? 25.219 4.883 2.443 1 96.62 511 CYS A C 1
ATOM 4122 O O . CYS A 1 511 ? 24.812 4.695 3.59 1 96.62 511 CYS A O 1
ATOM 4124 N N . LEU A 1 512 ? 26.391 4.578 2.1 1 96 512 LEU A N 1
ATOM 4125 C CA . LEU A 1 512 ? 27.297 3.934 3.053 1 96 512 LEU A CA 1
ATOM 4126 C C . LEU A 1 512 ? 27.844 4.945 4.055 1 96 512 LEU A C 1
ATOM 4128 O O . LEU A 1 512 ? 28.094 4.602 5.211 1 96 512 LEU A O 1
ATOM 4132 N N . ALA A 1 513 ? 28.016 6.172 3.57 1 96.25 513 ALA A N 1
ATOM 4133 C CA . ALA A 1 513 ? 28.453 7.238 4.465 1 96.25 513 ALA A CA 1
ATOM 4134 C C . ALA A 1 513 ? 27.281 7.82 5.238 1 96.25 513 ALA A C 1
ATOM 4136 O O . ALA A 1 513 ? 26.266 8.188 4.648 1 96.25 513 ALA A O 1
ATOM 4137 N N . PRO A 1 514 ? 27.391 7.887 6.539 1 97.88 514 PRO A N 1
ATOM 4138 C CA . PRO A 1 514 ? 26.312 8.508 7.305 1 97.88 514 PRO A CA 1
ATOM 4139 C C . PRO A 1 514 ? 26.266 10.023 7.141 1 97.88 514 PRO A C 1
ATOM 4141 O O . PRO A 1 514 ? 27.297 10.648 6.883 1 97.88 514 PRO A O 1
ATOM 4144 N N . ALA A 1 515 ? 25.141 10.617 7.172 1 98.88 515 ALA A N 1
ATOM 4145 C CA . ALA A 1 515 ? 24.938 12.062 7.254 1 98.88 515 ALA A CA 1
ATOM 4146 C C . ALA A 1 515 ? 24.594 12.484 8.68 1 98.88 515 ALA A C 1
ATOM 4148 O O . ALA A 1 515 ? 23.578 12.062 9.227 1 98.88 515 ALA A O 1
ATOM 4149 N N . ASP A 1 516 ? 25.406 13.305 9.273 1 98.88 516 ASP A N 1
ATOM 4150 C CA . ASP A 1 516 ? 25.203 13.719 10.656 1 98.88 516 ASP A CA 1
ATOM 4151 C C . ASP A 1 516 ? 24.703 15.164 10.734 1 98.88 516 ASP A C 1
ATOM 4153 O O . ASP A 1 516 ? 25.422 16.094 10.352 1 98.88 516 ASP A O 1
ATOM 4157 N N . PHE A 1 517 ? 23.562 15.359 11.203 1 98.94 517 PHE A N 1
ATOM 4158 C CA . PHE A 1 517 ? 23 16.688 11.43 1 98.94 517 PHE A CA 1
ATOM 4159 C C . PHE A 1 517 ? 23.188 17.125 12.883 1 98.94 517 PHE A C 1
ATOM 4161 O O . PHE A 1 517 ? 22.766 16.422 13.805 1 98.94 517 PHE A O 1
ATOM 4168 N N . HIS A 1 518 ? 23.75 18.312 13.062 1 98.69 518 HIS A N 1
ATOM 4169 C CA . HIS A 1 518 ? 24.062 18.812 14.398 1 98.69 518 HIS A CA 1
ATOM 4170 C C . HIS A 1 518 ? 22.812 19.359 15.078 1 98.69 518 HIS A C 1
ATOM 4172 O O . HIS A 1 518 ? 22.656 19.234 16.297 1 98.69 518 HIS A O 1
ATOM 4178 N N . TYR A 1 519 ? 22.047 19.984 14.344 1 98.69 519 TYR A N 1
ATOM 4179 C CA . TYR A 1 519 ? 20.797 20.578 14.805 1 98.69 519 TYR A CA 1
ATOM 4180 C C . TYR A 1 519 ? 19.875 20.906 13.625 1 98.69 519 TYR A C 1
ATOM 4182 O O . TYR A 1 519 ? 20.297 20.844 12.469 1 98.69 519 TYR A O 1
ATOM 4190 N N . ALA A 1 520 ? 18.688 21.125 13.859 1 98.81 520 ALA A N 1
ATOM 4191 C CA . ALA A 1 520 ? 17.719 21.781 12.992 1 98.81 520 ALA A CA 1
ATOM 4192 C C . ALA A 1 520 ? 16.938 22.844 13.742 1 98.81 520 ALA A C 1
ATOM 4194 O O . ALA A 1 520 ? 16.594 22.656 14.914 1 98.81 520 ALA A O 1
ATOM 4195 N N . GLU A 1 521 ? 16.641 23.953 13.078 1 98.56 521 GLU A N 1
ATOM 4196 C CA . GLU A 1 521 ? 15.914 24.984 13.805 1 98.56 521 GLU A CA 1
ATOM 4197 C C . GLU A 1 521 ? 15.109 25.875 12.859 1 98.56 521 GLU A C 1
ATOM 4199 O O . GLU A 1 521 ? 15.453 26 11.68 1 98.56 521 GLU A O 1
ATOM 4204 N N . PHE A 1 522 ? 14.07 26.344 13.328 1 98.19 522 PHE A N 1
ATOM 4205 C CA . PHE A 1 522 ? 13.359 27.5 12.789 1 98.19 522 PHE A CA 1
ATOM 4206 C C . PHE A 1 522 ? 13.688 28.75 13.586 1 98.19 522 PHE A C 1
ATOM 4208 O O . PHE A 1 522 ? 13.781 28.719 14.812 1 98.19 522 PHE A O 1
ATOM 4215 N N . ARG A 1 523 ? 13.898 29.875 12.906 1 97.06 523 ARG A N 1
ATOM 4216 C CA . ARG A 1 523 ? 14.078 31.172 13.57 1 97.06 523 ARG A CA 1
ATOM 4217 C C . ARG A 1 523 ? 13.43 32.281 12.773 1 97.06 523 ARG A C 1
ATOM 4219 O O . ARG A 1 523 ? 13.25 32.188 11.555 1 97.06 523 ARG A O 1
ATOM 4226 N N . MET B 1 1 ? 11.602 -41.562 -18.766 1 84.69 1 MET B N 1
ATOM 4227 C CA . MET B 1 1 ? 10.953 -40.312 -19.172 1 84.69 1 MET B CA 1
ATOM 4228 C C . MET B 1 1 ? 9.93 -39.875 -18.141 1 84.69 1 MET B C 1
ATOM 4230 O O . MET B 1 1 ? 9.406 -40.688 -17.391 1 84.69 1 MET B O 1
ATOM 4234 N N . TYR B 1 2 ? 9.859 -38.594 -18.031 1 87.5 2 TYR B N 1
ATOM 4235 C CA . TYR B 1 2 ? 8.883 -38.062 -17.094 1 87.5 2 TYR B CA 1
ATOM 4236 C C . TYR B 1 2 ? 8.109 -36.906 -17.719 1 87.5 2 TYR B C 1
ATOM 4238 O O . TYR B 1 2 ? 8.477 -36.406 -18.797 1 87.5 2 TYR B O 1
ATOM 4246 N N . ASN B 1 3 ? 7.039 -36.531 -17.062 1 90.81 3 ASN B N 1
ATOM 4247 C CA . ASN B 1 3 ? 6.156 -35.5 -17.562 1 90.81 3 ASN B CA 1
ATOM 4248 C C . ASN B 1 3 ? 6.555 -34.125 -17.016 1 90.81 3 ASN B C 1
ATOM 4250 O O . ASN B 1 3 ? 6.934 -34 -15.844 1 90.81 3 ASN B O 1
ATOM 4254 N N . ASN B 1 4 ? 6.516 -33.125 -17.875 1 93.88 4 ASN B N 1
ATOM 4255 C CA . ASN B 1 4 ? 6.535 -31.703 -17.516 1 93.88 4 ASN B CA 1
ATOM 4256 C C . ASN B 1 4 ? 5.199 -31.031 -17.812 1 93.88 4 ASN B C 1
ATOM 4258 O O . ASN B 1 4 ? 4.516 -31.391 -18.781 1 93.88 4 ASN B O 1
ATOM 4262 N N . PRO B 1 5 ? 4.906 -30.062 -17 1 95.75 5 PRO B N 1
ATOM 4263 C CA . PRO B 1 5 ? 5.543 -29.484 -15.82 1 95.75 5 PRO B CA 1
ATOM 4264 C C . PRO B 1 5 ? 5.48 -30.422 -14.609 1 95.75 5 PRO B C 1
ATOM 4266 O O . PRO B 1 5 ? 4.559 -31.234 -14.5 1 95.75 5 PRO B O 1
ATOM 4269 N N . ILE B 1 6 ? 6.383 -30.266 -13.695 1 96.56 6 ILE B N 1
ATOM 4270 C CA . ILE B 1 6 ? 6.414 -31.094 -12.492 1 96.56 6 ILE B CA 1
ATOM 4271 C C . ILE B 1 6 ? 5.484 -30.5 -11.438 1 96.56 6 ILE B C 1
ATOM 4273 O O . ILE B 1 6 ? 5.027 -31.219 -10.531 1 96.56 6 ILE B O 1
ATOM 4277 N N . ILE B 1 7 ? 5.227 -29.266 -11.445 1 97.38 7 ILE B N 1
ATOM 4278 C CA . ILE B 1 7 ? 4.203 -28.609 -10.648 1 97.38 7 ILE B CA 1
ATOM 4279 C C . ILE B 1 7 ? 3.25 -27.844 -11.562 1 97.38 7 ILE B C 1
ATOM 4281 O O . ILE B 1 7 ? 3.5 -26.672 -11.898 1 97.38 7 ILE B O 1
ATOM 4285 N N . PRO B 1 8 ? 2.162 -28.453 -11.938 1 96.19 8 PRO B N 1
ATOM 4286 C CA . PRO B 1 8 ? 1.211 -27.812 -12.852 1 96.19 8 PRO B CA 1
ATOM 4287 C C . PRO B 1 8 ? 0.412 -26.703 -12.188 1 96.19 8 PRO B C 1
ATOM 4289 O O . PRO B 1 8 ? 0.292 -26.672 -10.961 1 96.19 8 PRO B O 1
ATOM 4292 N N . GLY B 1 9 ? -0.166 -25.812 -13.008 1 95.88 9 GLY B N 1
ATOM 4293 C CA . GLY B 1 9 ? -0.848 -24.641 -12.508 1 95.88 9 GLY B CA 1
ATOM 4294 C C . GLY B 1 9 ? 0.093 -23.469 -12.234 1 95.88 9 GLY B C 1
ATOM 4295 O O . GLY B 1 9 ? 1.305 -23.594 -12.438 1 95.88 9 GLY B O 1
ATOM 4296 N N . PHE B 1 10 ? -0.431 -22.391 -11.789 1 94.62 10 PHE B N 1
ATOM 4297 C CA . PHE B 1 10 ? 0.292 -21.156 -11.508 1 94.62 10 PHE B CA 1
ATOM 4298 C C . PHE B 1 10 ? 1.332 -21.375 -10.414 1 94.62 10 PHE B C 1
ATOM 4300 O O . PHE B 1 10 ? 1.008 -21.344 -9.227 1 94.62 10 PHE B O 1
ATOM 4307 N N . ASN B 1 11 ? 2.604 -21.578 -10.789 1 98.06 11 ASN B N 1
ATOM 4308 C CA . ASN B 1 11 ? 3.752 -21.766 -9.906 1 98.06 11 ASN B CA 1
ATOM 4309 C C . ASN B 1 11 ? 5.047 -21.297 -10.57 1 98.06 11 ASN B C 1
ATOM 4311 O O . ASN B 1 11 ? 5.941 -22.109 -10.812 1 98.06 11 ASN B O 1
ATOM 4315 N N . PRO B 1 12 ? 5.164 -20.031 -10.734 1 97.56 12 PRO B N 1
ATOM 4316 C CA . PRO B 1 12 ? 6.293 -19.5 -11.5 1 97.56 12 PRO B CA 1
ATOM 4317 C C . PRO B 1 12 ? 7.531 -19.266 -10.641 1 97.56 12 PRO B C 1
ATOM 4319 O O . PRO B 1 12 ? 7.457 -19.328 -9.414 1 97.56 12 PRO B O 1
ATOM 4322 N N . ASP B 1 13 ? 8.664 -19.016 -11.344 1 98.12 13 ASP B N 1
ATOM 4323 C CA . ASP B 1 13 ? 9.922 -18.594 -10.742 1 98.12 13 ASP B CA 1
ATOM 4324 C C . ASP B 1 13 ? 10.383 -19.578 -9.672 1 98.12 13 ASP B C 1
ATOM 4326 O O . ASP B 1 13 ? 10.68 -19.172 -8.539 1 98.12 13 ASP B O 1
ATOM 4330 N N . PRO B 1 14 ? 10.508 -20.828 -10.031 1 98.69 14 PRO B N 1
ATOM 4331 C CA . PRO B 1 14 ? 10.852 -21.797 -9 1 98.69 14 PRO B CA 1
ATOM 4332 C C . PRO B 1 14 ? 12.281 -21.641 -8.477 1 98.69 14 PRO B C 1
ATOM 4334 O O . PRO B 1 14 ? 13.188 -21.312 -9.25 1 98.69 14 PRO B O 1
ATOM 4337 N N . SER B 1 15 ? 12.469 -21.75 -7.246 1 98.88 15 SER B N 1
ATOM 4338 C CA . SER B 1 15 ? 13.758 -21.891 -6.586 1 98.88 15 SER B CA 1
ATOM 4339 C C . SER B 1 15 ? 13.82 -23.172 -5.754 1 98.88 15 SER B C 1
ATOM 4341 O O . SER B 1 15 ? 12.898 -23.453 -4.984 1 98.88 15 SER B O 1
ATOM 4343 N N . ILE B 1 16 ? 14.867 -23.922 -5.887 1 98.81 16 ILE B N 1
ATOM 4344 C CA . ILE B 1 16 ? 14.906 -25.281 -5.34 1 98.81 16 ILE B CA 1
ATOM 4345 C C . ILE B 1 16 ? 16.188 -25.469 -4.531 1 98.81 16 ILE B C 1
ATOM 4347 O O . ILE B 1 16 ? 17.234 -24.922 -4.879 1 98.81 16 ILE B O 1
ATOM 4351 N N . ILE B 1 17 ? 16.109 -26.234 -3.434 1 98.75 17 ILE B N 1
ATOM 4352 C CA . ILE B 1 17 ? 17.266 -26.688 -2.689 1 98.75 17 ILE B CA 1
ATOM 4353 C C . ILE B 1 17 ? 17.094 -28.172 -2.328 1 98.75 17 ILE B C 1
ATOM 4355 O O . ILE B 1 17 ? 15.984 -28.703 -2.4 1 98.75 17 ILE B O 1
ATOM 4359 N N . ARG B 1 18 ? 18.156 -28.75 -2.07 1 98.56 18 ARG B N 1
ATOM 4360 C CA . ARG B 1 18 ? 18.156 -30.078 -1.455 1 98.56 18 ARG B CA 1
ATOM 4361 C C . ARG B 1 18 ? 18.781 -30.031 -0.067 1 98.56 18 ARG B C 1
ATOM 4363 O O . ARG B 1 18 ? 19.859 -29.469 0.115 1 98.56 18 ARG B O 1
ATOM 4370 N N . VAL B 1 19 ? 18.156 -30.531 0.88 1 98.19 19 VAL B N 1
ATOM 4371 C CA . VAL B 1 19 ? 18.688 -30.75 2.223 1 98.19 19 VAL B CA 1
ATOM 4372 C C . VAL B 1 19 ? 18.609 -32.219 2.566 1 98.19 19 VAL B C 1
ATOM 4374 O O . VAL B 1 19 ? 17.531 -32.75 2.818 1 98.19 19 VAL B O 1
ATOM 4377 N N . ASN B 1 20 ? 19.75 -32.969 2.551 1 95.56 20 ASN B N 1
ATOM 4378 C CA . ASN B 1 20 ? 19.828 -34.406 2.676 1 95.56 20 ASN B CA 1
ATOM 4379 C C . ASN B 1 20 ? 19.094 -35.094 1.537 1 95.56 20 ASN B C 1
ATOM 4381 O O . ASN B 1 20 ? 19.469 -34.969 0.372 1 95.56 20 ASN B O 1
ATOM 4385 N N . HIS B 1 21 ? 17.969 -35.719 1.882 1 95.25 21 HIS B N 1
ATOM 4386 C CA . HIS B 1 21 ? 17.266 -36.438 0.84 1 95.25 21 HIS B CA 1
ATOM 4387 C C . HIS B 1 21 ? 15.984 -35.75 0.433 1 95.25 21 HIS B C 1
ATOM 4389 O O . HIS B 1 21 ? 15.234 -36.25 -0.41 1 95.25 21 HIS B O 1
ATOM 4395 N N . ASP B 1 22 ? 15.781 -34.594 0.987 1 98 22 ASP B N 1
ATOM 4396 C CA . ASP B 1 22 ? 14.555 -33.844 0.72 1 98 22 ASP B CA 1
ATOM 4397 C C . ASP B 1 22 ? 14.805 -32.688 -0.246 1 98 22 ASP B C 1
ATOM 4399 O O . ASP B 1 22 ? 15.805 -31.984 -0.122 1 98 22 ASP B O 1
ATOM 4403 N N . TYR B 1 23 ? 13.922 -32.562 -1.205 1 98.62 23 TYR B N 1
ATOM 4404 C CA . TYR B 1 23 ? 13.914 -31.391 -2.076 1 98.62 23 TYR B CA 1
ATOM 4405 C C . TYR B 1 23 ? 12.805 -30.422 -1.676 1 98.62 23 TYR B C 1
ATOM 4407 O O . TYR B 1 23 ? 11.68 -30.844 -1.384 1 98.62 23 TYR B O 1
ATOM 4415 N N . PHE B 1 24 ? 13.141 -29.172 -1.543 1 98.88 24 PHE B N 1
ATOM 4416 C CA . PHE B 1 24 ? 12.18 -28.109 -1.286 1 98.88 24 PHE B CA 1
ATOM 4417 C C . PHE B 1 24 ? 12.18 -27.078 -2.416 1 98.88 24 PHE B C 1
ATOM 4419 O O . PHE B 1 24 ? 13.234 -26.781 -2.98 1 98.88 24 PHE B O 1
ATOM 4426 N N . LEU B 1 25 ? 11.047 -26.641 -2.766 1 98.88 25 LEU B N 1
ATOM 4427 C CA . LEU B 1 25 ? 10.875 -25.688 -3.859 1 98.88 25 LEU B CA 1
ATOM 4428 C C . LEU B 1 25 ? 9.875 -24.609 -3.48 1 98.88 25 LEU B C 1
ATOM 4430 O O . LEU B 1 25 ? 8.836 -24.891 -2.877 1 98.88 25 LEU B O 1
ATOM 4434 N N . VAL B 1 26 ? 10.234 -23.328 -3.73 1 98.88 26 VAL B N 1
ATOM 4435 C CA . VAL B 1 26 ? 9.344 -22.203 -3.496 1 98.88 26 VAL B CA 1
ATOM 4436 C C . VAL B 1 26 ? 9.016 -21.5 -4.82 1 98.88 26 VAL B C 1
ATOM 4438 O O . VAL B 1 26 ? 9.82 -21.547 -5.754 1 98.88 26 VAL B O 1
ATOM 4441 N N . THR B 1 27 ? 7.855 -20.922 -4.984 1 98.75 27 THR B N 1
ATOM 4442 C CA . THR B 1 27 ? 7.453 -20.219 -6.191 1 98.75 27 THR B CA 1
ATOM 4443 C C . THR B 1 27 ? 6.855 -18.844 -5.848 1 98.75 27 THR B C 1
ATOM 4445 O O . THR B 1 27 ? 6.574 -18.562 -4.68 1 98.75 27 THR B O 1
ATOM 4448 N N . SER B 1 28 ? 6.75 -17.984 -6.84 1 98.31 28 SER B N 1
ATOM 4449 C CA . SER B 1 28 ? 6.113 -16.688 -6.672 1 98.31 28 SER B CA 1
ATOM 4450 C C . SER B 1 28 ? 4.613 -16.828 -6.438 1 98.31 28 SER B C 1
ATOM 4452 O O . SER B 1 28 ? 3.988 -17.766 -6.938 1 98.31 28 SER B O 1
ATOM 4454 N N . SER B 1 29 ? 4.062 -15.867 -5.684 1 98.25 29 SER B N 1
ATOM 4455 C CA . SER B 1 29 ? 2.625 -15.891 -5.426 1 98.25 29 SER B CA 1
ATOM 4456 C C . SER B 1 29 ? 1.972 -14.57 -5.82 1 98.25 29 SER B C 1
ATOM 4458 O O . SER B 1 29 ? 0.744 -14.453 -5.805 1 98.25 29 SER B O 1
ATOM 4460 N N . PHE B 1 30 ? 2.783 -13.531 -6.133 1 98.19 30 PHE B N 1
ATOM 4461 C CA . PHE B 1 30 ? 2.32 -12.25 -6.652 1 98.19 30 PHE B CA 1
ATOM 4462 C C . PHE B 1 30 ? 1.271 -11.641 -5.73 1 98.19 30 PHE B C 1
ATOM 4464 O O . PHE B 1 30 ? 1.538 -11.398 -4.555 1 98.19 30 PHE B O 1
ATOM 4471 N N . GLU B 1 31 ? 0.071 -11.367 -6.184 1 97.69 31 GLU B N 1
ATOM 4472 C CA . GLU B 1 31 ? -0.919 -10.602 -5.438 1 97.69 31 GLU B CA 1
ATOM 4473 C C . GLU B 1 31 ? -1.741 -11.5 -4.52 1 97.69 31 GLU B C 1
ATOM 4475 O O . GLU B 1 31 ? -2.775 -11.086 -3.994 1 97.69 31 GLU B O 1
ATOM 4480 N N . TYR B 1 32 ? -1.291 -12.727 -4.242 1 98.25 32 TYR B N 1
ATOM 4481 C CA . TYR B 1 32 ? -2.115 -13.656 -3.482 1 98.25 32 TYR B CA 1
ATOM 4482 C C . TYR B 1 32 ? -1.498 -13.945 -2.117 1 98.25 32 TYR B C 1
ATOM 4484 O O . TYR B 1 32 ? -0.281 -13.844 -1.947 1 98.25 32 TYR B O 1
ATOM 4492 N N . PHE B 1 33 ? -2.389 -14.305 -1.156 1 98.19 33 PHE B N 1
ATOM 4493 C CA . PHE B 1 33 ? -2.086 -14.57 0.244 1 98.19 33 PHE B CA 1
ATOM 4494 C C . PHE B 1 33 ? -2.684 -15.906 0.676 1 98.19 33 PHE B C 1
ATOM 4496 O O . PHE B 1 33 ? -3.846 -16.203 0.387 1 98.19 33 PHE B O 1
ATOM 4503 N N . PRO B 1 34 ? -1.96 -16.719 1.371 1 98.12 34 PRO B N 1
ATOM 4504 C CA . PRO B 1 34 ? -0.57 -16.578 1.81 1 98.12 34 PRO B CA 1
ATOM 4505 C C . PRO B 1 34 ? 0.423 -16.641 0.651 1 98.12 34 PRO B C 1
ATOM 4507 O O . PRO B 1 34 ? 0.066 -17.078 -0.45 1 98.12 34 PRO B O 1
ATOM 4510 N N . GLY B 1 35 ? 1.619 -16.141 0.954 1 98.56 35 GLY B N 1
ATOM 4511 C CA . GLY B 1 35 ? 2.625 -16.047 -0.092 1 98.56 35 GLY B CA 1
ATOM 4512 C C . GLY B 1 35 ? 3.777 -17.016 0.092 1 98.56 35 GLY B C 1
ATOM 4513 O O . GLY B 1 35 ? 3.934 -17.609 1.162 1 98.56 35 GLY B O 1
ATOM 4514 N N . ALA B 1 36 ? 4.5 -17.188 -1.015 1 98.69 36 ALA B N 1
ATOM 4515 C CA . ALA B 1 36 ? 5.699 -18.016 -1.038 1 98.69 36 ALA B CA 1
ATOM 4516 C C . ALA B 1 36 ? 5.359 -19.469 -0.697 1 98.69 36 ALA B C 1
ATOM 4518 O O . ALA B 1 36 ? 5.848 -20 0.297 1 98.69 36 ALA B O 1
ATOM 4519 N N . PRO B 1 37 ? 4.582 -20.078 -1.544 1 98.81 37 PRO B N 1
ATOM 4520 C CA . PRO B 1 37 ? 4.258 -21.484 -1.316 1 98.81 37 PRO B CA 1
ATOM 4521 C C . PRO B 1 37 ? 5.488 -22.391 -1.352 1 98.81 37 PRO B C 1
ATOM 4523 O O . PRO B 1 37 ? 6.383 -22.188 -2.178 1 98.81 37 PRO B O 1
ATOM 4526 N N . ILE B 1 38 ? 5.512 -23.344 -0.46 1 98.94 38 ILE B N 1
ATOM 4527 C CA . ILE B 1 38 ? 6.645 -24.25 -0.322 1 98.94 38 ILE B CA 1
ATOM 4528 C C . ILE B 1 38 ? 6.207 -25.672 -0.663 1 98.94 38 ILE B C 1
ATOM 4530 O O . ILE B 1 38 ? 5.25 -26.188 -0.085 1 98.94 38 ILE B O 1
ATOM 4534 N N . TYR B 1 39 ? 6.91 -26.281 -1.597 1 98.81 39 TYR B N 1
ATOM 4535 C CA . TYR B 1 39 ? 6.656 -27.641 -2.027 1 98.81 39 TYR B CA 1
ATOM 4536 C C . TYR B 1 39 ? 7.781 -28.578 -1.577 1 98.81 39 TYR B C 1
ATOM 4538 O O . TYR B 1 39 ? 8.922 -28.141 -1.409 1 98.81 39 TYR B O 1
ATOM 4546 N N . HIS B 1 40 ? 7.449 -29.828 -1.369 1 98.81 40 HIS B N 1
ATOM 4547 C CA . HIS B 1 40 ? 8.398 -30.859 -0.948 1 98.81 40 HIS B CA 1
ATOM 4548 C C . HIS B 1 40 ? 8.336 -32.062 -1.864 1 98.81 40 HIS B C 1
ATOM 4550 O O . HIS B 1 40 ? 7.258 -32.469 -2.322 1 98.81 40 HIS B O 1
ATOM 4556 N N . SER B 1 41 ? 9.406 -32.625 -2.193 1 98.31 41 SER B N 1
ATOM 4557 C CA . SER B 1 41 ? 9.555 -33.875 -2.93 1 98.31 41 SER B CA 1
ATOM 4558 C C . SER B 1 41 ? 10.75 -34.656 -2.422 1 98.31 41 SER B C 1
ATOM 4560 O O . SER B 1 41 ? 11.672 -34.094 -1.828 1 98.31 41 SER B O 1
ATOM 4562 N N . THR B 1 42 ? 10.773 -36 -2.652 1 97.06 42 THR B N 1
ATOM 4563 C CA . THR B 1 42 ? 11.93 -36.844 -2.381 1 97.06 42 THR B CA 1
ATOM 4564 C C . THR B 1 42 ? 12.484 -37.438 -3.674 1 97.06 42 THR B C 1
ATOM 4566 O O . THR B 1 42 ? 13.539 -38.062 -3.67 1 97.06 42 THR B O 1
ATOM 4569 N N . ASP B 1 43 ? 11.82 -37.156 -4.805 1 95.5 43 ASP B N 1
ATOM 4570 C CA . ASP B 1 43 ? 12.227 -37.844 -6.027 1 95.5 43 ASP B CA 1
ATOM 4571 C C . ASP B 1 43 ? 12.219 -36.875 -7.219 1 95.5 43 ASP B C 1
ATOM 4573 O O . ASP B 1 43 ? 12.391 -37.312 -8.367 1 95.5 43 ASP B O 1
ATOM 4577 N N . LEU B 1 44 ? 11.898 -35.531 -6.988 1 96.31 44 LEU B N 1
ATOM 4578 C CA . LEU B 1 44 ? 11.891 -34.469 -7.973 1 96.31 44 LEU B CA 1
ATOM 4579 C C . LEU B 1 44 ? 10.695 -34.594 -8.906 1 96.31 44 LEU B C 1
ATOM 4581 O O . LEU B 1 44 ? 10.555 -33.812 -9.852 1 96.31 44 LEU B O 1
ATOM 4585 N N . ILE B 1 45 ? 9.797 -35.5 -8.688 1 95.44 45 ILE B N 1
ATOM 4586 C CA . ILE B 1 45 ? 8.664 -35.75 -9.578 1 95.44 45 ILE B CA 1
ATOM 4587 C C . ILE B 1 45 ? 7.359 -35.469 -8.836 1 95.44 45 ILE B C 1
ATOM 4589 O O . ILE B 1 45 ? 6.562 -34.625 -9.234 1 95.44 45 ILE B O 1
ATOM 4593 N N . ARG B 1 46 ? 7.215 -36.125 -7.691 1 96.19 46 ARG B N 1
ATOM 4594 C CA . ARG B 1 46 ? 6.02 -35.938 -6.879 1 96.19 46 ARG B CA 1
ATOM 4595 C C . ARG B 1 46 ? 6.219 -34.781 -5.891 1 96.19 46 ARG B C 1
ATOM 4597 O O . ARG B 1 46 ? 7.043 -34.875 -4.98 1 96.19 46 ARG B O 1
ATOM 4604 N N . TRP B 1 47 ? 5.473 -33.781 -6.109 1 97.81 47 TRP B N 1
ATOM 4605 C CA . TRP B 1 47 ? 5.59 -32.625 -5.254 1 97.81 47 TRP B CA 1
ATOM 4606 C C . TRP B 1 47 ? 4.309 -32.406 -4.457 1 97.81 47 TRP B C 1
ATOM 4608 O O . TRP B 1 47 ? 3.207 -32.562 -4.984 1 97.81 47 TRP B O 1
ATOM 4618 N N . SER B 1 48 ? 4.465 -32.094 -3.195 1 97.56 48 SER B N 1
ATOM 4619 C CA . SER B 1 48 ? 3.342 -31.75 -2.332 1 97.56 48 SER B CA 1
ATOM 4620 C C . SER B 1 48 ? 3.525 -30.359 -1.709 1 97.56 48 SER B C 1
ATOM 4622 O O . SER B 1 48 ? 4.625 -30.016 -1.275 1 97.56 48 SER B O 1
ATOM 4624 N N . LEU B 1 49 ? 2.471 -29.547 -1.723 1 98.12 49 LEU B N 1
ATOM 4625 C CA . LEU B 1 49 ? 2.473 -28.297 -0.981 1 98.12 49 LEU B CA 1
ATOM 4626 C C . LEU B 1 49 ? 2.52 -28.547 0.521 1 98.12 49 LEU B C 1
ATOM 4628 O O . LEU B 1 49 ? 1.647 -29.234 1.066 1 98.12 49 LEU B O 1
ATOM 4632 N N . ILE B 1 50 ? 3.482 -27.953 1.226 1 98.56 50 ILE B N 1
ATOM 4633 C CA . ILE B 1 50 ? 3.617 -28.281 2.639 1 98.56 50 ILE B CA 1
ATOM 4634 C C . ILE B 1 50 ? 3.383 -27.047 3.488 1 98.56 50 ILE B C 1
ATOM 4636 O O . ILE B 1 50 ? 3.348 -27.109 4.719 1 98.56 50 ILE B O 1
ATOM 4640 N N . GLY B 1 51 ? 3.305 -25.906 2.857 1 98.31 51 GLY B N 1
ATOM 4641 C CA . GLY B 1 51 ? 3.047 -24.672 3.584 1 98.31 51 GLY B CA 1
ATOM 4642 C C . GLY B 1 51 ? 3.42 -23.438 2.799 1 98.31 51 GLY B C 1
ATOM 4643 O O . GLY B 1 51 ? 3.648 -23.5 1.589 1 98.31 51 GLY B O 1
ATOM 4644 N N . HIS B 1 52 ? 3.406 -22.281 3.465 1 98.69 52 HIS B N 1
ATOM 4645 C CA . HIS B 1 52 ? 3.797 -20.969 2.953 1 98.69 52 HIS B CA 1
ATOM 4646 C C . HIS B 1 52 ? 4.711 -20.25 3.936 1 98.69 52 HIS B C 1
ATOM 4648 O O . HIS B 1 52 ? 4.637 -20.469 5.145 1 98.69 52 HIS B O 1
ATOM 4654 N N . ALA B 1 53 ? 5.516 -19.406 3.436 1 98.81 53 ALA B N 1
ATOM 4655 C CA . ALA B 1 53 ? 6.441 -18.688 4.312 1 98.81 53 ALA B CA 1
ATOM 4656 C C . ALA B 1 53 ? 5.824 -17.391 4.828 1 98.81 53 ALA B C 1
ATOM 4658 O O . ALA B 1 53 ? 6.188 -16.906 5.898 1 98.81 53 ALA B O 1
ATOM 4659 N N . LEU B 1 54 ? 4.949 -16.797 4.055 1 98.69 54 LEU B N 1
ATOM 4660 C CA . LEU B 1 54 ? 4.305 -15.523 4.387 1 98.69 54 LEU B CA 1
ATOM 4661 C C . LEU B 1 54 ? 2.824 -15.727 4.684 1 98.69 54 LEU B C 1
ATOM 4663 O O . LEU B 1 54 ? 2.002 -15.766 3.766 1 98.69 54 LEU B O 1
ATOM 4667 N N . THR B 1 55 ? 2.463 -15.789 6 1 98 55 THR B N 1
ATOM 4668 C CA . THR B 1 55 ? 1.127 -16.25 6.344 1 98 55 THR B CA 1
ATOM 4669 C C . THR B 1 55 ? 0.423 -15.266 7.266 1 98 55 THR B C 1
ATOM 4671 O O . THR B 1 55 ? -0.707 -15.508 7.699 1 98 55 THR B O 1
ATOM 4674 N N . ARG B 1 56 ? 1.103 -14.164 7.594 1 96.25 56 ARG B N 1
ATOM 4675 C CA . ARG B 1 56 ? 0.478 -13.211 8.508 1 96.25 56 ARG B CA 1
ATOM 4676 C C . ARG B 1 56 ? 0.731 -11.773 8.055 1 96.25 56 ARG B C 1
ATOM 4678 O O . ARG B 1 56 ? 1.727 -11.5 7.387 1 96.25 56 ARG B O 1
ATOM 4685 N N . PRO B 1 57 ? -0.068 -10.844 8.539 1 94.31 57 PRO B N 1
ATOM 4686 C CA . PRO B 1 57 ? 0.027 -9.445 8.102 1 94.31 57 PRO B CA 1
ATOM 4687 C C . PRO B 1 57 ? 1.364 -8.805 8.461 1 94.31 57 PRO B C 1
ATOM 4689 O O . PRO B 1 57 ? 1.823 -7.891 7.77 1 94.31 57 PRO B O 1
ATOM 4692 N N . SER B 1 58 ? 1.986 -9.219 9.508 1 95.44 58 SER B N 1
ATOM 4693 C CA . SER B 1 58 ? 3.268 -8.633 9.883 1 95.44 58 SER B CA 1
ATOM 4694 C C . SER B 1 58 ? 4.34 -8.938 8.844 1 95.44 58 SER B C 1
ATOM 4696 O O . SER B 1 58 ? 5.383 -8.281 8.805 1 95.44 58 SER B O 1
ATOM 4698 N N . GLN B 1 59 ? 4.086 -9.93 7.953 1 96.75 59 GLN B N 1
ATOM 4699 C CA . GLN B 1 59 ? 5.07 -10.336 6.957 1 96.75 59 GLN B CA 1
ATOM 4700 C C . GLN B 1 59 ? 4.746 -9.742 5.59 1 96.75 59 GLN B C 1
ATOM 4702 O O . GLN B 1 59 ? 5.652 -9.398 4.828 1 96.75 59 GLN B O 1
ATOM 4707 N N . LEU B 1 60 ? 3.477 -9.703 5.336 1 95.62 60 LEU B N 1
ATOM 4708 C CA . LEU B 1 60 ? 3.092 -9.406 3.961 1 95.62 60 LEU B CA 1
ATOM 4709 C C . LEU B 1 60 ? 1.863 -8.5 3.924 1 95.62 60 LEU B C 1
ATOM 4711 O O . LEU B 1 60 ? 0.787 -8.891 4.379 1 95.62 60 LEU B O 1
ATOM 4715 N N . GLN B 1 61 ? 2.076 -7.281 3.402 1 94.56 61 GLN B N 1
ATOM 4716 C CA . GLN B 1 61 ? 1.014 -6.293 3.244 1 94.56 61 GLN B CA 1
ATOM 4717 C C . GLN B 1 61 ? 0.806 -5.941 1.775 1 94.56 61 GLN B C 1
ATOM 4719 O O . GLN B 1 61 ? 1.4 -4.984 1.271 1 94.56 61 GLN B O 1
ATOM 4724 N N . ILE B 1 62 ? -0.024 -6.719 1.123 1 95.81 62 ILE B N 1
ATOM 4725 C CA . ILE B 1 62 ? -0.424 -6.445 -0.253 1 95.81 62 ILE B CA 1
ATOM 4726 C C . ILE B 1 62 ? -1.849 -5.895 -0.277 1 95.81 62 ILE B C 1
ATOM 4728 O O . ILE B 1 62 ? -2.811 -6.641 -0.084 1 95.81 62 ILE B O 1
ATOM 4732 N N . HIS B 1 63 ? -1.968 -4.625 -0.626 1 93.69 63 HIS B N 1
ATOM 4733 C CA . HIS B 1 63 ? -3.295 -4.051 -0.427 1 93.69 63 HIS B CA 1
ATOM 4734 C C . HIS B 1 63 ? -4.008 -3.838 -1.758 1 93.69 63 HIS B C 1
ATOM 4736 O O . HIS B 1 63 ? -5.117 -4.336 -1.958 1 93.69 63 HIS B O 1
ATOM 4742 N N . THR B 1 64 ? -3.354 -3.121 -2.732 1 95.44 64 THR B N 1
ATOM 4743 C CA . THR B 1 64 ? -4.129 -2.818 -3.93 1 95.44 64 THR B CA 1
ATOM 4744 C C . THR B 1 64 ? -3.227 -2.758 -5.156 1 95.44 64 THR B C 1
ATOM 4746 O O . THR B 1 64 ? -3.367 -1.863 -5.996 1 95.44 64 THR B O 1
ATOM 4749 N N . PRO B 1 65 ? -2.238 -3.588 -5.297 1 95 65 PRO B N 1
ATOM 4750 C CA . PRO B 1 65 ? -1.437 -3.535 -6.52 1 95 65 PRO B CA 1
ATOM 4751 C C . PRO B 1 65 ? -2.223 -3.955 -7.758 1 95 65 PRO B C 1
ATOM 4753 O O . PRO B 1 65 ? -3.293 -4.559 -7.641 1 95 65 PRO B O 1
ATOM 4756 N N . GLU B 1 66 ? -1.736 -3.582 -8.93 1 96.12 66 GLU B N 1
ATOM 4757 C CA . GLU B 1 66 ? -2.264 -4.109 -10.18 1 96.12 66 GLU B CA 1
ATOM 4758 C C . GLU B 1 66 ? -1.935 -5.59 -10.344 1 96.12 66 GLU B C 1
ATOM 4760 O O . GLU B 1 66 ? -1.07 -6.117 -9.641 1 96.12 66 GLU B O 1
ATOM 4765 N N . PRO B 1 67 ? -2.684 -6.262 -11.289 1 97.56 67 PRO B N 1
ATOM 4766 C CA . PRO B 1 67 ? -2.328 -7.66 -11.547 1 97.56 67 PRO B CA 1
ATOM 4767 C C . PRO B 1 67 ? -0.84 -7.848 -11.828 1 97.56 67 PRO B C 1
ATOM 4769 O O . PRO B 1 67 ? -0.237 -7.047 -12.547 1 97.56 67 PRO B O 1
ATOM 4772 N N . GLY B 1 68 ? -0.317 -8.875 -11.234 1 96.44 68 GLY B N 1
ATOM 4773 C CA . GLY B 1 68 ? 1.101 -9.141 -11.414 1 96.44 68 GLY B CA 1
ATOM 4774 C C . GLY B 1 68 ? 1.976 -8.461 -10.383 1 96.44 68 GLY B C 1
ATOM 4775 O O . GLY B 1 68 ? 3.184 -8.703 -10.328 1 96.44 68 GLY B O 1
ATOM 4776 N N . GLY B 1 69 ? 1.406 -7.613 -9.516 1 97.25 69 GLY B N 1
ATOM 4777 C CA . GLY B 1 69 ? 2.148 -7.066 -8.391 1 97.25 69 GLY B CA 1
ATOM 4778 C C . GLY B 1 69 ? 2.305 -8.047 -7.246 1 97.25 69 GLY B C 1
ATOM 4779 O O . GLY B 1 69 ? 2.145 -9.258 -7.43 1 97.25 69 GLY B O 1
ATOM 4780 N N . GLY B 1 70 ? 2.682 -7.586 -6.082 1 97.56 70 GLY B N 1
ATOM 4781 C CA . GLY B 1 70 ? 2.84 -8.438 -4.914 1 97.56 70 GLY B CA 1
ATOM 4782 C C . GLY B 1 70 ? 4.195 -9.117 -4.852 1 97.56 70 GLY B C 1
ATOM 4783 O O . GLY B 1 70 ? 5.219 -8.5 -5.137 1 97.56 70 GLY B O 1
ATOM 4784 N N . ILE B 1 71 ? 4.254 -10.367 -4.461 1 98.06 71 ILE B N 1
ATOM 4785 C CA . ILE B 1 71 ? 5.48 -11.086 -4.141 1 98.06 71 ILE B CA 1
ATOM 4786 C C . ILE B 1 71 ? 6.066 -11.695 -5.418 1 98.06 71 ILE B C 1
ATOM 4788 O O . ILE B 1 71 ? 5.434 -12.531 -6.062 1 98.06 71 ILE B O 1
ATOM 4792 N N . TRP B 1 72 ? 7.281 -11.289 -5.668 1 97.62 72 TRP B N 1
ATOM 4793 C CA . TRP B 1 72 ? 7.953 -11.742 -6.883 1 97.62 72 TRP B CA 1
ATOM 4794 C C . TRP B 1 72 ? 9.156 -12.617 -6.547 1 97.62 72 TRP B C 1
ATOM 4796 O O . TRP B 1 72 ? 9.945 -12.289 -5.656 1 97.62 72 TRP B O 1
ATOM 4806 N N . ALA B 1 73 ? 9.25 -13.625 -7.363 1 96.62 73 ALA B N 1
ATOM 4807 C CA . ALA B 1 73 ? 10.508 -14.312 -7.633 1 96.62 73 ALA B CA 1
ATOM 4808 C C . ALA B 1 73 ? 11.203 -14.719 -6.336 1 96.62 73 ALA B C 1
ATOM 4810 O O . ALA B 1 73 ? 12.359 -14.367 -6.102 1 96.62 73 ALA B O 1
ATOM 4811 N N . THR B 1 74 ? 10.5 -15.531 -5.559 1 98.19 74 THR B N 1
ATOM 4812 C CA . THR B 1 74 ? 11.055 -16 -4.297 1 98.19 74 THR B CA 1
ATOM 4813 C C . THR B 1 74 ? 12.266 -16.906 -4.543 1 98.19 74 THR B C 1
ATOM 4815 O O . THR B 1 74 ? 12.281 -17.688 -5.492 1 98.19 74 THR B O 1
ATOM 4818 N N . THR B 1 75 ? 13.25 -16.766 -3.715 1 98.81 75 THR B N 1
ATOM 4819 C CA . THR B 1 75 ? 14.422 -17.641 -3.717 1 98.81 75 THR B CA 1
ATOM 4820 C C . THR B 1 75 ? 14.547 -18.375 -2.387 1 98.81 75 THR B C 1
ATOM 4822 O O . THR B 1 75 ? 14.352 -17.781 -1.323 1 98.81 75 THR B O 1
ATOM 4825 N N . LEU B 1 76 ? 14.781 -19.656 -2.434 1 98.88 76 LEU B N 1
ATOM 4826 C CA . LEU B 1 76 ? 14.961 -20.5 -1.257 1 98.88 76 LEU B CA 1
ATOM 4827 C C . LEU B 1 76 ? 16.422 -20.875 -1.083 1 98.88 76 LEU B C 1
ATOM 4829 O O . LEU B 1 76 ? 17.062 -21.359 -2.025 1 98.88 76 LEU B O 1
ATOM 4833 N N . ARG B 1 77 ? 17.031 -20.656 0.091 1 98.81 77 ARG B N 1
ATOM 4834 C CA . ARG B 1 77 ? 18.391 -21.047 0.433 1 98.81 77 ARG B CA 1
ATOM 4835 C C . ARG B 1 77 ? 18.453 -21.688 1.811 1 98.81 77 ARG B C 1
ATOM 4837 O O . ARG B 1 77 ? 17.562 -21.484 2.641 1 98.81 77 ARG B O 1
ATOM 4844 N N . TYR B 1 78 ? 19.359 -22.484 1.996 1 98.62 78 TYR B N 1
ATOM 4845 C CA . TYR B 1 78 ? 19.641 -23.156 3.256 1 98.62 78 TYR B CA 1
ATOM 4846 C C . TYR B 1 78 ? 21.094 -22.938 3.674 1 98.62 78 TYR B C 1
ATOM 4848 O O . TYR B 1 78 ? 22.016 -23.172 2.889 1 98.62 78 TYR B O 1
ATOM 4856 N N . HIS B 1 79 ? 21.281 -22.438 4.84 1 98.25 79 HIS B N 1
ATOM 4857 C CA . HIS B 1 79 ? 22.625 -22.172 5.348 1 98.25 79 HIS B CA 1
ATOM 4858 C C . HIS B 1 79 ? 22.703 -22.453 6.844 1 98.25 79 HIS B C 1
ATOM 4860 O O . HIS B 1 79 ? 22.031 -21.812 7.641 1 98.25 79 HIS B O 1
ATOM 4866 N N . LYS B 1 80 ? 23.547 -23.406 7.203 1 97.5 80 LYS B N 1
ATOM 4867 C CA . LYS B 1 80 ? 23.859 -23.734 8.594 1 97.5 80 LYS B CA 1
ATOM 4868 C C . LYS B 1 80 ? 22.578 -23.969 9.398 1 97.5 80 LYS B C 1
ATOM 4870 O O . LYS B 1 80 ? 22.391 -23.359 10.453 1 97.5 80 LYS B O 1
ATOM 4875 N N . GLY B 1 81 ? 21.719 -24.75 8.867 1 98.12 81 GLY B N 1
ATOM 4876 C CA . GLY B 1 81 ? 20.547 -25.188 9.602 1 98.12 81 GLY B CA 1
ATOM 4877 C C . GLY B 1 81 ? 19.359 -24.25 9.469 1 98.12 81 GLY B C 1
ATOM 4878 O O . GLY B 1 81 ? 18.297 -24.5 10.039 1 98.12 81 GLY B O 1
ATOM 4879 N N . THR B 1 82 ? 19.516 -23.188 8.711 1 98.62 82 THR B N 1
ATOM 4880 C CA . THR B 1 82 ? 18.469 -22.188 8.594 1 98.62 82 THR B CA 1
ATOM 4881 C C . THR B 1 82 ? 17.984 -22.078 7.148 1 98.62 82 THR B C 1
ATOM 4883 O O . THR B 1 82 ? 18.797 -22.016 6.223 1 98.62 82 THR B O 1
ATOM 4886 N N . PHE B 1 83 ? 16.641 -22.141 6.953 1 98.88 83 PHE B N 1
ATOM 4887 C CA . PHE B 1 83 ? 16.016 -21.891 5.66 1 98.88 83 PHE B CA 1
ATOM 4888 C C . PHE B 1 83 ? 15.719 -20.406 5.477 1 98.88 83 PHE B C 1
ATOM 4890 O O . PHE B 1 83 ? 15.156 -19.781 6.367 1 98.88 83 PHE B O 1
ATOM 4897 N N . TYR B 1 84 ? 16.141 -19.859 4.379 1 98.94 84 TYR B N 1
ATOM 4898 C CA . TYR B 1 84 ? 15.844 -18.484 3.998 1 98.94 84 TYR B CA 1
ATOM 4899 C C . TYR B 1 84 ? 14.945 -18.438 2.768 1 98.94 84 TYR B C 1
ATOM 4901 O O . TYR B 1 84 ? 15.18 -19.141 1.791 1 98.94 84 TYR B O 1
ATOM 4909 N N . ILE B 1 85 ? 13.945 -17.672 2.807 1 98.88 85 ILE B N 1
ATOM 4910 C CA . ILE B 1 85 ? 13.203 -17.297 1.604 1 98.88 85 ILE B CA 1
ATOM 4911 C C . ILE B 1 85 ? 13.352 -15.797 1.35 1 98.88 85 ILE B C 1
ATOM 4913 O O . ILE B 1 85 ? 13.047 -14.984 2.223 1 98.88 85 ILE B O 1
ATOM 4917 N N . ILE B 1 86 ? 13.906 -15.438 0.218 1 98.81 86 ILE B N 1
ATOM 4918 C CA . ILE B 1 86 ? 14.156 -14.062 -0.208 1 98.81 86 ILE B CA 1
ATOM 4919 C C . ILE B 1 86 ? 13.141 -13.656 -1.27 1 98.81 86 ILE B C 1
ATOM 4921 O O . ILE B 1 86 ? 12.82 -14.438 -2.168 1 98.81 86 ILE B O 1
ATOM 4925 N N . ALA B 1 87 ? 12.633 -12.469 -1.165 1 98.06 87 ALA B N 1
ATOM 4926 C CA . ALA B 1 87 ? 11.625 -12.008 -2.123 1 98.06 87 ALA B CA 1
ATOM 4927 C C . ALA B 1 87 ? 11.562 -10.484 -2.164 1 98.06 87 ALA B C 1
ATOM 4929 O O . ALA B 1 87 ? 12.336 -9.812 -1.477 1 98.06 87 ALA B O 1
ATOM 4930 N N . ALA B 1 88 ? 10.828 -9.953 -3.02 1 97.94 88 ALA B N 1
ATOM 4931 C CA . ALA B 1 88 ? 10.422 -8.555 -3.1 1 97.94 88 ALA B CA 1
ATOM 4932 C C . ALA B 1 88 ? 8.922 -8.43 -3.367 1 97.94 88 ALA B C 1
ATOM 4934 O O . ALA B 1 88 ? 8.312 -9.336 -3.928 1 97.94 88 ALA B O 1
ATOM 4935 N N . SER B 1 89 ? 8.32 -7.359 -2.941 1 97.25 89 SER B N 1
ATOM 4936 C CA . SER B 1 89 ? 6.891 -7.148 -3.131 1 97.25 89 SER B CA 1
ATOM 4937 C C . SER B 1 89 ? 6.617 -5.848 -3.877 1 97.25 89 SER B C 1
ATOM 4939 O O . SER B 1 89 ? 6.875 -4.758 -3.354 1 97.25 89 SER B O 1
ATOM 4941 N N . PHE B 1 90 ? 6.082 -5.898 -5.082 1 97.06 90 PHE B N 1
ATOM 4942 C CA . PHE B 1 90 ? 5.727 -4.727 -5.875 1 97.06 90 PHE B CA 1
ATOM 4943 C C . PHE B 1 90 ? 4.406 -4.133 -5.402 1 97.06 90 PHE B C 1
ATOM 4945 O O . PHE B 1 90 ? 3.359 -4.777 -5.508 1 97.06 90 PHE B O 1
ATOM 4952 N N . GLU B 1 91 ? 4.488 -2.893 -4.949 1 94.44 91 GLU B N 1
ATOM 4953 C CA . GLU B 1 91 ? 3.281 -2.17 -4.562 1 94.44 91 GLU B CA 1
ATOM 4954 C C . GLU B 1 91 ? 2.635 -1.485 -5.762 1 94.44 91 GLU B C 1
ATOM 4956 O O . GLU B 1 91 ? 1.447 -1.157 -5.73 1 94.44 91 GLU B O 1
ATOM 4961 N N . ARG B 1 92 ? 3.43 -1.236 -6.734 1 94.38 92 ARG B N 1
ATOM 4962 C CA . ARG B 1 92 ? 2.982 -0.617 -7.98 1 94.38 92 ARG B CA 1
ATOM 4963 C C . ARG B 1 92 ? 3.734 -1.188 -9.18 1 94.38 92 ARG B C 1
ATOM 4965 O O . ARG B 1 92 ? 4.965 -1.152 -9.219 1 94.38 92 ARG B O 1
ATOM 4972 N N . TYR B 1 93 ? 3.033 -1.682 -10.086 1 95.31 93 TYR B N 1
ATOM 4973 C CA . TYR B 1 93 ? 3.588 -2.232 -11.312 1 95.31 93 TYR B CA 1
ATOM 4974 C C . TYR B 1 93 ? 2.682 -1.93 -12.508 1 95.31 93 TYR B C 1
ATOM 4976 O O . TYR B 1 93 ? 1.705 -2.645 -12.75 1 95.31 93 TYR B O 1
ATOM 4984 N N . ARG B 1 94 ? 3.004 -0.915 -13.305 1 94.69 94 ARG B N 1
ATOM 4985 C CA . ARG B 1 94 ? 2.279 -0.447 -14.484 1 94.69 94 ARG B CA 1
ATOM 4986 C C . ARG B 1 94 ? 3.203 -0.356 -15.695 1 94.69 94 ARG B C 1
ATOM 4988 O O . ARG B 1 94 ? 3.496 0.74 -16.172 1 94.69 94 ARG B O 1
ATOM 4995 N N . PRO B 1 95 ? 3.551 -1.488 -16.188 1 92.62 95 PRO B N 1
ATOM 4996 C CA . PRO B 1 95 ? 4.551 -1.512 -17.266 1 92.62 95 PRO B CA 1
ATOM 4997 C C . PRO B 1 95 ? 4.082 -0.793 -18.531 1 92.62 95 PRO B C 1
ATOM 4999 O O . PRO B 1 95 ? 4.902 -0.277 -19.281 1 92.62 95 PRO B O 1
ATOM 5002 N N . GLN B 1 96 ? 2.738 -0.731 -18.75 1 92.75 96 GLN B N 1
ATOM 5003 C CA . GLN B 1 96 ? 2.201 -0.058 -19.922 1 92.75 96 GLN B CA 1
ATOM 5004 C C . GLN B 1 96 ? 2.586 1.419 -19.938 1 92.75 96 GLN B C 1
ATOM 5006 O O . GLN B 1 96 ? 2.793 2.002 -21.016 1 92.75 96 GLN B O 1
ATOM 5011 N N . GLU B 1 97 ? 2.77 1.955 -18.766 1 91.06 97 GLU B N 1
ATOM 5012 C CA . GLU B 1 97 ? 3.125 3.365 -18.641 1 91.06 97 GLU B CA 1
ATOM 5013 C C . GLU B 1 97 ? 4.57 3.527 -18.172 1 91.06 97 GLU B C 1
ATOM 5015 O O . GLU B 1 97 ? 5.004 4.637 -17.844 1 91.06 97 GLU B O 1
ATOM 5020 N N . ASP B 1 98 ? 5.305 2.416 -18.141 1 91.81 98 ASP B N 1
ATOM 5021 C CA . ASP B 1 98 ? 6.66 2.387 -17.594 1 91.81 98 ASP B CA 1
ATOM 5022 C C . ASP B 1 98 ? 6.711 3.012 -16.203 1 91.81 98 ASP B C 1
ATOM 5024 O O . ASP B 1 98 ? 7.613 3.795 -15.906 1 91.81 98 ASP B O 1
ATOM 5028 N N . ASP B 1 99 ? 5.672 2.773 -15.461 1 91.38 99 ASP B N 1
ATOM 5029 C CA . ASP B 1 99 ? 5.559 3.258 -14.086 1 91.38 99 ASP B CA 1
ATOM 5030 C C . ASP B 1 99 ? 5.605 2.102 -13.094 1 91.38 99 ASP B C 1
ATOM 5032 O O . ASP B 1 99 ? 4.758 1.207 -13.133 1 91.38 99 ASP B O 1
ATOM 5036 N N . ARG B 1 100 ? 6.664 2.096 -12.273 1 93.81 100 ARG B N 1
ATOM 5037 C CA . ARG B 1 100 ? 6.84 1.097 -11.227 1 93.81 100 ARG B CA 1
ATOM 5038 C C . ARG B 1 100 ? 7.59 1.679 -10.031 1 93.81 100 ARG B C 1
ATOM 5040 O O . ARG B 1 100 ? 8.352 2.637 -10.18 1 93.81 100 ARG B O 1
ATOM 5047 N N . VAL B 1 101 ? 7.344 1.217 -8.906 1 94.81 101 VAL B N 1
ATOM 5048 C CA . VAL B 1 101 ? 8.164 1.478 -7.73 1 94.81 101 VAL B CA 1
ATOM 5049 C C . VAL B 1 101 ? 9.094 0.29 -7.473 1 94.81 101 VAL B C 1
ATOM 5051 O O . VAL B 1 101 ? 8.625 -0.833 -7.262 1 94.81 101 VAL B O 1
ATOM 5054 N N . TRP B 1 102 ? 10.383 0.537 -7.574 1 96.31 102 TRP B N 1
ATOM 5055 C CA . TRP B 1 102 ? 11.328 -0.536 -7.285 1 96.31 102 TRP B CA 1
ATOM 5056 C C . TRP B 1 102 ? 11.266 -0.937 -5.816 1 96.31 102 TRP B C 1
ATOM 5058 O O . TRP B 1 102 ? 11.539 -0.12 -4.934 1 96.31 102 TRP B O 1
ATOM 5068 N N . PRO B 1 103 ? 10.906 -2.156 -5.555 1 97 103 PRO B N 1
ATOM 5069 C CA . PRO B 1 103 ? 10.773 -2.561 -4.152 1 97 103 PRO B CA 1
ATOM 5070 C C . PRO B 1 103 ? 12.125 -2.852 -3.494 1 97 103 PRO B C 1
ATOM 5072 O O . PRO B 1 103 ? 13.094 -3.174 -4.184 1 97 103 PRO B O 1
ATOM 5075 N N . ARG B 1 104 ? 12.109 -2.748 -2.135 1 95.62 104 ARG B N 1
ATOM 5076 C CA . ARG B 1 104 ? 13.18 -3.389 -1.385 1 95.62 104 ARG B CA 1
ATOM 5077 C C . ARG B 1 104 ? 12.984 -4.898 -1.333 1 95.62 104 ARG B C 1
ATOM 5079 O O . ARG B 1 104 ? 11.859 -5.383 -1.189 1 95.62 104 ARG B O 1
ATOM 5086 N N . GLY B 1 105 ? 14.055 -5.613 -1.532 1 97.38 105 GLY B N 1
ATOM 5087 C CA . GLY B 1 105 ? 13.977 -7.031 -1.209 1 97.38 105 GLY B CA 1
ATOM 5088 C C . GLY B 1 105 ? 13.984 -7.301 0.283 1 97.38 105 GLY B C 1
ATOM 5089 O O . GLY B 1 105 ? 14.312 -6.422 1.079 1 97.38 105 GLY B O 1
ATOM 5090 N N . PHE B 1 106 ? 13.578 -8.469 0.693 1 98.5 106 PHE B N 1
ATOM 5091 C CA . PHE B 1 106 ? 13.617 -8.898 2.086 1 98.5 106 PHE B CA 1
ATOM 5092 C C . PHE B 1 106 ? 13.805 -10.406 2.18 1 98.5 106 PHE B C 1
ATOM 5094 O O . PHE B 1 106 ? 13.727 -11.109 1.171 1 98.5 106 PHE B O 1
ATOM 5101 N N . TYR B 1 107 ? 14.117 -10.898 3.324 1 98.69 107 TYR B N 1
ATOM 5102 C CA . TYR B 1 107 ? 14.062 -12.336 3.566 1 98.69 107 TYR B CA 1
ATOM 5103 C C . TYR B 1 107 ? 13.312 -12.641 4.855 1 98.69 107 TYR B C 1
ATOM 5105 O O . TYR B 1 107 ? 13.219 -11.789 5.742 1 98.69 107 TYR B O 1
ATOM 5113 N N . VAL B 1 108 ? 12.711 -13.742 4.906 1 98.81 108 VAL B N 1
ATOM 5114 C CA . VAL B 1 108 ? 12.242 -14.391 6.125 1 98.81 108 VAL B CA 1
ATOM 5115 C C . VAL B 1 108 ? 13 -15.703 6.34 1 98.81 108 VAL B C 1
ATOM 5117 O O . VAL B 1 108 ? 13.594 -16.234 5.406 1 98.81 108 VAL B O 1
ATOM 5120 N N . LYS B 1 109 ? 13.055 -16.203 7.559 1 98.81 109 LYS B N 1
ATOM 5121 C CA . LYS B 1 109 ? 13.836 -17.406 7.816 1 98.81 109 LYS B CA 1
ATOM 5122 C C . LYS B 1 109 ? 13.164 -18.297 8.859 1 98.81 109 LYS B C 1
ATOM 5124 O O . LYS B 1 109 ? 12.312 -17.828 9.625 1 98.81 109 LYS B O 1
ATOM 5129 N N . THR B 1 110 ? 13.43 -19.516 8.852 1 98.81 110 THR B N 1
ATOM 5130 C CA . THR B 1 110 ? 12.961 -20.516 9.812 1 98.81 110 THR B CA 1
ATOM 5131 C C . THR B 1 110 ? 13.953 -21.656 9.945 1 98.81 110 THR B C 1
ATOM 5133 O O . THR B 1 110 ? 14.766 -21.891 9.047 1 98.81 110 THR B O 1
ATOM 5136 N N . GLU B 1 111 ? 13.977 -22.344 11.055 1 98.56 111 GLU B N 1
ATOM 5137 C CA . GLU B 1 111 ? 14.734 -23.594 11.234 1 98.56 111 GLU B CA 1
ATOM 5138 C C . GLU B 1 111 ? 13.859 -24.812 11 1 98.56 111 GLU B C 1
ATOM 5140 O O . GLU B 1 111 ? 14.359 -25.938 10.93 1 98.56 111 GLU B O 1
ATOM 5145 N N . ASN B 1 112 ? 12.547 -24.562 10.875 1 98.69 112 ASN B N 1
ATOM 5146 C CA . ASN B 1 112 ? 11.602 -25.641 10.641 1 98.69 112 ASN B CA 1
ATOM 5147 C C . ASN B 1 112 ? 10.719 -25.359 9.43 1 98.69 112 ASN B C 1
ATOM 5149 O O . ASN B 1 112 ? 9.609 -24.844 9.578 1 98.69 112 ASN B O 1
ATOM 5153 N N . ILE B 1 113 ? 11.07 -25.828 8.281 1 98.38 113 ILE B N 1
ATOM 5154 C CA . ILE B 1 113 ? 10.398 -25.5 7.027 1 98.38 113 ILE B CA 1
ATOM 5155 C C . ILE B 1 113 ? 9.07 -26.234 6.941 1 98.38 113 ILE B C 1
ATOM 5157 O O . ILE B 1 113 ? 8.227 -25.922 6.105 1 98.38 113 ILE B O 1
ATOM 5161 N N . TRP B 1 114 ? 8.805 -27.266 7.816 1 97.94 114 TRP B N 1
ATOM 5162 C CA . TRP B 1 114 ? 7.598 -28.094 7.785 1 97.94 114 TRP B CA 1
ATOM 5163 C C . TRP B 1 114 ? 6.43 -27.391 8.453 1 97.94 114 TRP B C 1
ATOM 5165 O O . TRP B 1 114 ? 5.289 -27.844 8.383 1 97.94 114 TRP B O 1
ATOM 5175 N N . ASP B 1 115 ? 6.754 -26.25 9.086 1 97.5 115 ASP B N 1
ATOM 5176 C CA . ASP B 1 115 ? 5.762 -25.469 9.82 1 97.5 115 ASP B CA 1
ATOM 5177 C C . ASP B 1 115 ? 5.746 -24.031 9.344 1 97.5 115 ASP B C 1
ATOM 5179 O O . ASP B 1 115 ? 6.785 -23.359 9.336 1 97.5 115 ASP B O 1
ATOM 5183 N N . SER B 1 116 ? 4.57 -23.531 9 1 94.5 116 SER B N 1
ATOM 5184 C CA . SER B 1 116 ? 4.457 -22.172 8.477 1 94.5 116 SER B CA 1
ATOM 5185 C C . SER B 1 116 ? 4.531 -21.141 9.594 1 94.5 116 SER B C 1
ATOM 5187 O O . SER B 1 116 ? 4.781 -19.969 9.344 1 94.5 116 SER B O 1
ATOM 5189 N N . ASP B 1 117 ? 4.367 -21.469 10.844 1 95.12 117 ASP B N 1
ATOM 5190 C CA . ASP B 1 117 ? 4.184 -20.531 11.953 1 95.12 117 ASP B CA 1
ATOM 5191 C C . ASP B 1 117 ? 5.504 -19.875 12.336 1 95.12 117 ASP B C 1
ATOM 5193 O O . ASP B 1 117 ? 5.555 -18.656 12.555 1 95.12 117 ASP B O 1
ATOM 5197 N N . PRO B 1 118 ? 6.562 -20.609 12.32 1 97 118 PRO B N 1
ATOM 5198 C CA . PRO B 1 118 ? 7.77 -20.016 12.906 1 97 118 PRO B CA 1
ATOM 5199 C C . PRO B 1 118 ? 8.562 -19.172 11.906 1 97 118 PRO B C 1
ATOM 5201 O O . PRO B 1 118 ? 9.633 -18.672 12.234 1 97 118 PRO B O 1
ATOM 5204 N N . TRP B 1 119 ? 8.125 -19.062 10.672 1 98.69 119 TRP B N 1
ATOM 5205 C CA . TRP B 1 119 ? 8.836 -18.141 9.773 1 98.69 119 TRP B CA 1
ATOM 5206 C C . TRP B 1 119 ? 8.906 -16.75 10.367 1 98.69 119 TRP B C 1
ATOM 5208 O O . TRP B 1 119 ? 7.914 -16.234 10.906 1 98.69 119 TRP B O 1
ATOM 5218 N N . SER B 1 120 ? 10.047 -16.078 10.328 1 98.62 120 SER B N 1
ATOM 5219 C CA . SER B 1 120 ? 10.281 -14.789 10.953 1 98.62 120 SER B CA 1
ATOM 5220 C C . SER B 1 120 ? 9.531 -13.68 10.219 1 98.62 120 SER B C 1
ATOM 5222 O O . SER B 1 120 ? 8.992 -13.898 9.133 1 98.62 120 SER B O 1
ATOM 5224 N N . ASP B 1 121 ? 9.406 -12.531 10.859 1 97.81 121 ASP B N 1
ATOM 5225 C CA . ASP B 1 121 ? 9.078 -11.32 10.117 1 97.81 121 ASP B CA 1
ATOM 5226 C C . ASP B 1 121 ? 10.195 -10.945 9.148 1 97.81 121 ASP B C 1
ATOM 5228 O O . ASP B 1 121 ? 11.336 -11.398 9.297 1 97.81 121 ASP B O 1
ATOM 5232 N N . PRO B 1 122 ? 9.898 -10.148 8.156 1 98.12 122 PRO B N 1
ATOM 5233 C CA . PRO B 1 122 ? 10.891 -9.828 7.133 1 98.12 122 PRO B CA 1
ATOM 5234 C C . PRO B 1 122 ? 12.031 -8.961 7.664 1 98.12 122 PRO B C 1
ATOM 5236 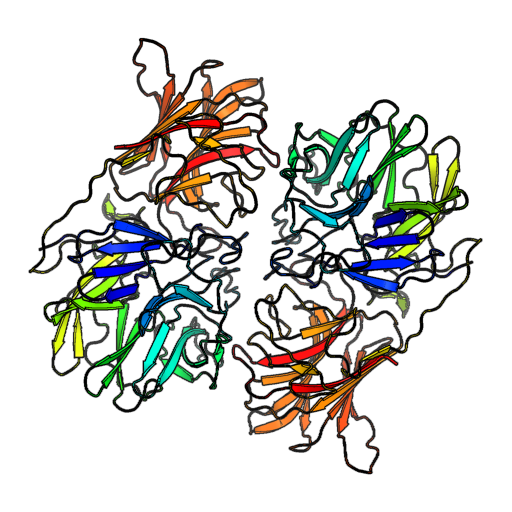O O . PRO B 1 122 ? 11.797 -8.078 8.492 1 98.12 122 PRO B O 1
ATOM 5239 N N . VAL B 1 123 ? 13.211 -9.211 7.246 1 98.31 123 VAL B N 1
ATOM 5240 C CA . VAL B 1 123 ? 14.336 -8.281 7.281 1 98.31 123 VAL B CA 1
ATOM 5241 C C . VAL B 1 123 ? 14.531 -7.664 5.898 1 98.31 123 VAL B C 1
ATOM 5243 O O . VAL B 1 123 ? 14.891 -8.359 4.945 1 98.31 123 VAL B O 1
ATOM 5246 N N . TYR B 1 124 ? 14.281 -6.406 5.805 1 98.06 124 TYR B N 1
ATOM 5247 C CA . TYR B 1 124 ? 14.336 -5.727 4.516 1 98.06 124 TYR B CA 1
ATOM 5248 C C . TYR B 1 124 ? 15.766 -5.324 4.168 1 98.06 124 TYR B C 1
ATOM 5250 O O . TYR B 1 124 ? 16.516 -4.879 5.035 1 98.06 124 TYR B O 1
ATOM 5258 N N . PHE B 1 125 ? 16.078 -5.488 2.889 1 98.12 125 PHE B N 1
ATOM 5259 C CA . PHE B 1 125 ? 17.359 -5.02 2.377 1 98.12 125 PHE B CA 1
ATOM 5260 C C . PHE B 1 125 ? 17.297 -3.537 2.029 1 98.12 125 PHE B C 1
ATOM 5262 O O . PHE B 1 125 ? 16.219 -2.932 2.07 1 98.12 125 PHE B O 1
ATOM 5269 N N . ASP B 1 126 ? 18.469 -2.953 1.764 1 94.88 126 ASP B N 1
ATOM 5270 C CA . ASP B 1 126 ? 18.531 -1.594 1.236 1 94.88 126 ASP B CA 1
ATOM 5271 C C . ASP B 1 126 ? 18.797 -1.601 -0.268 1 94.88 126 ASP B C 1
ATOM 5273 O O . ASP B 1 126 ? 18.797 -0.546 -0.907 1 94.88 126 ASP B O 1
ATOM 5277 N N . GLN B 1 127 ? 19.016 -2.76 -0.733 1 94.19 127 GLN B N 1
ATOM 5278 C CA . GLN B 1 127 ? 19.109 -2.934 -2.178 1 94.19 127 GLN B CA 1
ATOM 5279 C C . GLN B 1 127 ? 17.734 -3.117 -2.801 1 94.19 127 GLN B C 1
ATOM 5281 O O . GLN B 1 127 ? 16.953 -3.971 -2.363 1 94.19 127 GLN B O 1
ATOM 5286 N N . VAL B 1 128 ? 17.406 -2.289 -3.836 1 97.19 128 VAL B N 1
ATOM 5287 C CA . VAL B 1 128 ? 16.109 -2.373 -4.477 1 97.19 128 VAL B CA 1
ATOM 5288 C C . VAL B 1 128 ? 16.125 -3.447 -5.562 1 97.19 128 VAL B C 1
ATOM 5290 O O . VAL B 1 128 ? 17.188 -3.973 -5.902 1 97.19 128 VAL B O 1
ATOM 5293 N N . GLY B 1 129 ? 15.008 -3.68 -6.055 1 97.81 129 GLY B N 1
ATOM 5294 C CA . GLY B 1 129 ? 14.859 -4.559 -7.207 1 97.81 129 GLY B CA 1
ATOM 5295 C C . GLY B 1 129 ? 14.031 -5.793 -6.914 1 97.81 129 GLY B C 1
ATOM 5296 O O . GLY B 1 129 ? 13.25 -5.812 -5.953 1 97.81 129 GLY B O 1
ATOM 5297 N N . PHE B 1 130 ? 14.125 -6.695 -7.82 1 97.88 130 PHE B N 1
ATOM 5298 C CA . PHE B 1 130 ? 13.453 -7.984 -7.691 1 97.88 130 PHE B CA 1
ATOM 5299 C C . PHE B 1 130 ? 14.406 -9.125 -8.008 1 97.88 130 PHE B C 1
ATOM 5301 O O . PHE B 1 130 ? 15.578 -8.891 -8.32 1 97.88 130 PHE B O 1
ATOM 5308 N N . ASP B 1 131 ? 13.992 -10.344 -7.801 1 98.25 131 ASP B N 1
ATOM 5309 C CA . ASP B 1 131 ? 14.773 -11.539 -8.07 1 98.25 131 ASP B CA 1
ATOM 5310 C C . ASP B 1 131 ? 16.031 -11.578 -7.215 1 98.25 131 ASP B C 1
ATOM 5312 O O . ASP B 1 131 ? 17.141 -11.797 -7.727 1 98.25 131 ASP B O 1
ATOM 5316 N N . GLN B 1 132 ? 15.859 -11.367 -5.922 1 98.31 132 GLN B N 1
ATOM 5317 C CA . GLN B 1 132 ? 17 -11.391 -5.02 1 98.31 132 GLN B CA 1
ATOM 5318 C C . GLN B 1 132 ? 17.5 -12.82 -4.809 1 98.31 132 GLN B C 1
ATOM 5320 O O . GLN B 1 132 ? 16.703 -13.758 -4.777 1 98.31 132 GLN B O 1
ATOM 5325 N N . ASP B 1 133 ? 18.734 -12.93 -4.637 1 98.62 133 ASP B N 1
ATOM 5326 C CA . ASP B 1 133 ? 19.359 -14.188 -4.219 1 98.62 133 ASP B CA 1
ATOM 5327 C C . ASP B 1 133 ? 20.516 -13.93 -3.26 1 98.62 133 ASP B C 1
ATOM 5329 O O . ASP B 1 133 ? 21.109 -12.852 -3.268 1 98.62 133 ASP B O 1
ATOM 5333 N N . LEU B 1 134 ? 20.75 -14.836 -2.375 1 98.75 134 LEU B N 1
ATOM 5334 C CA . LEU B 1 134 ? 21.859 -14.781 -1.433 1 98.75 134 LEU B CA 1
ATOM 5335 C C . LEU B 1 134 ? 22.906 -15.836 -1.761 1 98.75 134 LEU B C 1
ATOM 5337 O O . LEU B 1 134 ? 22.562 -16.969 -2.092 1 98.75 134 LEU B O 1
ATOM 5341 N N . PHE B 1 135 ? 24.156 -15.531 -1.706 1 98.56 135 PHE B N 1
ATOM 5342 C CA . PHE B 1 135 ? 25.281 -16.438 -1.846 1 98.56 135 PHE B CA 1
ATOM 5343 C C . PHE B 1 135 ? 26.25 -16.281 -0.677 1 98.56 135 PHE B C 1
ATOM 5345 O O . PHE B 1 135 ? 26.719 -15.172 -0.4 1 98.56 135 PHE B O 1
ATOM 5352 N N . TRP B 1 136 ? 26.453 -17.312 0.049 1 98.38 136 TRP B N 1
ATOM 5353 C CA . TRP B 1 136 ? 27.469 -17.375 1.094 1 98.38 136 TRP B CA 1
ATOM 5354 C C . TRP B 1 136 ? 28.797 -17.875 0.537 1 98.38 136 TRP B C 1
ATOM 5356 O O . TRP B 1 136 ? 28.906 -19.031 0.108 1 98.38 136 TRP B O 1
ATOM 5366 N N . ASP B 1 137 ? 29.812 -17.094 0.601 1 97.69 137 ASP B N 1
ATOM 5367 C CA . ASP B 1 137 ? 31.125 -17.547 0.131 1 97.69 137 ASP B CA 1
ATOM 5368 C C . ASP B 1 137 ? 31.891 -18.25 1.239 1 97.69 137 ASP B C 1
ATOM 5370 O O . ASP B 1 137 ? 31.469 -18.266 2.395 1 97.69 137 ASP B O 1
ATOM 5374 N N . ASP B 1 138 ? 33.031 -18.844 0.899 1 95.75 138 ASP B N 1
ATOM 5375 C CA . ASP B 1 138 ? 33.812 -19.688 1.8 1 95.75 138 ASP B CA 1
ATOM 5376 C C . ASP B 1 138 ? 34.344 -18.859 2.971 1 95.75 138 ASP B C 1
ATOM 5378 O O . ASP B 1 138 ? 34.531 -19.391 4.074 1 95.75 138 ASP B O 1
ATOM 5382 N N . ASP B 1 139 ? 34.594 -17.594 2.781 1 95.75 139 ASP B N 1
ATOM 5383 C CA . ASP B 1 139 ? 35.188 -16.75 3.816 1 95.75 139 ASP B CA 1
ATOM 5384 C C . ASP B 1 139 ? 34.094 -16.172 4.727 1 95.75 139 ASP B C 1
ATOM 5386 O O . ASP B 1 139 ? 34.375 -15.367 5.613 1 95.75 139 ASP B O 1
ATOM 5390 N N . GLY B 1 140 ? 32.875 -16.516 4.434 1 95.38 140 GLY B N 1
ATOM 5391 C CA . GLY B 1 140 ? 31.781 -16.078 5.277 1 95.38 140 GLY B CA 1
ATOM 5392 C C . GLY B 1 140 ? 31.062 -14.852 4.734 1 95.38 140 GLY B C 1
ATOM 5393 O O . GLY B 1 140 ? 30 -14.484 5.223 1 95.38 140 GLY B O 1
ATOM 5394 N N . THR B 1 141 ? 31.594 -14.227 3.701 1 97.75 141 THR B N 1
ATOM 5395 C CA . THR B 1 141 ? 30.953 -13.062 3.096 1 97.75 141 THR B CA 1
ATOM 5396 C C . THR B 1 141 ? 29.641 -13.469 2.436 1 97.75 141 THR B C 1
ATOM 5398 O O . THR B 1 141 ? 29.562 -14.508 1.773 1 97.75 141 THR B O 1
ATOM 5401 N N . VAL B 1 142 ? 28.625 -12.688 2.668 1 98.62 142 VAL B N 1
ATOM 5402 C CA . VAL B 1 142 ? 27.328 -12.922 2.041 1 98.62 142 VAL B CA 1
ATOM 5403 C C . VAL B 1 142 ? 27.094 -11.898 0.937 1 98.62 142 VAL B C 1
ATOM 5405 O O . VAL B 1 142 ? 27.25 -10.695 1.153 1 98.62 142 VAL B O 1
ATOM 5408 N N . TYR B 1 143 ? 26.75 -12.367 -0.215 1 98.75 143 TYR B N 1
ATOM 5409 C CA . TYR B 1 143 ? 26.453 -11.531 -1.376 1 98.75 143 TYR B CA 1
ATOM 5410 C C . TYR B 1 143 ? 24.969 -11.539 -1.694 1 98.75 143 TYR B C 1
ATOM 5412 O O . TYR B 1 143 ? 24.312 -12.57 -1.596 1 98.75 143 TYR B O 1
ATOM 5420 N N . LEU B 1 144 ? 24.453 -10.367 -2.025 1 98.75 144 LEU B N 1
ATOM 5421 C CA . LEU B 1 144 ? 23.078 -10.172 -2.463 1 98.75 144 LEU B CA 1
ATOM 5422 C C . LEU B 1 144 ? 23.016 -9.711 -3.916 1 98.75 144 LEU B C 1
ATOM 5424 O O . LEU B 1 144 ? 23.609 -8.688 -4.266 1 98.75 144 LEU B O 1
ATOM 5428 N N . SER B 1 145 ? 22.453 -10.484 -4.781 1 98.56 145 SER B N 1
ATOM 5429 C CA . SER B 1 145 ? 22.188 -10.047 -6.148 1 98.56 145 SER B CA 1
ATOM 5430 C C . SER B 1 145 ? 20.734 -9.672 -6.34 1 98.56 145 SER B C 1
ATOM 5432 O O . SER B 1 145 ? 19.844 -10.25 -5.711 1 98.56 145 SER B O 1
ATOM 5434 N N . SER B 1 146 ? 20.469 -8.695 -7.113 1 98.31 146 SER B N 1
ATOM 5435 C CA . SER B 1 146 ? 19.125 -8.188 -7.402 1 98.31 146 SER B CA 1
ATOM 5436 C C . SER B 1 146 ? 19.031 -7.652 -8.828 1 98.31 146 SER B C 1
ATOM 5438 O O . SER B 1 146 ? 20.047 -7.281 -9.422 1 98.31 146 SER B O 1
ATOM 5440 N N . THR B 1 147 ? 17.844 -7.648 -9.352 1 98.44 147 THR B N 1
ATOM 5441 C CA . THR B 1 147 ? 17.562 -7.082 -10.672 1 98.44 147 THR B CA 1
ATOM 5442 C C . THR B 1 147 ? 16.859 -5.738 -10.555 1 98.44 147 THR B C 1
ATOM 5444 O O . THR B 1 147 ? 15.812 -5.641 -9.906 1 98.44 147 THR B O 1
ATOM 5447 N N . TYR B 1 148 ? 17.375 -4.738 -11.094 1 97.44 148 TYR B N 1
ATOM 5448 C CA . TYR B 1 148 ? 16.703 -3.451 -11.258 1 97.44 148 TYR B CA 1
ATOM 5449 C C . TYR B 1 148 ? 17.328 -2.656 -12.398 1 97.44 148 TYR B C 1
ATOM 5451 O O . TYR B 1 148 ? 18.25 -3.133 -13.062 1 97.44 148 TYR B O 1
ATOM 5459 N N . ARG B 1 149 ? 16.812 -1.557 -12.703 1 96.94 149 ARG B N 1
ATOM 5460 C CA . ARG B 1 149 ? 17.234 -0.752 -13.844 1 96.94 149 ARG B CA 1
ATOM 5461 C C . ARG B 1 149 ? 18.594 -0.131 -13.602 1 96.94 149 ARG B C 1
ATOM 5463 O O . ARG B 1 149 ? 18.891 0.351 -12.5 1 96.94 149 ARG B O 1
ATOM 5470 N N . LYS B 1 150 ? 19.469 -0.104 -14.672 1 95.88 150 LYS B N 1
ATOM 5471 C CA . LYS B 1 150 ? 20.766 0.553 -14.609 1 95.88 150 LYS B CA 1
ATOM 5472 C C . LYS B 1 150 ? 20.625 2.033 -14.273 1 95.88 150 LYS B C 1
ATOM 5474 O O . LYS B 1 150 ? 19.719 2.705 -14.773 1 95.88 150 LYS B O 1
ATOM 5479 N N . LEU B 1 151 ? 21.453 2.488 -13.43 1 94.06 151 LEU B N 1
ATOM 5480 C CA . LEU B 1 151 ? 21.469 3.914 -13.109 1 94.06 151 LEU B CA 1
ATOM 5481 C C . LEU B 1 151 ? 21.766 4.742 -14.359 1 94.06 151 LEU B C 1
ATOM 5483 O O . LEU B 1 151 ? 21.172 5.805 -14.555 1 94.06 151 LEU B O 1
ATOM 5487 N N . VAL B 1 152 ? 22.719 4.27 -15.078 1 92.06 152 VAL B N 1
ATOM 5488 C CA . VAL B 1 152 ? 23.047 4.906 -16.344 1 92.06 152 VAL B CA 1
ATOM 5489 C C . VAL B 1 152 ? 22.453 4.105 -17.5 1 92.06 152 VAL B C 1
ATOM 5491 O O . VAL B 1 152 ? 22.953 3.025 -17.844 1 92.06 152 VAL B O 1
ATOM 5494 N N . ARG B 1 153 ? 21.484 4.641 -18.141 1 93.75 153 ARG B N 1
ATOM 5495 C CA . ARG B 1 153 ? 20.781 3.953 -19.203 1 93.75 153 ARG B CA 1
ATOM 5496 C C . ARG B 1 153 ? 21.672 3.762 -20.422 1 93.75 153 ARG B C 1
ATOM 5498 O O . ARG B 1 153 ? 22.609 4.543 -20.641 1 93.75 153 ARG B O 1
ATOM 5505 N N . THR B 1 154 ? 21.312 2.707 -21.156 1 93.88 154 THR B N 1
ATOM 5506 C CA . THR B 1 154 ? 22 2.52 -22.422 1 93.88 154 THR B CA 1
ATOM 5507 C C . THR B 1 154 ? 21.672 3.646 -23.406 1 93.88 154 THR B C 1
ATOM 5509 O O . THR B 1 154 ? 20.516 3.826 -23.781 1 93.88 154 THR B O 1
ATOM 5512 N N . PRO B 1 155 ? 22.703 4.426 -23.797 1 91.56 155 PRO B N 1
ATOM 5513 C CA . PRO B 1 155 ? 22.422 5.578 -24.656 1 91.56 155 PRO B CA 1
ATOM 5514 C C . PRO B 1 155 ? 21.844 5.176 -26.016 1 91.56 155 PRO B C 1
ATOM 5516 O O . PRO B 1 155 ? 22.328 4.219 -26.625 1 91.56 155 PRO B O 1
ATOM 5519 N N . GLY B 1 156 ? 20.953 5.918 -26.469 1 90.44 156 GLY B N 1
ATOM 5520 C CA . GLY B 1 156 ? 20.422 5.777 -27.812 1 90.44 156 GLY B CA 1
ATOM 5521 C C . GLY B 1 156 ? 19.562 4.539 -27.984 1 90.44 156 GLY B C 1
ATOM 5522 O O . GLY B 1 156 ? 19.25 4.145 -29.109 1 90.44 156 GLY B O 1
ATOM 5523 N N . ALA B 1 157 ? 19.188 3.854 -26.875 1 88.75 157 ALA B N 1
ATOM 5524 C CA . ALA B 1 157 ? 18.391 2.631 -26.984 1 88.75 157 ALA B CA 1
ATOM 5525 C C . ALA B 1 157 ? 17.125 2.719 -26.141 1 88.75 157 ALA B C 1
ATOM 5527 O O . ALA B 1 157 ? 17.109 3.395 -25.109 1 88.75 157 ALA B O 1
ATOM 5528 N N . THR B 1 158 ? 16.094 2.188 -26.75 1 88.62 158 THR B N 1
ATOM 5529 C CA . THR B 1 158 ? 14.867 2.064 -25.984 1 88.62 158 THR B CA 1
ATOM 5530 C C . THR B 1 158 ? 14.781 0.691 -25.312 1 88.62 158 THR B C 1
ATOM 5532 O O . THR B 1 158 ? 14.18 -0.232 -25.875 1 88.62 158 THR B O 1
ATOM 5535 N N . LEU B 1 159 ? 15.516 0.443 -24.25 1 92.44 159 LEU B N 1
ATOM 5536 C CA . LEU B 1 159 ? 15.562 -0.806 -23.5 1 92.44 159 LEU B CA 1
ATOM 5537 C C . LEU B 1 159 ? 15.047 -0.606 -22.078 1 92.44 159 LEU B C 1
ATOM 5539 O O . LEU B 1 159 ? 15.117 0.5 -21.531 1 92.44 159 LEU B O 1
ATOM 5543 N N . LYS B 1 160 ? 14.516 -1.622 -21.562 1 92.94 160 LYS B N 1
ATOM 5544 C CA . LYS B 1 160 ? 14.156 -1.566 -20.141 1 92.94 160 LYS B CA 1
ATOM 5545 C C . LYS B 1 160 ? 15.391 -1.35 -19.266 1 92.94 160 LYS B C 1
ATOM 5547 O O . LYS B 1 160 ? 15.32 -0.677 -18.25 1 92.94 160 LYS B O 1
ATOM 5552 N N . ASP B 1 161 ? 16.594 -1.934 -19.688 1 96.25 161 ASP B N 1
ATOM 5553 C CA . ASP B 1 161 ? 17.891 -1.838 -19.016 1 96.25 161 ASP B CA 1
ATOM 5554 C C . ASP B 1 161 ? 17.844 -2.453 -17.625 1 96.25 161 ASP B C 1
ATOM 5556 O O . ASP B 1 161 ? 18.359 -1.878 -16.672 1 96.25 161 ASP B O 1
ATOM 5560 N N . PHE B 1 162 ? 17.078 -3.539 -17.5 1 97.44 162 PHE B N 1
ATOM 5561 C CA . PHE B 1 162 ? 17.141 -4.344 -16.281 1 97.44 162 PHE B CA 1
ATOM 5562 C C . PHE B 1 162 ? 18.438 -5.152 -16.25 1 97.44 162 PHE B C 1
ATOM 5564 O O . PHE B 1 162 ? 18.781 -5.836 -17.203 1 97.44 162 PHE B O 1
ATOM 5571 N N . ALA B 1 163 ? 19.156 -5.039 -15.211 1 98.25 163 ALA B N 1
ATOM 5572 C CA . ALA B 1 163 ? 20.469 -5.66 -15.094 1 98.25 163 ALA B CA 1
ATOM 5573 C C . ALA B 1 163 ? 20.672 -6.262 -13.711 1 98.25 163 ALA B C 1
ATOM 5575 O O . ALA B 1 163 ? 19.906 -5.973 -12.781 1 98.25 163 ALA B O 1
ATOM 5576 N N . ILE B 1 164 ? 21.625 -7.102 -13.656 1 98.56 164 ILE B N 1
ATOM 5577 C CA . ILE B 1 164 ? 21.953 -7.734 -12.383 1 98.56 164 ILE B CA 1
ATOM 5578 C C . ILE B 1 164 ? 22.953 -6.867 -11.617 1 98.56 164 ILE B C 1
ATOM 5580 O O . ILE B 1 164 ? 24 -6.5 -12.148 1 98.56 164 ILE B O 1
ATOM 5584 N N . HIS B 1 165 ? 22.578 -6.5 -10.414 1 98.56 165 HIS B N 1
ATOM 5585 C CA . HIS B 1 165 ? 23.453 -5.812 -9.469 1 98.56 165 HIS B CA 1
ATOM 5586 C C . HIS B 1 165 ? 23.781 -6.703 -8.273 1 98.56 165 HIS B C 1
ATOM 5588 O O . HIS B 1 165 ? 22.984 -7.562 -7.898 1 98.56 165 HIS B O 1
ATOM 5594 N N . ILE B 1 166 ? 24.984 -6.523 -7.715 1 98.56 166 ILE B N 1
ATOM 5595 C CA . ILE B 1 166 ? 25.391 -7.332 -6.57 1 98.56 166 ILE B CA 1
ATOM 5596 C C . ILE B 1 166 ? 26.016 -6.441 -5.508 1 98.56 166 ILE B C 1
ATOM 5598 O O . ILE B 1 166 ? 26.672 -5.445 -5.832 1 98.56 166 ILE B O 1
ATOM 5602 N N . ALA B 1 167 ? 25.781 -6.707 -4.262 1 98.06 167 ALA B N 1
ATOM 5603 C CA . ALA B 1 167 ? 26.438 -6.09 -3.109 1 98.06 167 ALA B CA 1
ATOM 5604 C C . ALA B 1 167 ? 26.641 -7.105 -1.985 1 98.06 167 ALA B C 1
ATOM 5606 O O . ALA B 1 167 ? 26.016 -8.164 -1.981 1 98.06 167 ALA B O 1
ATOM 5607 N N . THR B 1 168 ? 27.609 -6.852 -1.115 1 98.5 168 THR B N 1
ATOM 5608 C CA . THR B 1 168 ? 27.672 -7.625 0.121 1 98.5 168 THR B CA 1
ATOM 5609 C C . THR B 1 168 ? 26.656 -7.105 1.137 1 98.5 168 THR B C 1
ATOM 5611 O O . THR B 1 168 ? 26.234 -5.949 1.063 1 98.5 168 THR B O 1
ATOM 5614 N N . VAL B 1 169 ? 26.25 -7.977 2.076 1 98.44 169 VAL B N 1
ATOM 5615 C CA . VAL B 1 169 ? 25.125 -7.613 2.938 1 98.44 169 VAL B CA 1
ATOM 5616 C C . VAL B 1 169 ? 25.344 -8.195 4.332 1 98.44 169 VAL B C 1
ATOM 5618 O O . VAL B 1 169 ? 25.938 -9.266 4.484 1 98.44 169 VAL B O 1
ATOM 5621 N N . ASP B 1 170 ? 24.906 -7.465 5.355 1 97.81 170 ASP B N 1
ATOM 5622 C CA . ASP B 1 170 ? 24.75 -7.953 6.719 1 97.81 170 ASP B CA 1
ATOM 5623 C C . ASP B 1 170 ? 23.344 -8.516 6.945 1 97.81 170 ASP B C 1
ATOM 5625 O O . ASP B 1 170 ? 22.359 -7.773 6.941 1 97.81 170 ASP B O 1
ATOM 5629 N N . LEU B 1 171 ? 23.172 -9.805 7.184 1 97.62 171 LEU B N 1
ATOM 5630 C CA . LEU B 1 171 ? 21.875 -10.453 7.223 1 97.62 171 LEU B CA 1
ATOM 5631 C C . LEU B 1 171 ? 21.156 -10.148 8.531 1 97.62 171 LEU B C 1
ATOM 5633 O O . LEU B 1 171 ? 19.938 -10.344 8.633 1 97.62 171 LEU B O 1
ATOM 5637 N N . GLU B 1 172 ? 21.875 -9.742 9.5 1 96.56 172 GLU B N 1
ATOM 5638 C CA . GLU B 1 172 ? 21.203 -9.367 10.75 1 96.56 172 GLU B CA 1
ATOM 5639 C C . GLU B 1 172 ? 20.359 -8.109 10.562 1 96.56 172 GLU B C 1
ATOM 5641 O O . GLU B 1 172 ? 19.266 -8.008 11.102 1 96.56 172 GLU B O 1
ATOM 5646 N N . THR B 1 173 ? 20.844 -7.156 9.734 1 96.38 173 THR B N 1
ATOM 5647 C CA . THR B 1 173 ? 20.172 -5.867 9.602 1 96.38 173 THR B CA 1
ATOM 5648 C C . THR B 1 173 ? 19.547 -5.73 8.219 1 96.38 173 THR B C 1
ATOM 5650 O O . THR B 1 173 ? 18.688 -4.871 8.008 1 96.38 173 THR B O 1
ATOM 5653 N N . GLY B 1 174 ? 20.031 -6.52 7.266 1 97.44 174 GLY B N 1
ATOM 5654 C CA . GLY B 1 174 ? 19.625 -6.344 5.879 1 97.44 174 GLY B CA 1
ATOM 5655 C C . GLY B 1 174 ? 20.375 -5.234 5.172 1 97.44 174 GLY B C 1
ATOM 5656 O O . GLY B 1 174 ? 20.141 -4.957 3.996 1 97.44 174 GLY B O 1
ATOM 5657 N N . ASN B 1 175 ? 21.391 -4.625 5.844 1 97.06 175 ASN B N 1
ATOM 5658 C CA . ASN B 1 175 ? 22.109 -3.492 5.27 1 97.06 175 ASN B CA 1
ATOM 5659 C C . ASN B 1 175 ? 23.188 -3.951 4.289 1 97.06 175 ASN B C 1
ATOM 5661 O O . ASN B 1 175 ? 23.891 -4.922 4.555 1 97.06 175 ASN B O 1
ATOM 5665 N N . SER B 1 176 ? 23.234 -3.238 3.176 1 97.19 176 SER B N 1
ATOM 5666 C CA . SER B 1 176 ? 24.375 -3.449 2.281 1 97.19 176 SER B CA 1
ATOM 5667 C C . SER B 1 176 ? 25.672 -3.035 2.943 1 97.19 176 SER B C 1
ATOM 5669 O O . SER B 1 176 ? 25.734 -2.018 3.639 1 97.19 176 SER B O 1
ATOM 5671 N N . THR B 1 177 ? 26.75 -3.789 2.715 1 97.12 177 THR B N 1
ATOM 5672 C CA . THR B 1 177 ? 28.047 -3.475 3.271 1 97.12 177 THR B CA 1
ATOM 5673 C C . THR B 1 177 ? 29.031 -3.08 2.168 1 97.12 177 THR B C 1
ATOM 5675 O O . THR B 1 177 ? 30.234 -2.924 2.418 1 97.12 177 THR B O 1
ATOM 5678 N N . SER B 1 178 ? 28.547 -2.979 0.97 1 96.81 178 SER B N 1
ATOM 5679 C CA . SER B 1 178 ? 29.312 -2.459 -0.166 1 96.81 178 SER B CA 1
ATOM 5680 C C . SER B 1 178 ? 28.391 -1.759 -1.164 1 96.81 178 SER B C 1
ATOM 5682 O O . SER B 1 178 ? 27.172 -1.938 -1.127 1 96.81 178 SER B O 1
ATOM 5684 N N . GLU B 1 179 ? 28.969 -0.891 -1.99 1 95.5 179 GLU B N 1
ATOM 5685 C CA . GLU B 1 179 ? 28.203 -0.309 -3.096 1 95.5 179 GLU B CA 1
ATOM 5686 C C . GLU B 1 179 ? 27.797 -1.376 -4.109 1 95.5 179 GLU B C 1
ATOM 5688 O O . GLU B 1 179 ? 28.578 -2.289 -4.398 1 95.5 179 GLU B O 1
ATOM 5693 N N . PRO B 1 180 ? 26.578 -1.245 -4.59 1 96.75 180 PRO B N 1
ATOM 5694 C CA . PRO B 1 180 ? 26.188 -2.229 -5.605 1 96.75 180 PRO B CA 1
ATOM 5695 C C . PRO B 1 180 ? 27 -2.1 -6.895 1 96.75 180 PRO B C 1
ATOM 5697 O O . PRO B 1 180 ? 27.328 -0.985 -7.316 1 96.75 180 PRO B O 1
ATOM 5700 N N . ARG B 1 181 ? 27.328 -3.223 -7.453 1 97.06 181 ARG B N 1
ATOM 5701 C CA . ARG B 1 181 ? 28.016 -3.287 -8.734 1 97.06 181 ARG B CA 1
ATOM 5702 C C . ARG B 1 181 ? 27.141 -3.93 -9.805 1 97.06 181 ARG B C 1
ATOM 5704 O O . ARG B 1 181 ? 26.453 -4.918 -9.539 1 97.06 181 ARG B O 1
ATOM 5711 N N . LEU B 1 182 ? 27.125 -3.295 -10.953 1 97.69 182 LEU B N 1
ATOM 5712 C CA . LEU B 1 182 ? 26.484 -3.92 -12.109 1 97.69 182 LEU B CA 1
ATOM 5713 C C . LEU B 1 182 ? 27.344 -5.062 -12.641 1 97.69 182 LEU B C 1
ATOM 5715 O O . LEU B 1 182 ? 28.5 -4.848 -13.047 1 97.69 182 LEU B O 1
ATOM 5719 N N . ILE B 1 183 ? 26.812 -6.266 -12.672 1 98.12 183 ILE B N 1
ATOM 5720 C CA . ILE B 1 183 ? 27.703 -7.375 -13.023 1 98.12 183 ILE B CA 1
ATOM 5721 C C . ILE B 1 183 ? 27.203 -8.055 -14.297 1 98.12 183 ILE B C 1
ATOM 5723 O O . ILE B 1 183 ? 27.922 -8.852 -14.906 1 98.12 183 ILE B O 1
ATOM 5727 N N . ARG B 1 184 ? 25.953 -7.844 -14.719 1 98.06 184 ARG B N 1
ATOM 5728 C CA . ARG B 1 184 ? 25.422 -8.461 -15.93 1 98.06 184 ARG B CA 1
ATOM 5729 C C . ARG B 1 184 ? 24.359 -7.586 -16.578 1 98.06 184 ARG B C 1
ATOM 5731 O O . ARG B 1 184 ? 23.422 -7.16 -15.922 1 98.06 184 ARG B O 1
ATOM 5738 N N . GLU B 1 185 ? 24.5 -7.242 -17.75 1 96.38 185 GLU B N 1
ATOM 5739 C CA . GLU B 1 185 ? 23.484 -6.641 -18.609 1 96.38 185 GLU B CA 1
ATOM 5740 C C . GLU B 1 185 ? 23.281 -7.457 -19.891 1 96.38 185 GLU B C 1
ATOM 5742 O O . GLU B 1 185 ? 24.172 -8.188 -20.312 1 96.38 185 GLU B O 1
ATOM 5747 N N . SER B 1 186 ? 22.156 -7.43 -20.375 1 95.38 186 SER B N 1
ATOM 5748 C CA . SER B 1 186 ? 21.812 -8.211 -21.562 1 95.38 186 SER B CA 1
ATOM 5749 C C . SER B 1 186 ? 21.578 -7.305 -22.766 1 95.38 186 SER B C 1
ATOM 5751 O O . SER B 1 186 ? 21.016 -6.215 -22.625 1 95.38 186 SER B O 1
ATOM 5753 N N . ALA B 1 187 ? 21.938 -7.789 -23.984 1 90.56 187 ALA B N 1
ATOM 5754 C CA . ALA B 1 187 ? 21.656 -7.066 -25.219 1 90.56 187 ALA B CA 1
ATOM 5755 C C . ALA B 1 187 ? 20.156 -6.93 -25.453 1 90.56 187 ALA B C 1
ATOM 5757 O O . ALA B 1 187 ? 19.703 -5.992 -26.125 1 90.56 187 ALA B O 1
ATOM 5758 N N . SER B 1 188 ? 19.391 -7.844 -24.891 1 91.44 188 SER B N 1
ATOM 5759 C CA . SER B 1 188 ? 17.953 -7.785 -25.031 1 91.44 188 SER B CA 1
ATOM 5760 C C . SER B 1 188 ? 17.359 -6.672 -24.172 1 91.44 188 SER B C 1
ATOM 5762 O O . SER B 1 188 ? 16.188 -6.305 -24.328 1 91.44 188 SER B O 1
ATOM 5764 N N . GLY B 1 189 ? 18.156 -6.219 -23.25 1 94.38 189 GLY B N 1
ATOM 5765 C CA . GLY B 1 189 ? 17.688 -5.184 -22.344 1 94.38 189 GLY B CA 1
ATOM 5766 C C . GLY B 1 189 ? 17.156 -5.738 -21.031 1 94.38 189 GLY B C 1
ATOM 5767 O O . GLY B 1 189 ? 16.797 -4.977 -20.125 1 94.38 189 GLY B O 1
ATOM 5768 N N . VAL B 1 190 ? 17.141 -7.07 -20.906 1 96.44 190 VAL B N 1
ATOM 5769 C CA . VAL B 1 190 ? 16.625 -7.645 -19.656 1 96.44 190 VAL B CA 1
ATOM 5770 C C . VAL B 1 190 ? 17.531 -8.789 -19.203 1 96.44 190 VAL B C 1
ATOM 5772 O O . VAL B 1 190 ? 17.672 -9.789 -19.906 1 96.44 190 VAL B O 1
ATOM 5775 N N . ALA B 1 191 ? 18.172 -8.641 -18.156 1 97.69 191 ALA B N 1
ATOM 5776 C CA . ALA B 1 191 ? 18.797 -9.68 -17.359 1 97.69 191 ALA B CA 1
ATOM 5777 C C . ALA B 1 191 ? 18.156 -9.766 -15.969 1 97.69 191 ALA B C 1
ATOM 5779 O O . ALA B 1 191 ? 18.047 -8.758 -15.266 1 97.69 191 ALA B O 1
ATOM 5780 N N . GLU B 1 192 ? 17.672 -10.945 -15.602 1 98 192 GLU B N 1
ATOM 5781 C CA . GLU B 1 192 ? 16.969 -11.102 -14.328 1 98 192 GLU B CA 1
ATOM 5782 C C . GLU B 1 192 ? 17.188 -12.5 -13.75 1 98 192 GLU B C 1
ATOM 5784 O O . GLU B 1 192 ? 17.922 -13.312 -14.328 1 98 192 GLU B O 1
ATOM 5789 N N . GLY B 1 193 ? 16.641 -12.719 -12.57 1 97.94 193 GLY B N 1
ATOM 5790 C CA . GLY B 1 193 ? 16.641 -14.047 -11.969 1 97.94 193 GLY B CA 1
ATOM 5791 C C . GLY B 1 193 ? 18.031 -14.578 -11.711 1 97.94 193 GLY B C 1
ATOM 5792 O O . GLY B 1 193 ? 18.328 -15.734 -12.023 1 97.94 193 GLY B O 1
ATOM 5793 N N . SER B 1 194 ? 18.906 -13.828 -11.195 1 98 194 SER B N 1
ATOM 5794 C CA . SER B 1 194 ? 20.312 -14.211 -11 1 98 194 SER B CA 1
ATOM 5795 C C . SER B 1 194 ? 20.453 -15.234 -9.883 1 98 194 SER B C 1
ATOM 5797 O O . SER B 1 194 ? 19.781 -15.133 -8.852 1 98 194 SER B O 1
ATOM 5799 N N . HIS B 1 195 ? 21.25 -16.203 -10.086 1 98.12 195 HIS B N 1
ATOM 5800 C CA . HIS B 1 195 ? 21.719 -17.156 -9.086 1 98.12 195 HIS B CA 1
ATOM 5801 C C . HIS B 1 195 ? 23.234 -17.312 -9.156 1 98.12 195 HIS B C 1
ATOM 5803 O O . HIS B 1 195 ? 23.797 -17.484 -10.234 1 98.12 195 HIS B O 1
ATOM 5809 N N . ILE B 1 196 ? 23.828 -17.203 -8.016 1 97.94 196 ILE B N 1
ATOM 5810 C CA . ILE B 1 196 ? 25.266 -17.391 -7.926 1 97.94 196 ILE B CA 1
ATOM 5811 C C . ILE B 1 196 ? 25.578 -18.609 -7.055 1 97.94 196 ILE B C 1
ATOM 5813 O O . ILE B 1 196 ? 24.984 -18.781 -5.988 1 97.94 196 ILE B O 1
ATOM 5817 N N . PHE B 1 197 ? 26.391 -19.453 -7.461 1 95.5 197 PHE B N 1
ATOM 5818 C CA . PHE B 1 197 ? 26.938 -20.516 -6.617 1 95.5 197 PHE B CA 1
ATOM 5819 C C . PHE B 1 197 ? 28.359 -20.875 -7.047 1 95.5 197 PHE B C 1
ATOM 5821 O O . PHE B 1 197 ? 28.828 -20.406 -8.094 1 95.5 197 PHE B O 1
ATOM 5828 N N . LYS B 1 198 ? 29 -21.562 -6.211 1 96.81 198 LYS B N 1
ATOM 5829 C CA . LYS B 1 198 ? 30.391 -21.938 -6.418 1 96.81 198 LYS B CA 1
ATOM 5830 C C . LYS B 1 198 ? 30.516 -23.438 -6.688 1 96.81 198 LYS B C 1
ATOM 5832 O O . LYS B 1 198 ? 29.875 -24.25 -6.023 1 96.81 198 LYS B O 1
ATOM 5837 N N . ARG B 1 199 ? 31.219 -23.891 -7.672 1 96 199 ARG B N 1
ATOM 5838 C CA . ARG B 1 199 ? 31.547 -25.266 -8.008 1 96 199 ARG B CA 1
ATOM 5839 C C . ARG B 1 199 ? 33 -25.375 -8.492 1 96 199 ARG B C 1
ATOM 5841 O O . ARG B 1 199 ? 33.344 -24.812 -9.531 1 96 199 ARG B O 1
ATOM 5848 N N . GLY B 1 200 ? 33.75 -26.172 -7.75 1 94.81 200 GLY B N 1
ATOM 5849 C CA . GLY B 1 200 ? 35.156 -26.219 -8.07 1 94.81 200 GLY B CA 1
ATOM 5850 C C . GLY B 1 200 ? 35.844 -24.875 -7.891 1 94.81 200 GLY B C 1
ATOM 5851 O O . GLY B 1 200 ? 35.75 -24.25 -6.836 1 94.81 200 GLY B O 1
ATOM 5852 N N . LYS B 1 201 ? 36.594 -24.484 -8.859 1 96 201 LYS B N 1
ATOM 5853 C CA . LYS B 1 201 ? 37.344 -23.234 -8.75 1 96 201 LYS B CA 1
ATOM 5854 C C . LYS B 1 201 ? 36.531 -22.047 -9.281 1 96 201 LYS B C 1
ATOM 5856 O O . LYS B 1 201 ? 36.969 -20.906 -9.234 1 96 201 LYS B O 1
ATOM 5861 N N . TYR B 1 202 ? 35.312 -22.375 -9.789 1 98.19 202 TYR B N 1
ATOM 5862 C CA . TYR B 1 202 ? 34.562 -21.312 -10.461 1 98.19 202 TYR B CA 1
ATOM 5863 C C . TYR B 1 202 ? 33.375 -20.859 -9.625 1 98.19 202 TYR B C 1
ATOM 5865 O O . TYR B 1 202 ? 32.75 -21.672 -8.938 1 98.19 202 TYR B O 1
ATOM 5873 N N . TYR B 1 203 ? 33.125 -19.547 -9.703 1 98.5 203 TYR B N 1
ATOM 5874 C CA . TYR B 1 203 ? 31.781 -19 -9.438 1 98.5 203 TYR B CA 1
ATOM 5875 C C . TYR B 1 203 ? 30.938 -18.984 -10.703 1 98.5 203 TYR B C 1
ATOM 5877 O O . TYR B 1 203 ? 31.422 -18.641 -11.781 1 98.5 203 TYR B O 1
ATOM 5885 N N . TYR B 1 204 ? 29.766 -19.391 -10.609 1 98.62 204 TYR B N 1
ATOM 5886 C CA . TYR B 1 204 ? 28.844 -19.359 -11.742 1 98.62 204 TYR B CA 1
ATOM 5887 C C . TYR B 1 204 ? 27.734 -18.359 -11.5 1 98.62 204 TYR B C 1
ATOM 5889 O O . TYR B 1 204 ? 27.234 -18.219 -10.375 1 98.62 204 TYR B O 1
ATOM 5897 N N . LEU B 1 205 ? 27.344 -17.609 -12.508 1 98.69 205 LEU B N 1
ATOM 5898 C CA . LEU B 1 205 ? 26.188 -16.719 -12.531 1 98.69 205 LEU B CA 1
ATOM 5899 C C . LEU B 1 205 ? 25.188 -17.141 -13.594 1 98.69 205 LEU B C 1
ATOM 5901 O O . LEU B 1 205 ? 25.484 -17.125 -14.789 1 98.69 205 LEU B O 1
ATOM 5905 N N . PHE B 1 206 ? 24.078 -17.562 -13.18 1 98.44 206 PHE B N 1
ATOM 5906 C CA . PHE B 1 206 ? 22.969 -17.844 -14.078 1 98.44 206 PHE B CA 1
ATOM 5907 C C . PHE B 1 206 ? 22 -16.656 -14.125 1 98.44 206 PHE B C 1
ATOM 5909 O O . PHE B 1 206 ? 21.719 -16.047 -13.102 1 98.44 206 PHE B O 1
ATOM 5916 N N . THR B 1 207 ? 21.547 -16.281 -15.297 1 98.25 207 THR B N 1
ATOM 5917 C CA . THR B 1 207 ? 20.594 -15.188 -15.469 1 98.25 207 THR B CA 1
ATOM 5918 C C . THR B 1 207 ? 19.562 -15.523 -16.531 1 98.25 207 THR B C 1
ATOM 5920 O O . THR B 1 207 ? 19.875 -16.156 -17.547 1 98.25 207 THR B O 1
ATOM 5923 N N . ALA B 1 208 ? 18.328 -15.156 -16.25 1 97.69 208 ALA B N 1
ATOM 5924 C CA . ALA B 1 208 ? 17.297 -15.18 -17.281 1 97.69 208 ALA B CA 1
ATOM 5925 C C . ALA B 1 208 ? 17.359 -13.93 -18.156 1 97.69 208 ALA B C 1
ATOM 5927 O O . ALA B 1 208 ? 17.375 -12.805 -17.641 1 97.69 208 ALA B O 1
ATOM 5928 N N . GLU B 1 209 ? 17.391 -14.117 -19.422 1 96.81 209 GLU B N 1
ATOM 5929 C CA . GLU B 1 209 ? 17.516 -13.008 -20.359 1 96.81 209 GLU B CA 1
ATOM 5930 C C . GLU B 1 209 ? 16.547 -13.148 -21.531 1 96.81 209 GLU B C 1
ATOM 5932 O O . GLU B 1 209 ? 15.711 -14.055 -21.547 1 96.81 209 GLU B O 1
ATOM 5937 N N . GLY B 1 210 ? 16.5 -12.18 -22.453 1 92.56 210 GLY B N 1
ATOM 5938 C CA . GLY B 1 210 ? 15.68 -12.234 -23.656 1 92.56 210 GLY B CA 1
ATOM 5939 C C . GLY B 1 210 ? 14.258 -11.758 -23.422 1 92.56 210 GLY B C 1
ATOM 5940 O O . GLY B 1 210 ? 13.398 -11.906 -24.297 1 92.56 210 GLY B O 1
ATOM 5941 N N . GLY B 1 211 ? 14.07 -11.195 -22.281 1 87.56 211 GLY B N 1
ATOM 5942 C CA . GLY B 1 211 ? 12.734 -10.789 -21.875 1 87.56 211 GLY B CA 1
ATOM 5943 C C . GLY B 1 211 ? 12.07 -11.773 -20.938 1 87.56 211 GLY B C 1
ATOM 5944 O O . GLY B 1 211 ? 12.734 -12.648 -20.375 1 87.56 211 GLY B O 1
ATOM 5945 N N . THR B 1 212 ? 10.742 -11.562 -20.656 1 84.75 212 THR B N 1
ATOM 5946 C CA . THR B 1 212 ? 10.031 -12.438 -19.734 1 84.75 212 THR B CA 1
ATOM 5947 C C . THR B 1 212 ? 8.945 -13.219 -20.453 1 84.75 212 THR B C 1
ATOM 5949 O O . THR B 1 212 ? 8.172 -13.953 -19.828 1 84.75 212 THR B O 1
ATOM 5952 N N . GLU B 1 213 ? 8.914 -13.078 -21.766 1 90 213 GLU B N 1
ATOM 5953 C CA . GLU B 1 213 ? 7.914 -13.75 -22.578 1 90 213 GLU B CA 1
ATOM 5954 C C . GLU B 1 213 ? 8.57 -14.633 -23.641 1 90 213 GLU B C 1
ATOM 5956 O O . GLU B 1 213 ? 9.398 -15.484 -23.328 1 90 213 GLU B O 1
ATOM 5961 N N . SER B 1 214 ? 8.344 -14.367 -24.906 1 87.56 214 SER B N 1
ATOM 5962 C CA . SER B 1 214 ? 8.719 -15.305 -25.953 1 87.56 214 SER B CA 1
ATOM 5963 C C . SER B 1 214 ? 10.234 -15.398 -26.094 1 87.56 214 SER B C 1
ATOM 5965 O O . SER B 1 214 ? 10.758 -16.406 -26.594 1 87.56 214 SER B O 1
ATOM 5967 N N . GLY B 1 215 ? 10.906 -14.406 -25.609 1 89.75 215 GLY B N 1
ATOM 5968 C CA . GLY B 1 215 ? 12.352 -14.422 -25.734 1 89.75 215 GLY B CA 1
ATOM 5969 C C . GLY B 1 215 ? 13.047 -14.93 -24.484 1 89.75 215 GLY B C 1
ATOM 5970 O O . GLY B 1 215 ? 14.281 -15.016 -24.438 1 89.75 215 GLY B O 1
ATOM 5971 N N . HIS B 1 216 ? 12.281 -15.305 -23.516 1 92.56 216 HIS B N 1
ATOM 5972 C CA . HIS B 1 216 ? 12.82 -15.695 -22.219 1 92.56 216 HIS B CA 1
ATOM 5973 C C . HIS B 1 216 ? 13.734 -16.922 -22.344 1 92.56 216 HIS B C 1
ATOM 5975 O O . HIS B 1 216 ? 13.398 -17.875 -23.031 1 92.56 216 HIS B O 1
ATOM 5981 N N . CYS B 1 217 ? 14.906 -16.875 -21.812 1 95.62 217 CYS B N 1
ATOM 5982 C CA . CYS B 1 217 ? 15.906 -17.938 -21.844 1 95.62 217 CYS B CA 1
ATOM 5983 C C . CYS B 1 217 ? 16.891 -17.797 -20.703 1 95.62 217 CYS B C 1
ATOM 5985 O O . CYS B 1 217 ? 16.766 -16.891 -19.875 1 95.62 217 CYS B O 1
ATOM 5987 N N . GLU B 1 218 ? 17.766 -18.75 -20.656 1 96.94 218 GLU B N 1
ATOM 5988 C CA . GLU B 1 218 ? 18.719 -18.766 -19.547 1 96.94 218 GLU B CA 1
ATOM 5989 C C . GLU B 1 218 ? 20.156 -18.688 -20.047 1 96.94 218 GLU B C 1
ATOM 5991 O O . GLU B 1 218 ? 20.5 -19.297 -21.062 1 96.94 218 GLU B O 1
ATOM 5996 N N . TRP B 1 219 ? 20.922 -17.875 -19.359 1 97.5 219 TRP B N 1
ATOM 5997 C CA . TRP B 1 219 ? 22.344 -17.672 -19.656 1 97.5 219 TRP B CA 1
ATOM 5998 C C . TRP B 1 219 ? 23.219 -18.062 -18.469 1 97.5 219 TRP B C 1
ATOM 6000 O O . TRP B 1 219 ? 22.734 -18.125 -17.344 1 97.5 219 TRP B O 1
ATOM 6010 N N . VAL B 1 220 ? 24.484 -18.375 -18.812 1 98.25 220 VAL B N 1
ATOM 6011 C CA . VAL B 1 220 ? 25.438 -18.672 -17.75 1 98.25 220 VAL B CA 1
ATOM 6012 C C . VAL B 1 220 ? 26.75 -17.922 -18 1 98.25 220 VAL B C 1
ATOM 6014 O O . VAL B 1 220 ? 27.156 -17.766 -19.156 1 98.25 220 VAL B O 1
ATOM 6017 N N . CYS B 1 221 ? 27.297 -17.422 -17 1 98.56 221 CYS B N 1
ATOM 6018 C CA . CYS B 1 221 ? 28.656 -16.875 -16.938 1 98.56 221 CYS B CA 1
ATOM 6019 C C . CYS B 1 221 ? 29.453 -17.516 -15.797 1 98.56 221 CYS B C 1
ATOM 6021 O O . CYS B 1 221 ? 28.875 -18.141 -14.906 1 98.56 221 CYS B O 1
ATOM 6023 N N . ARG B 1 222 ? 30.75 -17.469 -15.852 1 98.62 222 ARG B N 1
ATOM 6024 C CA . ARG B 1 222 ? 31.547 -17.953 -14.727 1 98.62 222 ARG B CA 1
ATOM 6025 C C . ARG B 1 222 ? 32.719 -17.016 -14.43 1 98.62 222 ARG B C 1
ATOM 6027 O O . ARG B 1 222 ? 33.062 -16.172 -15.266 1 98.62 222 ARG B O 1
ATOM 6034 N N . SER B 1 223 ? 33.188 -17.016 -13.25 1 98.56 223 SER B N 1
ATOM 6035 C CA . SER B 1 223 ? 34.344 -16.266 -12.797 1 98.56 223 SER B CA 1
ATOM 6036 C C . SER B 1 223 ? 35.25 -17.125 -11.93 1 98.56 223 SER B C 1
ATOM 6038 O O . SER B 1 223 ? 34.781 -17.938 -11.133 1 98.56 223 SER B O 1
ATOM 6040 N N . GLU B 1 224 ? 36.594 -16.969 -12.086 1 97.75 224 GLU B N 1
ATOM 6041 C CA . GLU B 1 224 ? 37.562 -17.641 -11.234 1 97.75 224 GLU B CA 1
ATOM 6042 C C . GLU B 1 224 ? 38 -16.766 -10.07 1 97.75 224 GLU B C 1
ATOM 6044 O O . GLU B 1 224 ? 38.688 -17.219 -9.164 1 97.75 224 GLU B O 1
ATOM 6049 N N . VAL B 1 225 ? 37.5 -15.547 -10.07 1 97.38 225 VAL B N 1
ATOM 6050 C CA . VAL B 1 225 ? 38.062 -14.539 -9.172 1 97.38 225 VAL B CA 1
ATOM 6051 C C . VAL B 1 225 ? 37.156 -14.328 -7.98 1 97.38 225 VAL B C 1
ATOM 6053 O O . VAL B 1 225 ? 37.562 -14.438 -6.828 1 97.38 225 VAL B O 1
ATOM 6056 N N . SER B 1 226 ? 35.906 -13.922 -8.266 1 97.06 226 SER B N 1
ATOM 6057 C CA . SER B 1 226 ? 34.969 -13.617 -7.188 1 97.06 226 SER B CA 1
ATOM 6058 C C . SER B 1 226 ? 33.562 -13.453 -7.715 1 97.06 226 SER B C 1
ATOM 6060 O O . SER B 1 226 ? 33.344 -13.352 -8.922 1 97.06 226 SER B O 1
ATOM 6062 N N . PRO B 1 227 ? 32.531 -13.375 -6.805 1 97.88 227 PRO B N 1
ATOM 6063 C CA . PRO B 1 227 ? 31.156 -13.109 -7.219 1 97.88 227 PRO B CA 1
ATOM 6064 C C . PRO B 1 227 ? 30.984 -11.734 -7.859 1 97.88 227 PRO B C 1
ATOM 6066 O O . PRO B 1 227 ? 29.953 -11.461 -8.469 1 97.88 227 PRO B O 1
ATOM 6069 N N . PHE B 1 228 ? 31.938 -10.875 -7.781 1 97.81 228 PHE B N 1
ATOM 6070 C CA . PHE B 1 228 ? 31.891 -9.562 -8.422 1 97.81 228 PHE B CA 1
ATOM 6071 C C . PHE B 1 228 ? 32.344 -9.656 -9.867 1 97.81 228 PHE B C 1
ATOM 6073 O O . PHE B 1 228 ? 32.188 -8.695 -10.633 1 97.81 228 PHE B O 1
ATOM 6080 N N . GLY B 1 229 ? 32.781 -10.742 -10.25 1 96.38 229 GLY B N 1
ATOM 6081 C CA . GLY B 1 229 ? 33.406 -10.922 -11.562 1 96.38 229 GLY B CA 1
ATOM 6082 C C . GLY B 1 229 ? 34.906 -10.719 -11.555 1 96.38 229 GLY B C 1
ATOM 6083 O O . GLY B 1 229 ? 35.531 -10.789 -10.5 1 96.38 229 GLY B O 1
ATOM 6084 N N . PRO B 1 230 ? 35.562 -10.555 -12.719 1 97.44 230 PRO B N 1
ATOM 6085 C CA . PRO B 1 230 ? 34.938 -10.477 -14.039 1 97.44 230 PRO B CA 1
ATOM 6086 C C . PRO B 1 230 ? 34.281 -11.797 -14.461 1 97.44 230 PRO B C 1
ATOM 6088 O O . PRO B 1 230 ? 34.75 -12.875 -14.086 1 97.44 230 PRO B O 1
ATOM 6091 N N . TRP B 1 231 ? 33.25 -11.672 -15.281 1 98.12 231 TRP B N 1
ATOM 6092 C CA . TRP B 1 231 ? 32.469 -12.836 -15.703 1 98.12 231 TRP B CA 1
ATOM 6093 C C . TRP B 1 231 ? 32.781 -13.203 -17.156 1 98.12 231 TRP B C 1
ATOM 6095 O O . TRP B 1 231 ? 32.812 -12.344 -18.031 1 98.12 231 TRP B O 1
ATOM 6105 N N . GLU B 1 232 ? 33.094 -14.43 -17.375 1 97.88 232 GLU B N 1
ATOM 6106 C CA . GLU B 1 232 ? 33.219 -15.023 -18.703 1 97.88 232 GLU B CA 1
ATOM 6107 C C . GLU B 1 232 ? 31.891 -15.602 -19.172 1 97.88 232 GLU B C 1
ATOM 6109 O O . GLU B 1 232 ? 31.312 -16.453 -18.5 1 97.88 232 GLU B O 1
ATOM 6114 N N . VAL B 1 233 ? 31.469 -15.18 -20.312 1 97.75 233 VAL B N 1
ATOM 6115 C CA . VAL B 1 233 ? 30.188 -15.648 -20.844 1 97.75 233 VAL B CA 1
ATOM 6116 C C . VAL B 1 233 ? 30.344 -17.062 -21.375 1 97.75 233 VAL B C 1
ATOM 6118 O O . VAL B 1 233 ? 31.328 -17.391 -22.047 1 97.75 233 VAL B O 1
ATOM 6121 N N . GLY B 1 234 ? 29.391 -17.875 -21.078 1 97.5 234 GLY B N 1
ATOM 6122 C CA . GLY B 1 234 ? 29.422 -19.25 -21.562 1 97.5 234 GLY B CA 1
ATOM 6123 C C . GLY B 1 234 ? 29.422 -19.344 -23.078 1 97.5 234 GLY B C 1
ATOM 6124 O O . GLY B 1 234 ? 28.75 -18.547 -23.75 1 97.5 234 GLY B O 1
ATOM 6125 N N . PRO B 1 235 ? 30.062 -20.328 -23.609 1 95.69 235 PRO B N 1
ATOM 6126 C CA . PRO B 1 235 ? 30.203 -20.438 -25.062 1 95.69 235 PRO B CA 1
ATOM 6127 C C . PRO B 1 235 ? 28.938 -20.906 -25.75 1 95.69 235 PRO B C 1
ATOM 6129 O O . PRO B 1 235 ? 28.75 -20.688 -26.953 1 95.69 235 PRO B O 1
ATOM 6132 N N . CYS B 1 236 ? 28.078 -21.547 -25.062 1 94.25 236 CYS B N 1
ATOM 6133 C CA . CYS B 1 236 ? 26.875 -22.125 -25.672 1 94.25 236 CYS B CA 1
ATOM 6134 C C . CYS B 1 236 ? 25.609 -21.438 -25.141 1 94.25 236 CYS B C 1
ATOM 6136 O O . CYS B 1 236 ? 24.594 -22.094 -24.938 1 94.25 236 CYS B O 1
ATOM 6138 N N . ASN B 1 237 ? 25.609 -20.188 -24.938 1 95.56 237 ASN B N 1
ATOM 6139 C CA . ASN B 1 237 ? 24.453 -19.406 -24.516 1 95.56 237 ASN B CA 1
ATOM 6140 C C . ASN B 1 237 ? 23.578 -19.016 -25.719 1 95.56 237 ASN B C 1
ATOM 6142 O O . ASN B 1 237 ? 24.078 -18.75 -26.797 1 95.56 237 ASN B O 1
ATOM 6146 N N . PRO B 1 238 ? 22.281 -18.859 -25.516 1 95.44 238 PRO B N 1
ATOM 6147 C CA . PRO B 1 238 ? 21.547 -19.281 -24.328 1 95.44 238 PRO B CA 1
ATOM 6148 C C . PRO B 1 238 ? 21.609 -20.797 -24.109 1 95.44 238 PRO B C 1
ATOM 6150 O O . PRO B 1 238 ? 21.828 -21.547 -25.062 1 95.44 238 PRO B O 1
ATOM 6153 N N . LEU B 1 239 ? 21.406 -21.203 -22.969 1 96.25 239 LEU B N 1
ATOM 6154 C CA . LEU B 1 239 ? 21.547 -22.609 -22.594 1 96.25 239 LEU B CA 1
ATOM 6155 C C . LEU B 1 239 ? 20.469 -23.453 -23.266 1 96.25 239 LEU B C 1
ATOM 6157 O O . LEU B 1 239 ? 20.656 -24.656 -23.469 1 96.25 239 LEU B O 1
ATOM 6161 N N . TRP B 1 240 ? 19.359 -22.953 -23.469 1 92.38 240 TRP B N 1
ATOM 6162 C CA . TRP B 1 240 ? 18.312 -23.484 -24.344 1 92.38 240 TRP B CA 1
ATOM 6163 C C . TRP B 1 240 ? 17.422 -22.359 -24.875 1 92.38 240 TRP B C 1
ATOM 6165 O O . TRP B 1 240 ? 17.531 -21.219 -24.438 1 92.38 240 TRP B O 1
ATOM 6175 N N . ARG B 1 241 ? 16.672 -22.703 -25.922 1 90.75 241 ARG B N 1
ATOM 6176 C CA . ARG B 1 241 ? 15.758 -21.703 -26.453 1 90.75 241 ARG B CA 1
ATOM 6177 C C . ARG B 1 241 ? 14.469 -22.344 -26.969 1 90.75 241 ARG B C 1
ATOM 6179 O O . ARG B 1 241 ? 14.5 -23.141 -27.906 1 90.75 241 ARG B O 1
ATOM 6186 N N . ASN B 1 242 ? 13.422 -22.047 -26.281 1 94.69 242 ASN B N 1
ATOM 6187 C CA . ASN B 1 242 ? 12.078 -22.297 -26.797 1 94.69 242 ASN B CA 1
ATOM 6188 C C . ASN B 1 242 ? 11.492 -21.031 -27.422 1 94.69 242 ASN B C 1
ATOM 6190 O O . ASN B 1 242 ? 11.734 -19.922 -26.953 1 94.69 242 ASN B O 1
ATOM 6194 N N . GLY B 1 243 ? 10.758 -21.172 -28.531 1 93.06 243 GLY B N 1
ATOM 6195 C CA . GLY B 1 243 ? 10.125 -20.047 -29.203 1 93.06 243 GLY B CA 1
ATOM 6196 C C . GLY B 1 243 ? 8.617 -20.172 -29.281 1 93.06 243 GLY B C 1
ATOM 6197 O O . GLY B 1 243 ? 8.023 -21.031 -28.625 1 93.06 243 GLY B O 1
ATOM 6198 N N . VAL B 1 244 ? 7.992 -19.297 -30.078 1 93.75 244 VAL B N 1
ATOM 6199 C CA . VAL B 1 244 ? 6.543 -19.125 -30.109 1 93.75 244 VAL B CA 1
ATOM 6200 C C . VAL B 1 244 ? 5.898 -20.328 -30.797 1 93.75 244 VAL B C 1
ATOM 6202 O O . VAL B 1 244 ? 4.688 -20.531 -30.703 1 93.75 244 VAL B O 1
ATOM 6205 N N . ASP B 1 245 ? 6.699 -21.156 -31.484 1 93.69 245 ASP B N 1
ATOM 6206 C CA . ASP B 1 245 ? 6.145 -22.281 -32.219 1 93.69 245 ASP B CA 1
ATOM 6207 C C . ASP B 1 245 ? 6.309 -23.578 -31.422 1 93.69 245 ASP B C 1
ATOM 6209 O O . ASP B 1 245 ? 5.938 -24.656 -31.906 1 93.69 245 ASP B O 1
ATOM 6213 N N . ASP B 1 246 ? 6.828 -23.5 -30.234 1 95.25 246 ASP B N 1
ATOM 6214 C CA . ASP B 1 246 ? 7.098 -24.688 -29.438 1 95.25 246 ASP B CA 1
ATOM 6215 C C . ASP B 1 246 ? 5.934 -24.984 -28.5 1 95.25 246 ASP B C 1
ATOM 6217 O O . ASP B 1 246 ? 5.164 -24.094 -28.141 1 95.25 246 ASP B O 1
ATOM 6221 N N . GLU B 1 247 ? 5.766 -26.25 -28.031 1 95.56 247 GLU B N 1
ATOM 6222 C CA . GLU B 1 247 ? 4.684 -26.672 -27.141 1 95.56 247 GLU B CA 1
ATOM 6223 C C . GLU B 1 247 ? 4.91 -26.156 -25.734 1 95.56 247 GLU B C 1
ATOM 6225 O O . GLU B 1 247 ? 3.982 -26.125 -24.922 1 95.56 247 GLU B O 1
ATOM 6230 N N . VAL B 1 248 ? 6.172 -25.891 -25.406 1 96.56 248 VAL B N 1
ATOM 6231 C CA . VAL B 1 248 ? 6.543 -25.172 -24.203 1 96.56 248 VAL B CA 1
ATOM 6232 C C . VAL B 1 248 ? 7.152 -23.812 -24.578 1 96.56 248 VAL B C 1
ATOM 6234 O O . VAL B 1 248 ? 8.016 -23.75 -25.453 1 96.56 248 VAL B O 1
ATOM 6237 N N . GLN B 1 249 ? 6.695 -22.766 -23.984 1 96.56 249 GLN B N 1
ATOM 6238 C CA . GLN B 1 249 ? 7.129 -21.422 -24.344 1 96.56 249 GLN B CA 1
ATOM 6239 C C . GLN B 1 249 ? 7.492 -20.609 -23.094 1 96.56 249 GLN B C 1
ATOM 6241 O O . GLN B 1 249 ? 7.242 -21.047 -21.969 1 96.56 249 GLN B O 1
ATOM 6246 N N . ASN B 1 250 ? 8.148 -19.422 -23.328 1 96.44 250 ASN B N 1
ATOM 6247 C CA . ASN B 1 250 ? 8.484 -18.484 -22.266 1 96.44 250 ASN B CA 1
ATOM 6248 C C . ASN B 1 250 ? 9.297 -19.141 -21.172 1 96.44 250 ASN B C 1
ATOM 6250 O O . ASN B 1 250 ? 8.969 -19.016 -19.984 1 96.44 250 ASN B O 1
ATOM 6254 N N . THR B 1 251 ? 10.281 -19.891 -21.547 1 96.56 251 THR B N 1
ATOM 6255 C CA . THR B 1 251 ? 11.055 -20.688 -20.609 1 96.56 251 THR B CA 1
ATOM 6256 C C . THR B 1 251 ? 12.273 -19.922 -20.109 1 96.56 251 THR B C 1
ATOM 6258 O O . THR B 1 251 ? 13.016 -19.344 -20.906 1 96.56 251 THR B O 1
ATOM 6261 N N . GLY B 1 252 ? 12.422 -19.766 -18.844 1 95.88 252 GLY B N 1
ATOM 6262 C CA . GLY B 1 252 ? 13.547 -19.094 -18.219 1 95.88 252 GLY B CA 1
ATOM 6263 C C . GLY B 1 252 ? 13.461 -19.062 -16.703 1 95.88 252 GLY B C 1
ATOM 6264 O O . GLY B 1 252 ? 12.742 -19.875 -16.094 1 95.88 252 GLY B O 1
ATOM 6265 N N . HIS B 1 253 ? 14.328 -18.281 -16.094 1 97.19 253 HIS B N 1
ATOM 6266 C CA . HIS B 1 253 ? 14.352 -18.125 -14.648 1 97.19 253 HIS B CA 1
ATOM 6267 C C . HIS B 1 253 ? 14.68 -19.438 -13.961 1 97.19 253 HIS B C 1
ATOM 6269 O O . HIS B 1 253 ? 13.945 -19.875 -13.07 1 97.19 253 HIS B O 1
ATOM 6275 N N . ALA B 1 254 ? 15.766 -19.969 -14.188 1 97.88 254 ALA B N 1
ATOM 6276 C CA . ALA B 1 254 ? 16.125 -21.312 -13.758 1 97.88 254 ALA B CA 1
ATOM 6277 C C . ALA B 1 254 ? 16.812 -21.281 -12.391 1 97.88 254 ALA B C 1
ATOM 6279 O O . ALA B 1 254 ? 17.406 -20.281 -12.016 1 97.88 254 ALA B O 1
ATOM 6280 N N . ASP B 1 255 ? 16.656 -22.25 -11.656 1 98.5 255 ASP B N 1
ATOM 6281 C CA . ASP B 1 255 ? 17.453 -22.609 -10.492 1 98.5 255 ASP B CA 1
ATOM 6282 C C . ASP B 1 255 ? 17.922 -24.062 -10.586 1 98.5 255 ASP B C 1
ATOM 6284 O O . ASP B 1 255 ? 17.359 -24.859 -11.344 1 98.5 255 ASP B O 1
ATOM 6288 N N . LEU B 1 256 ? 18.984 -24.375 -9.914 1 98.06 256 LEU B N 1
ATOM 6289 C CA . LEU B 1 256 ? 19.672 -25.656 -10.102 1 98.06 256 LEU B CA 1
ATOM 6290 C C . LEU B 1 256 ? 19.75 -26.422 -8.789 1 98.06 256 LEU B C 1
ATOM 6292 O O . LEU B 1 256 ? 19.781 -25.828 -7.711 1 98.06 256 LEU B O 1
ATOM 6296 N N . VAL B 1 257 ? 19.781 -27.766 -8.883 1 97.75 257 VAL B N 1
ATOM 6297 C CA . VAL B 1 257 ? 19.938 -28.594 -7.699 1 97.75 257 VAL B CA 1
ATOM 6298 C C . VAL B 1 257 ? 20.719 -29.859 -8.062 1 97.75 257 VAL B C 1
ATOM 6300 O O . VAL B 1 257 ? 20.547 -30.406 -9.156 1 97.75 257 VAL B O 1
ATOM 6303 N N . GLU B 1 258 ? 21.609 -30.25 -7.238 1 96.38 258 GLU B N 1
ATOM 6304 C CA . GLU B 1 258 ? 22.25 -31.547 -7.312 1 96.38 258 GLU B CA 1
ATOM 6305 C C . GLU B 1 258 ? 21.5 -32.594 -6.496 1 96.38 258 GLU B C 1
ATOM 6307 O O . GLU B 1 258 ? 21.25 -32.406 -5.305 1 96.38 258 GLU B O 1
ATOM 6312 N N . ASP B 1 259 ? 21.125 -33.656 -7.16 1 94.75 259 ASP B N 1
ATOM 6313 C CA . ASP B 1 259 ? 20.406 -34.656 -6.402 1 94.75 259 ASP B CA 1
ATOM 6314 C C . ASP B 1 259 ? 21.344 -35.5 -5.543 1 94.75 259 ASP B C 1
ATOM 6316 O O . ASP B 1 259 ? 22.547 -35.25 -5.508 1 94.75 259 ASP B O 1
ATOM 6320 N N . ALA B 1 260 ? 20.828 -36.469 -4.805 1 91.31 260 ALA B N 1
ATOM 6321 C CA . ALA B 1 260 ? 21.578 -37.219 -3.824 1 91.31 260 ALA B CA 1
ATOM 6322 C C . ALA B 1 260 ? 22.609 -38.125 -4.508 1 91.31 260 ALA B C 1
ATOM 6324 O O . ALA B 1 260 ? 23.578 -38.562 -3.887 1 91.31 260 ALA B O 1
ATOM 6325 N N . GLU B 1 261 ? 22.422 -38.438 -5.789 1 92.12 261 GLU B N 1
ATOM 6326 C CA . GLU B 1 261 ? 23.312 -39.312 -6.535 1 92.12 261 GLU B CA 1
ATOM 6327 C C . GLU B 1 261 ? 24.359 -38.531 -7.309 1 92.12 261 GLU B C 1
ATOM 6329 O O . GLU B 1 261 ? 25.203 -39.094 -7.996 1 92.12 261 GLU B O 1
ATOM 6334 N N . GLY B 1 262 ? 24.297 -37.25 -7.25 1 92.75 262 GLY B N 1
ATOM 6335 C CA . GLY B 1 262 ? 25.297 -36.375 -7.887 1 92.75 262 GLY B CA 1
ATOM 6336 C C . GLY B 1 262 ? 24.859 -35.875 -9.242 1 92.75 262 GLY B C 1
ATOM 6337 O O . GLY B 1 262 ? 25.594 -35.156 -9.906 1 92.75 262 GLY B O 1
ATOM 6338 N N . ASN B 1 263 ? 23.656 -36.281 -9.648 1 94.25 263 ASN B N 1
ATOM 6339 C CA . ASN B 1 263 ? 23.125 -35.75 -10.891 1 94.25 263 ASN B CA 1
ATOM 6340 C C . ASN B 1 263 ? 22.578 -34.312 -10.695 1 94.25 263 ASN B C 1
ATOM 6342 O O . ASN B 1 263 ? 22.047 -34 -9.633 1 94.25 263 ASN B O 1
ATOM 6346 N N . TRP B 1 264 ? 22.688 -33.531 -11.742 1 96.5 264 TRP B N 1
ATOM 6347 C CA . TRP B 1 264 ? 22.234 -32.156 -11.672 1 96.5 264 TRP B CA 1
ATOM 6348 C C . TRP B 1 264 ? 20.922 -31.969 -12.445 1 96.5 264 TRP B C 1
ATOM 6350 O O . TRP B 1 264 ? 20.703 -32.625 -13.461 1 96.5 264 TRP B O 1
ATOM 6360 N N . TRP B 1 265 ? 20.125 -31.125 -11.93 1 96.94 265 TRP B N 1
ATOM 6361 C CA . TRP B 1 265 ? 18.844 -30.797 -12.516 1 96.94 265 TRP B CA 1
ATOM 6362 C C . TRP B 1 265 ? 18.609 -29.297 -12.516 1 96.94 265 TRP B C 1
ATOM 6364 O O . TRP B 1 265 ? 19.156 -28.578 -11.68 1 96.94 265 TRP B O 1
ATOM 6374 N N . ALA B 1 266 ? 17.812 -28.875 -13.477 1 97.19 266 ALA B N 1
ATOM 6375 C CA . ALA B 1 266 ? 17.375 -27.484 -13.531 1 97.19 266 ALA B CA 1
ATOM 6376 C C . ALA B 1 266 ? 15.852 -27.391 -13.484 1 97.19 266 ALA B C 1
ATOM 6378 O O . ALA B 1 266 ? 15.156 -28.125 -14.188 1 97.19 266 ALA B O 1
ATOM 6379 N N . VAL B 1 267 ? 15.359 -26.578 -12.602 1 98.06 267 VAL B N 1
ATOM 6380 C CA . VAL B 1 267 ? 13.961 -26.172 -12.641 1 98.06 267 VAL B CA 1
ATOM 6381 C C . VAL B 1 267 ? 13.828 -24.781 -13.25 1 98.06 267 VAL B C 1
ATOM 6383 O O . VAL B 1 267 ? 14.727 -23.953 -13.109 1 98.06 267 VAL B O 1
ATOM 6386 N N . PHE B 1 268 ? 12.789 -24.5 -13.906 1 97.62 268 PHE B N 1
ATOM 6387 C CA . PHE B 1 268 ? 12.531 -23.188 -14.508 1 97.62 268 PHE B CA 1
ATOM 6388 C C . PHE B 1 268 ? 11.047 -23 -14.789 1 97.62 268 PHE B C 1
ATOM 6390 O O . PHE B 1 268 ? 10.266 -23.953 -14.688 1 97.62 268 PHE B O 1
ATOM 6397 N N . LEU B 1 269 ? 10.648 -21.766 -15.062 1 97.94 269 LEU B N 1
ATOM 6398 C CA . LEU B 1 269 ? 9.258 -21.5 -15.422 1 97.94 269 LEU B CA 1
ATOM 6399 C C . LEU B 1 269 ? 9.047 -21.672 -16.922 1 97.94 269 LEU B C 1
ATOM 6401 O O . LEU B 1 269 ? 9.984 -21.5 -17.703 1 97.94 269 LEU B O 1
ATOM 6405 N N . GLY B 1 270 ? 7.91 -22 -17.281 1 97.06 270 GLY B N 1
ATOM 6406 C CA . GLY B 1 270 ? 7.441 -22.094 -18.656 1 97.06 270 GLY B CA 1
ATOM 6407 C C . GLY B 1 270 ? 5.926 -22.109 -18.766 1 97.06 270 GLY B C 1
ATOM 6408 O O . GLY B 1 270 ? 5.223 -22.172 -17.75 1 97.06 270 GLY B O 1
ATOM 6409 N N . VAL B 1 271 ? 5.477 -21.953 -19.938 1 96.81 271 VAL B N 1
ATOM 6410 C CA . VAL B 1 271 ? 4.043 -22 -20.203 1 96.81 271 VAL B CA 1
ATOM 6411 C C . VAL B 1 271 ? 3.75 -23.094 -21.234 1 96.81 271 VAL B C 1
ATOM 6413 O O . VAL B 1 271 ? 4.594 -23.406 -22.078 1 96.81 271 VAL B O 1
ATOM 6416 N N . ARG B 1 272 ? 2.656 -23.703 -21.156 1 95 272 ARG B N 1
ATOM 6417 C CA . ARG B 1 272 ? 2.26 -24.703 -22.125 1 95 272 ARG B CA 1
ATOM 6418 C C . ARG B 1 272 ? 0.981 -24.297 -22.859 1 95 272 ARG B C 1
ATOM 6420 O O . ARG B 1 272 ? -0.107 -24.766 -22.516 1 95 272 ARG B O 1
ATOM 6427 N N . PRO B 1 273 ? 1.034 -23.406 -23.844 1 95.25 273 PRO B N 1
ATOM 6428 C CA . PRO B 1 273 ? -0.124 -23.078 -24.688 1 95.25 273 PRO B CA 1
ATOM 6429 C C . PRO B 1 273 ? -0.731 -24.297 -25.359 1 95.25 273 PRO B C 1
ATOM 6431 O O . PRO B 1 273 ? -0.139 -25.391 -25.328 1 95.25 273 PRO B O 1
ATOM 6434 N N . VAL B 1 274 ? -1.909 -24.156 -25.859 1 94.06 274 VAL B N 1
ATOM 6435 C CA . VAL B 1 274 ? -2.609 -25.281 -26.5 1 94.06 274 VAL B CA 1
ATOM 6436 C C . VAL B 1 274 ? -2.799 -25 -27.984 1 94.06 274 VAL B C 1
ATOM 6438 O O . VAL B 1 274 ? -3.26 -23.922 -28.359 1 94.06 274 VAL B O 1
ATOM 6441 N N . TRP B 1 275 ? -2.4 -25.953 -28.719 1 92.69 275 TRP B N 1
ATOM 6442 C CA . TRP B 1 275 ? -2.635 -25.844 -30.156 1 92.69 275 TRP B CA 1
ATOM 6443 C C . TRP B 1 275 ? -4.105 -26.078 -30.484 1 92.69 275 TRP B C 1
ATOM 6445 O O . TRP B 1 275 ? -4.652 -27.141 -30.219 1 92.69 275 TRP B O 1
ATOM 6455 N N . LYS B 1 276 ? -4.699 -25.078 -30.922 1 89.56 276 LYS B N 1
ATOM 6456 C CA . LYS B 1 276 ? -6.125 -25.109 -31.234 1 89.56 276 LYS B CA 1
ATOM 6457 C C . LYS B 1 276 ? -6.434 -24.297 -32.469 1 89.56 276 LYS B C 1
ATOM 6459 O O . LYS B 1 276 ? -6.062 -23.141 -32.562 1 89.56 276 LYS B O 1
ATOM 6464 N N . ASP B 1 277 ? -7.199 -24.984 -33.5 1 89.31 277 ASP B N 1
ATOM 6465 C CA . ASP B 1 277 ? -7.699 -24.344 -34.719 1 89.31 277 ASP B CA 1
ATOM 6466 C C . ASP B 1 277 ? -6.57 -23.656 -35.469 1 89.31 277 ASP B C 1
ATOM 6468 O O . ASP B 1 277 ? -6.719 -22.5 -35.906 1 89.31 277 ASP B O 1
ATOM 6472 N N . GLY B 1 278 ? -5.367 -24.219 -35.438 1 90.19 278 GLY B N 1
ATOM 6473 C CA . GLY B 1 278 ? -4.258 -23.75 -36.25 1 90.19 278 GLY B CA 1
ATOM 6474 C C . GLY B 1 278 ? -3.438 -22.656 -35.562 1 90.19 278 GLY B C 1
ATOM 6475 O O . GLY B 1 278 ? -2.568 -22.047 -36.188 1 90.19 278 GLY B O 1
ATOM 6476 N N . GLU B 1 279 ? -3.771 -22.422 -34.312 1 91.88 279 GLU B N 1
ATOM 6477 C CA . GLU B 1 279 ? -3.012 -21.422 -33.594 1 91.88 279 GLU B CA 1
ATOM 6478 C C . GLU B 1 279 ? -2.781 -21.844 -32.125 1 91.88 279 GLU B C 1
ATOM 6480 O O . GLU B 1 279 ? -3.482 -22.719 -31.625 1 91.88 279 GLU B O 1
ATOM 6485 N N . TRP B 1 280 ? -1.775 -21.281 -31.516 1 93.38 280 TRP B N 1
ATOM 6486 C CA . TRP B 1 280 ? -1.528 -21.516 -30.094 1 93.38 280 TRP B CA 1
ATOM 6487 C C . TRP B 1 280 ? -2.438 -20.641 -29.234 1 93.38 280 TRP B C 1
ATOM 6489 O O . TRP B 1 280 ? -2.426 -19.422 -29.359 1 93.38 280 TRP B O 1
ATOM 6499 N N . GLU B 1 281 ? -3.225 -21.297 -28.453 1 94.38 281 GLU B N 1
ATOM 6500 C CA . GLU B 1 281 ? -4.035 -20.594 -27.469 1 94.38 281 GLU B CA 1
ATOM 6501 C C . GLU B 1 281 ? -3.262 -20.391 -26.156 1 94.38 281 GLU B C 1
ATOM 6503 O O . GLU B 1 281 ? -2.564 -21.297 -25.703 1 94.38 281 GLU B O 1
ATOM 6508 N N . GLU B 1 282 ? -3.428 -19.188 -25.594 1 94 282 GLU B N 1
ATOM 6509 C CA . GLU B 1 282 ? -2.76 -18.875 -24.344 1 94 282 GLU B CA 1
ATOM 6510 C C . GLU B 1 282 ? -3.074 -19.922 -23.281 1 94 282 GLU B C 1
ATOM 6512 O O . GLU B 1 282 ? -4.207 -20.406 -23.188 1 94 282 GLU B O 1
ATOM 6517 N N . SER B 1 283 ? -2.102 -20.25 -22.516 1 95.81 283 SER B N 1
ATOM 6518 C CA . SER B 1 283 ? -2.273 -21.234 -21.453 1 95.81 283 SER B CA 1
ATOM 6519 C C . SER B 1 283 ? -3.123 -20.672 -20.312 1 95.81 283 SER B C 1
ATOM 6521 O O . SER B 1 283 ? -2.811 -19.609 -19.766 1 95.81 283 SER B O 1
ATOM 6523 N N . VAL B 1 284 ? -4.109 -21.391 -19.828 1 97.81 284 VAL B N 1
ATOM 6524 C CA . VAL B 1 284 ? -4.926 -20.969 -18.703 1 97.81 284 VAL B CA 1
ATOM 6525 C C . VAL B 1 284 ? -4.164 -21.188 -17.391 1 97.81 284 VAL B C 1
ATOM 6527 O O . VAL B 1 284 ? -4.543 -20.672 -16.344 1 97.81 284 VAL B O 1
ATOM 6530 N N . PHE B 1 285 ? -3.051 -21.922 -17.469 1 97.69 285 PHE B N 1
ATOM 6531 C CA . PHE B 1 285 ? -2.318 -22.281 -16.266 1 97.69 285 PHE B CA 1
ATOM 6532 C C . PHE B 1 285 ? -1.279 -21.219 -15.922 1 97.69 285 PHE B C 1
ATOM 6534 O O . PHE B 1 285 ? -0.684 -21.25 -14.844 1 97.69 285 PHE B O 1
ATOM 6541 N N . GLY B 1 286 ? -1.055 -20.25 -16.812 1 96.62 286 GLY B N 1
ATOM 6542 C CA . GLY B 1 286 ? 0.034 -19.297 -16.609 1 96.62 286 GLY B CA 1
ATOM 6543 C C . GLY B 1 286 ? 1.401 -19.953 -16.609 1 96.62 286 GLY B C 1
ATOM 6544 O O . GLY B 1 286 ? 1.677 -20.812 -17.453 1 96.62 286 GLY B O 1
ATOM 6545 N N . ARG B 1 287 ? 2.277 -19.453 -15.82 1 97.38 287 ARG B N 1
ATOM 6546 C CA . ARG B 1 287 ? 3.639 -19.969 -15.742 1 97.38 287 ARG B CA 1
ATOM 6547 C C . ARG B 1 287 ? 3.734 -21.109 -14.727 1 97.38 287 ARG B C 1
ATOM 6549 O O . ARG B 1 287 ? 3.307 -20.953 -13.578 1 97.38 287 ARG B O 1
ATOM 6556 N N . GLU B 1 288 ? 4.23 -22.188 -15.188 1 98 288 GLU B N 1
ATOM 6557 C CA . GLU B 1 288 ? 4.332 -23.406 -14.391 1 98 288 GLU B CA 1
ATOM 6558 C C . GLU B 1 288 ? 5.789 -23.766 -14.133 1 98 288 GLU B C 1
ATOM 6560 O O . GLU B 1 288 ? 6.699 -23.031 -14.523 1 98 288 GLU B O 1
ATOM 6565 N N . THR B 1 289 ? 6.039 -24.781 -13.32 1 98.19 289 THR B N 1
ATOM 6566 C CA . THR B 1 289 ? 7.402 -25.188 -12.984 1 98.19 289 THR B CA 1
ATOM 6567 C C . THR B 1 289 ? 7.801 -26.438 -13.758 1 98.19 289 THR B C 1
ATOM 6569 O O . THR B 1 289 ? 7.121 -27.453 -13.68 1 98.19 289 THR B O 1
ATOM 6572 N N . PHE B 1 290 ? 8.867 -26.344 -14.469 1 97.44 290 PHE B N 1
ATOM 6573 C CA . PHE B 1 290 ? 9.422 -27.422 -15.289 1 97.44 290 PHE B CA 1
ATOM 6574 C C . PHE B 1 290 ? 10.742 -27.922 -14.711 1 97.44 290 PHE B C 1
ATOM 6576 O O . PHE B 1 290 ? 11.375 -27.219 -13.914 1 97.44 290 PHE B O 1
ATOM 6583 N N . LEU B 1 291 ? 11.102 -29.109 -15.117 1 97.31 291 LEU B N 1
ATOM 6584 C CA . LEU B 1 291 ? 12.344 -29.75 -14.703 1 97.31 291 LEU B CA 1
ATOM 6585 C C . LEU B 1 291 ? 13.047 -30.391 -15.891 1 97.31 291 LEU B C 1
ATOM 6587 O O . LEU B 1 291 ? 12.406 -31.047 -16.719 1 97.31 291 LEU B O 1
ATOM 6591 N N . VAL B 1 292 ? 14.375 -30.219 -16.016 1 96.25 292 VAL B N 1
ATOM 6592 C CA . VAL B 1 292 ? 15.164 -30.906 -17.031 1 96.25 292 VAL B CA 1
ATOM 6593 C C . VAL B 1 292 ? 16.516 -31.312 -16.438 1 96.25 292 VAL B C 1
ATOM 6595 O O . VAL B 1 292 ? 16.984 -30.719 -15.461 1 96.25 292 VAL B O 1
ATOM 6598 N N . PRO B 1 293 ? 17.125 -32.281 -17.016 1 95.56 293 PRO B N 1
ATOM 6599 C CA . PRO B 1 293 ? 18.469 -32.656 -16.562 1 95.56 293 PRO B CA 1
ATOM 6600 C C . PRO B 1 293 ? 19.547 -31.672 -16.969 1 95.56 293 PRO B C 1
ATOM 6602 O O . PRO B 1 293 ? 19.359 -30.938 -17.953 1 95.56 293 PRO B O 1
ATOM 6605 N N . MET B 1 294 ? 20.547 -31.656 -16.219 1 95.81 294 MET B N 1
ATOM 6606 C CA . MET B 1 294 ? 21.719 -30.828 -16.5 1 95.81 294 MET B CA 1
ATOM 6607 C C . MET B 1 294 ? 23 -31.625 -16.312 1 95.81 294 MET B C 1
ATOM 6609 O O . MET B 1 294 ? 23.109 -32.406 -15.367 1 95.81 294 MET B O 1
ATOM 6613 N N . GLU B 1 295 ? 23.906 -31.453 -17.203 1 95.38 295 GLU B N 1
ATOM 6614 C CA . GLU B 1 295 ? 25.234 -32.062 -17.094 1 95.38 295 GLU B CA 1
ATOM 6615 C C . GLU B 1 295 ? 26.328 -31.016 -17.203 1 95.38 295 GLU B C 1
ATOM 6617 O O . GLU B 1 295 ? 26.078 -29.891 -17.641 1 95.38 295 GLU B O 1
ATOM 6622 N N . TRP B 1 296 ? 27.469 -31.375 -16.75 1 97 296 TRP B N 1
ATOM 6623 C CA . TRP B 1 296 ? 28.625 -30.5 -16.844 1 97 296 TRP B CA 1
ATOM 6624 C C . TRP B 1 296 ? 29.609 -31.031 -17.891 1 97 296 TRP B C 1
ATOM 6626 O O . TRP B 1 296 ? 29.969 -32.219 -17.875 1 97 296 TRP B O 1
ATOM 6636 N N . LYS B 1 297 ? 29.984 -30.219 -18.781 1 96.5 297 LYS B N 1
ATOM 6637 C CA . LYS B 1 297 ? 31.016 -30.484 -19.766 1 96.5 297 LYS B CA 1
ATOM 6638 C C . LYS B 1 297 ? 32.062 -29.359 -19.812 1 96.5 297 LYS B C 1
ATOM 6640 O O . LYS B 1 297 ? 31.703 -28.219 -20.094 1 96.5 297 LYS B O 1
ATOM 6645 N N . ASP B 1 298 ? 33.312 -29.672 -19.547 1 96.25 298 ASP B N 1
ATOM 6646 C CA . ASP B 1 298 ? 34.406 -28.688 -19.5 1 96.25 298 ASP B CA 1
ATOM 6647 C C . ASP B 1 298 ? 34.062 -27.516 -18.578 1 96.25 298 ASP B C 1
ATOM 6649 O O . ASP B 1 298 ? 34.219 -26.359 -18.953 1 96.25 298 ASP B O 1
ATOM 6653 N N . ASP B 1 299 ? 33.375 -27.812 -17.516 1 96.94 299 ASP B N 1
ATOM 6654 C CA . ASP B 1 299 ? 33 -26.891 -16.438 1 96.94 299 ASP B CA 1
ATOM 6655 C C . ASP B 1 299 ? 31.938 -25.906 -16.906 1 96.94 299 ASP B C 1
ATOM 6657 O O . ASP B 1 299 ? 31.844 -24.781 -16.391 1 96.94 299 ASP B O 1
ATOM 6661 N N . TRP B 1 300 ? 31.266 -26.297 -17.938 1 98.06 300 TRP B N 1
ATOM 6662 C CA . TRP B 1 300 ? 30.094 -25.547 -18.344 1 98.06 300 TRP B CA 1
ATOM 6663 C C . TRP B 1 300 ? 28.844 -26.422 -18.281 1 98.06 300 TRP B C 1
ATOM 6665 O O . TRP B 1 300 ? 28.891 -27.609 -18.609 1 98.06 300 TRP B O 1
ATOM 6675 N N . PRO B 1 301 ? 27.766 -25.844 -17.922 1 97.44 301 PRO B N 1
ATOM 6676 C CA . PRO B 1 301 ? 26.531 -26.625 -17.859 1 97.44 301 PRO B CA 1
ATOM 6677 C C . PRO B 1 301 ? 25.906 -26.844 -19.234 1 97.44 301 PRO B C 1
ATOM 6679 O O . PRO B 1 301 ? 25.938 -25.938 -20.078 1 97.44 301 PRO B O 1
ATOM 6682 N N . ILE B 1 302 ? 25.422 -27.953 -19.469 1 96.62 302 ILE B N 1
ATOM 6683 C CA . ILE B 1 302 ? 24.578 -28.297 -20.594 1 96.62 302 ILE B CA 1
ATOM 6684 C C . ILE B 1 302 ? 23.188 -28.703 -20.094 1 96.62 302 ILE B C 1
ATOM 6686 O O . ILE B 1 302 ? 23.031 -29.734 -19.453 1 96.62 302 ILE B O 1
ATOM 6690 N N . ILE B 1 303 ? 22.266 -27.906 -20.422 1 95.38 303 ILE B N 1
ATOM 6691 C CA . ILE B 1 303 ? 20.906 -28.125 -19.938 1 95.38 303 ILE B CA 1
ATOM 6692 C C . ILE B 1 303 ? 20.094 -28.844 -21.016 1 95.38 303 ILE B C 1
ATOM 6694 O O . ILE B 1 303 ? 20.094 -28.406 -22.172 1 95.38 303 ILE B O 1
ATOM 6698 N N . ASN B 1 304 ? 19.453 -29.906 -20.594 1 94.19 304 ASN B N 1
ATOM 6699 C CA . ASN B 1 304 ? 18.609 -30.703 -21.484 1 94.19 304 ASN B CA 1
ATOM 6700 C C . ASN B 1 304 ? 19.344 -31.094 -22.75 1 94.19 304 ASN B C 1
ATOM 6702 O O . ASN B 1 304 ? 18.75 -31.078 -23.844 1 94.19 304 ASN B O 1
ATOM 6706 N N . GLY B 1 305 ? 20.609 -31.281 -22.672 1 89.88 305 GLY B N 1
ATOM 6707 C CA . GLY B 1 305 ? 21.422 -31.656 -23.828 1 89.88 305 GLY B CA 1
ATOM 6708 C C . GLY B 1 305 ? 21.531 -30.547 -24.859 1 89.88 305 GLY B C 1
ATOM 6709 O O . GLY B 1 305 ? 21.891 -30.797 -26.016 1 89.88 305 GLY B O 1
ATOM 6710 N N . GLY B 1 306 ? 21.156 -29.312 -24.438 1 89.19 306 GLY B N 1
ATOM 6711 C CA . GLY B 1 306 ? 21.141 -28.188 -25.359 1 89.19 306 GLY B CA 1
ATOM 6712 C C . GLY B 1 306 ? 19.922 -28.172 -26.266 1 89.19 306 GLY B C 1
ATOM 6713 O O . GLY B 1 306 ? 19.844 -27.375 -27.203 1 89.19 306 GLY B O 1
ATOM 6714 N N . ARG B 1 307 ? 19.016 -28.984 -25.984 1 92.38 307 ARG B N 1
ATOM 6715 C CA . ARG B 1 307 ? 17.828 -29.109 -26.797 1 92.38 307 ARG B CA 1
ATOM 6716 C C . ARG B 1 307 ? 16.672 -28.312 -26.219 1 92.38 307 ARG B C 1
ATOM 6718 O O . ARG B 1 307 ? 16.703 -27.922 -25.047 1 92.38 307 ARG B O 1
ATOM 6725 N N . LYS B 1 308 ? 15.688 -28.141 -27 1 93.38 308 LYS B N 1
ATOM 6726 C CA . LYS B 1 308 ? 14.445 -27.5 -26.562 1 93.38 308 LYS B CA 1
ATOM 6727 C C . LYS B 1 308 ? 13.758 -28.344 -25.484 1 93.38 308 LYS B C 1
ATOM 6729 O O . LYS B 1 308 ? 13.891 -29.578 -25.484 1 93.38 308 LYS B O 1
ATOM 6734 N N . VAL B 1 309 ? 13.102 -27.641 -24.656 1 94.44 309 VAL B N 1
ATOM 6735 C CA . VAL B 1 309 ? 12.336 -28.328 -23.625 1 94.44 309 VAL B CA 1
ATOM 6736 C C . VAL B 1 309 ? 10.977 -28.75 -24.172 1 94.44 309 VAL B C 1
ATOM 6738 O O . VAL B 1 309 ? 10.32 -27.969 -24.875 1 94.44 309 VAL B O 1
ATOM 6741 N N . THR B 1 310 ? 10.57 -29.938 -23.891 1 94.38 310 THR B N 1
ATOM 6742 C CA . THR B 1 310 ? 9.281 -30.469 -24.312 1 94.38 310 THR B CA 1
ATOM 6743 C C . THR B 1 310 ? 8.469 -30.953 -23.109 1 94.38 310 THR B C 1
ATOM 6745 O O . THR B 1 310 ? 8.953 -30.906 -21.984 1 94.38 310 THR B O 1
ATOM 6748 N N . LEU B 1 311 ? 7.246 -31.328 -23.344 1 94 311 LEU B N 1
ATOM 6749 C CA . LEU B 1 311 ? 6.367 -31.797 -22.281 1 94 311 LEU B CA 1
ATOM 6750 C C . LEU B 1 311 ? 6.766 -33.188 -21.812 1 94 311 LEU B C 1
ATOM 6752 O O . LEU B 1 311 ? 6.383 -33.625 -20.719 1 94 311 LEU B O 1
ATOM 6756 N N . GLN B 1 312 ? 7.398 -33.875 -22.625 1 89.12 312 GLN B N 1
ATOM 6757 C CA . GLN B 1 312 ? 8.008 -35.156 -22.266 1 89.12 312 GLN B CA 1
ATOM 6758 C C . GLN B 1 312 ? 9.523 -35.062 -22.203 1 89.12 312 GLN B C 1
ATOM 6760 O O . GLN B 1 312 ? 10.172 -34.719 -23.188 1 89.12 312 GLN B O 1
ATOM 6765 N N . SER B 1 313 ? 9.945 -35.25 -20.938 1 77.88 313 SER B N 1
ATOM 6766 C CA . SER B 1 313 ? 11.352 -34.938 -20.797 1 77.88 313 SER B CA 1
ATOM 6767 C C . SER B 1 313 ? 12.148 -36.094 -20.25 1 77.88 313 SER B C 1
ATOM 6769 O O . SER B 1 313 ? 11.672 -36.844 -19.375 1 77.88 313 SER B O 1
ATOM 6771 N N . GLY B 1 314 ? 13.359 -36.312 -20.703 1 70.75 314 GLY B N 1
ATOM 6772 C CA . GLY B 1 314 ? 14.625 -36.906 -20.328 1 70.75 314 GLY B CA 1
ATOM 6773 C C . GLY B 1 314 ? 14.461 -38.312 -19.734 1 70.75 314 GLY B C 1
ATOM 6774 O O . GLY B 1 314 ? 13.352 -38.719 -19.406 1 70.75 314 GLY B O 1
ATOM 6775 N N . PRO B 1 315 ? 15.523 -39 -19.672 1 69.62 315 PRO B N 1
ATOM 6776 C CA . PRO B 1 315 ? 15.578 -40.312 -19.062 1 69.62 315 PRO B CA 1
ATOM 6777 C C . PRO B 1 315 ? 15.797 -40.281 -17.547 1 69.62 315 PRO B C 1
ATOM 6779 O O . PRO B 1 315 ? 16.172 -39.219 -17.016 1 69.62 315 PRO B O 1
ATOM 6782 N N . GLY B 1 316 ? 15.484 -41.281 -16.859 1 69.94 316 GLY B N 1
ATOM 6783 C CA . GLY B 1 316 ? 15.945 -41.469 -15.5 1 69.94 316 GLY B CA 1
ATOM 6784 C C . GLY B 1 316 ? 14.875 -41.219 -14.461 1 69.94 316 GLY B C 1
ATOM 6785 O O . GLY B 1 316 ? 15.07 -41.531 -13.281 1 69.94 316 GLY B O 1
ATOM 6786 N N . LEU B 1 317 ? 13.852 -40.625 -14.891 1 85.94 317 LEU B N 1
ATOM 6787 C CA . LEU B 1 317 ? 12.734 -40.469 -13.961 1 85.94 317 LEU B CA 1
ATOM 6788 C C . LEU B 1 317 ? 11.5 -41.188 -14.492 1 85.94 317 LEU B C 1
ATOM 6790 O O . LEU B 1 317 ? 11.609 -42.156 -15.25 1 85.94 317 LEU B O 1
ATOM 6794 N N . TYR B 1 318 ? 10.398 -40.906 -13.812 1 88.5 318 TYR B N 1
ATOM 6795 C CA . TYR B 1 318 ? 9.219 -41.656 -14.211 1 88.5 318 TYR B CA 1
ATOM 6796 C C . TYR B 1 318 ? 8.039 -40.75 -14.484 1 88.5 318 TYR B C 1
ATOM 6798 O O . TYR B 1 318 ? 8.023 -39.594 -14.031 1 88.5 318 TYR B O 1
ATOM 6806 N N . GLU B 1 319 ? 7.191 -41.25 -15.25 1 90.06 319 GLU B N 1
ATOM 6807 C CA . GLU B 1 319 ? 5.973 -40.531 -15.562 1 90.06 319 GLU B CA 1
ATOM 6808 C C . GLU B 1 319 ? 5.012 -40.5 -14.375 1 90.06 319 GLU B C 1
ATOM 6810 O O . GLU B 1 319 ? 4.84 -41.531 -13.703 1 90.06 319 GLU B O 1
ATOM 6815 N N . TYR B 1 320 ? 4.574 -39.344 -14.133 1 90.62 320 TYR B N 1
ATOM 6816 C CA . TYR B 1 320 ? 3.605 -39.188 -13.055 1 90.62 320 TYR B CA 1
ATOM 6817 C C . TYR B 1 320 ? 2.547 -38.156 -13.438 1 90.62 320 TYR B C 1
ATOM 6819 O O . TYR B 1 320 ? 2.865 -37.094 -14 1 90.62 320 TYR B O 1
ATOM 6827 N N . GLU B 1 321 ? 1.258 -38.5 -13.188 1 86.31 321 GLU B N 1
ATOM 6828 C CA . GLU B 1 321 ? 0.136 -37.594 -13.32 1 86.31 321 GLU B CA 1
ATOM 6829 C C . GLU B 1 321 ? -0.608 -37.438 -12 1 86.31 321 GLU B C 1
ATOM 6831 O O . GLU B 1 321 ? -1.191 -38.406 -11.492 1 86.31 321 GLU B O 1
ATOM 6836 N N . PRO B 1 322 ? -0.586 -36.281 -11.5 1 89.06 322 PRO B N 1
ATOM 6837 C CA . PRO B 1 322 ? -1.332 -36.062 -10.258 1 89.06 322 PRO B CA 1
ATOM 6838 C C . PRO B 1 322 ? -2.836 -36.281 -10.43 1 89.06 322 PRO B C 1
ATOM 6840 O O . PRO B 1 322 ? -3.359 -36.125 -11.539 1 89.06 322 PRO B O 1
ATOM 6843 N N . PRO B 1 323 ? -3.479 -36.656 -9.336 1 90.56 323 PRO B N 1
ATOM 6844 C CA . PRO B 1 323 ? -4.934 -36.812 -9.43 1 90.56 323 PRO B CA 1
ATOM 6845 C C . PRO B 1 323 ? -5.656 -35.5 -9.656 1 90.56 323 PRO B C 1
ATOM 6847 O O . PRO B 1 323 ? -5.25 -34.469 -9.109 1 90.56 323 PRO B O 1
ATOM 6850 N N . VAL B 1 324 ? -6.648 -35.594 -10.422 1 91.5 324 VAL B N 1
ATOM 6851 C CA . VAL B 1 324 ? -7.5 -34.438 -10.672 1 91.5 324 VAL B CA 1
ATOM 6852 C C . VAL B 1 324 ? -8.383 -34.156 -9.453 1 91.5 324 VAL B C 1
ATOM 6854 O O . VAL B 1 324 ? -8.633 -33 -9.102 1 91.5 324 VAL B O 1
ATOM 6857 N N . ALA B 1 325 ? -8.797 -35.219 -8.828 1 95.56 325 ALA B N 1
ATOM 6858 C CA . ALA B 1 325 ? -9.805 -35.156 -7.781 1 95.56 325 ALA B CA 1
ATOM 6859 C C . ALA B 1 325 ? -9.258 -34.5 -6.531 1 95.56 325 ALA B C 1
ATOM 6861 O O . ALA B 1 325 ? -8.164 -34.812 -6.062 1 95.56 325 ALA B O 1
ATOM 6862 N N . TRP B 1 326 ? -9.898 -33.531 -6.102 1 97.19 326 TRP B N 1
ATOM 6863 C CA . TRP B 1 326 ? -9.68 -32.844 -4.848 1 97.19 326 TRP B CA 1
ATOM 6864 C C . TRP B 1 326 ? -11.008 -32.406 -4.227 1 97.19 326 TRP B C 1
ATOM 6866 O O . TRP B 1 326 ? -11.938 -32.031 -4.941 1 97.19 326 TRP B O 1
ATOM 6876 N N . ARG B 1 327 ? -11.078 -32.5 -2.916 1 98.06 327 ARG B N 1
ATOM 6877 C CA . ARG B 1 327 ? -12.305 -32.094 -2.238 1 98.06 327 ARG B CA 1
ATOM 6878 C C . ARG B 1 327 ? -11.992 -31.5 -0.864 1 98.06 327 ARG B C 1
ATOM 6880 O O . ARG B 1 327 ? -11.125 -32 -0.15 1 98.06 327 ARG B O 1
ATOM 6887 N N . ASP B 1 328 ? -12.531 -30.422 -0.523 1 98.5 328 ASP B N 1
ATOM 6888 C CA . ASP B 1 328 ? -12.625 -29.891 0.832 1 98.5 328 ASP B CA 1
ATOM 6889 C C . ASP B 1 328 ? -14.07 -29.891 1.321 1 98.5 328 ASP B C 1
ATOM 6891 O O . ASP B 1 328 ? -14.922 -29.188 0.757 1 98.5 328 ASP B O 1
ATOM 6895 N N . ASP B 1 329 ? -14.406 -30.672 2.248 1 98.25 329 ASP B N 1
ATOM 6896 C CA . ASP B 1 329 ? -15.758 -30.719 2.787 1 98.25 329 ASP B CA 1
ATOM 6897 C C . ASP B 1 329 ? -15.883 -29.828 4.027 1 98.25 329 ASP B C 1
ATOM 6899 O O . ASP B 1 329 ? -16.891 -29.891 4.738 1 98.25 329 ASP B O 1
ATOM 6903 N N . PHE B 1 330 ? -14.781 -29.094 4.367 1 98.5 330 PHE B N 1
ATOM 6904 C CA . PHE B 1 330 ? -14.719 -28.078 5.414 1 98.5 330 PHE B CA 1
ATOM 6905 C C . PHE B 1 330 ? -15.039 -28.688 6.773 1 98.5 330 PHE B C 1
ATOM 6907 O O . PHE B 1 330 ? -15.664 -28.047 7.617 1 98.5 330 PHE B O 1
ATOM 6914 N N . SER B 1 331 ? -14.672 -29.875 6.906 1 97.56 331 SER B N 1
ATOM 6915 C CA . SER B 1 331 ? -14.914 -30.562 8.18 1 97.56 331 SER B CA 1
ATOM 6916 C C . SER B 1 331 ? -13.828 -30.219 9.195 1 97.56 331 SER B C 1
ATOM 6918 O O . SER B 1 331 ? -14.016 -30.406 10.398 1 97.56 331 SER B O 1
ATOM 6920 N N . SER B 1 332 ? -12.68 -29.75 8.727 1 96.06 332 SER B N 1
ATOM 6921 C CA . SER B 1 332 ? -11.586 -29.328 9.594 1 96.06 332 SER B CA 1
ATOM 6922 C C . SER B 1 332 ? -11.766 -27.891 10.07 1 96.06 332 SER B C 1
ATOM 6924 O O . SER B 1 332 ? -12.375 -27.078 9.367 1 96.06 332 SER B O 1
ATOM 6926 N N . PRO B 1 333 ? -11.258 -27.594 11.258 1 95.19 333 PRO B N 1
ATOM 6927 C CA . PRO B 1 333 ? -11.344 -26.219 11.742 1 95.19 333 PRO B CA 1
ATOM 6928 C C . PRO B 1 333 ? -10.367 -25.281 11.023 1 95.19 333 PRO B C 1
ATOM 6930 O O . PRO B 1 333 ? -10.375 -24.078 11.266 1 95.19 333 PRO B O 1
ATOM 6933 N N . GLN B 1 334 ? -9.539 -25.859 10.258 1 94.75 334 GLN B N 1
ATOM 6934 C CA . GLN B 1 334 ? -8.617 -25.078 9.438 1 94.75 334 GLN B CA 1
ATOM 6935 C C . GLN B 1 334 ? -8.82 -25.375 7.953 1 94.75 334 GLN B C 1
ATOM 6937 O O . GLN B 1 334 ? -9.156 -26.5 7.574 1 94.75 334 GLN B O 1
ATOM 6942 N N . LEU B 1 335 ? -8.656 -24.297 7.16 1 95.38 335 LEU B N 1
ATOM 6943 C CA . LEU B 1 335 ? -8.711 -24.516 5.719 1 95.38 335 LEU B CA 1
ATOM 6944 C C . LEU B 1 335 ? -7.574 -25.422 5.266 1 95.38 335 LEU B C 1
ATOM 6946 O O . LEU B 1 335 ? -6.453 -25.328 5.77 1 95.38 335 LEU B O 1
ATOM 6950 N N . GLN B 1 336 ? -7.848 -26.266 4.301 1 97.06 336 GLN B N 1
ATOM 6951 C CA . GLN B 1 336 ? -6.797 -27.047 3.672 1 97.06 336 GLN B CA 1
ATOM 6952 C C . GLN B 1 336 ? -5.75 -26.156 3.018 1 97.06 336 GLN B C 1
ATOM 6954 O O . GLN B 1 336 ? -6.066 -25.047 2.562 1 97.06 336 GLN B O 1
ATOM 6959 N N . LEU B 1 337 ? -4.504 -26.625 3.035 1 97 337 LEU B N 1
ATOM 6960 C CA . LEU B 1 337 ? -3.496 -25.938 2.229 1 97 337 LEU B CA 1
ATOM 6961 C C . LEU B 1 337 ? -3.943 -25.828 0.776 1 97 337 LEU B C 1
ATOM 6963 O O . LEU B 1 337 ? -4.562 -26.75 0.242 1 97 337 LEU B O 1
ATOM 6967 N N . GLY B 1 338 ? -3.639 -24.719 0.171 1 97.38 338 GLY B N 1
ATOM 6968 C CA . GLY B 1 338 ? -3.939 -24.547 -1.241 1 97.38 338 GLY B CA 1
ATOM 6969 C C . GLY B 1 338 ? -5.023 -23.516 -1.498 1 97.38 338 GLY B C 1
ATOM 6970 O O . GLY B 1 338 ? -5.277 -23.141 -2.646 1 97.38 338 GLY B O 1
ATOM 6971 N N . TRP B 1 339 ? -5.699 -23.062 -0.427 1 98.62 339 TRP B N 1
ATOM 6972 C CA . TRP B 1 339 ? -6.602 -21.922 -0.551 1 98.62 339 TRP B CA 1
ATOM 6973 C C . TRP B 1 339 ? -5.828 -20.609 -0.536 1 98.62 339 TRP B C 1
ATOM 6975 O O . TRP B 1 339 ? -4.898 -20.438 0.257 1 98.62 339 TRP B O 1
ATOM 6985 N N . TYR B 1 340 ? -6.223 -19.703 -1.425 1 98.5 340 TYR B N 1
ATOM 6986 C CA . TYR B 1 340 ? -5.578 -18.406 -1.502 1 98.5 340 TYR B CA 1
ATOM 6987 C C . TYR B 1 340 ? -6.605 -17.281 -1.435 1 98.5 340 TYR B C 1
ATOM 6989 O O . TYR B 1 340 ? -7.719 -17.422 -1.947 1 98.5 340 TYR B O 1
ATOM 6997 N N . ARG B 1 341 ? -6.219 -16.219 -0.788 1 97.94 341 ARG B N 1
ATOM 6998 C CA . ARG B 1 341 ? -6.918 -14.938 -0.854 1 97.94 341 ARG B CA 1
ATOM 6999 C C . ARG B 1 341 ? -6.289 -14.023 -1.902 1 97.94 341 ARG B C 1
ATOM 7001 O O . ARG B 1 341 ? -5.078 -14.07 -2.129 1 97.94 341 ARG B O 1
ATOM 7008 N N . LYS B 1 342 ? -7.098 -13.266 -2.564 1 97.12 342 LYS B N 1
ATOM 7009 C CA . LYS B 1 342 ? -6.559 -12.133 -3.305 1 97.12 342 LYS B CA 1
ATOM 7010 C C . LYS B 1 342 ? -6.195 -10.984 -2.361 1 97.12 342 LYS B C 1
ATOM 7012 O O . LYS B 1 342 ? -7.047 -10.484 -1.622 1 97.12 342 LYS B O 1
ATOM 7017 N N . ASN B 1 343 ? -4.871 -10.516 -2.305 1 97 343 ASN B N 1
ATOM 7018 C CA . ASN B 1 343 ? -4.34 -9.477 -1.427 1 97 343 ASN B CA 1
ATOM 7019 C C . ASN B 1 343 ? -4.344 -9.922 0.032 1 97 343 ASN B C 1
ATOM 7021 O O . ASN B 1 343 ? -4.777 -11.031 0.346 1 97 343 ASN B O 1
ATOM 7025 N N . THR B 1 344 ? -3.799 -9.164 0.965 1 97 344 THR B N 1
ATOM 7026 C CA . THR B 1 344 ? -3.715 -9.461 2.391 1 97 344 THR B CA 1
ATOM 7027 C C . THR B 1 344 ? -5.004 -9.062 3.104 1 97 344 THR B C 1
ATOM 7029 O O . THR B 1 344 ? -5.402 -7.898 3.07 1 97 344 THR B O 1
ATOM 7032 N N . PRO B 1 345 ? -5.648 -9.984 3.74 1 96.25 345 PRO B N 1
ATOM 7033 C CA . PRO B 1 345 ? -6.871 -9.625 4.469 1 96.25 345 PRO B CA 1
ATOM 7034 C C . PRO B 1 345 ? -6.594 -8.789 5.711 1 96.25 345 PRO B C 1
ATOM 7036 O O . PRO B 1 345 ? -5.594 -9.008 6.398 1 96.25 345 PRO B O 1
ATOM 7039 N N . VAL B 1 346 ? -7.5 -7.828 5.996 1 93.44 346 VAL B N 1
ATOM 7040 C CA . VAL B 1 346 ? -7.344 -7.031 7.207 1 93.44 346 VAL B CA 1
ATOM 7041 C C . VAL B 1 346 ? -8.406 -7.43 8.234 1 93.44 346 VAL B C 1
ATOM 7043 O O . VAL B 1 346 ? -8.344 -7.016 9.391 1 93.44 346 VAL B O 1
ATOM 7046 N N . LYS B 1 347 ? -9.359 -8.25 7.801 1 94.69 347 LYS B N 1
ATOM 7047 C CA . LYS B 1 347 ? -10.422 -8.766 8.656 1 94.69 347 LYS B CA 1
ATOM 7048 C C . LYS B 1 347 ? -10.609 -10.266 8.453 1 94.69 347 LYS B C 1
ATOM 7050 O O . LYS B 1 347 ? -10.289 -10.797 7.387 1 94.69 347 LYS B O 1
ATOM 7055 N N . THR B 1 348 ? -11.102 -10.859 9.477 1 95.06 348 THR B N 1
ATOM 7056 C CA . THR B 1 348 ? -11.562 -12.234 9.328 1 95.06 348 THR B CA 1
ATOM 7057 C C . THR B 1 348 ? -12.992 -12.273 8.797 1 95.06 348 THR B C 1
ATOM 7059 O O . THR B 1 348 ? -13.914 -11.758 9.438 1 95.06 348 THR B O 1
ATOM 7062 N N . ASP B 1 349 ? -13.156 -12.867 7.68 1 97.25 349 ASP B N 1
ATOM 7063 C CA . ASP B 1 349 ? -14.461 -12.812 7.027 1 97.25 349 ASP B CA 1
ATOM 7064 C C . ASP B 1 349 ? -14.984 -14.219 6.723 1 97.25 349 ASP B C 1
ATOM 7066 O O . ASP B 1 349 ? -15.773 -14.406 5.789 1 97.25 349 ASP B O 1
ATOM 7070 N N . TYR B 1 350 ? -14.484 -15.211 7.449 1 98.06 350 TYR B N 1
ATOM 7071 C CA . TYR B 1 350 ? -14.961 -16.578 7.273 1 98.06 350 TYR B CA 1
ATOM 7072 C C . TYR B 1 350 ? -14.906 -17.344 8.594 1 98.06 350 TYR B C 1
ATOM 7074 O O . TYR B 1 350 ? -14.289 -16.891 9.555 1 98.06 350 TYR B O 1
ATOM 7082 N N . SER B 1 351 ? -15.641 -18.438 8.625 1 98.19 351 SER B N 1
ATOM 7083 C CA . SER B 1 351 ? -15.602 -19.328 9.773 1 98.19 351 SER B CA 1
ATOM 7084 C C . SER B 1 351 ? -15.773 -20.781 9.352 1 98.19 351 SER B C 1
ATOM 7086 O O . SER B 1 351 ? -16.547 -21.078 8.438 1 98.19 351 SER B O 1
ATOM 7088 N N . LEU B 1 352 ? -15.062 -21.609 9.992 1 98.44 352 LEU B N 1
ATOM 7089 C CA . LEU B 1 352 ? -15.219 -23.047 9.82 1 98.44 352 LEU B CA 1
ATOM 7090 C C . LEU B 1 352 ? -15.875 -23.672 11.047 1 98.44 352 LEU B C 1
ATOM 7092 O O . LEU B 1 352 ? -16.141 -24.875 11.062 1 98.44 352 LEU B O 1
ATOM 7096 N N . THR B 1 353 ? -16.219 -22.859 12 1 97.62 353 THR B N 1
ATOM 7097 C CA . THR B 1 353 ? -16.688 -23.422 13.266 1 97.62 353 THR B CA 1
ATOM 7098 C C . THR B 1 353 ? -18.094 -22.938 13.578 1 97.62 353 THR B C 1
ATOM 7100 O O . THR B 1 353 ? -18.844 -23.578 14.328 1 97.62 353 THR B O 1
ATOM 7103 N N . GLU B 1 354 ? -18.484 -21.766 13.047 1 97.44 354 GLU B N 1
ATOM 7104 C CA . GLU B 1 354 ? -19.828 -21.25 13.328 1 97.44 354 GLU B CA 1
ATOM 7105 C C . GLU B 1 354 ? -20.906 -22.234 12.891 1 97.44 354 GLU B C 1
ATOM 7107 O O . GLU B 1 354 ? -21.906 -22.406 13.578 1 97.44 354 GLU B O 1
ATOM 7112 N N . ARG B 1 355 ? -20.766 -22.781 11.688 1 97.44 355 ARG B N 1
ATOM 7113 C CA . ARG B 1 355 ? -21.562 -23.891 11.172 1 97.44 355 ARG B CA 1
ATOM 7114 C C . ARG B 1 355 ? -20.672 -25.062 10.781 1 97.44 355 ARG B C 1
ATOM 7116 O O . ARG B 1 355 ? -20.125 -25.094 9.68 1 97.44 355 ARG B O 1
ATOM 7123 N N . PRO B 1 356 ? -20.609 -26.062 11.609 1 96.62 356 PRO B N 1
ATOM 7124 C CA . PRO B 1 356 ? -19.688 -27.172 11.344 1 96.62 356 PRO B CA 1
ATOM 7125 C C . PRO B 1 356 ? -19.922 -27.797 9.969 1 96.62 356 PRO B C 1
ATOM 7127 O O . PRO B 1 356 ? -21.062 -27.875 9.5 1 96.62 356 PRO B O 1
ATOM 7130 N N . ASN B 1 357 ? -18.859 -28.234 9.336 1 97.88 357 ASN B N 1
ATOM 7131 C CA . ASN B 1 357 ? -18.859 -28.922 8.047 1 97.88 357 ASN B CA 1
ATOM 7132 C C . ASN B 1 357 ? -19.281 -27.984 6.918 1 97.88 357 ASN B C 1
ATOM 7134 O O . ASN B 1 357 ? -19.891 -28.438 5.938 1 97.88 357 ASN B O 1
ATOM 7138 N N . HIS B 1 358 ? -19.141 -26.719 7.195 1 98.56 358 HIS B N 1
ATOM 7139 C CA . HIS B 1 358 ? -19.344 -25.688 6.188 1 98.56 358 HIS B CA 1
ATOM 7140 C C . HIS B 1 358 ? -18.234 -24.656 6.23 1 98.56 358 HIS B C 1
ATOM 7142 O O . HIS B 1 358 ? -17.641 -24.406 7.285 1 98.56 358 HIS B O 1
ATOM 7148 N N . LEU B 1 359 ? -17.875 -24.109 5.105 1 98.88 359 LEU B N 1
ATOM 7149 C CA . LEU B 1 359 ? -17.188 -22.828 5.066 1 98.88 359 LEU B CA 1
ATOM 7150 C C . LEU B 1 359 ? -18.203 -21.688 5.031 1 98.88 359 LEU B C 1
ATOM 7152 O O . LEU B 1 359 ? -18.922 -21.516 4.051 1 98.88 359 LEU B O 1
ATOM 7156 N N . ARG B 1 360 ? -18.406 -21.062 6.117 1 98.75 360 ARG B N 1
ATOM 7157 C CA . ARG B 1 360 ? -19.266 -19.891 6.184 1 98.75 360 ARG B CA 1
ATOM 7158 C C . ARG B 1 360 ? -18.516 -18.625 5.789 1 98.75 360 ARG B C 1
ATOM 7160 O O . ARG B 1 360 ? -17.5 -18.297 6.391 1 98.75 360 ARG B O 1
ATOM 7167 N N . LEU B 1 361 ? -18.938 -17.844 4.801 1 98.81 361 LEU B N 1
ATOM 7168 C CA . LEU B 1 361 ? -18.375 -16.562 4.402 1 98.81 361 LEU B CA 1
ATOM 7169 C C . LEU B 1 361 ? -19.266 -15.406 4.844 1 98.81 361 LEU B C 1
ATOM 7171 O O . LEU B 1 361 ? -20.5 -15.461 4.684 1 98.81 361 LEU B O 1
ATOM 7175 N N . HIS B 1 362 ? -18.688 -14.484 5.5 1 98.12 362 HIS B N 1
ATOM 7176 C CA . HIS B 1 362 ? -19.312 -13.18 5.738 1 98.12 362 HIS B CA 1
ATOM 7177 C C . HIS B 1 362 ? -18.828 -12.156 4.715 1 98.12 362 HIS B C 1
ATOM 7179 O O . HIS B 1 362 ? -17.797 -11.508 4.91 1 98.12 362 HIS B O 1
ATOM 7185 N N . GLY B 1 363 ? 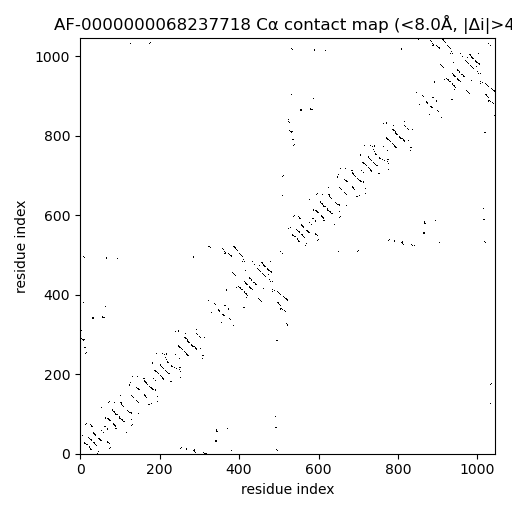-19.625 -11.977 3.67 1 98.19 363 GLY B N 1
ATOM 7186 C CA . GLY B 1 363 ? -19.219 -11.188 2.521 1 98.19 363 GLY B CA 1
ATOM 7187 C C . GLY B 1 363 ? -18.828 -9.766 2.885 1 98.19 363 GLY B C 1
ATOM 7188 O O . GLY B 1 363 ? -19.562 -9.086 3.609 1 98.19 363 GLY B O 1
ATOM 7189 N N . GLY B 1 364 ? -17.656 -9.344 2.451 1 97.38 364 GLY B N 1
ATOM 7190 C CA . GLY B 1 364 ? -17.188 -7.988 2.67 1 97.38 364 GLY B CA 1
ATOM 7191 C C . GLY B 1 364 ? -17.672 -7.004 1.626 1 97.38 364 GLY B C 1
ATOM 7192 O O . GLY B 1 364 ? -18.5 -7.352 0.776 1 97.38 364 GLY B O 1
ATOM 7193 N N . PRO B 1 365 ? -17.141 -5.77 1.718 1 97.56 365 PRO B N 1
ATOM 7194 C CA . PRO B 1 365 ? -17.734 -4.68 0.946 1 97.56 365 PRO B CA 1
ATOM 7195 C C . PRO B 1 365 ? -17.141 -4.555 -0.457 1 97.56 365 PRO B C 1
ATOM 7197 O O . PRO B 1 365 ? -17.5 -3.637 -1.199 1 97.56 365 PRO B O 1
ATOM 7200 N N . TYR B 1 366 ? -16.25 -5.426 -0.857 1 97.75 366 TYR B N 1
ATOM 7201 C CA . TYR B 1 366 ? -15.586 -5.355 -2.15 1 97.75 366 TYR B CA 1
ATOM 7202 C C . TYR B 1 366 ? -16.016 -6.508 -3.051 1 97.75 366 TYR B C 1
ATOM 7204 O O . TYR B 1 366 ? -16.016 -7.668 -2.627 1 97.75 366 TYR B O 1
ATOM 7212 N N . ASN B 1 367 ? -16.391 -6.18 -4.27 1 97.81 367 ASN B N 1
ATOM 7213 C CA . ASN B 1 367 ? -16.766 -7.23 -5.207 1 97.81 367 ASN B CA 1
ATOM 7214 C C . ASN B 1 367 ? -15.547 -7.84 -5.891 1 97.81 367 ASN B C 1
ATOM 7216 O O . ASN B 1 367 ? -14.414 -7.559 -5.504 1 97.81 367 ASN B O 1
ATOM 7220 N N . LEU B 1 368 ? -15.727 -8.695 -6.859 1 98.31 368 LEU B N 1
ATOM 7221 C CA . LEU B 1 368 ? -14.672 -9.516 -7.449 1 98.31 368 LEU B CA 1
ATOM 7222 C C . LEU B 1 368 ? -13.766 -8.672 -8.344 1 98.31 368 LEU B C 1
ATOM 7224 O O . LEU B 1 368 ? -12.68 -9.109 -8.719 1 98.31 368 LEU B O 1
ATOM 7228 N N . SER B 1 369 ? -14.195 -7.469 -8.719 1 97.5 369 SER B N 1
ATOM 7229 C CA . SER B 1 369 ? -13.445 -6.613 -9.641 1 97.5 369 SER B CA 1
ATOM 7230 C C . SER B 1 369 ? -12.758 -5.473 -8.891 1 97.5 369 SER B C 1
ATOM 7232 O O . SER B 1 369 ? -12.242 -4.543 -9.516 1 97.5 369 SER B O 1
ATOM 7234 N N . SER B 1 370 ? -12.805 -5.516 -7.598 1 96.75 370 SER B N 1
ATOM 7235 C CA . SER B 1 370 ? -12.133 -4.512 -6.781 1 96.75 370 SER B CA 1
ATOM 7236 C C . SER B 1 370 ? -10.641 -4.809 -6.656 1 96.75 370 SER B C 1
ATOM 7238 O O . SER B 1 370 ? -10.242 -5.965 -6.512 1 96.75 370 SER B O 1
ATOM 7240 N N . PRO B 1 371 ? -9.789 -3.742 -6.664 1 96.19 371 PRO B N 1
ATOM 7241 C CA . PRO B 1 371 ? -8.367 -3.969 -6.391 1 96.19 371 PRO B CA 1
ATOM 7242 C C . PRO B 1 371 ? -8.102 -4.367 -4.941 1 96.19 371 PRO B C 1
ATOM 7244 O O . PRO B 1 371 ? -7.031 -4.891 -4.629 1 96.19 371 PRO B O 1
ATOM 7247 N N . ALA B 1 372 ? -9.047 -4.102 -4.043 1 96.5 372 ALA B N 1
ATOM 7248 C CA . ALA B 1 372 ? -8.875 -4.41 -2.625 1 96.5 372 ALA B CA 1
ATOM 7249 C C . ALA B 1 372 ? -9.211 -5.875 -2.342 1 96.5 372 ALA B C 1
ATOM 7251 O O . ALA B 1 372 ? -9.711 -6.586 -3.217 1 96.5 372 ALA B O 1
ATOM 7252 N N . CYS B 1 373 ? -8.891 -6.316 -1.151 1 96.88 373 CYS B N 1
ATOM 7253 C CA . CYS B 1 373 ? -9.117 -7.695 -0.727 1 96.88 373 CYS B CA 1
ATOM 7254 C C . CYS B 1 373 ? -10.602 -7.988 -0.57 1 96.88 373 CYS B C 1
ATOM 7256 O O . CYS B 1 373 ? -11.242 -7.477 0.35 1 96.88 373 CYS B O 1
ATOM 7258 N N . SER B 1 374 ? -11.164 -8.812 -1.398 1 97.44 374 SER B N 1
ATOM 7259 C CA . SER B 1 374 ? -12.555 -9.258 -1.322 1 97.44 374 SER B CA 1
ATOM 7260 C C . SER B 1 374 ? -12.664 -10.57 -0.55 1 97.44 374 SER B C 1
ATOM 7262 O O . SER B 1 374 ? -11.672 -11.258 -0.341 1 97.44 374 SER B O 1
ATOM 7264 N N . THR B 1 375 ? -13.867 -10.867 -0.074 1 98.5 375 THR B N 1
ATOM 7265 C CA . THR B 1 375 ? -14.125 -12.195 0.476 1 98.5 375 THR B CA 1
ATOM 7266 C C . THR B 1 375 ? -14.148 -13.242 -0.633 1 98.5 375 THR B C 1
ATOM 7268 O O . THR B 1 375 ? -15.211 -13.586 -1.15 1 98.5 375 THR B O 1
ATOM 7271 N N . LEU B 1 376 ? -13.023 -13.656 -1.011 1 98.69 376 LEU B N 1
ATOM 7272 C CA . LEU B 1 376 ? -12.758 -14.508 -2.162 1 98.69 376 LEU B CA 1
ATOM 7273 C C . LEU B 1 376 ? -11.703 -15.562 -1.829 1 98.69 376 LEU B C 1
ATOM 7275 O O . LEU B 1 376 ? -10.594 -15.219 -1.404 1 98.69 376 LEU B O 1
ATOM 7279 N N . PHE B 1 377 ? -12.062 -16.812 -1.901 1 98.81 377 PHE B N 1
ATOM 7280 C CA . PHE B 1 377 ? -11.156 -17.938 -1.68 1 98.81 377 PHE B CA 1
ATOM 7281 C C . PHE B 1 377 ? -10.906 -18.688 -2.98 1 98.81 377 PHE B C 1
ATOM 7283 O O . PHE B 1 377 ? -11.844 -19.156 -3.629 1 98.81 377 PHE B O 1
ATOM 7290 N N . LEU B 1 378 ? -9.664 -18.844 -3.328 1 98.81 378 LEU B N 1
ATOM 7291 C CA . LEU B 1 378 ? -9.305 -19.344 -4.652 1 98.81 378 LEU B CA 1
ATOM 7292 C C . LEU B 1 378 ? -8.422 -20.578 -4.547 1 98.81 378 LEU B C 1
ATOM 7294 O O . LEU B 1 378 ? -7.637 -20.719 -3.604 1 98.81 378 LEU B O 1
ATOM 7298 N N . ARG B 1 379 ? -8.516 -21.422 -5.488 1 98.31 379 ARG B N 1
ATOM 7299 C CA . ARG B 1 379 ? -7.621 -22.562 -5.707 1 98.31 379 ARG B CA 1
ATOM 7300 C C . ARG B 1 379 ? -7.086 -22.578 -7.137 1 98.31 379 ARG B C 1
ATOM 7302 O O . ARG B 1 379 ? -7.824 -22.281 -8.078 1 98.31 379 ARG B O 1
ATOM 7309 N N . LYS B 1 380 ? -5.918 -22.953 -7.32 1 98.38 380 LYS B N 1
ATOM 7310 C CA . LYS B 1 380 ? -5.285 -22.984 -8.633 1 98.38 380 LYS B CA 1
ATOM 7311 C C . LYS B 1 380 ? -5.898 -24.062 -9.516 1 98.38 380 LYS B C 1
ATOM 7313 O O . LYS B 1 380 ? -6.137 -25.172 -9.062 1 98.38 380 LYS B O 1
ATOM 7318 N N . GLN B 1 381 ? -6.172 -23.703 -10.766 1 98.44 381 GLN B N 1
ATOM 7319 C CA . GLN B 1 381 ? -6.5 -24.734 -11.75 1 98.44 381 GLN B CA 1
ATOM 7320 C C . GLN B 1 381 ? -5.246 -25.453 -12.234 1 98.44 381 GLN B C 1
ATOM 7322 O O . GLN B 1 381 ? -4.301 -24.812 -12.703 1 98.44 381 GLN B O 1
ATOM 7327 N N . SER B 1 382 ? -5.242 -26.75 -12.133 1 96.31 382 SER B N 1
ATOM 7328 C CA . SER B 1 382 ? -4.047 -27.484 -12.516 1 96.31 382 SER B CA 1
ATOM 7329 C C . SER B 1 382 ? -4.344 -28.484 -13.641 1 96.31 382 SER B C 1
ATOM 7331 O O . SER B 1 382 ? -3.43 -29.109 -14.18 1 96.31 382 SER B O 1
ATOM 7333 N N . PHE B 1 383 ? -5.605 -28.625 -13.977 1 96.5 383 PHE B N 1
ATOM 7334 C CA . PHE B 1 383 ? -6.008 -29.516 -15.055 1 96.5 383 PHE B CA 1
ATOM 7335 C C . PHE B 1 383 ? -6.895 -28.797 -16.062 1 96.5 383 PHE B C 1
ATOM 7337 O O . PHE B 1 383 ? -7.812 -28.062 -15.68 1 96.5 383 PHE B O 1
ATOM 7344 N N . ARG B 1 384 ? -6.605 -29.031 -17.25 1 95.06 384 ARG B N 1
ATOM 7345 C CA . ARG B 1 384 ? -7.359 -28.359 -18.312 1 95.06 384 ARG B CA 1
ATOM 7346 C C . ARG B 1 384 ? -8.805 -28.844 -18.344 1 95.06 384 ARG B C 1
ATOM 7348 O O . ARG B 1 384 ? -9.734 -28.031 -18.422 1 95.06 384 ARG B O 1
ATOM 7355 N N . HIS B 1 385 ? -8.906 -30.219 -18.359 1 96.81 385 HIS B N 1
ATOM 7356 C CA . HIS B 1 385 ? -10.242 -30.812 -18.359 1 96.81 385 HIS B CA 1
ATOM 7357 C C . HIS B 1 385 ? -10.625 -31.312 -16.969 1 96.81 385 HIS B C 1
ATOM 7359 O O . HIS B 1 385 ? -10.141 -32.344 -16.516 1 96.81 385 HIS B O 1
ATOM 7365 N N . CYS B 1 386 ? -11.484 -30.594 -16.344 1 97.94 386 CYS B N 1
ATOM 7366 C CA . CYS B 1 386 ? -12 -30.906 -15.008 1 97.94 386 CYS B CA 1
ATOM 7367 C C . CYS B 1 386 ? -13.297 -30.156 -14.734 1 97.94 386 CYS B C 1
ATOM 7369 O O . CYS B 1 386 ? -13.727 -29.328 -15.539 1 97.94 386 CYS B O 1
ATOM 7371 N N . THR B 1 387 ? -13.93 -30.562 -13.711 1 98.5 387 THR B N 1
ATOM 7372 C CA . THR B 1 387 ? -15.148 -29.891 -13.281 1 98.5 387 THR B CA 1
ATOM 7373 C C . THR B 1 387 ? -15.023 -29.406 -11.844 1 98.5 387 THR B C 1
ATOM 7375 O O . THR B 1 387 ? -14.656 -30.172 -10.953 1 98.5 387 THR B O 1
ATOM 7378 N N . TRP B 1 388 ? -15.211 -28.141 -11.656 1 98.81 388 TRP B N 1
ATOM 7379 C CA . TRP B 1 388 ? -15.336 -27.531 -10.336 1 98.81 388 TRP B CA 1
ATOM 7380 C C . TRP B 1 388 ? -16.781 -27.562 -9.859 1 98.81 388 TRP B C 1
ATOM 7382 O O . TRP B 1 388 ? -17.703 -27.219 -10.609 1 98.81 388 TRP B O 1
ATOM 7392 N N . GLU B 1 389 ? -17.016 -28.031 -8.656 1 98.75 389 GLU B N 1
ATOM 7393 C CA . GLU B 1 389 ? -18.359 -28.094 -8.109 1 98.75 389 GLU B CA 1
ATOM 7394 C C . GLU B 1 389 ? -18.406 -27.641 -6.66 1 98.75 389 GLU B C 1
ATOM 7396 O O . GLU B 1 389 ? -17.484 -27.922 -5.887 1 98.75 389 GLU B O 1
ATOM 7401 N N . THR B 1 390 ? -19.422 -26.906 -6.273 1 98.88 390 THR B N 1
ATOM 7402 C CA . THR B 1 390 ? -19.656 -26.516 -4.891 1 98.88 390 THR B CA 1
ATOM 7403 C C . THR B 1 390 ? -21.156 -26.438 -4.609 1 98.88 390 THR B C 1
ATOM 7405 O O . THR B 1 390 ? -21.969 -26.266 -5.531 1 98.88 390 THR B O 1
ATOM 7408 N N . ARG B 1 391 ? -21.547 -26.656 -3.379 1 98.62 391 ARG B N 1
ATOM 7409 C CA . ARG B 1 391 ? -22.938 -26.469 -2.926 1 98.62 391 ARG B CA 1
ATOM 7410 C C . ARG B 1 391 ? -23.047 -25.281 -1.985 1 98.62 391 ARG B C 1
ATOM 7412 O O . ARG B 1 391 ? -22.297 -25.172 -1.012 1 98.62 391 ARG B O 1
ATOM 7419 N N . LEU B 1 392 ? -24 -24.422 -2.264 1 98.81 392 LEU B N 1
ATOM 7420 C CA . LEU B 1 392 ? -24.141 -23.156 -1.543 1 98.81 392 LEU B CA 1
ATOM 7421 C C . LEU B 1 392 ? -25.516 -23.062 -0.902 1 98.81 392 LEU B C 1
ATOM 7423 O O . LEU B 1 392 ? -26.531 -23.328 -1.553 1 98.81 392 LEU B O 1
ATOM 7427 N N . SER B 1 393 ? -25.562 -22.797 0.391 1 98.44 393 SER B N 1
ATOM 7428 C CA . SER B 1 393 ? -26.734 -22.281 1.085 1 98.44 393 SER B CA 1
ATOM 7429 C C . SER B 1 393 ? -26.625 -20.781 1.316 1 98.44 393 SER B C 1
ATOM 7431 O O . SER B 1 393 ? -25.75 -20.328 2.07 1 98.44 393 SER B O 1
ATOM 7433 N N . PHE B 1 394 ? -27.516 -20 0.627 1 98.44 394 PHE B N 1
ATOM 7434 C CA . PHE B 1 394 ? -27.422 -18.547 0.747 1 98.44 394 PHE B CA 1
ATOM 7435 C C . PHE B 1 394 ? -28.781 -17.891 0.527 1 98.44 394 PHE B C 1
ATOM 7437 O O . PHE B 1 394 ? -29.469 -18.188 -0.458 1 98.44 394 PHE B O 1
ATOM 7444 N N . GLN B 1 395 ? -29.172 -17.141 1.475 1 97.69 395 GLN B N 1
ATOM 7445 C CA . GLN B 1 395 ? -30.375 -16.328 1.4 1 97.69 395 GLN B CA 1
ATOM 7446 C C . GLN B 1 395 ? -30.031 -14.836 1.439 1 97.69 395 GLN B C 1
ATOM 7448 O O . GLN B 1 395 ? -29.922 -14.25 2.518 1 97.69 395 GLN B O 1
ATOM 7453 N N . PRO B 1 396 ? -29.891 -14.234 0.262 1 97.12 396 PRO B N 1
ATOM 7454 C CA . PRO B 1 396 ? -29.469 -12.828 0.235 1 97.12 396 PRO B CA 1
ATOM 7455 C C . PRO B 1 396 ? -30.422 -11.914 0.986 1 97.12 396 PRO B C 1
ATOM 7457 O O . PRO B 1 396 ? -31.641 -12.102 0.915 1 97.12 396 PRO B O 1
ATOM 7460 N N . SER B 1 397 ? -29.844 -10.945 1.646 1 92.62 397 SER B N 1
ATOM 7461 C CA . SER B 1 397 ? -30.609 -10.039 2.492 1 92.62 397 SER B CA 1
ATOM 7462 C C . SER B 1 397 ? -30.984 -8.758 1.74 1 92.62 397 SER B C 1
ATOM 7464 O O . SER B 1 397 ? -31.797 -7.969 2.211 1 92.62 397 SER B O 1
ATOM 7466 N N . SER B 1 398 ? -30.312 -8.562 0.66 1 93.94 398 SER B N 1
ATOM 7467 C CA . SER B 1 398 ? -30.531 -7.355 -0.139 1 93.94 398 SER B CA 1
ATOM 7468 C C . SER B 1 398 ? -30.188 -7.598 -1.604 1 93.94 398 SER B C 1
ATOM 7470 O O . SER B 1 398 ? -29.547 -8.594 -1.939 1 93.94 398 SER B O 1
ATOM 7472 N N . VAL B 1 399 ? -30.609 -6.656 -2.479 1 96.06 399 VAL B N 1
ATOM 7473 C CA . VAL B 1 399 ? -30.344 -6.766 -3.906 1 96.06 399 VAL B CA 1
ATOM 7474 C C . VAL B 1 399 ? -28.859 -6.473 -4.176 1 96.06 399 VAL B C 1
ATOM 7476 O O . VAL B 1 399 ? -28.375 -6.695 -5.285 1 96.06 399 VAL B O 1
ATOM 7479 N N . HIS B 1 400 ? -28.094 -6.035 -3.143 1 96.12 400 HIS B N 1
ATOM 7480 C CA . HIS B 1 400 ? -26.719 -5.566 -3.332 1 96.12 400 HIS B CA 1
ATOM 7481 C C . HIS B 1 400 ? -25.719 -6.625 -2.898 1 96.12 400 HIS B C 1
ATOM 7483 O O . HIS B 1 400 ? -24.516 -6.348 -2.814 1 96.12 400 HIS B O 1
ATOM 7489 N N . VAL B 1 401 ? -26.172 -7.797 -2.531 1 98 401 VAL B N 1
ATOM 7490 C CA . VAL B 1 401 ? -25.25 -8.82 -2.055 1 98 401 VAL B CA 1
ATOM 7491 C C . VAL B 1 401 ? -25.344 -10.055 -2.955 1 98 401 VAL B C 1
ATOM 7493 O O . VAL B 1 401 ? -26.359 -10.281 -3.607 1 98 401 VAL B O 1
ATOM 7496 N N . GLU B 1 402 ? -24.25 -10.797 -3.025 1 98.69 402 GLU B N 1
ATOM 7497 C CA . GLU B 1 402 ? -24.141 -11.961 -3.895 1 98.69 402 GLU B CA 1
ATOM 7498 C C . GLU B 1 402 ? -23.141 -12.969 -3.336 1 98.69 402 GLU B C 1
ATOM 7500 O O . GLU B 1 402 ? -22.172 -12.586 -2.654 1 98.69 402 GLU B O 1
ATOM 7505 N N . ALA B 1 403 ? -23.359 -14.234 -3.494 1 98.88 403 ALA B N 1
ATOM 7506 C CA . ALA B 1 403 ? -22.406 -15.297 -3.188 1 98.88 403 ALA B CA 1
ATOM 7507 C C . ALA B 1 403 ? -22.422 -16.391 -4.258 1 98.88 403 ALA B C 1
ATOM 7509 O O . ALA B 1 403 ? -23.469 -16.625 -4.875 1 98.88 403 ALA B O 1
ATOM 7510 N N . GLY B 1 404 ? -21.359 -16.984 -4.516 1 98.94 404 GLY B N 1
ATOM 7511 C CA . GLY B 1 404 ? -21.297 -18.031 -5.531 1 98.94 404 GLY B CA 1
ATOM 7512 C C . GLY B 1 404 ? -19.891 -18.516 -5.793 1 98.94 404 GLY B C 1
ATOM 7513 O O . GLY B 1 404 ? -19.094 -18.688 -4.859 1 98.94 404 GLY B O 1
ATOM 7514 N N . THR B 1 405 ? -19.656 -18.938 -7.02 1 98.94 405 THR B N 1
ATOM 7515 C CA . THR B 1 405 ? -18.344 -19.422 -7.426 1 98.94 405 THR B CA 1
ATOM 7516 C C . THR B 1 405 ? -17.844 -18.672 -8.664 1 98.94 405 THR B C 1
ATOM 7518 O O . THR B 1 405 ? -18.609 -17.953 -9.305 1 98.94 405 THR B O 1
ATOM 7521 N N . VAL B 1 406 ? -16.547 -18.766 -8.906 1 98.94 406 VAL B N 1
ATOM 7522 C CA . VAL B 1 406 ? -15.938 -17.875 -9.883 1 98.94 406 VAL B CA 1
ATOM 7523 C C . VAL B 1 406 ? -14.773 -18.578 -10.57 1 98.94 406 VAL B C 1
ATOM 7525 O O . VAL B 1 406 ? -14.156 -19.484 -10 1 98.94 406 VAL B O 1
ATOM 7528 N N . VAL B 1 407 ? -14.531 -18.297 -11.852 1 98.88 407 VAL B N 1
ATOM 7529 C CA . VAL B 1 407 ? -13.258 -18.438 -12.547 1 98.88 407 VAL B CA 1
ATOM 7530 C C . VAL B 1 407 ? -12.523 -17.094 -12.555 1 98.88 407 VAL B C 1
ATOM 7532 O O . VAL B 1 407 ? -13.07 -16.094 -13.008 1 98.88 407 VAL B O 1
ATOM 7535 N N . TYR B 1 408 ? -11.32 -17.125 -12.078 1 98.81 408 TYR B N 1
ATOM 7536 C CA . TYR B 1 408 ? -10.664 -15.859 -11.734 1 98.81 408 TYR B CA 1
ATOM 7537 C C . TYR B 1 408 ? -9.273 -15.789 -12.336 1 98.81 408 TYR B C 1
ATOM 7539 O O . TYR B 1 408 ? -8.391 -16.578 -11.992 1 98.81 408 TYR B O 1
ATOM 7547 N N . TRP B 1 409 ? -9.062 -14.828 -13.273 1 98.62 409 TRP B N 1
ATOM 7548 C CA . TRP B 1 409 ? -7.762 -14.516 -13.859 1 98.62 409 TRP B CA 1
ATOM 7549 C C . TRP B 1 409 ? -7.098 -13.359 -13.117 1 98.62 409 TRP B C 1
ATOM 7551 O O . TRP B 1 409 ? -5.945 -13.477 -12.688 1 98.62 409 TRP B O 1
ATOM 7561 N N . ASN B 1 410 ? -7.777 -12.328 -12.859 1 98.25 410 ASN B N 1
ATOM 7562 C CA . ASN B 1 410 ? -7.469 -11.133 -12.07 1 98.25 410 ASN B CA 1
ATOM 7563 C C . ASN B 1 410 ? -8.703 -10.266 -11.859 1 98.25 410 ASN B C 1
ATOM 7565 O O . ASN B 1 410 ? -9.805 -10.641 -12.266 1 98.25 410 ASN B O 1
ATOM 7569 N N . TYR B 1 411 ? -8.586 -9.102 -11.211 1 97.81 411 TYR B N 1
ATOM 7570 C CA . TYR B 1 411 ? -9.781 -8.352 -10.844 1 97.81 411 TYR B CA 1
ATOM 7571 C C . TYR B 1 411 ? -10.359 -7.613 -12.047 1 97.81 411 TYR B C 1
ATOM 7573 O O . TYR B 1 411 ? -11.484 -7.105 -11.992 1 97.81 411 TYR B O 1
ATOM 7581 N N . PHE B 1 412 ? -9.625 -7.594 -13.242 1 97.88 412 PHE B N 1
ATOM 7582 C CA . PHE B 1 412 ? -10.188 -7.051 -14.477 1 97.88 412 PHE B CA 1
ATOM 7583 C C . PHE B 1 412 ? -10.922 -8.125 -15.258 1 97.88 412 PHE B C 1
ATOM 7585 O O . PHE B 1 412 ? -11.797 -7.824 -16.078 1 97.88 412 PHE B O 1
ATOM 7592 N N . THR B 1 413 ? -10.516 -9.398 -15.031 1 98.5 413 THR B N 1
ATOM 7593 C CA . THR B 1 413 ? -11.031 -10.5 -15.836 1 98.5 413 THR B CA 1
ATOM 7594 C C . THR B 1 413 ? -11.438 -11.672 -14.945 1 98.5 413 THR B C 1
ATOM 7596 O O . THR B 1 413 ? -10.586 -12.43 -14.484 1 98.5 413 THR B O 1
ATOM 7599 N N . ASN B 1 414 ? -12.711 -11.867 -14.758 1 98.75 414 ASN B N 1
ATOM 7600 C CA . ASN B 1 414 ? -13.297 -12.992 -14.047 1 98.75 414 ASN B CA 1
ATOM 7601 C C . ASN B 1 414 ? -14.719 -13.273 -14.516 1 98.75 414 ASN B C 1
ATOM 7603 O O . ASN B 1 414 ? -15.367 -12.414 -15.117 1 98.75 414 ASN B O 1
ATOM 7607 N N . SER B 1 415 ? -15.156 -14.398 -14.406 1 98.94 415 SER B N 1
ATOM 7608 C CA . SER B 1 415 ? -16.531 -14.828 -14.68 1 98.94 415 SER B CA 1
ATOM 7609 C C . SER B 1 415 ? -17.109 -15.57 -13.484 1 98.94 415 SER B C 1
ATOM 7611 O O . SER B 1 415 ? -16.453 -16.422 -12.883 1 98.94 415 SER B O 1
ATOM 7613 N N . SER B 1 416 ? -18.328 -15.219 -13.164 1 98.88 416 SER B N 1
ATOM 7614 C CA . SER B 1 416 ? -18.891 -15.766 -11.93 1 98.88 416 SER B CA 1
ATOM 7615 C C . SER B 1 416 ? -20.328 -16.234 -12.141 1 98.88 416 SER B C 1
ATOM 7617 O O . SER B 1 416 ? -20.984 -15.859 -13.125 1 98.88 416 SER B O 1
ATOM 7619 N N . ILE B 1 417 ? -20.797 -17.078 -11.359 1 98.88 417 ILE B N 1
ATOM 7620 C CA . ILE B 1 417 ? -22.172 -17.516 -11.195 1 98.88 417 ILE B CA 1
ATOM 7621 C C . ILE B 1 417 ? -22.547 -17.531 -9.711 1 98.88 417 ILE B C 1
ATOM 7623 O O . ILE B 1 417 ? -21.828 -18.109 -8.898 1 98.88 417 ILE B O 1
ATOM 7627 N N . GLY B 1 418 ? -23.547 -16.828 -9.383 1 98.75 418 GLY B N 1
ATOM 7628 C CA . GLY B 1 418 ? -23.891 -16.703 -7.977 1 98.75 418 GLY B CA 1
ATOM 7629 C C . GLY B 1 418 ? -25.359 -16.422 -7.75 1 98.75 418 GLY B C 1
ATOM 7630 O O . GLY B 1 418 ? -26.125 -16.25 -8.703 1 98.75 418 GLY B O 1
ATOM 7631 N N . VAL B 1 419 ? -25.75 -16.422 -6.453 1 98.56 419 VAL B N 1
ATOM 7632 C CA . VAL B 1 419 ? -27.125 -16.172 -6.016 1 98.56 419 VAL B CA 1
ATOM 7633 C C . VAL B 1 419 ? -27.266 -14.727 -5.539 1 98.56 419 VAL B C 1
ATOM 7635 O O . VAL B 1 419 ? -26.391 -14.211 -4.84 1 98.56 419 VAL B O 1
ATOM 7638 N N . ARG B 1 420 ? -28.266 -14.125 -5.914 1 98.31 420 ARG B N 1
ATOM 7639 C CA . ARG B 1 420 ? -28.609 -12.789 -5.449 1 98.31 420 ARG B CA 1
ATOM 7640 C C . ARG B 1 420 ? -30.109 -12.539 -5.574 1 98.31 420 ARG B C 1
ATOM 7642 O O . ARG B 1 420 ? -30.859 -13.422 -6.02 1 98.31 420 ARG B O 1
ATOM 7649 N N . LEU B 1 421 ? -30.531 -11.367 -5.133 1 98 421 LEU B N 1
ATOM 7650 C CA . LEU B 1 421 ? -31.906 -10.938 -5.375 1 98 421 LEU B CA 1
ATOM 7651 C C . LEU B 1 421 ? -32 -10.094 -6.641 1 98 421 LEU B C 1
ATOM 7653 O O . LEU B 1 421 ? -31.109 -9.273 -6.91 1 98 421 LEU B O 1
ATOM 7657 N N . SER B 1 422 ? -33.031 -10.344 -7.438 1 97.12 422 SER B N 1
ATOM 7658 C CA . SER B 1 422 ? -33.375 -9.43 -8.523 1 97.12 422 SER B CA 1
ATOM 7659 C C . SER B 1 422 ? -33.875 -8.094 -7.996 1 97.12 422 SER B C 1
ATOM 7661 O O . SER B 1 422 ? -34.188 -7.969 -6.809 1 97.12 422 SER B O 1
ATOM 7663 N N . PRO B 1 423 ? -33.906 -7.152 -8.891 1 93.75 423 PRO B N 1
ATOM 7664 C CA . PRO B 1 423 ? -34.469 -5.871 -8.445 1 93.75 423 PRO B CA 1
ATOM 7665 C C . PRO B 1 423 ? -35.875 -6 -7.867 1 93.75 423 PRO B C 1
ATOM 7667 O O . PRO B 1 423 ? -36.281 -5.211 -7.004 1 93.75 423 PRO B O 1
ATOM 7670 N N . ASP B 1 424 ? -36.688 -7.004 -8.281 1 94.38 424 ASP B N 1
ATOM 7671 C CA . ASP B 1 424 ? -38.062 -7.191 -7.82 1 94.38 424 ASP B CA 1
ATOM 7672 C C . ASP B 1 424 ? -38.094 -8.086 -6.586 1 94.38 424 ASP B C 1
ATOM 7674 O O . ASP B 1 424 ? -39.188 -8.445 -6.117 1 94.38 424 ASP B O 1
ATOM 7678 N N . GLY B 1 425 ? -36.938 -8.508 -6.082 1 94.31 425 GLY B N 1
ATOM 7679 C CA . GLY B 1 425 ? -36.875 -9.211 -4.809 1 94.31 425 GLY B CA 1
ATOM 7680 C C . GLY B 1 425 ? -36.906 -10.719 -4.957 1 94.31 425 GLY B C 1
ATOM 7681 O O . GLY B 1 425 ? -37.062 -11.445 -3.965 1 94.31 425 GLY B O 1
ATOM 7682 N N . LYS B 1 426 ? -36.812 -11.188 -6.184 1 96.56 426 LYS B N 1
ATOM 7683 C CA . LYS B 1 426 ? -36.812 -12.633 -6.402 1 96.56 426 LYS B CA 1
ATOM 7684 C C . LYS B 1 426 ? -35.375 -13.188 -6.328 1 96.56 426 LYS B C 1
ATOM 7686 O O . LYS B 1 426 ? -34.438 -12.547 -6.785 1 96.56 426 LYS B O 1
ATOM 7691 N N . ARG B 1 427 ? -35.344 -14.344 -5.734 1 97.69 427 ARG B N 1
ATOM 7692 C CA . ARG B 1 427 ? -34.062 -15.016 -5.711 1 97.69 427 ARG B CA 1
ATOM 7693 C C . ARG B 1 427 ? -33.688 -15.516 -7.102 1 97.69 427 ARG B C 1
ATOM 7695 O O . ARG B 1 427 ? -34.469 -16.188 -7.762 1 97.69 427 ARG B O 1
ATOM 7702 N N . ILE B 1 428 ? -32.5 -15.203 -7.574 1 98.38 428 ILE B N 1
ATOM 7703 C CA . ILE B 1 428 ? -32.062 -15.57 -8.914 1 98.38 428 ILE B CA 1
ATOM 7704 C C . ILE B 1 428 ? -30.609 -16.094 -8.867 1 98.38 428 ILE B C 1
ATOM 7706 O O . ILE B 1 428 ? -29.875 -15.805 -7.918 1 98.38 428 ILE B O 1
ATOM 7710 N N . VAL B 1 429 ? -30.297 -16.906 -9.805 1 98.56 429 VAL B N 1
ATOM 7711 C CA . VAL B 1 429 ? -28.906 -17.188 -10.164 1 98.56 429 VAL B CA 1
ATOM 7712 C C . VAL B 1 429 ? -28.453 -16.25 -11.273 1 98.56 429 VAL B C 1
ATOM 7714 O O . VAL B 1 429 ? -29.125 -16.125 -12.305 1 98.56 429 VAL B O 1
ATOM 7717 N N . ARG B 1 430 ? -27.375 -15.617 -11.078 1 98.38 430 ARG B N 1
ATOM 7718 C CA . ARG B 1 430 ? -26.828 -14.711 -12.086 1 98.38 430 ARG B CA 1
ATOM 7719 C C . ARG B 1 430 ? -25.484 -15.227 -12.602 1 98.38 430 ARG B C 1
ATOM 7721 O O . ARG B 1 430 ? -24.578 -15.492 -11.82 1 98.38 430 ARG B O 1
ATOM 7728 N N . PHE B 1 431 ? -25.391 -15.32 -13.875 1 98.81 431 PHE B N 1
ATOM 7729 C CA . PHE B 1 431 ? -24.141 -15.57 -14.57 1 98.81 431 PHE B CA 1
ATOM 7730 C C . PHE B 1 431 ? -23.547 -14.273 -15.117 1 98.81 431 PHE B C 1
ATOM 7732 O O . PHE B 1 431 ? -24.219 -13.555 -15.867 1 98.81 431 PHE B O 1
ATOM 7739 N N . ARG B 1 432 ? -22.328 -13.93 -14.672 1 98.75 432 ARG B N 1
ATOM 7740 C CA . ARG B 1 432 ? -21.594 -12.766 -15.156 1 98.75 432 ARG B CA 1
ATOM 7741 C C . ARG B 1 432 ? -20.328 -13.188 -15.898 1 98.75 432 ARG B C 1
ATOM 7743 O O . ARG B 1 432 ? -19.297 -13.469 -15.273 1 98.75 432 ARG B O 1
ATOM 7750 N N . PRO B 1 433 ? -20.344 -13.156 -17.25 1 98.56 433 PRO B N 1
ATOM 7751 C CA . PRO B 1 433 ? -19.156 -13.492 -18.016 1 98.56 433 PRO B CA 1
ATOM 7752 C C . PRO B 1 433 ? -18.156 -12.344 -18.094 1 98.56 433 PRO B C 1
ATOM 7754 O O . PRO B 1 433 ? -18.547 -11.18 -17.969 1 98.56 433 PRO B O 1
ATOM 7757 N N . ALA B 1 434 ? -16.891 -12.688 -18.219 1 98.12 434 ALA B N 1
ATOM 7758 C CA . ALA B 1 434 ? -15.852 -11.68 -18.391 1 98.12 434 ALA B CA 1
ATOM 7759 C C . ALA B 1 434 ? -16.156 -10.773 -19.578 1 98.12 434 ALA B C 1
ATOM 7761 O O . ALA B 1 434 ? -15.758 -9.609 -19.609 1 98.12 434 ALA B O 1
ATOM 7762 N N . GLU B 1 435 ? -16.766 -11.336 -20.516 1 96.56 435 GLU B N 1
ATOM 7763 C CA . GLU B 1 435 ? -17.234 -10.609 -21.688 1 96.56 435 GLU B CA 1
ATOM 7764 C C . GLU B 1 435 ? -18.625 -11.094 -22.125 1 96.56 435 GLU B C 1
ATOM 7766 O O . GLU B 1 435 ? -18.875 -12.305 -22.156 1 96.56 435 GLU B O 1
ATOM 7771 N N . GLY B 1 436 ? -19.438 -10.156 -22.391 1 94.62 436 GLY B N 1
ATOM 7772 C CA . GLY B 1 436 ? -20.781 -10.516 -22.812 1 94.62 436 GLY B CA 1
ATOM 7773 C C . GLY B 1 436 ? -21.844 -10.039 -21.844 1 94.62 436 GLY B C 1
ATOM 7774 O O . GLY B 1 436 ? -21.578 -9.211 -20.969 1 94.62 436 GLY B O 1
ATOM 7775 N N . GLU B 1 437 ? -23.047 -10.547 -21.938 1 96.25 437 GLU B N 1
ATOM 7776 C CA . GLU B 1 437 ? -24.188 -10.07 -21.156 1 96.25 437 GLU B CA 1
ATOM 7777 C C . GLU B 1 437 ? -24.422 -10.938 -19.922 1 96.25 437 GLU B C 1
ATOM 7779 O O . GLU B 1 437 ? -24.219 -12.148 -19.969 1 96.25 437 GLU B O 1
ATOM 7784 N N . VAL B 1 438 ? -24.844 -10.312 -18.922 1 97.81 438 VAL B N 1
ATOM 7785 C CA . VAL B 1 438 ? -25.266 -10.984 -17.688 1 97.81 438 VAL B CA 1
ATOM 7786 C C . VAL B 1 438 ? -26.547 -11.781 -17.969 1 97.81 438 VAL B C 1
ATOM 7788 O O . VAL B 1 438 ? -27.438 -11.32 -18.688 1 97.81 438 VAL B O 1
ATOM 7791 N N . ILE B 1 439 ? -26.672 -13 -17.469 1 98.44 439 ILE B N 1
ATOM 7792 C CA . ILE B 1 439 ? -27.859 -13.836 -17.609 1 98.44 439 ILE B CA 1
ATOM 7793 C C . ILE B 1 439 ? -28.406 -14.195 -16.234 1 98.44 439 ILE B C 1
ATOM 7795 O O . ILE B 1 439 ? -27.672 -14.672 -15.367 1 98.44 439 ILE B O 1
ATOM 7799 N N . ASP B 1 440 ? -29.672 -14.031 -16.031 1 98.12 440 ASP B N 1
ATOM 7800 C CA . ASP B 1 440 ? -30.359 -14.336 -14.773 1 98.12 440 ASP B CA 1
ATOM 7801 C C . ASP B 1 440 ? -31.344 -15.5 -14.953 1 98.12 440 ASP B C 1
ATOM 7803 O O . ASP B 1 440 ? -31.984 -15.625 -16 1 98.12 440 ASP B O 1
ATOM 7807 N N . ARG B 1 441 ? -31.422 -16.375 -13.969 1 97.88 441 ARG B N 1
ATOM 7808 C CA . ARG B 1 441 ? -32.406 -17.438 -13.891 1 97.88 441 ARG B CA 1
ATOM 7809 C C . ARG B 1 441 ? -33.094 -17.469 -12.523 1 97.88 441 ARG B C 1
ATOM 7811 O O . ARG B 1 441 ? -32.406 -17.484 -11.492 1 97.88 441 ARG B O 1
ATOM 7818 N N . GLU B 1 442 ? -34.406 -17.5 -12.539 1 96.81 442 GLU B N 1
ATOM 7819 C CA . GLU B 1 442 ? -35.125 -17.594 -11.266 1 96.81 442 GLU B CA 1
ATOM 7820 C C . GLU B 1 442 ? -34.938 -18.984 -10.656 1 96.81 442 GLU B C 1
ATOM 7822 O O . GLU B 1 442 ? -34.906 -19.984 -11.367 1 96.81 442 GLU B O 1
ATOM 7827 N N . VAL B 1 443 ? -34.875 -19.031 -9.391 1 96.06 443 VAL B N 1
ATOM 7828 C CA . VAL B 1 443 ? -34.75 -20.297 -8.672 1 96.06 443 VAL B CA 1
ATOM 7829 C C . VAL B 1 443 ? -35.688 -20.297 -7.469 1 96.06 443 VAL B C 1
ATOM 7831 O O . VAL B 1 443 ? -36.312 -19.281 -7.172 1 96.06 443 VAL B O 1
ATOM 7834 N N . GLY B 1 444 ? -35.781 -21.438 -6.773 1 93.69 444 GLY B N 1
ATOM 7835 C CA . GLY B 1 444 ? -36.594 -21.531 -5.582 1 93.69 444 GLY B CA 1
ATOM 7836 C C . GLY B 1 444 ? -36.188 -20.578 -4.484 1 93.69 444 GLY B C 1
ATOM 7837 O O . GLY B 1 444 ? -35 -20.203 -4.398 1 93.69 444 GLY B O 1
ATOM 7838 N N . PRO B 1 445 ? -37.062 -20.234 -3.633 1 92.31 445 PRO B N 1
ATOM 7839 C CA . PRO B 1 445 ? -36.812 -19.203 -2.627 1 92.31 445 PRO B CA 1
ATOM 7840 C C . PRO B 1 445 ? -35.812 -19.656 -1.547 1 92.31 445 PRO B C 1
ATOM 7842 O O . PRO B 1 445 ? -35.156 -18.828 -0.919 1 92.31 445 PRO B O 1
ATOM 7845 N N . THR B 1 446 ? -35.656 -20.969 -1.332 1 92.19 446 THR B N 1
ATOM 7846 C CA . THR B 1 446 ? -34.844 -21.359 -0.177 1 92.19 446 THR B CA 1
ATOM 7847 C C . THR B 1 446 ? -33.938 -22.531 -0.524 1 92.19 446 THR B C 1
ATOM 7849 O O . THR B 1 446 ? -33.156 -23 0.316 1 92.19 446 THR B O 1
ATOM 7852 N N . SER B 1 447 ? -33.938 -23.016 -1.704 1 93.06 447 SER B N 1
ATOM 7853 C CA . SER B 1 447 ? -33.188 -24.219 -2.084 1 93.06 447 SER B CA 1
ATOM 7854 C C . SER B 1 447 ? -31.688 -23.953 -2.08 1 93.06 447 SER B C 1
ATOM 7856 O O . SER B 1 447 ? -31.25 -22.859 -2.451 1 93.06 447 SER B O 1
ATOM 7858 N N . ASP B 1 448 ? -30.969 -24.938 -1.647 1 96.56 448 ASP B N 1
ATOM 7859 C CA . ASP B 1 448 ? -29.547 -24.891 -1.917 1 96.56 448 ASP B CA 1
ATOM 7860 C C . ASP B 1 448 ? -29.25 -25.016 -3.412 1 96.56 448 ASP B C 1
ATOM 7862 O O . ASP B 1 448 ? -30.094 -25.516 -4.168 1 96.56 448 ASP B O 1
ATOM 7866 N N . LEU B 1 449 ? -28.172 -24.484 -3.771 1 97.94 449 LEU B N 1
ATOM 7867 C CA . LEU B 1 449 ? -27.75 -24.562 -5.168 1 97.94 449 LEU B CA 1
ATOM 7868 C C . LEU B 1 449 ? -26.406 -25.266 -5.285 1 97.94 449 LEU B C 1
ATOM 7870 O O . LEU B 1 449 ? -25.5 -25.016 -4.477 1 97.94 449 LEU B O 1
ATOM 7874 N N . ILE B 1 450 ? -26.281 -26.188 -6.199 1 98.25 450 ILE B N 1
ATOM 7875 C CA . ILE B 1 450 ? -25 -26.734 -6.609 1 98.25 450 ILE B CA 1
ATOM 7876 C C . ILE B 1 450 ? -24.516 -26.031 -7.871 1 98.25 450 ILE B C 1
ATOM 7878 O O . ILE B 1 450 ? -25.234 -25.969 -8.875 1 98.25 450 ILE B O 1
ATOM 7882 N N . PHE B 1 451 ? -23.422 -25.391 -7.781 1 98.81 451 PHE B N 1
ATOM 7883 C CA . PHE B 1 451 ? -22.828 -24.734 -8.938 1 98.81 451 PHE B CA 1
ATOM 7884 C C . PHE B 1 451 ? -21.75 -25.609 -9.562 1 98.81 451 PHE B C 1
ATOM 7886 O O . PHE B 1 451 ? -21 -26.297 -8.859 1 98.81 451 PHE B O 1
ATOM 7893 N N . LEU B 1 452 ? -21.719 -25.562 -10.906 1 98.62 452 LEU B N 1
ATOM 7894 C CA . LEU B 1 452 ? -20.734 -26.328 -11.68 1 98.62 452 LEU B CA 1
ATOM 7895 C C . LEU B 1 452 ? -20 -25.422 -12.664 1 98.62 452 LEU B C 1
ATOM 7897 O O . LEU B 1 452 ? -20.609 -24.562 -13.289 1 98.62 452 LEU B O 1
ATOM 7901 N N . ILE B 1 453 ? -18.75 -25.578 -12.75 1 98.94 453 ILE B N 1
ATOM 7902 C CA . ILE B 1 453 ? -17.922 -25 -13.812 1 98.94 453 ILE B CA 1
ATOM 7903 C C . ILE B 1 453 ? -17.141 -26.109 -14.516 1 98.94 453 ILE B C 1
ATOM 7905 O O . ILE B 1 453 ? -16.266 -26.734 -13.914 1 98.94 453 ILE B O 1
ATOM 7909 N N . GLU B 1 454 ? -17.453 -26.375 -15.727 1 98.75 454 GLU B N 1
ATOM 7910 C CA . GLU B 1 454 ? -16.703 -27.312 -16.547 1 98.75 454 GLU B CA 1
ATOM 7911 C C . GLU B 1 454 ? -15.539 -26.609 -17.266 1 98.75 454 GLU B C 1
ATOM 7913 O O . GLU B 1 454 ? -15.758 -25.641 -18 1 98.75 454 GLU B O 1
ATOM 7918 N N . CYS B 1 455 ? -14.391 -27.062 -17.016 1 98.5 455 CYS B N 1
ATOM 7919 C CA . CYS B 1 455 ? -13.188 -26.516 -17.609 1 98.5 455 CYS B CA 1
ATOM 7920 C C . CYS B 1 455 ? -12.75 -27.344 -18.812 1 98.5 455 CYS B C 1
ATOM 7922 O O . CYS B 1 455 ? -12.812 -28.578 -18.781 1 98.5 455 CYS B O 1
ATOM 7924 N N . GLY B 1 456 ? -12.258 -26.781 -19.844 1 96.94 456 GLY B N 1
ATOM 7925 C CA . GLY B 1 456 ? -11.773 -27.406 -21.062 1 96.94 456 GLY B CA 1
ATOM 7926 C C . GLY B 1 456 ? -11.406 -26.406 -22.141 1 96.94 456 GLY B C 1
ATOM 7927 O O . GLY B 1 456 ? -10.594 -25.5 -21.906 1 96.94 456 GLY B O 1
ATOM 7928 N N . ASP B 1 457 ? -12.031 -26.5 -23.281 1 94.94 457 ASP B N 1
ATOM 7929 C CA . ASP B 1 457 ? -11.766 -25.578 -24.375 1 94.94 457 ASP B CA 1
ATOM 7930 C C . ASP B 1 457 ? -12.438 -24.219 -24.125 1 94.94 457 ASP B C 1
ATOM 7932 O O . ASP B 1 457 ? -12.148 -23.25 -24.812 1 94.94 457 ASP B O 1
ATOM 7936 N N . ARG B 1 458 ? -13.258 -24.25 -23.219 1 97.38 458 ARG B N 1
ATOM 7937 C CA . ARG B 1 458 ? -13.938 -23.094 -22.656 1 97.38 458 ARG B CA 1
ATOM 7938 C C . ARG B 1 458 ? -14.352 -23.359 -21.203 1 97.38 458 ARG B C 1
ATOM 7940 O O . ARG B 1 458 ? -14.211 -24.469 -20.703 1 97.38 458 ARG B O 1
ATOM 7947 N N . TYR B 1 459 ? -14.789 -22.375 -20.547 1 98.69 459 TYR B N 1
ATOM 7948 C CA . TYR B 1 459 ? -15.406 -22.547 -19.234 1 98.69 459 TYR B CA 1
ATOM 7949 C C . TYR B 1 459 ? -16.922 -22.5 -19.344 1 98.69 459 TYR B C 1
ATOM 7951 O O . TYR B 1 459 ? -17.484 -21.484 -19.766 1 98.69 459 TYR B O 1
ATOM 7959 N N . ARG B 1 460 ? -17.578 -23.594 -18.984 1 98.69 460 ARG B N 1
ATOM 7960 C CA . ARG B 1 460 ? -19.031 -23.641 -19.016 1 98.69 460 ARG B CA 1
ATOM 7961 C C . ARG B 1 460 ? -19.609 -23.594 -17.594 1 98.69 460 ARG B C 1
ATOM 7963 O O . ARG B 1 460 ? -19.141 -24.297 -16.703 1 98.69 460 ARG B O 1
ATOM 7970 N N . PHE B 1 461 ? -20.609 -22.719 -17.438 1 98.81 461 PHE B N 1
ATOM 7971 C CA . PHE B 1 461 ? -21.203 -22.5 -16.125 1 98.81 461 PHE B CA 1
ATOM 7972 C C . PHE B 1 461 ? -22.594 -23.094 -16.047 1 98.81 461 PHE B C 1
ATOM 7974 O O . PHE B 1 461 ? -23.391 -22.953 -16.984 1 98.81 461 PHE B O 1
ATOM 7981 N N . GLY B 1 462 ? -22.875 -23.812 -14.969 1 98.56 462 GLY B N 1
ATOM 7982 C CA . GLY B 1 462 ? -24.188 -24.391 -14.742 1 98.56 462 GLY B CA 1
ATOM 7983 C C . GLY B 1 462 ? -24.547 -24.484 -13.266 1 98.56 462 GLY B C 1
ATOM 7984 O O . GLY B 1 462 ? -23.734 -24.156 -12.406 1 98.56 462 GLY B O 1
ATOM 7985 N N . PHE B 1 463 ? -25.797 -24.766 -12.977 1 98.25 463 PHE B N 1
ATOM 7986 C CA . PHE B 1 463 ? -26.25 -24.953 -11.602 1 98.25 463 PHE B CA 1
ATOM 7987 C C . PHE B 1 463 ? -27.375 -25.969 -11.539 1 98.25 463 PHE B C 1
ATOM 7989 O O . PHE B 1 463 ? -27.953 -26.328 -12.562 1 98.25 463 PHE B O 1
ATOM 7996 N N . LYS B 1 464 ? -27.531 -26.5 -10.328 1 96.25 464 LYS B N 1
ATOM 7997 C CA . LYS B 1 464 ? -28.641 -27.391 -9.977 1 96.25 464 LYS B CA 1
ATOM 7998 C C . LYS B 1 464 ? -29.266 -26.969 -8.656 1 96.25 464 LYS B C 1
ATOM 8000 O O . LYS B 1 464 ? -28.578 -26.578 -7.715 1 96.25 464 LYS B O 1
ATOM 8005 N N . GLU B 1 465 ? -30.562 -27 -8.664 1 94.75 465 GLU B N 1
ATOM 8006 C CA . GLU B 1 465 ? -31.25 -26.812 -7.395 1 94.75 465 GLU B CA 1
ATOM 8007 C C . GLU B 1 465 ? -31.328 -28.125 -6.613 1 94.75 465 GLU B C 1
ATOM 8009 O O . GLU B 1 465 ? -31.672 -29.172 -7.176 1 94.75 465 GLU B O 1
ATOM 8014 N N . VAL B 1 466 ? -30.938 -27.969 -5.43 1 93.75 466 VAL B N 1
ATOM 8015 C CA . VAL B 1 466 ? -31 -29.172 -4.594 1 93.75 466 VAL B CA 1
ATOM 8016 C C . VAL B 1 466 ? -32.438 -29.406 -4.137 1 93.75 466 VAL B C 1
ATOM 8018 O O . VAL B 1 466 ? -33.094 -28.484 -3.623 1 93.75 466 VAL B O 1
ATOM 8021 N N . SER B 1 467 ? -33 -30.391 -4.547 1 84.81 467 SER B N 1
ATOM 8022 C CA . SER B 1 467 ? -34.344 -30.812 -4.098 1 84.81 467 SER B CA 1
ATOM 8023 C C . SER B 1 467 ? -34.281 -32.188 -3.459 1 84.81 467 SER B C 1
ATOM 8025 O O . SER B 1 467 ? -33.469 -33.031 -3.844 1 84.81 467 SER B O 1
ATOM 8027 N N . GLU B 1 468 ? -35.062 -32.281 -2.377 1 75.69 468 GLU B N 1
ATOM 8028 C CA . GLU B 1 468 ? -35.094 -33.562 -1.699 1 75.69 468 GLU B CA 1
ATOM 8029 C C . GLU B 1 468 ? -35.594 -34.656 -2.635 1 75.69 468 GLU B C 1
ATOM 8031 O O . GLU B 1 468 ? -36.656 -34.531 -3.248 1 75.69 468 GLU B O 1
ATOM 8036 N N . GLY B 1 469 ? -34.875 -35.719 -2.709 1 68.69 469 GLY B N 1
ATOM 8037 C CA . GLY B 1 469 ? -35.281 -36.969 -3.307 1 68.69 469 GLY B CA 1
ATOM 8038 C C . GLY B 1 469 ? -35.219 -36.969 -4.824 1 68.69 469 GLY B C 1
ATOM 8039 O O . GLY B 1 469 ? -35.594 -37.938 -5.469 1 68.69 469 GLY B O 1
ATOM 8040 N N . VAL B 1 470 ? -35.031 -35.812 -5.457 1 71.06 470 VAL B N 1
ATOM 8041 C CA . VAL B 1 470 ? -35.062 -35.812 -6.914 1 71.06 470 VAL B CA 1
ATOM 8042 C C . VAL B 1 470 ? -33.719 -35.312 -7.457 1 71.06 470 VAL B C 1
ATOM 8044 O O . VAL B 1 470 ? -33.219 -34.281 -6.992 1 71.06 470 VAL B O 1
ATOM 8047 N N . GLU B 1 471 ? -33.062 -36.094 -8.172 1 75.31 471 GLU B N 1
ATOM 8048 C CA . GLU B 1 471 ? -31.875 -35.625 -8.875 1 75.31 471 GLU B CA 1
ATOM 8049 C C . GLU B 1 471 ? -32.25 -34.656 -9.992 1 75.31 471 GLU B C 1
ATOM 8051 O O . GLU B 1 471 ? -33.031 -35 -10.898 1 75.31 471 GLU B O 1
ATOM 8056 N N . THR B 1 472 ? -31.906 -33.406 -9.852 1 81.12 472 THR B N 1
ATOM 8057 C CA . THR B 1 472 ? -32.188 -32.406 -10.867 1 81.12 472 THR B CA 1
ATOM 8058 C C . THR B 1 472 ? -30.984 -32.25 -11.805 1 81.12 472 THR B C 1
ATOM 8060 O O . THR B 1 472 ? -29.844 -32.188 -11.359 1 81.12 472 THR B O 1
ATOM 8063 N N . PRO B 1 473 ? -31.266 -32.312 -13.047 1 88.81 473 PRO B N 1
ATOM 8064 C CA . PRO B 1 473 ? -30.172 -32.125 -14 1 88.81 473 PRO B CA 1
ATOM 8065 C C . PRO B 1 473 ? -29.562 -30.734 -13.906 1 88.81 473 PRO B C 1
ATOM 8067 O O . PRO B 1 473 ? -30.234 -29.781 -13.516 1 88.81 473 PRO B O 1
ATOM 8070 N N . ALA B 1 474 ? -28.312 -30.703 -14.234 1 93.5 474 ALA B N 1
ATOM 8071 C CA . ALA B 1 474 ? -27.625 -29.406 -14.273 1 93.5 474 ALA B CA 1
ATOM 8072 C C . ALA B 1 474 ? -28.203 -28.516 -15.375 1 93.5 474 ALA B C 1
ATOM 8074 O O . ALA B 1 474 ? -28.484 -28.984 -16.484 1 93.5 474 ALA B O 1
ATOM 8075 N N . GLN B 1 475 ? -28.484 -27.344 -15.07 1 96.44 475 GLN B N 1
ATOM 8076 C CA . GLN B 1 475 ? -28.844 -26.312 -16.031 1 96.44 475 GLN B CA 1
ATOM 8077 C C . GLN B 1 475 ? -27.641 -25.469 -16.422 1 96.44 475 GLN B C 1
ATOM 8079 O O . GLN B 1 475 ? -27.125 -24.688 -15.602 1 96.44 475 GLN B O 1
ATOM 8084 N N . TRP B 1 476 ? -27.234 -25.594 -17.609 1 98.06 476 TRP B N 1
ATOM 8085 C CA . TRP B 1 476 ? -26.125 -24.797 -18.109 1 98.06 476 TRP B CA 1
ATOM 8086 C C . TRP B 1 476 ? -26.594 -23.406 -18.531 1 98.06 476 TRP B C 1
ATOM 8088 O O . TRP B 1 476 ? -27.594 -23.281 -19.25 1 98.06 476 TRP B O 1
ATOM 8098 N N . ILE B 1 477 ? -25.938 -22.422 -18.109 1 97.94 477 ILE B N 1
ATOM 8099 C CA . ILE B 1 477 ? -26.484 -21.078 -18.234 1 97.94 477 ILE B CA 1
ATOM 8100 C C . ILE B 1 477 ? -25.594 -20.25 -19.156 1 97.94 477 ILE B C 1
ATOM 8102 O O . ILE B 1 477 ? -26.062 -19.297 -19.781 1 97.94 477 ILE B O 1
ATOM 8106 N N . GLY B 1 478 ? -24.297 -20.516 -19.266 1 97.88 478 GLY B N 1
ATOM 8107 C CA . GLY B 1 478 ? -23.406 -19.75 -20.125 1 97.88 478 GLY B CA 1
ATOM 8108 C C . GLY B 1 478 ? -22 -20.328 -20.188 1 97.88 478 GLY B C 1
ATOM 8109 O O . GLY B 1 478 ? -21.688 -21.281 -19.484 1 97.88 478 GLY B O 1
ATOM 8110 N N . ALA B 1 479 ? -21.203 -19.766 -21.078 1 98.25 479 ALA B N 1
ATOM 8111 C CA . ALA B 1 479 ? -19.812 -20.188 -21.266 1 98.25 479 ALA B CA 1
ATOM 8112 C C . ALA B 1 479 ? -18.938 -19 -21.688 1 98.25 479 ALA B C 1
ATOM 8114 O O . ALA B 1 479 ? -19.453 -18 -22.203 1 98.25 479 ALA B O 1
ATOM 8115 N N . VAL B 1 480 ? -17.734 -19.094 -21.406 1 98.56 480 VAL B N 1
ATOM 8116 C CA . VAL B 1 480 ? -16.75 -18.062 -21.781 1 98.56 480 VAL B CA 1
ATOM 8117 C C . VAL B 1 480 ? -15.523 -18.719 -22.391 1 98.56 480 VAL B C 1
ATOM 8119 O O . VAL B 1 480 ? -15.008 -19.703 -21.859 1 98.56 480 VAL B O 1
ATOM 8122 N N . ALA B 1 481 ? -15.031 -18.156 -23.469 1 97.44 481 ALA B N 1
ATOM 8123 C CA . ALA B 1 481 ? -13.852 -18.688 -24.156 1 97.44 481 ALA B CA 1
ATOM 8124 C C . ALA B 1 481 ? -12.594 -18.484 -23.328 1 97.44 481 ALA B C 1
ATOM 8126 O O . ALA B 1 481 ? -12.453 -17.469 -22.641 1 97.44 481 ALA B O 1
ATOM 8127 N N . ASN B 1 482 ? -11.68 -19.469 -23.438 1 97.38 482 ASN B N 1
ATOM 8128 C CA . ASN B 1 482 ? -10.406 -19.312 -22.75 1 97.38 482 ASN B CA 1
ATOM 8129 C C . ASN B 1 482 ? -9.672 -18.047 -23.188 1 97.38 482 ASN B C 1
ATOM 8131 O O . ASN B 1 482 ? -9.023 -17.391 -22.359 1 97.38 482 ASN B O 1
ATOM 8135 N N . SER B 1 483 ? -9.766 -17.672 -24.469 1 96.25 483 SER B N 1
ATOM 8136 C CA . SER B 1 483 ? -9.094 -16.484 -25 1 96.25 483 SER B CA 1
ATOM 8137 C C . SER B 1 483 ? -9.617 -15.211 -24.328 1 96.25 483 SER B C 1
ATOM 8139 O O . SER B 1 483 ? -8.875 -14.234 -24.172 1 96.25 483 SER B O 1
ATOM 8141 N N . VAL B 1 484 ? -10.875 -15.258 -23.969 1 97.81 484 VAL B N 1
ATOM 8142 C CA . VAL B 1 484 ? -11.477 -14.125 -23.25 1 97.81 484 VAL B CA 1
ATOM 8143 C C . VAL B 1 484 ? -10.992 -14.109 -21.812 1 97.81 484 VAL B C 1
ATOM 8145 O O . VAL B 1 484 ? -10.641 -13.047 -21.281 1 97.81 484 VAL B O 1
ATOM 8148 N N . MET B 1 485 ? -10.914 -15.258 -21.219 1 98.31 485 MET B N 1
ATOM 8149 C CA . MET B 1 485 ? -10.578 -15.367 -19.797 1 98.31 485 MET B CA 1
ATOM 8150 C C . MET B 1 485 ? -9.102 -15.055 -19.562 1 98.31 485 MET B C 1
ATOM 8152 O O . MET B 1 485 ? -8.695 -14.742 -18.453 1 98.31 485 MET B O 1
ATOM 8156 N N . THR B 1 486 ? -8.273 -15.148 -20.594 1 97.62 486 THR B N 1
ATOM 8157 C CA . THR B 1 486 ? -6.832 -14.969 -20.422 1 97.62 486 THR B CA 1
ATOM 8158 C C . THR B 1 486 ? -6.375 -13.648 -21.031 1 97.62 486 THR B C 1
ATOM 8160 O O . THR B 1 486 ? -5.191 -13.477 -21.328 1 97.62 486 THR B O 1
ATOM 8163 N N . ARG B 1 487 ? -7.254 -12.773 -21.312 1 97.06 487 ARG B N 1
ATOM 8164 C CA . ARG B 1 487 ? -6.875 -11.5 -21.906 1 97.06 487 ARG B CA 1
ATOM 8165 C C . ARG B 1 487 ? -5.941 -10.719 -21 1 97.06 487 ARG B C 1
ATOM 8167 O O . ARG B 1 487 ? -6.039 -10.82 -19.766 1 97.06 487 ARG B O 1
ATOM 8174 N N . ALA B 1 488 ? -5.051 -9.961 -21.578 1 96.06 488 ALA B N 1
ATOM 8175 C CA . ALA B 1 488 ? -4.141 -9.109 -20.812 1 96.06 488 ALA B CA 1
ATOM 8176 C C . ALA B 1 488 ? -4.906 -8.023 -20.062 1 96.06 488 ALA B C 1
ATOM 8178 O O . ALA B 1 488 ? -5.844 -7.43 -20.594 1 96.06 488 ALA B O 1
ATOM 8179 N N . PRO B 1 489 ? -4.578 -7.809 -18.828 1 97.44 489 PRO B N 1
ATOM 8180 C CA . PRO B 1 489 ? -5.219 -6.699 -18.109 1 97.44 489 PRO B CA 1
ATOM 8181 C C . PRO B 1 489 ? -4.82 -5.332 -18.672 1 97.44 489 PRO B C 1
ATOM 8183 O O . PRO B 1 489 ? -3.721 -5.18 -19.219 1 97.44 489 PRO B O 1
ATOM 8186 N N . PRO B 1 490 ? -5.691 -4.352 -18.594 1 96.5 490 PRO B N 1
ATOM 8187 C CA . PRO B 1 490 ? -5.355 -3.014 -19.078 1 96.5 490 PRO B CA 1
ATOM 8188 C C . PRO B 1 490 ? -4.18 -2.387 -18.328 1 96.5 490 PRO B C 1
ATOM 8190 O O . PRO B 1 490 ? -3.486 -1.523 -18.875 1 96.5 490 PRO B O 1
ATOM 8193 N N . VAL B 1 491 ? -3.979 -2.725 -17.078 1 96.19 491 VAL B N 1
ATOM 8194 C CA . VAL B 1 491 ? -2.855 -2.299 -16.25 1 96.19 491 VAL B CA 1
ATOM 8195 C C . VAL B 1 491 ? -2.277 -3.498 -15.5 1 96.19 491 VAL B C 1
ATOM 8197 O O . VAL B 1 491 ? -3.023 -4.352 -15.008 1 96.19 491 VAL B O 1
ATOM 8200 N N . GLY B 1 492 ? -0.945 -3.564 -15.406 1 96.62 492 GLY B N 1
ATOM 8201 C CA . GLY B 1 492 ? -0.287 -4.723 -14.82 1 96.62 492 GLY B CA 1
ATOM 8202 C C . GLY B 1 492 ? 0.074 -5.785 -15.836 1 96.62 492 GLY B C 1
ATOM 8203 O O . GLY B 1 492 ? 0.235 -5.484 -17.031 1 96.62 492 GLY B O 1
ATOM 8204 N N . ALA B 1 493 ? 0.341 -6.988 -15.352 1 95.19 493 ALA B N 1
ATOM 8205 C CA . ALA B 1 493 ? 0.703 -8.125 -16.203 1 95.19 493 ALA B CA 1
ATOM 8206 C C . ALA B 1 493 ? 0.112 -9.422 -15.656 1 95.19 493 ALA B C 1
ATOM 8208 O O . ALA B 1 493 ? -0.013 -9.594 -14.445 1 95.19 493 ALA B O 1
ATOM 8209 N N . PRO B 1 494 ? -0.237 -10.273 -16.531 1 93.56 494 PRO B N 1
ATOM 8210 C CA . PRO B 1 494 ? -0.81 -11.562 -16.125 1 93.56 494 PRO B CA 1
ATOM 8211 C C . PRO B 1 494 ? 0.255 -12.617 -15.836 1 93.56 494 PRO B C 1
ATOM 8213 O O . PRO B 1 494 ? 0.36 -13.602 -16.562 1 93.56 494 PRO B O 1
ATOM 8216 N N . PHE B 1 495 ? 0.903 -12.586 -14.719 1 94.88 495 PHE B N 1
ATOM 8217 C CA . PHE B 1 495 ? 1.99 -13.5 -14.383 1 94.88 495 PHE B CA 1
ATOM 8218 C C . PHE B 1 495 ? 1.453 -14.758 -13.711 1 94.88 495 PHE B C 1
ATOM 8220 O O . PHE B 1 495 ? 2.205 -15.703 -13.461 1 94.88 495 PHE B O 1
ATOM 8227 N N . THR B 1 496 ? 0.163 -14.789 -13.414 1 96.56 496 THR B N 1
ATOM 8228 C CA . THR B 1 496 ? -0.446 -15.875 -12.656 1 96.56 496 THR B CA 1
ATOM 8229 C C . THR B 1 496 ? -1.254 -16.781 -13.578 1 96.56 496 THR B C 1
ATOM 8231 O O . THR B 1 496 ? -1.107 -16.734 -14.805 1 96.56 496 THR B O 1
ATOM 8234 N N . GLY B 1 497 ? -1.946 -17.766 -13.031 1 98 497 GLY B N 1
ATOM 8235 C CA . GLY B 1 497 ? -2.814 -18.672 -13.758 1 98 497 GLY B CA 1
ATOM 8236 C C . GLY B 1 497 ? -4.254 -18.625 -13.281 1 98 497 GLY B C 1
ATOM 8237 O O . GLY B 1 497 ? -4.574 -17.953 -12.305 1 98 497 GLY B O 1
ATOM 8238 N N . MET B 1 498 ? -5.023 -19.344 -14.039 1 98.69 498 MET B N 1
ATOM 8239 C CA . MET B 1 498 ? -6.453 -19.359 -13.742 1 98.69 498 MET B CA 1
ATOM 8240 C C . MET B 1 498 ? -6.727 -20.047 -12.406 1 98.69 498 MET B C 1
ATOM 8242 O O . MET B 1 498 ? -6.141 -21.094 -12.102 1 98.69 498 MET B O 1
ATOM 8246 N N . MET B 1 499 ? -7.625 -19.469 -11.672 1 98.62 499 MET B N 1
ATOM 8247 C CA . MET B 1 499 ? -8.078 -20.062 -10.414 1 98.62 499 MET B CA 1
ATOM 8248 C C . MET B 1 499 ? -9.602 -20.141 -10.375 1 98.62 499 MET B C 1
ATOM 8250 O O . MET B 1 499 ? -10.289 -19.406 -11.094 1 98.62 499 MET B O 1
ATOM 8254 N N . LEU B 1 500 ? -10.094 -21.047 -9.656 1 98.88 500 LEU B N 1
ATOM 8255 C CA . LEU B 1 500 ? -11.516 -21.156 -9.336 1 98.88 500 LEU B CA 1
ATOM 8256 C C . LEU B 1 500 ? -11.75 -20.969 -7.84 1 98.88 500 LEU B C 1
ATOM 8258 O O . LEU B 1 500 ? -10.852 -21.234 -7.031 1 98.88 500 LEU B O 1
ATOM 8262 N N . GLY B 1 501 ? -12.914 -20.422 -7.527 1 98.75 501 GLY B N 1
ATOM 8263 C CA . GLY B 1 501 ? -13.016 -20.109 -6.109 1 98.75 501 GLY B CA 1
ATOM 8264 C C . GLY B 1 501 ? -14.438 -19.844 -5.656 1 98.75 501 GLY B C 1
ATOM 8265 O O . GLY B 1 501 ? -15.391 -20.094 -6.402 1 98.75 501 GLY B O 1
ATOM 8266 N N . LEU B 1 502 ? -14.617 -19.531 -4.352 1 98.94 502 LEU B N 1
ATOM 8267 C CA . LEU B 1 502 ? -15.836 -19.203 -3.627 1 98.94 502 LEU B CA 1
ATOM 8268 C C . LEU B 1 502 ? -15.836 -17.75 -3.182 1 98.94 502 LEU B C 1
ATOM 8270 O O . LEU B 1 502 ? -14.805 -17.219 -2.766 1 98.94 502 LEU B O 1
ATOM 8274 N N . TYR B 1 503 ? -16.984 -17.141 -3.303 1 98.94 503 TYR B N 1
ATOM 8275 C CA . TYR B 1 503 ? -17.016 -15.734 -2.904 1 98.94 503 TYR B CA 1
ATOM 8276 C C . TYR B 1 503 ? -18.344 -15.367 -2.25 1 98.94 503 TYR B C 1
ATOM 8278 O O . TYR B 1 503 ? -19.328 -16.094 -2.402 1 98.94 503 TYR B O 1
ATOM 8286 N N . SER B 1 504 ? -18.344 -14.398 -1.462 1 98.88 504 SER B N 1
ATOM 8287 C CA . SER B 1 504 ? -19.484 -13.617 -0.979 1 98.88 504 SER B CA 1
ATOM 8288 C C . SER B 1 504 ? -19.125 -12.141 -0.866 1 98.88 504 SER B C 1
ATOM 8290 O O . SER B 1 504 ? -18.062 -11.789 -0.351 1 98.88 504 SER B O 1
ATOM 8292 N N . TYR B 1 505 ? -19.969 -11.32 -1.451 1 98.31 505 TYR B N 1
ATOM 8293 C CA . TYR B 1 505 ? -19.656 -9.898 -1.305 1 98.31 505 TYR B CA 1
ATOM 8294 C C . TYR B 1 505 ? -20.938 -9.062 -1.294 1 98.31 505 TYR B C 1
ATOM 8296 O O . TYR B 1 505 ? -22 -9.547 -1.675 1 98.31 505 TYR B O 1
ATOM 8304 N N . GLY B 1 506 ? -20.812 -7.883 -0.749 1 97.44 506 GLY B N 1
ATOM 8305 C CA . GLY B 1 506 ? -21.766 -6.812 -0.952 1 97.44 506 GLY B CA 1
ATOM 8306 C C . GLY B 1 506 ? -21.203 -5.637 -1.726 1 97.44 506 GLY B C 1
ATOM 8307 O O . GLY B 1 506 ? -20 -5.355 -1.646 1 97.44 506 GLY B O 1
ATOM 8308 N N . GLU B 1 507 ? -22.062 -5.02 -2.482 1 96.56 507 GLU B N 1
ATOM 8309 C CA . GLU B 1 507 ? -21.641 -3.805 -3.176 1 96.56 507 GLU B CA 1
ATOM 8310 C C . GLU B 1 507 ? -21.5 -2.637 -2.205 1 96.56 507 GLU B C 1
ATOM 8312 O O . GLU B 1 507 ? -22.484 -2.01 -1.826 1 96.56 507 GLU B O 1
ATOM 8317 N N . LEU B 1 508 ? -20.203 -2.307 -1.776 1 96.19 508 LEU B N 1
ATOM 8318 C CA . LEU B 1 508 ? -19.828 -1.216 -0.883 1 96.19 508 LEU B CA 1
ATOM 8319 C C . LEU B 1 508 ? -20.469 -1.386 0.487 1 96.19 508 LEU B C 1
ATOM 8321 O O . LEU B 1 508 ? -20.812 -0.399 1.147 1 96.19 508 LEU B O 1
ATOM 8325 N N . GLN B 1 509 ? -20.734 -2.604 0.891 1 95.31 509 GLN B N 1
ATOM 8326 C CA . GLN B 1 509 ? -21.328 -2.92 2.184 1 95.31 509 GLN B CA 1
ATOM 8327 C C . GLN B 1 509 ? -21.047 -4.367 2.58 1 95.31 509 GLN B C 1
ATOM 8329 O O . GLN B 1 509 ? -20.734 -5.199 1.728 1 95.31 509 GLN B O 1
ATOM 8334 N N . LYS B 1 510 ? -21.219 -4.68 3.828 1 95.12 510 LYS B N 1
ATOM 8335 C CA . LYS B 1 510 ? -21.109 -6.055 4.316 1 95.12 510 LYS B CA 1
ATOM 8336 C C . LYS B 1 510 ? -22.359 -6.852 3.975 1 95.12 510 LYS B C 1
ATOM 8338 O O . LYS B 1 510 ? -23.484 -6.328 4.047 1 95.12 510 LYS B O 1
ATOM 8343 N N . CYS B 1 511 ? -22.188 -8.109 3.631 1 96.69 511 CYS B N 1
ATOM 8344 C CA . CYS B 1 511 ? -23.312 -9.039 3.582 1 96.69 511 CYS B CA 1
ATOM 8345 C C . CYS B 1 511 ? -23.75 -9.438 4.984 1 96.69 511 CYS B C 1
ATOM 8347 O O . CYS B 1 511 ? -23 -10.07 5.723 1 96.69 511 CYS B O 1
ATOM 8349 N N . LEU B 1 512 ? -24.922 -9.141 5.332 1 96.12 512 LEU B N 1
ATOM 8350 C CA . LEU B 1 512 ? -25.406 -9.5 6.66 1 96.12 512 LEU B CA 1
ATOM 8351 C C . LEU B 1 512 ? -25.75 -10.984 6.723 1 96.12 512 LEU B C 1
ATOM 8353 O O . LEU B 1 512 ? -25.625 -11.609 7.777 1 96.12 512 LEU B O 1
ATOM 8357 N N . ALA B 1 513 ? -26.234 -11.5 5.582 1 96.31 513 ALA B N 1
ATOM 8358 C CA . ALA B 1 513 ? -26.516 -12.93 5.504 1 96.31 513 ALA B CA 1
ATOM 8359 C C . ALA B 1 513 ? -25.25 -13.727 5.207 1 96.31 513 ALA B C 1
ATOM 8361 O O . ALA B 1 513 ? -24.516 -13.406 4.273 1 96.31 513 ALA B O 1
ATOM 8362 N N . PRO B 1 514 ? -24.984 -14.734 5.992 1 97.88 514 PRO B N 1
ATOM 8363 C CA . PRO B 1 514 ? -23.812 -15.562 5.695 1 97.88 514 PRO B CA 1
ATOM 8364 C C . PRO B 1 514 ? -24.031 -16.469 4.48 1 97.88 514 PRO B C 1
ATOM 8366 O O . PRO B 1 514 ? -25.156 -16.844 4.172 1 97.88 514 PRO B O 1
ATOM 8369 N N . ALA B 1 515 ? -23.031 -16.734 3.736 1 98.88 515 ALA B N 1
ATOM 8370 C CA . ALA B 1 515 ? -23 -17.75 2.68 1 98.88 515 ALA B CA 1
ATOM 8371 C C . ALA B 1 515 ? -22.297 -19.016 3.156 1 98.88 515 ALA B C 1
ATOM 8373 O O . ALA B 1 515 ? -21.125 -19 3.504 1 98.88 515 ALA B O 1
ATOM 8374 N N . ASP B 1 516 ? -23 -20.109 3.17 1 98.88 516 ASP B N 1
ATOM 8375 C CA . ASP B 1 516 ? -22.453 -21.375 3.672 1 98.88 516 ASP B CA 1
ATOM 8376 C C . ASP B 1 516 ? -22.156 -22.344 2.527 1 98.88 516 ASP B C 1
ATOM 8378 O O . ASP B 1 516 ? -23.062 -22.781 1.83 1 98.88 516 ASP B O 1
ATOM 8382 N N . PHE B 1 517 ? -20.969 -22.656 2.336 1 98.94 517 PHE B N 1
ATOM 8383 C CA . PHE B 1 517 ? -20.547 -23.641 1.35 1 98.94 517 PHE B CA 1
ATOM 8384 C C . PHE B 1 517 ? -20.359 -25 1.997 1 98.94 517 PHE B C 1
ATOM 8386 O O . PHE B 1 517 ? -19.578 -25.141 2.953 1 98.94 517 PHE B O 1
ATOM 8393 N N . HIS B 1 518 ? -20.984 -26.016 1.421 1 98.69 518 HIS B N 1
ATOM 8394 C CA . HIS B 1 518 ? -20.938 -27.359 1.976 1 98.69 518 HIS B CA 1
ATOM 8395 C C . HIS B 1 518 ? -19.625 -28.062 1.628 1 98.69 518 HIS B C 1
ATOM 8397 O O . HIS B 1 518 ? -19.109 -28.844 2.43 1 98.69 518 HIS B O 1
ATOM 8403 N N . TYR B 1 519 ? -19.219 -27.844 0.485 1 98.69 519 TYR B N 1
ATOM 8404 C CA . TYR B 1 519 ? -17.969 -28.406 -0.023 1 98.69 519 TYR B CA 1
ATOM 8405 C C . TYR B 1 519 ? -17.5 -27.656 -1.266 1 98.69 519 TYR B C 1
ATOM 8407 O O . TYR B 1 519 ? -18.234 -26.844 -1.819 1 98.69 519 TYR B O 1
ATOM 8415 N N . ALA B 1 520 ? -16.328 -27.828 -1.64 1 98.81 520 ALA B N 1
ATOM 8416 C CA . ALA B 1 520 ? -15.758 -27.516 -2.945 1 98.81 520 ALA B CA 1
ATOM 8417 C C . ALA B 1 520 ? -14.938 -28.688 -3.48 1 98.81 520 ALA B C 1
ATOM 8419 O O . ALA B 1 520 ? -14.242 -29.359 -2.719 1 98.81 520 ALA B O 1
ATOM 8420 N N . GLU B 1 521 ? -14.992 -28.906 -4.785 1 98.5 521 GLU B N 1
ATOM 8421 C CA . GLU B 1 521 ? -14.219 -30.031 -5.293 1 98.5 521 GLU B CA 1
ATOM 8422 C C . GLU B 1 521 ? -13.859 -29.844 -6.762 1 98.5 521 GLU B C 1
ATOM 8424 O O . GLU B 1 521 ? -14.547 -29.109 -7.484 1 98.5 521 GLU B O 1
ATOM 8429 N N . PHE B 1 522 ? -12.805 -30.359 -7.125 1 98.25 522 PHE B N 1
ATOM 8430 C CA . PHE B 1 522 ? -12.445 -30.656 -8.508 1 98.25 522 PHE B CA 1
ATOM 8431 C C . PHE B 1 522 ? -12.688 -32.125 -8.828 1 98.25 522 PHE B C 1
ATOM 8433 O O . PHE B 1 522 ? -12.406 -33 -8.008 1 98.25 522 PHE B O 1
ATOM 8440 N N . ARG B 1 523 ? -13.234 -32.438 -10 1 97.06 523 ARG B N 1
ATOM 8441 C CA . ARG B 1 523 ? -13.383 -33.812 -10.461 1 97.06 523 ARG B CA 1
ATOM 8442 C C . ARG B 1 523 ? -13.148 -33.906 -11.969 1 97.06 523 ARG B C 1
ATOM 8444 O O . ARG B 1 523 ? -13.32 -32.906 -12.695 1 97.06 523 ARG B O 1
#

Secondary structure (DSSP, 8-state):
-EES-SB-SS--S-EEEEETTEEEEE---BTEESEEEEEEESSSS--EEEEEEE-STTT----SPPTT-EEEEEEEEEETTEEEEEEEEES-EEGGGTEE-PPEEEEEEES-TT-STTPPPPEEEEEESEEEEEEE-TTS-EEEEEEEE-SSPPTT-----EEEEEEEEETTTTEESS--EEEE--TTSBEEEEEEEEETTEEEEEEEES-SSTT-EEEEEEESS-TT-PPEEPTT-SS----TTSSSEEEEEEEEEE-TTS-EEEEEEEE--EEETTEEEPPTT-SEEEEEEEEEETTEEEEGGGPPP-SEE-SSS------S-EEE---SSSPPTT-EEES--SS--EESSSSTTSEEE--BS--TT-SS--SEEEEE---SSEEEEEEEEE--SSTTEEEEEEEEEETTEEEEEEEEE-TTS-EEEEEE-SSS--EEEE--SS--EEEEEEESSEEEEEEEE-BTTB-PPPEEEEEEEHHHHTPPPSSS---S--EEEEEEEETTS--SSPEEEEEEEE-/-EES-SB-SS--S-EEEEETTEEEEE---BTEESEEEEEEESSSS--EEEEEEE-STTT----SPPTT-EEEEEEEEEETTEEEEEEEEES-EEGGGTEEPPPEEEEEEES-TT-STTPPPPEEEEEESEEEEEEE-TTS-EEEEEEEE-SSPPTT-----EEEEEEEEETTTTEESS--EEEE--TTSBEEEEEEEEETTEEEEEEEES-SSTT-EEEEEEESS-TT---EEPTT-SS----TTSSSEEEEEEEEEE-TTS-EEEEEEEE--EEETTEEEPPTT-SEEEEEEEEEETTEEEEGGGPPP-SEE-SSS------S-EEE---SSSPPTT-EEES--SS--EESSSSTTSEEE--BS--TT-SS--SEEEEE---SSEEEEEEEEE--SSTTEEEEEEEEEETTEEEEEEEEE-TTS-EEEEEE-SSS--EEEE--SS--EEEEEEESSEEEEEEEE-BTTB-PPPEEEEEEEHHHHTPPPSSS---S--EEEEEEEETTS--SSPEEEEEEEE-

Foldseek 3Di:
DAFPPLFFFWFAQWAWEDDQQKIKIWGADFQWPPGTWIWIDRFSRDIDTQEGQRHACLAFFAFFEDARFAWDNWYWDDDPQKIKIKTWTWNYFFVVVPDGDFTWIWIWMDSDPNDNPRTDHTQTAPDTATLWDWEQDPVGWIKIKHWDADPDDDPPDDARRIFIWMFTADNVRNYGPDDIDGADTDPLRDWHLWDWDDDDQKIKIKTWDLDQWFGTFIWMWIANPDPSDPTHTDPLPPLEHDGQPAQKGSWYNWYKYQHPVRWIKIKRWIFGFDDDPNHTHGGQRFIGIHMWTWDADPNDIRTQVRYHDHRDYDDDHDYDDDDQKDKDQLQDQDDDPQKMWRGHDPDDFWGSPVDHSWIKGWWEQDDLLGSGTTQKIKGTDRDQWKKKKWKKFWQFPDQFKWKFKKKCQGSLAIWTWTWGADPVGFIWIWTDHSDDDIDIGGDDNGFIKMWMWTGHQWTWTWIDTDDPPDDGDIDTTDIGGPNSRNDADPGHGRNGHIIMIIHIHGNRGIGPIMMIISMIIMD/DAFPPLFFFWFAQWAWEDDQQKIKIWGADFQWPPGTWIWIDRASRDIDTQDGQRHACLAFFAFFEDARFAWDNWYWDDDPQKIKIKTWTWNYFFVVVPDGDFTWIWIWMDSDPNDNPRTDHTQTAPDTATLWDWEQDPVGWIKIKHWDADPDDDPPDDARRIFIWMFTADNVRNYGPDDIDGQDTDPLRDWHLWDWDDDDQKIKIKTWDLDQWFGTFIWMWIANPDPSDPTHTDPLPPLEHDGQPAQKGRWYNWYKYQHPVRWIKIKRWIFGFDDDPNHTHGGQRFIGIHMFTWDADPNDIRTQVRYHDHRDYDDDHDYDDDDQKDKDQLQDQDDDPQKMWRGHDPDDFWGSPVDHSWIKGWWEQDDLLGSGTTQKIKGTDRDQWKKKKWKKFWQFPDQFKWKFKKKCQGSLAIWTWTWGADPVGFIWIWTDHSDDDIDIGGDDNGFIKMWMWTGHQWTWTWIDTDDPPDDGDIDTTDIGGPNSRNDADPGHGRNGHIIMIIHIHGNRGIGPIMMIISMIIMD

Sequence (1046 aa):
MYNNPIIPGFNPDPSIIRVNHDYFLVTSSFEYFPGAPIYHSTDLIRWSLIGHALTRPSQLQIHTPEPGGGIWATTLRYHKGTFYIIAASFERYRPQEDDRVWPRGFYVKTENIWDSDPWSDPVYFDQVGFDQDLFWDDDGTVYLSSTYRKLVRTPGATLKDFAIHIATVDLETGNSTSEPRLIRESASGVAEGSHIFKRGKYYYLFTAEGGTESGHCEWVCRSEVSPFGPWEVGPCNPLWRNGVDDEVQNTGHADLVEDAEGNWWAVFLGVRPVWKDGEWEESVFGRETFLVPMEWKDDWPIINGGRKVTLQSGPGLYEYEPPVAWRDDFSSPQLQLGWYRKNTPVKTDYSLTERPNHLRLHGGPYNLSSPACSTLFLRKQSFRHCTWETRLSFQPSSVHVEAGTVVYWNYFTNSSIGVRLSPDGKRIVRFRPAEGEVIDREVGPTSDLIFLIECGDRYRFGFKEVSEGVETPAQWIGAVANSVMTRAPPVGAPFTGMMLGLYSYGELQKCLAPADFHYAEFRMYNNPIIPGFNPDPSIIRVNHDYFLVTSSFEYFPGAPIYHSTDLIRWSLIGHALTRPSQLQIHTPEPGGGIWATTLRYHKGTFYIIAASFERYRPQEDDRVWPRGFYVKTENIWDSDPWSDPVYFDQVGFDQDLFWDDDGTVYLSSTYRKLVRTPGATLKDFAIHIATVDLETGNSTSEPRLIRESASGVAEGSHIFKRGKYYYLFTAEGGTESGHCEWVCRSEVSPFGPWEVGPCNPLWRNGVDDEVQNTGHADLVEDAEGNWWAVFLGVRPVWKDGEWEESVFGRETFLVPMEWKDDWPIINGGRKVTLQSGPGLYEYEPPVAWRDDFSSPQLQLGWYRKNTPVKTDYSLTERPNHLRLHGGPYNLSSPACSTLFLRKQSFRHCTWETRLSFQPSSVHVEAGTVVYWNYFTNSSIGVRLSPDGKRIVRFRPAEGEVIDREVGPTSDLIFLIECGDRYRFGFKEVSEGVETPAQWIGAVANSVMTRAPPVGAPFTGMMLGLYSYGELQKCLAPADFHYAEFR

Radius of gyration: 30.62 Å; Cα contacts (8 Å, |Δi|>4): 3107; chains: 2; bounding box: 76×84×68 Å

pLDDT: mean 96.13, std 4.04, range [68.25, 98.94]

Solvent-accessible surface area (backbone atoms only — not comparable to full-atom values): 52205 Å² total; per-residue (Å²): 61,23,51,44,50,46,42,63,15,53,29,25,34,33,15,42,42,62,60,82,71,38,35,40,36,27,17,30,41,24,48,31,26,58,21,41,43,31,31,39,24,73,75,83,53,65,66,41,81,58,45,32,56,33,76,46,67,84,54,42,84,37,56,60,37,38,47,59,10,22,36,37,35,28,27,48,48,76,58,96,73,32,40,34,42,26,28,15,48,29,69,37,39,27,64,88,73,73,42,66,50,76,20,48,23,31,34,30,39,30,74,50,85,81,43,47,76,67,36,43,60,60,42,45,33,36,50,42,17,37,24,32,33,74,34,76,46,95,87,65,52,35,37,36,36,24,21,39,61,51,90,72,67,65,80,98,54,96,54,77,34,25,16,32,32,35,26,34,44,40,82,90,68,22,40,61,74,44,76,73,39,82,69,44,73,38,95,68,17,24,21,32,39,47,44,60,53,76,59,90,76,32,31,36,40,35,30,16,24,45,47,86,39,60,46,8,15,34,37,49,28,35,13,76,75,38,95,80,32,74,69,46,71,48,90,66,60,54,40,35,65,36,39,89,87,44,69,31,22,33,32,26,29,55,30,60,40,62,48,88,86,68,50,36,33,35,33,19,16,26,27,56,44,42,82,50,99,93,39,78,38,82,40,61,29,26,26,16,21,32,67,41,51,34,45,73,56,96,89,36,80,36,38,50,84,55,39,62,68,54,55,69,36,64,80,88,54,58,71,69,78,81,75,69,63,42,74,48,51,34,71,46,82,57,82,65,88,68,61,30,27,52,20,42,72,87,68,86,46,62,38,33,66,87,50,72,41,14,42,33,29,41,10,26,29,33,45,79,61,39,62,50,50,31,43,40,43,31,33,71,37,62,60,62,73,35,33,40,39,33,36,38,44,65,62,64,80,42,64,53,24,39,34,40,39,36,45,40,54,47,44,88,30,42,31,36,41,29,42,26,29,38,96,88,66,44,41,24,39,38,37,38,47,66,70,75,71,73,45,77,42,79,52,69,85,78,51,35,35,35,40,37,36,40,38,52,87,31,41,36,36,30,36,24,62,57,48,88,95,46,91,54,71,72,44,75,76,52,69,45,49,50,72,65,54,64,52,76,49,95,56,28,41,77,65,52,26,32,23,38,33,44,38,23,20,6,70,65,24,54,28,84,41,55,35,33,29,44,35,41,32,38,74,63,22,50,43,50,46,42,62,16,52,28,23,34,31,15,43,43,62,62,80,68,37,35,40,36,26,17,32,41,26,49,31,26,58,22,41,42,31,30,40,24,72,75,84,52,63,65,42,81,58,42,32,56,33,76,47,67,85,55,43,83,37,55,59,35,38,47,59,10,20,35,37,34,29,27,47,49,76,58,95,74,33,39,35,44,25,29,16,48,29,66,36,40,27,66,89,72,72,42,67,52,76,20,50,24,29,32,32,39,30,74,49,84,78,43,47,77,68,34,43,61,60,43,46,35,35,49,42,18,37,24,30,33,75,35,76,47,95,87,65,54,35,36,38,36,23,22,38,62,52,90,72,66,64,80,97,55,98,55,79,34,22,16,30,31,35,28,35,46,41,82,90,68,21,41,60,75,45,76,72,39,83,68,43,73,36,96,68,15,24,22,32,40,48,45,60,52,75,59,91,75,32,31,37,39,36,30,16,24,44,46,85,41,58,47,8,16,32,36,46,28,33,14,75,75,37,96,78,31,74,68,44,71,48,92,65,59,53,38,35,67,34,39,88,86,44,70,31,24,33,31,25,30,54,31,59,40,64,48,88,86,69,50,37,35,36,33,19,17,26,27,56,44,42,84,50,99,93,38,76,38,82,40,61,29,26,25,16,21,33,67,43,50,33,46,75,54,96,89,35,80,35,38,49,82,54,38,62,69,54,54,69,37,63,76,89,52,60,72,69,79,80,76,70,65,43,74,47,51,34,71,46,83,58,82,66,89,68,60,30,28,52,20,41,73,88,66,87,46,63,39,32,66,88,49,72,42,13,42,34,31,40,10,27,30,31,46,79,60,38,64,51,52,29,41,40,42,31,32,70,38,62,61,60,74,33,31,40,39,34,35,39,44,68,61,64,79,41,64,54,25,39,35,39,38,36,44,40,54,44,47,87,31,41,30,38,41,30,42,26,29,38,96,89,66,45,42,25,39,38,37,37,47,66,71,75,72,73,46,77,43,79,53,68,86,78,49,35,36,34,42,37,37,40,37,53,89,32,40,35,36,30,35,24,60,57,49,90,95,46,91,54,70,71,45,74,76,50,70,43,49,49,74,67,53,64,54,78,51,96,56,26,41,77,64,53,25,32,23,38,35,44,39,23,20,6,71,67,24,55,29,85,43,54,33,34,29,44,33,42,32,37,74

InterPro domains:
  IPR006710 Glycoside hydrolase, family 43 [PF04616] (2-301)
  IPR013320 Concanavalin A-like lectin/glucanase domain superfamily [SSF49899] (322-522)
  IPR023296 Glycosyl hydrolase, five-bladed beta-propeller domain superfamily [G3DSA:2.115.10.20] (1-315)
  IPR023296 Glycosyl hydrolase, five-bladed beta-propeller domain superfamily [SSF75005] (2-309)
  IPR041542 Beta-xylosidase, C-terminal Concanavalin A-like domain [PF17851] (327-523)
  IPR051795 Glycosyl Hydrolase Family 43 [PTHR42812] (2-521)

Nearest PDB structures (foldseek):
  5z5d-assembly1_A  TM=9.036E-01  e=1.432E-49  Geobacillus thermoleovorans
  5joz-assembly2_B  TM=9.048E-01  e=1.744E-47  Bacteroides ovatus
  6ms3-assembly1_B  TM=8.796E-01  e=9.148E-45  Bacillus licheniformis DSM 13 = ATCC 14580
  7k1r-assembly1_B-2  TM=8.787E-01  e=4.775E-43  Enterobacter sp. enrichment culture clone nf1B6
  6ms2-assembly1_A-2  TM=8.866E-01  e=1.703E-42  Bacillus licheniformis DSM 13 = ATCC 14580

Organism: Aspergillus fumigatus (strain ATCC MYA-4609 / CBS 101355 / FGSC A1100 / Af293) (NCBI:txid330879)